Protein AF-A0AA96RHF3-F1 (afdb_monomer_lite)

Foldseek 3Di:
DQVVVVVVPPDDDDDDDDDDDDDDDDDDPDDQFKDKDWQVNFAWPDWDADWDADPVQQKIKGQDADAWTKTKTKDFHAAWAKWWKKWFWQAEQQEAWWFKAKQNHTQDIDGSHDHDRGIGTRHIDTDHGGIIMIMTTGDGGDPRHNGHMIITTMMIIGGKDKAWQVRWAWDDWDPPWDWDDDDSKIKIFDADFFIKTKTKDADAAFAKWFKKWKWWADLQAFKKFKDKQRHTQDIFTRHDDTDDIGDISTGIDGDHGGIIMIMIGGHGHDPRHPHHMDIITMIMTTGDPPPLVVLLVLLVVLLVVLVVLLVLLVVLQDPDPPPLSVLLVVLSVVLVVQSVVLVVQSPDPDDDSVNSVVSSVSSVLSLFSSLQSSQSSQQCSLPVPAQKGKWKAALLWWPFFDSWHTPTDSPAAEFEDEALDKGKIKIKIAAGAAKFAFKAKDFDFKAAPVRDTPDPNFKDKDKAWFFWEWADDFPLFWQDDDPTGGIRDTGTTTWFGPSVDRGAIRGHGTMIIMMMMMHGHNPHDFAKMWTKMWIDTPPGRIDIHIYIYGYFLFHFPNAQQFAEAAEADLVLVCLAQVDPDDVSSVVQVVLVCVVVSVLNHQYEHLADAAADDLVVQVVSCVVPNQQAYERHEDEPVVQPAPLVDPVSCVVVLVVCCVRSVVVLVNCVVSVNNLRYAHEYYEADDPSCLVVSVVSLVVCCVSPVNHAYAYEYDPLLQCPVSVCQVSHQEYEYEQVSHDLVSQVVSVVSNHAYEYEDFSNQYPVFQDDFRNHRLLSLLCVLALACLLSVHNHYYANAACQQVSHYAWDPHSHTNRQQAGPSSTGPTRHQWGHHNRHITGISSSVSNSNSSSNNSLLVLLVVLLVVLVPPDVVLSVVSVVLSNVCQADVHSSDGDSDVVSVSVSSVVSSVSSLQSDDDAWAFDPPWAWDWDPFAQFKIKIKTFATADNSGFQWKWKDKPNHIDPDIGRDDDDRMDMDMHGRHHALDKIKMWMWTAGSNGHIDDIHIDMDHHADDLVRLLVLLVVCDVVQQAAPPLSVLLNVLSVQLNVCVVVVNLVSSLVSLVSNLVSLPDPVCVVRHDPVSSVVSVSNSVRNNVVSVVVD

Radius of gyration: 42.24 Å; chains: 1; bounding box: 132×94×98 Å

Sequence (1099 aa):
MALIVMLLGSLAVSGMPAASAEDTTGPTETNNFFQTMLFNDLKVAENSTAYKFFPSNNTVQLEANEPGHFIAFEFPVDHEGVYDLHILPWRATSYAKYKVSIDGQLAKEVDFYGTSKEMEYLTAMKLEKGTHIIKFEYSGKSPGSTNYKMGVTDLYLVSHHSFNFKDLKETGRSAGLETAVQGEGVLIQSTEPGPFIEFELPVSSPRLYSIRLEGIPSSSGGQVNVQLDGQSVGTMDYYGAGDKALAALTVSRPLEAGLHKLRLEVTGKSADSKGYEVRPEHLILILGRLDAEKTRRALESKIADLKNLLQAANSQIPGGSAPEDQTLRAQAQELGLRLSDLEAKSLQPDLTQTAVSALLSEADKQTYPLKRLVNFADARAARPAAKLGLLTADSMSLVYPRELPCQCSAAEPGISMAKGEYENLQPVVMAYGAALKGVNARVTSIVGPDGKEALGSLMKASIAPLGSVNIRKSRHYTLPATEDRPVAYEGWIPDPIRSDLSSVDVPAGDMQPFWLELYADGKATPGSYRVKVVVSAEGGITEQMEVRAEVWPFALPDRPELPTSITMNAEILNMVYSLAGKEEFDQMHQKYIDFLETFKIEPDLIYRKAPPTVEELLKIKDKWGLRQFAAYYLYVGWLNLDLKKRETWQPEIDRVLQELGAAMEQYEKAGLADQAYLYGFDEASADQLPLAKEMFTQIKQKFPNLPIMTTYLDKSLGVTSGLAGLVDIWVPGVQAFDPAARDQAQARGDLVYWYSAIGVKHPLPNWFNGYAPSDTRVLMGPLSHKMKVDGFLYYNITRWLNRGPMNDSILSTWDPRTISDANGDGSLFYPGQEGPLASQRIQNFRDGMEDYNLLNMLRRSIESAAGKEESLLAEARTLLKADAVAADERTFTDNPVLYRQWREEVARMIVKLDSQTPVWPEGSKLTVGNATYSTMDLQWPAASDNLGVEAYRISINGTELPEVIRERGSETYTYTVTGLEDSASYDFSIRAVDFAGNVSEPLSGSGTTPTNAALVQARLEGYIASGAVRQPLASQLTNQLQQAAHHQEQGRIDQALHSLDVFLEHMNNEPHADKITAPAKDRLTASIGTLKRQWQEAK

pLDDT: mean 88.43, std 13.62, range [23.03, 98.62]

Secondary structure (DSSP, 8-state):
-HHHHGGGS----S-----------------TTEEEEETTTS-EEEESS-EEEETTTTEEEE---STT-EEEEEEEESS-EEEEEEEEEE--TT--EEEEEETTEEEEEEE--SS--PPEEEEEEEE-SEEEEEEEEEEE--TT-----EEEEEEEEEEEEEEEGGGSEEEEE-TT-EEEEETTEEEEE-SSSS-EEEEEEEESSSEEEEEEEEE--BTTBPEEEEEETTEEEEEEE-BS-TTSPPPPEEEEEEE-SEEEEEEEEEEE--TT-SS-BB-EEEEEEEE----HHHHHHHHHHHHHHHHHHHHHHHHHS--S--HHHHHHHHHHHHHHHHHHHHHHHHT-TT--HHHHHHHHHHHHHHHHHHHHHHHHHHHHHH-TT-SSEEEEEETTS---SSSS---EE-S--EEEEEET-EEEEEEEEE--SS-EEEEEEEEEEEE-TTS-B-BTTTEEEEEEEEEEEEE---SS--PPPBTTB-TT--EEEEEEE-TT-S-EEE-TT-EEEEEEEEEE-TTPPSEEEEEEEEEEETTTEEEEEEEEEEEEEEE--SS-SS-EEEE--THHHHHHH---SHHHHHHHHHHHHHHHHHTTPPEE-TT-SSPPPHHHHHHHHHHH----EEEEE--GGGS---TT-HHHHHHHHHHHHHHHHHHHHHHHHHT-GGGEEEE--TT--TTTHHHHHHHHHHHHHH-TTS-EEEE-S-TTTTTTTT-BTTBSEEE-BGGG--HHHHHHHHTTT-EEEEE--TT--TTS----BTB-HHHHHHIIIIIHHHHT-SEEEES-SB--TT--PPPS-SEE----B-GGG-BSTTBSEEE-SSSEEEBHHHHHHHHHHHHHHHHHHHHHHHHH-TTS-HHHHHHHHHHHHTTTTEEETTEE---HHHHHHHHHHHHHHHHHH--PPPBPPTT---EEE---SS-EEEEEEPPB-SS-EEEEEEEETTEEEEEEE---S-SEEEEEE-SPPTT-EEEEEEEEEETT--BPPPEEEEEE----HHHHHHHHHHHHHTTSB-TTHHHHHHHHHHHHHHHHHTT-HHHHHHHHHHHHHHHH-GGGTTSB-HHHHHHHHHHHHHHHHHHHHT-

InterPro domains:
  IPR003961 Fibronectin type III [PS50853] (922-1014)
  IPR003961 Fibronectin type III [SM00060] (919-999)
  IPR003961 Fibronectin type III [cd00063] (924-1009)
  IPR013783 Immunoglobulin-like fold [G3DSA:2.60.40.10] (917-1006)
  IPR025150 Glycoside hydrolase 123, catalytic domain [PF13320] (657-858)
  IPR036116 Fibronectin type III superfamily [SSF49265] (925-1006)
  IPR054470 FIMAH domain [PF22888] (1015-1091)

Organism: NCBI:txid2918900

Structure (mmCIF, N/CA/C/O backbone):
data_AF-A0AA96RHF3-F1
#
_entry.id   AF-A0AA96RHF3-F1
#
loop_
_atom_site.group_PDB
_atom_site.id
_atom_site.type_symbol
_atom_site.label_atom_id
_atom_site.label_alt_id
_atom_site.label_comp_id
_atom_site.label_asym_id
_atom_site.label_entity_id
_atom_site.label_seq_id
_atom_site.pdbx_PDB_ins_code
_atom_site.Cartn_x
_atom_site.Cartn_y
_atom_site.Cartn_z
_atom_site.occupancy
_atom_site.B_iso_or_equiv
_atom_site.auth_seq_id
_atom_site.auth_comp_id
_atom_site.auth_asym_id
_atom_site.auth_atom_id
_atom_site.pdbx_PDB_model_num
ATOM 1 N N . MET A 1 1 ? 22.122 24.637 -19.990 1.00 28.78 1 MET A N 1
ATOM 2 C CA . MET A 1 1 ? 22.424 25.854 -19.200 1.00 28.78 1 MET A CA 1
ATOM 3 C C . MET A 1 1 ? 21.201 26.387 -18.440 1.00 28.78 1 MET A C 1
ATOM 5 O O . MET A 1 1 ? 21.367 26.753 -17.287 1.00 28.78 1 MET A O 1
ATOM 9 N N . ALA A 1 2 ? 19.977 26.317 -18.993 1.00 24.98 2 ALA A N 1
ATOM 10 C CA . ALA A 1 2 ? 18.727 26.638 -18.274 1.00 24.98 2 ALA A CA 1
ATOM 11 C C . ALA A 1 2 ? 18.473 25.796 -16.995 1.00 24.98 2 ALA A C 1
ATOM 13 O O . ALA A 1 2 ? 17.858 26.275 -16.049 1.00 24.98 2 ALA A O 1
ATOM 14 N N . LEU A 1 3 ? 19.027 24.578 -16.916 1.00 25.28 3 LEU A N 1
ATOM 15 C CA . LEU A 1 3 ? 18.873 23.683 -15.758 1.00 25.28 3 LEU A CA 1
ATOM 16 C C . LEU A 1 3 ? 19.694 24.091 -14.513 1.00 25.28 3 LEU A C 1
ATOM 18 O O . LEU A 1 3 ? 19.397 23.630 -13.418 1.00 25.28 3 LEU A O 1
ATOM 22 N N . ILE A 1 4 ? 20.716 24.949 -14.650 1.00 31.67 4 ILE A N 1
ATOM 23 C CA . ILE A 1 4 ? 21.588 25.341 -13.521 1.00 31.67 4 ILE A CA 1
ATOM 24 C C . ILE A 1 4 ? 21.029 26.559 -12.759 1.00 31.67 4 ILE A C 1
ATOM 26 O O . ILE A 1 4 ? 21.350 26.744 -11.589 1.00 31.67 4 ILE A O 1
ATOM 30 N N . VAL A 1 5 ? 20.132 27.350 -13.363 1.00 31.56 5 VAL A N 1
ATOM 31 C CA . VAL A 1 5 ? 19.555 28.550 -12.720 1.00 31.56 5 VAL A CA 1
ATOM 32 C C . VAL A 1 5 ? 18.215 28.271 -12.020 1.00 31.56 5 VAL A C 1
ATOM 34 O O . VAL A 1 5 ? 17.923 28.908 -11.011 1.00 31.56 5 VAL A O 1
ATOM 37 N N . MET A 1 6 ? 17.432 27.266 -12.443 1.00 29.09 6 MET A N 1
ATOM 38 C CA . MET A 1 6 ? 16.173 26.917 -11.750 1.00 29.09 6 MET A CA 1
ATOM 39 C C . MET A 1 6 ? 16.376 26.410 -10.310 1.00 29.09 6 MET A C 1
ATOM 41 O O . MET A 1 6 ? 15.505 26.608 -9.469 1.00 29.09 6 MET A O 1
ATOM 45 N N . LEU A 1 7 ? 17.541 25.837 -9.990 1.00 28.06 7 LEU A N 1
ATOM 46 C CA . LEU A 1 7 ? 17.874 25.330 -8.649 1.00 28.06 7 LEU A CA 1
ATOM 47 C C . LEU A 1 7 ? 18.144 26.428 -7.598 1.00 28.06 7 LEU A C 1
ATOM 49 O O . LEU A 1 7 ? 18.388 26.112 -6.437 1.00 28.06 7 LEU A O 1
ATOM 53 N N . LEU A 1 8 ? 18.096 27.711 -7.971 1.00 29.62 8 LEU A N 1
ATOM 54 C CA . LEU A 1 8 ? 18.312 28.839 -7.053 1.00 29.62 8 LEU A CA 1
ATOM 55 C C . LEU A 1 8 ? 17.028 29.609 -6.689 1.00 29.62 8 LEU A C 1
ATOM 57 O O . LEU A 1 8 ? 17.092 30.492 -5.841 1.00 29.62 8 LEU A O 1
ATOM 61 N N . GLY A 1 9 ? 15.874 29.286 -7.286 1.00 25.64 9 GLY A N 1
ATOM 62 C CA . GLY A 1 9 ? 14.638 30.073 -7.143 1.00 25.64 9 GLY A CA 1
ATOM 63 C C . GLY A 1 9 ? 13.571 29.538 -6.176 1.00 25.64 9 GLY A C 1
ATOM 64 O O . GLY A 1 9 ? 12.533 30.177 -6.039 1.00 25.64 9 GLY A O 1
ATOM 65 N N . SER A 1 10 ? 13.764 28.385 -5.525 1.00 26.06 10 SER A N 1
ATOM 66 C CA . SER A 1 10 ? 12.679 27.683 -4.808 1.00 26.06 10 SER A CA 1
ATOM 67 C C . SER A 1 10 ? 12.708 27.771 -3.274 1.00 26.06 10 SER A C 1
ATOM 69 O O . SER A 1 10 ? 12.110 26.928 -2.614 1.00 26.06 10 SER A O 1
ATOM 71 N N . LEU A 1 11 ? 13.359 28.774 -2.678 1.00 26.88 11 LEU A N 1
ATOM 72 C CA . LEU A 1 11 ? 13.315 28.995 -1.224 1.00 26.88 11 LEU A CA 1
ATOM 73 C C . LEU A 1 11 ? 12.962 30.447 -0.899 1.00 26.88 11 LEU A C 1
ATOM 75 O O . LEU A 1 11 ? 13.827 31.263 -0.603 1.00 26.88 11 LEU A O 1
ATOM 79 N N . ALA A 1 12 ? 11.666 30.753 -0.947 1.00 24.84 12 ALA A N 1
ATOM 80 C CA . ALA A 1 12 ? 11.089 31.885 -0.233 1.00 24.84 12 ALA A CA 1
ATOM 81 C C . ALA A 1 12 ? 9.584 31.665 -0.018 1.00 24.84 12 ALA A C 1
ATOM 83 O O . ALA A 1 12 ? 8.772 32.140 -0.807 1.00 24.84 12 ALA A O 1
ATOM 84 N N . VAL A 1 13 ? 9.201 30.984 1.068 1.00 24.22 13 VAL A N 1
ATOM 85 C CA . VAL A 1 13 ? 7.908 31.237 1.722 1.00 24.22 13 VAL A CA 1
ATOM 86 C C . VAL A 1 13 ? 8.082 31.254 3.245 1.00 24.22 13 VAL A C 1
ATOM 88 O O . VAL A 1 13 ? 8.654 30.345 3.835 1.00 24.22 13 VAL A O 1
ATOM 91 N N . SER A 1 14 ? 7.528 32.328 3.817 1.00 26.66 14 SER A N 1
ATOM 92 C CA . SER A 1 14 ? 7.119 32.596 5.204 1.00 26.66 14 SER A CA 1
ATOM 93 C C . SER A 1 14 ? 8.169 32.717 6.316 1.00 26.66 14 SER A C 1
ATOM 95 O O . SER A 1 14 ? 8.596 31.734 6.905 1.00 26.66 14 SER A O 1
ATOM 97 N N . GLY A 1 15 ? 8.371 33.975 6.734 1.00 29.44 15 GLY A N 1
ATOM 98 C CA . GLY A 1 15 ? 8.338 34.355 8.149 1.00 29.44 15 GLY A CA 1
ATOM 99 C C . GLY A 1 15 ? 9.681 34.596 8.832 1.00 29.44 15 GLY A C 1
ATOM 100 O O . GLY A 1 15 ? 10.232 33.667 9.398 1.00 29.44 15 GLY A O 1
ATOM 101 N N . MET A 1 16 ? 10.132 35.857 8.886 1.00 23.03 16 MET A N 1
ATOM 102 C CA . MET A 1 16 ? 10.744 36.483 10.077 1.00 23.03 16 MET A CA 1
ATOM 103 C C . MET A 1 16 ? 10.966 38.000 9.858 1.00 23.03 16 MET A C 1
ATOM 105 O O . MET A 1 16 ? 11.053 38.437 8.709 1.00 23.03 16 MET A O 1
ATOM 109 N N . PRO A 1 17 ? 10.952 38.822 10.929 1.00 25.47 17 PRO A N 1
ATOM 110 C CA . PRO A 1 17 ? 10.729 40.266 10.852 1.00 25.47 17 PRO A CA 1
ATOM 111 C C . PRO A 1 17 ? 11.998 41.067 10.535 1.00 25.47 17 PRO A C 1
ATOM 113 O O . PRO A 1 17 ? 13.118 40.636 10.793 1.00 25.47 17 PRO A O 1
ATOM 116 N N . ALA A 1 18 ? 11.781 42.274 10.008 1.00 28.47 18 ALA A N 1
ATOM 117 C CA . ALA A 1 18 ? 12.806 43.255 9.682 1.00 28.47 18 ALA A CA 1
ATOM 118 C C . ALA A 1 18 ? 13.700 43.596 10.889 1.00 28.47 18 ALA A C 1
ATOM 120 O O . ALA A 1 18 ? 13.203 44.036 11.927 1.00 28.47 18 ALA A O 1
ATOM 121 N N . ALA A 1 19 ? 15.016 43.462 10.711 1.00 24.83 19 ALA A N 1
ATOM 122 C CA . ALA A 1 19 ? 16.026 44.076 11.564 1.00 24.83 19 ALA A CA 1
ATOM 123 C C . ALA A 1 19 ? 16.741 45.191 10.783 1.00 24.83 19 ALA A C 1
ATOM 125 O O . ALA A 1 19 ? 16.993 45.079 9.584 1.00 24.83 19 ALA A O 1
ATOM 126 N N . SER A 1 20 ? 16.965 46.293 11.488 1.00 24.05 20 SER A N 1
ATOM 127 C CA . SER A 1 20 ? 17.350 47.627 11.035 1.00 24.05 20 SER A CA 1
ATOM 128 C C . SER A 1 20 ? 18.711 47.724 10.344 1.00 24.05 20 SER A C 1
ATOM 130 O O . SER A 1 20 ? 19.665 47.051 10.720 1.00 24.05 20 SER A O 1
ATOM 132 N N . ALA A 1 21 ? 18.786 48.658 9.396 1.00 29.78 21 ALA A N 1
ATOM 133 C CA . ALA A 1 21 ? 20.009 49.147 8.780 1.00 29.78 21 ALA A CA 1
ATOM 134 C C . ALA A 1 21 ? 20.944 49.805 9.808 1.00 29.78 21 ALA A C 1
ATOM 136 O O . ALA A 1 21 ? 20.513 50.703 10.529 1.00 29.78 21 ALA A O 1
ATOM 137 N N . GLU A 1 22 ? 22.220 49.421 9.794 1.00 24.84 22 GLU A N 1
ATOM 138 C CA . GLU A 1 22 ? 23.328 50.278 10.215 1.00 24.84 22 GLU A CA 1
ATOM 139 C C . GLU A 1 22 ? 24.510 50.143 9.246 1.00 24.84 22 GLU A C 1
ATOM 141 O O . GLU A 1 22 ? 24.801 49.088 8.684 1.00 24.84 22 GLU A O 1
ATOM 146 N N . ASP A 1 23 ? 25.110 51.303 9.031 1.00 27.89 23 ASP A N 1
ATOM 147 C CA . ASP A 1 23 ? 26.105 51.711 8.055 1.00 27.89 23 ASP A CA 1
ATOM 148 C C . ASP A 1 23 ? 27.503 51.177 8.416 1.00 27.89 23 ASP A C 1
ATOM 150 O O . ASP A 1 23 ? 28.018 51.466 9.495 1.00 27.89 23 ASP A O 1
ATOM 154 N N . THR A 1 24 ? 28.153 50.430 7.516 1.00 23.64 24 THR A N 1
ATOM 155 C CA . THR A 1 24 ? 29.621 50.316 7.521 1.00 23.64 24 THR A CA 1
ATOM 156 C C . THR A 1 24 ? 30.158 50.512 6.109 1.00 23.64 24 THR A C 1
ATOM 158 O O . THR A 1 24 ? 30.019 49.687 5.209 1.00 23.64 24 THR A O 1
ATOM 161 N N . THR A 1 25 ? 30.762 51.678 5.934 1.00 30.97 25 THR A N 1
ATOM 162 C CA . THR A 1 25 ? 31.475 52.137 4.753 1.00 30.97 25 THR A CA 1
ATOM 163 C C . THR A 1 25 ? 32.833 51.436 4.638 1.00 30.97 25 THR A C 1
ATOM 165 O O . THR A 1 25 ? 33.695 51.555 5.505 1.00 30.97 25 THR A O 1
ATOM 168 N N . GLY A 1 26 ? 33.045 50.727 3.529 1.00 24.67 26 GLY A N 1
ATOM 169 C CA . GLY A 1 26 ? 34.337 50.186 3.100 1.00 24.67 26 GLY A CA 1
ATOM 170 C C . GLY A 1 26 ? 34.237 49.714 1.643 1.00 24.67 26 GLY A C 1
ATOM 171 O O . GLY A 1 26 ? 33.178 49.214 1.259 1.00 24.67 26 GLY A O 1
ATOM 172 N N . PRO A 1 27 ? 35.268 49.905 0.797 1.00 24.45 27 PRO A N 1
ATOM 173 C CA . PRO A 1 27 ? 35.183 49.551 -0.613 1.00 24.45 27 PRO A CA 1
ATOM 174 C C . PRO A 1 27 ? 35.193 48.025 -0.728 1.00 24.45 27 PRO A C 1
ATOM 176 O O . PRO A 1 27 ? 36.218 47.381 -0.518 1.00 24.45 27 PRO A O 1
ATOM 179 N N . THR A 1 28 ? 34.040 47.434 -1.023 1.00 25.23 28 THR A N 1
ATOM 180 C CA . THR A 1 28 ? 33.958 46.032 -1.426 1.00 25.23 28 THR A CA 1
ATOM 181 C C . THR A 1 28 ? 34.549 45.925 -2.827 1.00 25.23 28 THR A C 1
ATOM 183 O O . THR A 1 28 ? 33.986 46.443 -3.789 1.00 25.23 28 THR A O 1
ATOM 186 N N . GLU A 1 29 ? 35.717 45.293 -2.946 1.00 25.72 29 GLU A N 1
ATOM 187 C CA . GLU A 1 29 ? 36.246 44.859 -4.240 1.00 25.72 29 GLU A CA 1
ATOM 188 C C . GLU A 1 29 ? 35.220 43.924 -4.895 1.00 25.72 29 GLU A C 1
ATOM 190 O O . GLU A 1 29 ? 34.953 42.818 -4.419 1.00 25.72 29 GLU A O 1
ATOM 195 N N . THR A 1 30 ? 34.589 44.394 -5.969 1.00 31.69 30 THR A N 1
ATOM 196 C CA . THR A 1 30 ? 33.569 43.655 -6.706 1.00 31.69 30 THR A CA 1
ATOM 197 C C . THR A 1 30 ? 34.177 42.538 -7.558 1.00 31.69 30 THR A C 1
ATOM 199 O O . THR A 1 30 ? 35.235 42.647 -8.178 1.00 31.69 30 THR A O 1
ATOM 202 N N . ASN A 1 31 ? 33.461 41.414 -7.563 1.00 34.31 31 ASN A N 1
ATOM 203 C CA . ASN A 1 31 ? 33.737 40.182 -8.296 1.00 34.31 31 ASN A CA 1
ATOM 204 C C . ASN A 1 31 ? 33.738 40.384 -9.824 1.00 34.31 31 ASN A C 1
ATOM 206 O O . ASN A 1 31 ? 32.708 40.277 -10.484 1.00 34.31 31 ASN A O 1
ATOM 210 N N . ASN A 1 32 ? 34.915 40.582 -10.403 1.00 43.09 32 ASN A N 1
ATOM 211 C CA . ASN A 1 32 ? 35.097 40.960 -11.806 1.00 43.09 32 ASN A CA 1
ATOM 212 C C . ASN A 1 32 ? 34.861 39.884 -12.894 1.00 43.09 32 ASN A C 1
ATOM 214 O O . ASN A 1 32 ? 35.584 39.935 -13.869 1.00 43.09 32 ASN A O 1
ATOM 218 N N . PHE A 1 33 ? 33.904 38.939 -12.844 1.00 53.97 33 PHE A N 1
ATOM 219 C CA . PHE A 1 33 ? 33.707 38.027 -14.014 1.00 53.97 33 PHE A CA 1
ATOM 220 C C . PHE A 1 33 ? 32.280 37.534 -14.332 1.00 53.97 33 PHE A C 1
ATOM 222 O O . PHE A 1 33 ? 32.034 36.947 -15.385 1.00 53.97 33 PHE A O 1
ATOM 229 N N . PHE A 1 34 ? 31.312 37.805 -13.460 1.00 53.00 34 PHE A N 1
ATOM 230 C CA . PHE A 1 34 ? 29.892 37.622 -13.752 1.00 53.00 34 PHE A CA 1
ATOM 231 C C . PHE A 1 34 ? 29.155 38.790 -13.114 1.00 53.00 34 PHE A C 1
ATOM 233 O O . PHE A 1 34 ? 29.020 38.836 -11.890 1.00 53.00 34 PHE A O 1
ATOM 240 N N . GLN A 1 35 ? 28.734 39.757 -13.924 1.00 65.38 35 GLN A N 1
ATOM 241 C CA . GLN A 1 35 ? 27.991 40.908 -13.426 1.00 65.38 35 GLN A CA 1
ATOM 242 C C . GLN A 1 35 ? 26.506 40.634 -13.613 1.00 65.38 35 GLN A C 1
ATOM 244 O O . GLN A 1 35 ? 26.032 40.469 -14.734 1.00 65.38 35 GLN A O 1
ATOM 249 N N . THR A 1 36 ? 25.780 40.542 -12.503 1.00 73.69 36 THR A N 1
ATOM 250 C CA . THR A 1 36 ? 24.315 40.579 -12.505 1.00 73.69 36 THR A CA 1
ATOM 251 C C . THR A 1 36 ? 23.884 41.960 -12.078 1.00 73.69 36 THR A C 1
ATOM 253 O O . THR A 1 36 ? 24.327 42.447 -11.040 1.00 73.69 36 THR A O 1
ATOM 256 N N . MET A 1 37 ? 23.010 42.568 -12.861 1.00 82.31 37 MET A N 1
ATOM 257 C CA . MET A 1 37 ? 22.463 43.882 -12.585 1.00 82.31 37 MET A CA 1
ATOM 258 C C . MET A 1 37 ? 20.950 43.812 -12.693 1.00 82.31 37 MET A C 1
ATOM 260 O O . MET A 1 37 ? 20.416 43.338 -13.693 1.00 82.31 37 MET A O 1
ATOM 264 N N . LEU A 1 38 ? 20.256 44.285 -11.664 1.00 81.25 38 LEU A N 1
ATOM 265 C CA . LEU A 1 38 ? 18.811 44.444 -11.728 1.00 81.25 38 LEU A CA 1
ATOM 266 C C . LEU A 1 38 ? 18.502 45.699 -12.532 1.00 81.25 38 LEU A C 1
ATOM 268 O O . LEU A 1 38 ? 19.018 46.772 -12.228 1.00 81.25 38 LEU A O 1
ATOM 272 N N . PHE A 1 39 ? 17.615 45.595 -13.518 1.00 90.38 39 PHE A N 1
ATOM 273 C CA . PHE A 1 39 ? 17.213 46.749 -14.326 1.00 90.38 39 PHE A CA 1
ATOM 274 C C . PHE A 1 39 ? 16.593 47.876 -13.492 1.00 90.38 39 PHE A C 1
ATOM 276 O O . PHE A 1 39 ? 16.636 49.029 -13.908 1.00 90.38 39 PHE A O 1
ATOM 283 N N . ASN A 1 40 ? 16.040 47.564 -12.317 1.00 88.19 40 ASN A N 1
ATOM 284 C CA . ASN A 1 40 ? 15.534 48.569 -11.383 1.00 88.19 40 ASN A CA 1
ATOM 285 C C . ASN A 1 40 ? 16.640 49.415 -10.739 1.00 88.19 40 ASN A C 1
ATOM 287 O O . ASN A 1 40 ? 16.405 50.572 -10.400 1.00 88.19 40 ASN A O 1
ATOM 291 N N . ASP A 1 41 ? 17.828 48.841 -10.579 1.00 84.88 41 ASP A N 1
ATOM 292 C CA . ASP A 1 41 ? 18.962 49.510 -9.945 1.00 84.88 41 ASP A CA 1
ATOM 293 C C . ASP A 1 41 ? 19.848 50.211 -10.989 1.00 84.88 41 ASP A C 1
ATOM 295 O O . ASP A 1 41 ? 20.687 51.045 -10.647 1.00 84.88 41 ASP A O 1
ATOM 299 N N . LEU A 1 42 ? 19.642 49.904 -12.276 1.00 89.12 42 LEU A N 1
ATOM 300 C CA . LEU A 1 42 ? 20.298 50.583 -13.384 1.00 89.12 42 LEU A CA 1
ATOM 301 C C . LEU A 1 42 ? 19.687 51.963 -13.626 1.00 89.12 42 LEU A C 1
ATOM 303 O O . LEU A 1 42 ? 18.469 52.152 -13.674 1.00 89.12 42 LEU A O 1
ATOM 307 N N . LYS A 1 43 ? 20.558 52.943 -13.861 1.00 92.00 43 LYS A N 1
ATOM 308 C CA . LYS A 1 43 ? 20.134 54.287 -14.241 1.00 92.00 43 LYS A CA 1
ATOM 309 C C . LYS A 1 43 ? 19.517 54.246 -15.639 1.00 92.00 43 LYS A C 1
ATOM 311 O O . LYS A 1 43 ? 20.153 53.815 -16.596 1.00 92.00 43 LYS A O 1
ATOM 316 N N . VAL A 1 44 ? 18.291 54.743 -15.775 1.00 94.50 44 VAL A N 1
ATOM 317 C CA . VAL A 1 44 ? 17.665 54.945 -17.088 1.00 94.50 44 VAL A CA 1
ATOM 318 C C . VAL A 1 44 ? 18.382 56.098 -17.795 1.00 94.50 44 VAL A C 1
ATOM 320 O O . VAL A 1 44 ? 18.328 57.236 -17.331 1.00 94.50 44 VAL A O 1
ATOM 323 N N . ALA A 1 45 ? 19.073 55.792 -18.895 1.00 91.69 45 ALA A N 1
ATOM 324 C CA . ALA A 1 45 ? 19.745 56.774 -19.750 1.00 91.69 45 ALA A CA 1
ATOM 325 C C . ALA A 1 45 ? 18.725 57.635 -20.501 1.00 91.69 45 ALA A C 1
ATOM 327 O O . ALA A 1 45 ? 18.855 58.854 -20.581 1.00 91.69 45 ALA A O 1
ATOM 328 N N . GLU A 1 46 ? 17.721 56.980 -21.083 1.00 94.00 46 GLU A N 1
ATOM 329 C CA . GLU A 1 46 ? 16.742 57.609 -21.960 1.00 94.00 46 GLU A CA 1
ATOM 330 C C . GLU A 1 46 ? 15.480 56.742 -22.031 1.00 94.00 46 GLU A C 1
ATOM 332 O O . GLU A 1 46 ? 15.559 55.517 -22.102 1.00 94.00 46 GLU A O 1
ATOM 337 N N . ASN A 1 47 ? 14.299 57.349 -22.060 1.00 94.88 47 ASN A N 1
ATOM 338 C CA . ASN A 1 47 ? 13.045 56.645 -22.298 1.00 94.88 47 ASN A CA 1
ATOM 339 C C . ASN A 1 47 ? 12.056 57.542 -23.041 1.00 94.88 47 ASN A C 1
ATOM 341 O O . ASN A 1 47 ? 11.965 58.741 -22.801 1.00 94.88 47 ASN A O 1
ATOM 345 N N . SER A 1 48 ? 11.281 56.938 -23.934 1.00 94.44 48 SER A N 1
ATOM 346 C CA . SER A 1 48 ? 10.290 57.654 -24.756 1.00 94.44 48 SER A CA 1
ATOM 347 C C . SER A 1 48 ? 8.892 57.748 -24.130 1.00 94.44 48 SER A C 1
ATOM 349 O O . SER A 1 48 ? 8.035 58.464 -24.639 1.00 94.44 48 SER A O 1
ATOM 351 N N . THR A 1 49 ? 8.628 56.987 -23.066 1.00 93.25 49 THR A N 1
ATOM 352 C CA . THR A 1 49 ? 7.335 56.930 -22.369 1.00 93.25 49 THR A CA 1
ATOM 353 C C . THR A 1 49 ? 7.525 56.455 -20.932 1.00 93.25 49 THR A C 1
ATOM 355 O O . THR A 1 49 ? 8.620 56.029 -20.556 1.00 93.25 49 THR A O 1
ATOM 358 N N . ALA A 1 50 ? 6.475 56.536 -20.117 1.00 91.69 50 ALA A N 1
ATOM 359 C CA . ALA A 1 50 ? 6.512 56.099 -18.729 1.00 91.69 50 ALA A CA 1
ATOM 360 C C . ALA A 1 50 ? 6.919 54.620 -18.611 1.00 91.69 50 ALA A C 1
ATOM 362 O O . ALA A 1 50 ? 6.575 53.780 -19.442 1.00 91.69 50 ALA A O 1
ATOM 363 N N . TYR A 1 51 ? 7.629 54.296 -17.538 1.00 95.00 51 TYR A N 1
ATOM 364 C CA . TYR A 1 51 ? 7.917 52.926 -17.135 1.00 95.00 51 TYR A CA 1
ATOM 365 C C . TYR A 1 51 ? 7.537 52.750 -15.666 1.00 95.00 51 TYR A C 1
ATOM 367 O O . TYR A 1 51 ? 7.434 53.723 -14.914 1.00 95.00 51 TYR A O 1
ATOM 375 N N . LYS A 1 52 ? 7.291 51.508 -15.258 1.00 93.19 52 LYS A N 1
ATOM 376 C CA . LYS A 1 52 ? 6.879 51.164 -13.901 1.00 93.19 52 LYS A CA 1
ATOM 377 C C . LYS A 1 52 ? 7.717 50.014 -13.369 1.00 93.19 52 LYS A C 1
ATOM 379 O O . LYS A 1 52 ? 7.927 49.024 -14.064 1.00 93.19 52 LYS A O 1
ATOM 384 N N . PHE A 1 53 ? 8.153 50.143 -12.122 1.00 90.31 53 PHE A N 1
ATOM 385 C CA . PHE A 1 53 ? 8.762 49.051 -11.375 1.00 90.31 53 PHE A CA 1
ATOM 386 C C . PHE A 1 53 ? 7.700 48.271 -10.592 1.00 90.31 53 PHE A C 1
ATOM 388 O O . PHE A 1 53 ? 6.815 48.863 -9.965 1.00 90.31 53 PHE A O 1
ATOM 395 N N . PHE A 1 54 ? 7.797 46.945 -10.622 1.00 83.56 54 PHE A N 1
ATOM 396 C CA . PHE A 1 54 ? 6.942 46.021 -9.884 1.00 83.56 54 PHE A CA 1
ATOM 397 C C . PHE A 1 54 ? 7.777 45.257 -8.837 1.00 83.56 54 PHE A C 1
ATOM 399 O O . PHE A 1 54 ? 8.448 44.286 -9.184 1.00 83.56 54 PHE A O 1
ATOM 406 N N . PRO A 1 55 ? 7.724 45.651 -7.546 1.00 65.81 55 PRO A N 1
ATOM 407 C CA . PRO A 1 55 ? 8.570 45.058 -6.504 1.00 65.81 55 PRO A CA 1
ATOM 408 C C . PRO A 1 55 ? 8.315 43.570 -6.238 1.00 65.81 55 PRO A C 1
ATOM 410 O O . PRO A 1 55 ? 9.205 42.863 -5.786 1.00 65.81 55 PRO A O 1
ATOM 413 N N . SER A 1 56 ? 7.108 43.068 -6.516 1.00 65.25 56 SER A N 1
ATOM 414 C CA . SER A 1 56 ? 6.744 41.667 -6.263 1.00 65.25 56 SER A CA 1
ATOM 415 C C . SER A 1 56 ? 7.490 40.667 -7.149 1.00 65.25 56 SER A C 1
ATOM 417 O O . SER A 1 56 ? 7.519 39.480 -6.834 1.00 65.25 56 SER A O 1
ATOM 419 N N . ASN A 1 57 ? 8.057 41.122 -8.267 1.00 75.56 57 ASN A N 1
ATOM 420 C CA . ASN A 1 57 ? 8.773 40.285 -9.230 1.00 75.56 57 ASN A CA 1
ATOM 421 C C . ASN A 1 57 ? 9.985 40.995 -9.862 1.00 75.56 57 ASN A C 1
ATOM 423 O O . ASN A 1 57 ? 10.454 40.571 -10.915 1.00 75.56 57 ASN A O 1
ATOM 427 N N . ASN A 1 58 ? 10.453 42.089 -9.253 1.00 79.31 58 ASN A N 1
ATOM 428 C CA . ASN A 1 58 ? 11.572 42.922 -9.702 1.00 79.31 58 ASN A CA 1
ATOM 429 C C . ASN A 1 58 ? 11.525 43.380 -11.174 1.00 79.31 58 ASN A C 1
ATOM 431 O O . ASN A 1 58 ? 12.560 43.661 -11.775 1.00 79.31 58 ASN A O 1
ATOM 435 N N . THR A 1 59 ? 10.339 43.481 -11.779 1.00 92.56 59 THR A N 1
ATOM 436 C CA . THR A 1 59 ? 10.223 43.827 -13.202 1.00 92.56 59 THR A CA 1
ATOM 437 C C . THR A 1 59 ? 10.201 45.336 -13.412 1.00 92.56 59 THR A C 1
ATOM 439 O O . THR A 1 59 ? 9.347 46.029 -12.857 1.00 92.56 59 THR A O 1
ATOM 442 N N . VAL A 1 60 ? 11.080 45.838 -14.283 1.00 93.88 60 VAL A N 1
ATOM 443 C CA . VAL A 1 60 ? 10.943 47.161 -14.899 1.00 93.88 60 VAL A CA 1
ATOM 444 C C . VAL A 1 60 ? 10.194 47.000 -16.213 1.00 93.88 60 VAL A C 1
ATOM 446 O O . VAL A 1 60 ? 10.655 46.341 -17.143 1.00 93.88 60 VAL A O 1
ATOM 449 N N . GLN A 1 61 ? 9.011 47.595 -16.278 1.00 96.81 61 GLN A N 1
ATOM 450 C CA . GLN A 1 61 ? 8.102 47.487 -17.407 1.00 96.81 61 GLN A CA 1
ATOM 451 C C . GLN A 1 61 ? 7.970 48.822 -18.124 1.00 96.81 61 GLN A C 1
ATOM 453 O O . GLN A 1 61 ? 7.629 49.826 -17.502 1.00 96.81 61 GLN A O 1
ATOM 458 N N . LEU A 1 62 ? 8.157 48.824 -19.442 1.00 96.50 62 LEU A N 1
ATOM 459 C CA . LEU A 1 62 ? 7.858 49.988 -20.270 1.00 96.50 62 LEU A CA 1
ATOM 460 C C . LEU A 1 62 ? 6.351 50.041 -20.545 1.00 96.50 62 LEU A C 1
ATOM 462 O O . LEU A 1 62 ? 5.787 49.114 -21.132 1.00 96.50 62 LEU A O 1
ATOM 466 N N . GLU A 1 63 ? 5.692 51.134 -20.160 1.00 94.31 63 GLU A N 1
ATOM 467 C CA . GLU A 1 63 ? 4.253 51.353 -20.358 1.00 94.31 63 GLU A CA 1
ATOM 468 C C . GLU A 1 63 ? 3.957 51.873 -21.776 1.00 94.31 63 GLU A C 1
ATOM 470 O O . GLU A 1 63 ? 3.237 52.851 -21.971 1.00 94.31 63 GLU A O 1
ATOM 475 N N . ALA A 1 64 ? 4.523 51.207 -22.785 1.00 91.50 64 ALA A N 1
ATOM 476 C CA . ALA A 1 64 ? 4.305 51.538 -24.186 1.00 91.50 64 ALA A CA 1
ATOM 477 C C . ALA A 1 64 ? 2.838 51.317 -24.583 1.00 91.50 64 ALA A C 1
ATOM 479 O O . ALA A 1 64 ? 2.283 50.232 -24.384 1.00 91.50 64 ALA A O 1
ATOM 480 N N . ASN A 1 65 ? 2.224 52.346 -25.164 1.00 89.75 65 ASN A N 1
ATOM 481 C CA . ASN A 1 65 ? 0.829 52.354 -25.606 1.00 89.75 65 ASN A CA 1
ATOM 482 C C . ASN A 1 65 ? 0.675 52.505 -27.134 1.00 89.75 65 ASN A C 1
ATOM 484 O O . ASN A 1 65 ? -0.407 52.225 -27.648 1.00 89.75 65 ASN A O 1
ATOM 488 N N . GLU A 1 66 ? 1.747 52.837 -27.857 1.00 90.44 66 GLU A N 1
ATOM 489 C CA . GLU A 1 66 ? 1.819 52.861 -29.323 1.00 90.44 66 GLU A CA 1
ATOM 490 C C . GLU A 1 66 ? 3.183 52.350 -29.859 1.00 90.44 66 GLU A C 1
ATOM 492 O O . GLU A 1 66 ? 4.144 52.225 -29.090 1.00 90.44 66 GLU A O 1
ATOM 497 N N . PRO A 1 67 ? 3.290 51.986 -31.158 1.00 90.00 67 PRO A N 1
ATOM 498 C CA . PRO A 1 67 ? 4.560 51.634 -31.799 1.00 90.00 67 PRO A CA 1
ATOM 499 C C . PRO A 1 67 ? 5.621 52.736 -31.698 1.00 90.00 67 PRO A C 1
ATOM 501 O O . PRO A 1 67 ? 5.310 53.913 -31.825 1.00 90.00 67 PRO A O 1
ATOM 504 N N . GLY A 1 68 ? 6.892 52.343 -31.596 1.00 86.38 68 GLY A N 1
ATOM 505 C CA . GLY A 1 68 ? 8.035 53.268 -31.658 1.00 86.38 68 GLY A CA 1
ATOM 506 C C . GLY A 1 68 ? 8.580 53.708 -30.299 1.00 86.38 68 GLY A C 1
ATOM 507 O O . GLY A 1 68 ? 9.596 54.397 -30.247 1.00 86.38 68 GLY A O 1
ATOM 508 N N . HIS A 1 69 ? 7.964 53.279 -29.194 1.00 95.44 69 HIS A N 1
ATOM 509 C CA . HIS A 1 69 ? 8.529 53.509 -27.870 1.00 95.44 69 HIS A CA 1
ATOM 510 C C . HIS A 1 69 ? 9.787 52.673 -27.605 1.00 95.44 69 HIS A C 1
ATOM 512 O O . HIS A 1 69 ? 9.920 51.526 -28.033 1.00 95.44 69 HIS A O 1
ATOM 518 N N . PHE A 1 70 ? 10.697 53.265 -26.841 1.00 96.50 70 PHE A N 1
ATOM 519 C CA . PHE A 1 70 ? 11.932 52.672 -26.360 1.00 96.50 70 PHE A CA 1
ATOM 520 C C . PHE A 1 70 ? 12.244 53.061 -24.907 1.00 96.50 70 PHE A C 1
ATOM 522 O O . PHE A 1 70 ? 11.712 54.050 -24.380 1.00 96.50 70 PHE A O 1
ATOM 529 N N . ILE A 1 71 ? 13.159 52.303 -24.301 1.00 97.50 71 ILE A N 1
ATOM 530 C CA . ILE A 1 71 ? 13.845 52.613 -23.040 1.00 97.50 71 ILE A CA 1
ATOM 531 C C . ILE A 1 71 ? 15.300 52.142 -23.109 1.00 97.50 71 ILE A C 1
ATOM 533 O O . ILE A 1 71 ? 15.593 51.117 -23.723 1.00 97.50 71 ILE A O 1
ATOM 537 N N . ALA A 1 72 ? 16.208 52.897 -22.503 1.00 97.19 72 ALA A N 1
ATOM 538 C CA . ALA A 1 72 ? 17.632 52.623 -22.454 1.00 97.19 72 ALA A CA 1
ATOM 539 C C . ALA A 1 72 ? 18.166 52.754 -21.026 1.00 97.19 72 ALA A C 1
ATOM 541 O O . ALA A 1 72 ? 17.782 53.665 -20.292 1.00 97.19 72 ALA A O 1
ATOM 542 N N . PHE A 1 73 ? 19.078 51.863 -20.654 1.00 97.44 73 PHE A N 1
ATOM 543 C CA . PHE A 1 73 ? 19.691 51.805 -19.332 1.00 97.44 73 PHE A CA 1
ATOM 544 C C . PHE A 1 73 ? 21.208 51.904 -19.455 1.00 97.44 73 PHE A C 1
ATOM 546 O O . PHE A 1 73 ? 21.800 51.297 -20.348 1.00 97.44 73 PHE A O 1
ATOM 553 N N . GLU A 1 74 ? 21.821 52.655 -18.547 1.00 96.62 74 GLU A N 1
ATOM 554 C CA . GLU A 1 74 ? 23.264 52.656 -18.330 1.00 96.62 74 GLU A CA 1
ATOM 555 C C . GLU A 1 74 ? 23.628 51.442 -17.476 1.00 96.62 74 GLU A C 1
ATOM 557 O O . GLU A 1 74 ? 23.032 51.236 -16.417 1.00 96.62 74 GLU A O 1
ATOM 562 N N . PHE A 1 75 ? 24.618 50.665 -17.905 1.00 94.19 75 PHE A N 1
ATOM 563 C CA . PHE A 1 75 ? 25.198 49.594 -17.104 1.00 94.19 75 PHE A CA 1
ATOM 564 C C . PHE A 1 75 ? 26.730 49.712 -17.076 1.00 94.19 75 PHE A C 1
ATOM 566 O O . PHE A 1 75 ? 27.347 49.991 -18.107 1.00 94.19 75 PHE A O 1
ATOM 573 N N . PRO A 1 76 ? 27.371 49.566 -15.904 1.00 87.25 76 PRO A N 1
ATOM 574 C CA . PRO A 1 76 ? 28.825 49.566 -15.803 1.00 87.25 76 PRO A CA 1
ATOM 575 C C . PRO A 1 76 ? 29.431 48.244 -16.293 1.00 87.25 76 PRO A C 1
ATOM 577 O O . PRO A 1 76 ? 28.832 47.184 -16.156 1.00 87.25 76 PRO A O 1
ATOM 580 N N . VAL A 1 77 ? 30.655 48.323 -16.809 1.00 82.12 77 VAL A N 1
ATOM 581 C CA . VAL A 1 77 ? 31.541 47.206 -17.142 1.00 82.12 77 VAL A CA 1
ATOM 582 C C . VAL A 1 77 ? 32.878 47.457 -16.445 1.00 82.12 77 VAL A C 1
ATOM 584 O O . VAL A 1 77 ? 33.503 48.505 -16.622 1.00 82.12 77 VAL A O 1
ATOM 587 N N . ASP A 1 78 ? 33.328 46.504 -15.627 1.00 66.69 78 ASP A N 1
ATOM 588 C CA . ASP A 1 78 ? 34.413 46.746 -14.665 1.00 66.69 78 ASP A CA 1
ATOM 589 C C . ASP A 1 78 ? 35.819 46.525 -15.258 1.00 66.69 78 ASP A C 1
ATOM 591 O O . ASP A 1 78 ? 36.817 46.989 -14.692 1.00 66.69 78 ASP A O 1
ATOM 595 N N . HIS A 1 79 ? 35.919 45.832 -16.398 1.00 64.81 79 HIS A N 1
ATOM 596 C CA . HIS A 1 79 ? 37.160 45.567 -17.132 1.00 64.81 79 HIS A CA 1
ATOM 597 C C . HIS A 1 79 ? 36.890 45.381 -18.634 1.00 64.81 79 HIS A C 1
ATOM 599 O O . HIS A 1 79 ? 35.799 45.001 -19.030 1.00 64.81 79 HIS A O 1
ATOM 605 N N . GLU A 1 80 ? 37.890 45.634 -19.479 1.00 73.62 80 GLU A N 1
ATOM 606 C CA . GLU A 1 80 ? 37.777 45.350 -20.914 1.00 73.62 80 GLU A CA 1
ATOM 607 C C . GLU A 1 80 ? 37.794 43.830 -21.160 1.00 73.62 80 GLU A C 1
ATOM 609 O O . GLU A 1 80 ? 38.647 43.122 -20.617 1.00 73.62 80 GLU A O 1
ATOM 614 N N . GLY A 1 81 ? 36.879 43.319 -21.988 1.00 70.75 81 GLY A N 1
ATOM 615 C CA . GLY A 1 81 ? 36.783 41.886 -22.274 1.00 70.75 81 GLY A CA 1
ATOM 616 C C . GLY A 1 81 ? 35.678 41.517 -23.261 1.00 70.75 81 GLY A C 1
ATOM 617 O O . GLY A 1 81 ? 34.892 42.364 -23.680 1.00 70.75 81 GLY A O 1
ATOM 618 N N . VAL A 1 82 ? 35.626 40.241 -23.653 1.00 72.12 82 VAL A N 1
ATOM 619 C CA . VAL A 1 82 ? 34.484 39.679 -24.392 1.00 72.12 82 VAL A CA 1
ATOM 620 C C . VAL A 1 82 ? 33.475 39.147 -23.382 1.00 72.12 82 VAL A C 1
ATOM 622 O O . VAL A 1 82 ? 33.832 38.376 -22.489 1.00 72.12 82 VAL A O 1
ATOM 625 N N . TYR A 1 83 ? 32.224 39.569 -23.533 1.00 77.25 83 TYR A N 1
ATOM 626 C CA . TYR A 1 83 ? 31.120 39.185 -22.667 1.00 77.25 83 TYR A CA 1
ATOM 627 C C . TYR A 1 83 ? 30.030 38.496 -23.469 1.00 77.25 83 TYR A C 1
ATOM 629 O O . TYR A 1 83 ? 29.663 38.977 -24.539 1.00 77.25 83 TYR A O 1
ATOM 637 N N . ASP A 1 84 ? 29.464 37.432 -22.909 1.00 77.19 84 ASP A N 1
ATOM 638 C CA . ASP A 1 84 ? 28.127 36.979 -23.276 1.00 77.19 84 ASP A CA 1
ATOM 639 C C . ASP A 1 84 ? 27.101 37.805 -22.502 1.00 77.19 84 ASP A C 1
ATOM 641 O O . ASP A 1 84 ? 27.098 37.812 -21.265 1.00 77.19 84 ASP A O 1
ATOM 645 N N . LEU A 1 85 ? 26.232 38.507 -23.229 1.00 82.69 85 LEU A N 1
ATOM 646 C CA . LEU A 1 85 ? 25.157 39.297 -22.644 1.00 82.69 85 LEU A CA 1
ATOM 647 C C . LEU A 1 85 ? 23.855 38.510 -22.682 1.00 82.69 85 LEU A C 1
ATOM 649 O O . LEU A 1 85 ? 23.400 38.059 -23.738 1.00 82.69 85 LEU A O 1
ATOM 653 N N . HIS A 1 86 ? 23.220 38.408 -21.522 1.00 86.88 86 HIS A N 1
ATOM 654 C CA . HIS A 1 86 ? 21.894 37.829 -21.376 1.00 86.88 86 HIS A CA 1
ATOM 655 C C . HIS A 1 86 ? 20.971 38.795 -20.648 1.00 86.88 86 HIS A C 1
ATOM 657 O O . HIS A 1 86 ? 21.408 39.572 -19.803 1.00 86.88 86 HIS A O 1
ATOM 663 N N . ILE A 1 87 ? 19.678 38.690 -20.922 1.00 92.62 87 ILE A N 1
ATOM 664 C CA . ILE A 1 87 ? 18.639 39.344 -20.125 1.00 92.62 87 ILE A CA 1
ATOM 665 C C . ILE A 1 87 ? 17.674 38.301 -19.579 1.00 92.62 87 ILE A C 1
ATOM 667 O O . ILE A 1 87 ? 17.488 37.243 -20.183 1.00 92.62 87 ILE A O 1
ATOM 671 N N . LEU A 1 88 ? 17.016 38.612 -18.469 1.00 88.88 88 LEU A N 1
ATOM 672 C CA . LEU A 1 88 ? 15.824 37.894 -18.039 1.00 88.88 88 LEU A CA 1
ATOM 673 C C . LEU A 1 88 ? 14.583 38.719 -18.416 1.00 88.88 88 LEU A C 1
ATOM 675 O O . LEU A 1 88 ? 14.271 39.716 -17.756 1.00 88.88 88 LEU A O 1
ATOM 679 N N . PRO A 1 89 ? 13.895 38.364 -19.517 1.00 92.12 89 PRO A N 1
ATOM 680 C CA . PRO A 1 89 ? 12.691 39.063 -19.931 1.00 92.12 89 PRO A CA 1
ATOM 681 C C . PRO A 1 89 ? 11.486 38.590 -19.112 1.00 92.12 89 PRO A C 1
ATOM 683 O O . PRO A 1 89 ? 11.247 37.393 -18.942 1.00 92.12 89 PRO A O 1
ATOM 686 N N . TRP A 1 90 ? 10.658 39.532 -18.676 1.00 90.88 90 TRP A N 1
ATOM 687 C CA . TRP A 1 90 ? 9.328 39.242 -18.162 1.00 90.88 90 TRP A CA 1
ATOM 688 C C . TRP A 1 90 ? 8.350 39.134 -19.331 1.00 90.88 90 TRP A C 1
ATOM 690 O O . TRP A 1 90 ? 7.945 40.141 -19.925 1.00 90.88 90 TRP A O 1
ATOM 700 N N . ARG A 1 91 ? 7.987 37.897 -19.680 1.00 92.69 91 ARG A N 1
ATOM 701 C CA . ARG A 1 91 ? 7.074 37.622 -20.791 1.00 92.69 91 ARG A CA 1
ATOM 702 C C . ARG A 1 91 ? 5.620 37.601 -20.344 1.00 92.69 91 ARG A C 1
ATOM 704 O O . ARG A 1 91 ? 5.285 37.045 -19.299 1.00 92.69 91 ARG A O 1
ATOM 711 N N . ALA A 1 92 ? 4.759 38.188 -21.165 1.00 89.94 92 ALA A N 1
ATOM 712 C CA . ALA A 1 92 ? 3.314 38.124 -20.999 1.00 89.94 92 ALA A CA 1
ATOM 713 C C . ALA A 1 92 ? 2.642 37.949 -22.360 1.00 89.94 92 ALA A C 1
ATOM 715 O O . ALA A 1 92 ? 3.108 38.466 -23.374 1.00 89.94 92 ALA A O 1
ATOM 716 N N . THR A 1 93 ? 1.490 37.281 -22.395 1.00 89.94 93 THR A N 1
ATOM 717 C CA . THR A 1 93 ? 0.706 37.070 -23.627 1.00 89.94 93 THR A CA 1
ATOM 718 C C . THR A 1 93 ? 0.191 38.371 -24.256 1.00 89.94 93 THR A C 1
ATOM 720 O O . THR A 1 93 ? -0.323 38.364 -25.366 1.00 89.94 93 THR A O 1
ATOM 723 N N . SER A 1 94 ? 0.358 39.517 -23.596 1.00 89.56 94 SER A N 1
ATOM 724 C CA . SER A 1 94 ? 0.038 40.832 -24.150 1.00 89.56 94 SER A CA 1
ATOM 725 C C . SER A 1 94 ? 1.247 41.628 -24.661 1.00 89.56 94 SER A C 1
ATOM 727 O O . SER A 1 94 ? 1.042 42.755 -25.085 1.00 89.56 94 SER A O 1
ATOM 729 N N . TYR A 1 95 ? 2.492 41.147 -24.563 1.00 95.06 95 TYR A N 1
ATOM 730 C CA . TYR A 1 95 ? 3.697 41.975 -24.804 1.00 95.06 95 TYR A CA 1
ATOM 731 C C . TYR A 1 95 ? 4.241 41.884 -26.229 1.00 95.06 95 TYR A C 1
ATOM 733 O O . TYR A 1 95 ? 3.902 40.972 -26.980 1.00 95.06 95 TYR A O 1
ATOM 741 N N . ALA A 1 96 ? 5.031 42.882 -26.622 1.00 95.31 96 ALA A N 1
ATOM 742 C CA . ALA A 1 96 ? 5.514 43.078 -27.986 1.00 95.31 96 ALA A CA 1
ATOM 743 C C . ALA A 1 96 ? 6.982 42.653 -28.177 1.00 95.31 96 ALA A C 1
ATOM 745 O O . ALA A 1 96 ? 7.663 42.247 -27.238 1.00 95.31 96 ALA A O 1
ATOM 746 N N . LYS A 1 97 ? 7.467 42.754 -29.417 1.00 96.62 97 LYS A N 1
ATOM 747 C CA . LYS A 1 97 ? 8.860 42.513 -29.803 1.00 96.62 97 LYS A CA 1
ATOM 748 C C . LYS A 1 97 ? 9.661 43.805 -29.766 1.00 96.62 97 LYS A C 1
ATOM 750 O O . LYS A 1 97 ? 9.166 44.858 -30.181 1.00 96.62 97 LYS A O 1
ATOM 755 N N . TYR A 1 98 ? 10.898 43.696 -29.301 1.00 97.75 98 TYR A N 1
ATOM 756 C CA . TYR A 1 98 ? 11.828 44.811 -29.195 1.00 97.75 98 TYR A CA 1
ATOM 757 C C . TYR A 1 98 ? 13.198 44.424 -29.746 1.00 97.75 98 TYR A C 1
ATOM 759 O O . TYR A 1 98 ? 13.732 43.359 -29.433 1.00 97.75 98 TYR A O 1
ATOM 767 N N . LYS A 1 99 ? 13.798 45.320 -30.527 1.00 97.12 99 LYS A N 1
ATOM 768 C CA . LYS A 1 99 ? 15.220 45.286 -30.858 1.00 97.12 99 LYS A CA 1
ATOM 769 C C . LYS A 1 99 ? 16.017 45.730 -29.643 1.00 97.12 99 LYS A C 1
ATOM 771 O O . LYS A 1 99 ? 15.757 46.787 -29.076 1.00 97.12 99 LYS A O 1
ATOM 776 N N . VAL A 1 100 ? 16.988 44.917 -29.266 1.00 97.56 100 VAL A N 1
ATOM 777 C CA . VAL A 1 100 ? 17.921 45.187 -28.181 1.00 97.56 100 VAL A CA 1
ATOM 778 C C . VAL A 1 100 ? 19.267 45.532 -28.797 1.00 97.56 100 VAL A C 1
ATOM 780 O O . VAL A 1 100 ? 19.835 44.729 -29.540 1.00 97.56 100 VAL A O 1
ATOM 783 N N . SER A 1 101 ? 19.768 46.728 -28.509 1.00 96.12 101 SER A N 1
ATOM 784 C CA . SER A 1 101 ? 21.078 47.201 -28.957 1.00 96.12 101 SER A CA 1
ATOM 785 C C . SER A 1 101 ? 21.962 47.571 -27.776 1.00 96.12 101 SER A C 1
ATOM 787 O O . SER A 1 101 ? 21.461 48.124 -26.798 1.00 96.12 101 SER A O 1
ATOM 789 N N . ILE A 1 102 ? 23.261 47.324 -27.904 1.00 96.56 102 ILE A N 1
ATOM 790 C CA . ILE A 1 102 ? 24.286 47.695 -26.929 1.00 96.56 102 ILE A CA 1
ATOM 791 C C . ILE A 1 102 ? 25.194 48.730 -27.590 1.00 96.56 102 ILE A C 1
ATOM 793 O O . ILE A 1 102 ? 25.702 48.481 -28.682 1.00 96.56 102 ILE A O 1
ATOM 797 N N . ASP A 1 103 ? 25.312 49.915 -26.995 1.00 94.44 103 ASP A N 1
ATOM 798 C CA . ASP A 1 103 ? 26.047 51.071 -27.539 1.00 94.44 103 ASP A CA 1
ATOM 799 C C . ASP A 1 103 ? 25.706 51.389 -29.005 1.00 94.44 103 ASP A C 1
ATOM 801 O O . ASP A 1 103 ? 26.551 51.752 -29.821 1.00 94.44 103 ASP A O 1
ATOM 805 N N . GLY A 1 104 ? 24.430 51.222 -29.361 1.00 89.44 104 GLY A N 1
ATOM 806 C CA . GLY A 1 104 ? 23.918 51.451 -30.713 1.00 89.44 104 GLY A CA 1
ATOM 807 C C . GLY A 1 104 ? 24.136 50.296 -31.699 1.00 89.44 104 GLY A C 1
ATOM 808 O O . GLY A 1 104 ? 23.553 50.322 -32.783 1.00 89.44 104 GLY A O 1
ATOM 809 N N . GLN A 1 105 ? 24.891 49.253 -31.341 1.00 92.06 105 GLN A N 1
ATOM 810 C CA . GLN A 1 105 ? 25.008 48.037 -32.146 1.00 92.06 105 GLN A CA 1
ATOM 811 C C . GLN A 1 105 ? 23.850 47.080 -31.838 1.00 92.06 105 GLN A C 1
ATOM 813 O O . GLN A 1 105 ? 23.609 46.727 -30.685 1.00 92.06 105 GLN A O 1
ATOM 818 N N . LEU A 1 106 ? 23.121 46.638 -32.867 1.00 93.56 106 LEU A N 1
ATOM 819 C CA . LEU A 1 106 ? 22.032 45.672 -32.703 1.00 93.56 106 LEU A CA 1
ATOM 820 C C . LEU A 1 106 ? 22.582 44.330 -32.197 1.00 93.56 106 LEU A C 1
ATOM 822 O O . LEU A 1 106 ? 23.383 43.702 -32.886 1.00 93.56 106 LEU A O 1
ATOM 826 N N . ALA A 1 107 ? 22.113 43.887 -31.030 1.00 91.06 107 ALA A N 1
ATOM 827 C CA . ALA A 1 107 ? 22.450 42.587 -30.462 1.00 91.06 107 ALA A CA 1
ATOM 828 C C . ALA A 1 107 ? 21.441 41.523 -30.908 1.00 91.06 107 ALA A C 1
ATOM 830 O O . ALA A 1 107 ? 21.810 40.537 -31.540 1.00 91.06 107 ALA A O 1
ATOM 831 N N . LYS A 1 108 ? 20.149 41.734 -30.617 1.00 92.94 108 LYS A N 1
ATOM 832 C CA . LYS A 1 108 ? 19.090 40.765 -30.935 1.00 92.94 108 LYS A CA 1
ATOM 833 C C . LYS A 1 108 ? 17.706 41.402 -30.950 1.00 92.94 108 LYS A C 1
ATOM 835 O O . LYS A 1 108 ? 17.457 42.359 -30.229 1.00 92.94 108 LYS A O 1
ATOM 840 N N . GLU A 1 109 ? 16.780 40.846 -31.727 1.00 96.38 109 GLU A N 1
ATOM 841 C CA . GLU A 1 109 ? 15.348 41.110 -31.554 1.00 96.38 109 GLU A CA 1
ATOM 842 C C . GLU A 1 109 ? 14.738 40.084 -30.590 1.00 96.38 109 GLU A C 1
ATOM 844 O O . GLU A 1 109 ? 14.828 38.878 -30.821 1.00 96.38 109 GLU A O 1
ATOM 849 N N . VAL A 1 110 ? 14.129 40.563 -29.505 1.00 95.19 110 VAL A N 1
ATOM 850 C CA . VAL A 1 110 ? 13.563 39.733 -28.438 1.00 95.19 110 VAL A CA 1
ATOM 851 C C . VAL A 1 110 ? 12.045 39.831 -28.451 1.00 95.19 110 VAL A C 1
ATOM 853 O O . VAL A 1 110 ? 11.476 40.925 -28.443 1.00 95.19 110 VAL A O 1
ATOM 856 N N . ASP A 1 111 ? 11.387 38.671 -28.440 1.00 94.50 111 ASP A N 1
ATOM 857 C CA . ASP A 1 111 ? 9.940 38.573 -28.283 1.00 94.50 111 ASP A CA 1
ATOM 858 C C . ASP A 1 111 ? 9.561 38.424 -26.805 1.00 94.50 111 ASP A C 1
ATOM 860 O O . ASP A 1 111 ? 9.897 37.424 -26.156 1.00 94.50 111 ASP A O 1
ATOM 864 N N . PHE A 1 112 ? 8.862 39.429 -26.271 1.00 95.31 112 PHE A N 1
ATOM 865 C CA . PHE A 1 112 ? 8.344 39.411 -24.904 1.00 95.31 112 PHE A CA 1
ATOM 866 C C . PHE A 1 112 ? 6.944 38.777 -24.820 1.00 95.31 112 PHE A C 1
ATOM 868 O O . PHE A 1 112 ? 6.398 38.640 -23.724 1.00 95.31 112 PHE A O 1
ATOM 875 N N . TYR A 1 113 ? 6.360 38.353 -25.946 1.00 92.44 113 TYR A N 1
ATOM 876 C CA . TYR A 1 113 ? 5.124 37.578 -25.969 1.00 92.44 113 TYR A CA 1
ATOM 877 C C . TYR A 1 113 ? 5.349 36.146 -25.458 1.00 92.44 113 TYR A C 1
ATOM 879 O O . TYR A 1 113 ? 6.207 35.420 -25.957 1.00 92.44 113 TYR A O 1
ATOM 887 N N . GLY A 1 114 ? 4.537 35.706 -24.493 1.00 89.31 114 GLY A N 1
ATOM 888 C CA . GLY A 1 114 ? 4.507 34.316 -24.019 1.00 89.31 114 GLY A CA 1
ATOM 889 C C . GLY A 1 114 ? 4.529 34.186 -22.498 1.00 89.31 114 GLY A C 1
ATOM 890 O O . GLY A 1 114 ? 4.237 35.141 -21.786 1.00 89.31 114 GLY A O 1
ATOM 891 N N . THR A 1 115 ? 4.856 32.990 -22.005 1.00 85.25 115 THR A N 1
ATOM 892 C CA . THR A 1 115 ? 4.899 32.649 -20.565 1.00 85.25 115 THR A CA 1
ATOM 893 C C . THR A 1 115 ? 6.253 32.091 -20.111 1.00 85.25 115 THR A C 1
ATOM 895 O O . THR A 1 115 ? 6.406 31.724 -18.946 1.00 85.25 115 THR A O 1
ATOM 898 N N . SER A 1 116 ? 7.239 32.014 -21.015 1.00 75.31 116 SER A N 1
ATOM 899 C CA . SER A 1 116 ? 8.574 31.491 -20.700 1.00 75.31 116 SER A CA 1
ATOM 900 C C . SER A 1 116 ? 9.293 32.382 -19.689 1.00 75.31 116 SER A C 1
ATOM 902 O O . SER A 1 116 ? 9.332 33.604 -19.844 1.00 75.31 116 SER A O 1
ATOM 904 N N . LYS A 1 117 ? 9.900 31.735 -18.690 1.00 70.81 117 LYS A N 1
ATOM 905 C CA . LYS A 1 117 ? 10.749 32.350 -17.660 1.00 70.81 117 LYS A CA 1
ATOM 906 C C . LYS A 1 117 ? 12.243 32.123 -17.921 1.00 70.81 117 LYS A C 1
ATOM 908 O O . LYS A 1 117 ? 13.053 32.230 -17.007 1.00 70.81 117 LYS A O 1
ATOM 913 N N . GLU A 1 118 ? 12.606 31.733 -19.139 1.00 72.00 118 GLU A N 1
ATOM 914 C CA . GLU A 1 118 ? 13.995 31.451 -19.495 1.00 72.00 118 GLU A CA 1
ATOM 915 C C . GLU A 1 118 ? 14.772 32.730 -19.826 1.00 72.00 118 GLU A C 1
ATOM 917 O O . GLU A 1 118 ? 14.232 33.670 -20.422 1.00 72.00 118 GLU A O 1
ATOM 922 N N . MET A 1 119 ? 16.059 32.728 -19.463 1.00 74.25 119 MET A N 1
ATOM 923 C CA . MET A 1 119 ? 17.011 33.768 -19.854 1.00 74.25 119 MET A CA 1
ATOM 924 C C . MET A 1 119 ? 17.153 33.822 -21.373 1.00 74.25 119 MET A C 1
ATOM 926 O O . MET A 1 119 ? 17.272 32.795 -22.041 1.00 74.25 119 MET A O 1
ATOM 930 N N . GLU A 1 120 ? 17.233 35.035 -21.900 1.00 81.94 120 GLU A N 1
ATOM 931 C CA . GLU A 1 120 ? 17.430 35.293 -23.315 1.00 81.94 120 GLU A CA 1
ATOM 932 C C . GLU A 1 120 ? 18.889 35.677 -23.569 1.00 81.94 120 GLU A C 1
ATOM 934 O O . GLU A 1 120 ? 19.370 36.686 -23.055 1.00 81.94 120 GLU A O 1
ATOM 939 N N . TYR A 1 121 ? 19.600 34.885 -24.374 1.00 82.44 121 TYR A N 1
ATOM 940 C CA . TYR A 1 121 ? 20.916 35.277 -24.884 1.00 82.44 121 TYR A CA 1
ATOM 941 C C . TYR A 1 121 ? 20.764 36.357 -25.950 1.00 82.44 121 TYR A C 1
ATOM 943 O O . TYR A 1 121 ? 20.035 36.145 -26.926 1.00 82.44 121 TYR A O 1
ATOM 951 N N . LEU A 1 122 ? 21.463 37.478 -25.772 1.00 83.19 122 LEU A N 1
ATOM 952 C CA . LEU A 1 122 ? 21.481 38.584 -26.721 1.00 83.19 122 LEU A CA 1
ATOM 953 C C . LEU A 1 122 ? 22.599 38.400 -27.746 1.00 83.19 122 LEU A C 1
ATOM 955 O O . LEU A 1 122 ? 22.313 38.191 -28.920 1.00 83.19 122 LEU A O 1
ATOM 959 N N . THR A 1 123 ? 23.854 38.479 -27.304 1.00 78.38 123 THR A N 1
ATOM 960 C CA . THR A 1 123 ? 25.045 38.381 -28.156 1.00 78.38 123 THR A CA 1
ATOM 961 C C . THR A 1 123 ? 26.297 38.180 -27.304 1.00 78.38 123 THR A C 1
ATOM 963 O O . THR A 1 123 ? 26.298 38.512 -26.118 1.00 78.38 123 THR A O 1
ATOM 966 N N . ALA A 1 124 ? 27.376 37.714 -27.930 1.00 78.31 124 ALA A N 1
ATOM 967 C CA . ALA A 1 124 ? 28.731 37.915 -27.442 1.00 78.31 124 ALA A CA 1
ATOM 968 C C . ALA A 1 124 ? 29.259 39.223 -28.034 1.00 78.31 124 ALA A C 1
ATOM 970 O O . ALA A 1 124 ? 29.096 39.459 -29.235 1.00 78.31 124 ALA A O 1
ATOM 971 N N . MET A 1 125 ? 29.881 40.083 -27.232 1.00 80.50 125 MET A N 1
ATOM 972 C CA . MET A 1 125 ? 30.560 41.269 -27.756 1.00 80.50 125 MET A CA 1
ATOM 973 C C . MET A 1 125 ? 31.707 41.718 -26.861 1.00 80.50 125 MET A C 1
ATOM 975 O O . MET A 1 125 ? 31.725 41.460 -25.658 1.00 80.50 125 MET A O 1
ATOM 979 N N . LYS A 1 126 ? 32.673 42.407 -27.469 1.00 82.00 126 LYS A N 1
ATOM 980 C CA . LYS A 1 126 ? 33.755 43.053 -26.736 1.00 82.00 126 LYS A CA 1
ATOM 981 C C . LYS A 1 126 ? 33.243 44.363 -26.134 1.00 82.00 126 LYS A C 1
ATOM 983 O O . LYS A 1 126 ? 32.731 45.198 -26.873 1.00 82.00 126 LYS A O 1
ATOM 988 N N . LEU A 1 127 ? 33.399 44.529 -24.824 1.00 83.81 127 LEU A N 1
ATOM 989 C CA . LEU A 1 127 ? 33.075 45.752 -24.092 1.00 83.81 127 LEU A CA 1
ATOM 990 C C . LEU A 1 127 ? 34.347 46.308 -23.450 1.00 83.81 127 LEU A C 1
ATOM 992 O O . LEU A 1 127 ? 35.213 45.548 -23.010 1.00 83.81 127 LEU A O 1
ATOM 996 N N . GLU A 1 128 ? 34.473 47.631 -23.437 1.00 87.06 128 GLU A N 1
ATOM 997 C CA . GLU A 1 128 ? 35.561 48.325 -22.748 1.00 87.06 128 GLU A CA 1
ATOM 998 C C . GLU A 1 128 ? 35.227 48.490 -21.260 1.00 87.06 128 GLU A C 1
ATOM 1000 O O . GLU A 1 128 ? 34.097 48.296 -20.827 1.00 87.06 128 GLU A O 1
ATOM 1005 N N . LYS A 1 129 ? 36.215 48.833 -20.432 1.00 84.19 129 LYS A N 1
ATOM 1006 C CA . LYS A 1 129 ? 35.922 49.226 -19.052 1.00 84.19 129 LYS A CA 1
ATOM 1007 C C . LYS A 1 129 ? 35.234 50.591 -19.065 1.00 84.19 129 LYS A C 1
ATOM 1009 O O . LYS A 1 129 ? 35.849 51.571 -19.483 1.00 84.19 129 LYS A O 1
ATOM 1014 N N . GLY A 1 130 ? 34.020 50.696 -18.540 1.00 87.88 130 GLY A N 1
ATOM 1015 C CA . GLY A 1 130 ? 33.286 51.958 -18.545 1.00 87.88 130 GLY A CA 1
ATOM 1016 C C . GLY A 1 130 ? 31.783 51.784 -18.394 1.00 87.88 130 GLY A C 1
ATOM 1017 O O . GLY A 1 130 ? 31.301 50.741 -17.974 1.00 87.88 130 GLY A O 1
ATOM 1018 N N . THR A 1 131 ? 31.031 52.836 -18.697 1.00 93.62 131 THR A N 1
ATOM 1019 C CA . THR A 1 131 ? 29.564 52.799 -18.716 1.00 93.62 131 THR A CA 1
ATOM 1020 C C . THR A 1 131 ? 29.086 52.563 -20.141 1.00 93.62 131 THR A C 1
ATOM 1022 O O . THR A 1 131 ? 29.471 53.301 -21.044 1.00 93.62 131 THR A O 1
ATOM 1025 N N . HIS A 1 132 ? 28.229 51.563 -20.311 1.00 95.94 132 HIS A N 1
ATOM 1026 C CA . HIS A 1 132 ? 27.647 51.143 -21.581 1.00 95.94 132 HIS A CA 1
ATOM 1027 C C . HIS A 1 132 ? 26.129 51.325 -21.557 1.00 95.94 132 HIS A C 1
ATOM 1029 O O . HIS A 1 132 ? 25.524 51.437 -20.487 1.00 95.94 132 HIS A O 1
ATOM 1035 N N . ILE A 1 133 ? 25.499 51.375 -22.730 1.00 96.69 133 ILE A N 1
ATOM 1036 C CA . ILE A 1 133 ? 24.057 51.597 -22.867 1.00 96.69 133 ILE A CA 1
ATOM 1037 C C . ILE A 1 133 ? 23.398 50.385 -23.515 1.00 96.69 133 ILE A C 1
ATOM 1039 O O . ILE A 1 133 ? 23.700 50.044 -24.656 1.00 96.69 133 ILE A O 1
ATOM 1043 N N . ILE A 1 134 ? 22.422 49.789 -22.828 1.00 97.62 134 ILE A N 1
ATOM 1044 C CA . ILE A 1 134 ? 21.490 48.820 -23.418 1.00 97.62 134 ILE A CA 1
ATOM 1045 C C . ILE A 1 134 ? 20.172 49.518 -23.735 1.00 97.62 134 ILE A C 1
ATOM 1047 O O . ILE A 1 134 ? 19.545 50.100 -22.852 1.00 97.62 134 ILE A O 1
ATOM 1051 N N . LYS A 1 135 ? 19.738 49.463 -24.995 1.00 97.50 135 LYS A N 1
ATOM 1052 C CA . LYS A 1 135 ? 18.506 50.097 -25.484 1.00 97.50 135 LYS A CA 1
ATOM 1053 C C . LYS A 1 135 ? 17.542 49.059 -26.046 1.00 97.50 135 LYS A C 1
ATOM 1055 O O . LYS A 1 135 ? 17.928 48.242 -26.877 1.00 97.50 135 LYS A O 1
ATOM 1060 N N . PHE A 1 136 ? 16.290 49.136 -25.605 1.00 97.75 136 PHE A N 1
ATOM 1061 C CA . PHE A 1 136 ? 15.155 48.344 -26.068 1.00 97.75 136 PHE A CA 1
ATOM 1062 C C . PHE A 1 136 ? 14.256 49.234 -26.917 1.00 97.75 136 PHE A C 1
ATOM 1064 O O . PHE A 1 136 ? 13.628 50.145 -26.383 1.00 97.75 136 PHE A O 1
ATOM 1071 N N . GLU A 1 137 ? 14.168 48.970 -28.216 1.00 96.31 137 GLU A N 1
ATOM 1072 C CA . GLU A 1 137 ? 13.372 49.745 -29.169 1.00 96.31 137 GLU A CA 1
ATOM 1073 C C . GLU A 1 137 ? 12.289 48.877 -29.814 1.00 96.31 137 GLU A C 1
ATOM 1075 O O . GLU A 1 137 ? 12.574 47.787 -30.311 1.00 96.31 137 GLU A O 1
ATOM 1080 N N . TYR A 1 138 ? 11.037 49.342 -29.792 1.00 96.06 138 TYR A N 1
ATOM 1081 C CA . TYR A 1 138 ? 9.910 48.594 -30.344 1.00 96.06 138 TYR A CA 1
ATOM 1082 C C . TYR A 1 138 ? 10.158 48.191 -31.804 1.00 96.06 138 TYR A C 1
ATOM 1084 O O . TYR A 1 138 ? 10.506 49.027 -32.639 1.00 96.06 138 TYR A O 1
ATOM 1092 N N . SER A 1 139 ? 9.904 46.923 -32.136 1.00 93.75 139 SER A N 1
ATOM 1093 C CA . SER A 1 139 ? 10.119 46.410 -33.493 1.00 93.75 139 SER A CA 1
ATOM 1094 C C . SER A 1 139 ? 8.945 45.638 -34.094 1.00 93.75 139 SER A C 1
ATOM 1096 O O . SER A 1 139 ? 8.913 45.431 -35.307 1.00 93.75 139 SER A O 1
ATOM 1098 N N . GLY A 1 140 ? 7.933 45.273 -33.301 1.00 93.31 140 GLY A N 1
ATOM 1099 C CA . GLY A 1 140 ? 6.714 44.648 -33.817 1.00 93.31 140 GLY A CA 1
ATOM 1100 C C . GLY A 1 140 ? 5.890 43.934 -32.750 1.00 93.31 140 GLY A C 1
ATOM 1101 O O . GLY A 1 140 ? 6.194 44.001 -31.565 1.00 93.31 140 GLY A O 1
ATOM 1102 N N . LYS A 1 141 ? 4.846 43.208 -33.162 1.00 91.25 141 LYS A N 1
ATOM 1103 C CA . LYS A 1 141 ? 4.044 42.334 -32.288 1.00 91.25 141 LYS A CA 1
ATOM 1104 C C . LYS A 1 141 ? 4.001 40.912 -32.829 1.00 91.25 141 LYS A C 1
ATOM 1106 O O . LYS A 1 141 ? 4.023 40.702 -34.041 1.00 91.25 141 LYS A O 1
ATOM 1111 N N . SER A 1 142 ? 3.881 39.947 -31.925 1.00 88.19 142 SER A N 1
ATOM 1112 C CA . SER A 1 142 ? 3.464 38.587 -32.277 1.00 88.19 142 SER A CA 1
ATOM 1113 C C . SER A 1 142 ? 1.949 38.519 -32.539 1.00 88.19 142 SER A C 1
ATOM 1115 O O . SER A 1 142 ? 1.216 39.331 -31.972 1.00 88.19 142 SER A O 1
ATOM 1117 N N . PRO A 1 143 ? 1.450 37.576 -33.369 1.00 83.81 143 PRO A N 1
ATOM 1118 C CA . PRO A 1 143 ? 0.056 37.564 -33.839 1.00 83.81 143 PRO A CA 1
ATOM 1119 C C . PRO A 1 143 ? -1.027 37.556 -32.746 1.00 83.81 143 PRO A C 1
ATOM 1121 O O . PRO A 1 143 ? -2.136 38.014 -32.996 1.00 83.81 143 PRO A O 1
ATOM 1124 N N . GLY A 1 144 ? -0.718 37.057 -31.543 1.00 79.81 144 GLY A N 1
ATOM 1125 C CA . GLY A 1 144 ? -1.636 37.038 -30.393 1.00 79.81 144 GLY A CA 1
ATOM 1126 C C . GLY A 1 144 ? -1.448 38.181 -29.389 1.00 79.81 144 GLY A C 1
ATOM 1127 O O . GLY A 1 144 ? -2.177 38.253 -28.404 1.00 79.81 144 GLY A O 1
ATOM 1128 N N . SER A 1 145 ? -0.467 39.061 -29.600 1.00 88.62 145 SER A N 1
ATOM 1129 C CA . SER A 1 145 ? -0.123 40.114 -28.645 1.00 88.62 145 SER A CA 1
ATOM 1130 C C . SER A 1 145 ? -1.075 41.306 -28.736 1.00 88.62 145 SER A C 1
ATOM 1132 O O . SER A 1 145 ? -1.261 41.902 -29.798 1.00 88.62 145 SER A O 1
ATOM 1134 N N . THR A 1 146 ? -1.646 41.706 -27.600 1.00 87.75 146 THR A N 1
ATOM 1135 C CA . THR A 1 146 ? -2.630 42.797 -27.528 1.00 87.75 146 THR A CA 1
ATOM 1136 C C . THR A 1 146 ? -2.030 44.158 -27.163 1.00 87.75 146 THR A C 1
ATOM 1138 O O . THR A 1 146 ? -2.661 45.182 -27.413 1.00 87.75 146 THR A O 1
ATOM 1141 N N . ASN A 1 147 ? -0.793 44.236 -26.662 1.00 87.12 147 ASN A N 1
ATOM 1142 C CA . ASN A 1 147 ? -0.179 45.472 -26.154 1.00 87.12 147 ASN A CA 1
ATOM 1143 C C . ASN A 1 147 ? 1.261 45.666 -26.668 1.00 87.12 147 ASN A C 1
ATOM 1145 O O . ASN A 1 147 ? 1.842 44.771 -27.271 1.00 87.12 147 ASN A O 1
ATOM 1149 N N . TYR A 1 148 ? 1.811 46.869 -26.507 1.00 93.25 148 TYR A N 1
ATOM 1150 C CA . TYR A 1 148 ? 3.147 47.256 -26.970 1.00 93.25 148 TYR A CA 1
ATOM 1151 C C . TYR A 1 148 ? 4.206 47.120 -25.878 1.00 93.25 148 TYR A C 1
ATOM 1153 O O . TYR A 1 148 ? 5.370 47.369 -26.142 1.00 93.25 148 TYR A O 1
ATOM 1161 N N . LYS A 1 149 ? 3.828 46.737 -24.659 1.00 95.38 149 LYS A N 1
ATOM 1162 C CA . LYS A 1 149 ? 4.715 46.703 -23.491 1.00 95.38 149 LYS A CA 1
ATOM 1163 C C . LYS A 1 149 ? 5.817 45.648 -23.606 1.00 95.38 149 LYS A C 1
ATOM 1165 O O . LYS A 1 149 ? 5.696 44.682 -24.361 1.00 95.38 149 LYS A O 1
ATOM 1170 N N . MET A 1 150 ? 6.851 45.830 -22.794 1.00 96.00 150 MET A N 1
ATOM 1171 C CA . MET A 1 150 ? 7.878 44.835 -22.486 1.00 96.00 150 MET A CA 1
ATOM 1172 C C . MET A 1 150 ? 8.274 44.962 -21.015 1.00 96.00 150 MET A C 1
ATOM 1174 O O . MET A 1 150 ? 8.056 46.016 -20.409 1.00 96.00 150 MET A O 1
ATOM 1178 N N . GLY A 1 151 ? 8.835 43.899 -20.446 1.00 95.00 151 GLY A N 1
ATOM 1179 C CA . GLY A 1 151 ? 9.360 43.911 -19.087 1.00 95.00 151 GLY A CA 1
ATOM 1180 C C . GLY A 1 151 ? 10.686 43.175 -19.005 1.00 95.00 151 GLY A C 1
ATOM 1181 O O . GLY A 1 151 ? 10.848 42.128 -19.626 1.00 95.00 151 GLY A O 1
ATOM 1182 N N . VAL A 1 152 ? 11.619 43.710 -18.230 1.00 95.12 152 VAL A N 1
ATOM 1183 C CA . VAL A 1 152 ? 12.932 43.109 -17.961 1.00 95.12 152 VAL A CA 1
ATOM 1184 C C . VAL A 1 152 ? 13.213 43.146 -16.464 1.00 95.12 152 VAL A C 1
ATOM 1186 O O . VAL A 1 152 ? 12.782 44.075 -15.778 1.00 95.12 152 VAL A O 1
ATOM 1189 N N . THR A 1 153 ? 13.901 42.129 -15.951 1.00 90.75 153 THR A N 1
ATOM 1190 C CA . THR A 1 153 ? 14.260 42.044 -14.525 1.00 90.75 153 THR A CA 1
ATOM 1191 C C . THR A 1 153 ? 15.769 42.162 -14.336 1.00 90.75 153 THR A C 1
ATOM 1193 O O . THR A 1 153 ? 16.232 43.059 -13.634 1.00 90.75 153 THR A O 1
ATOM 1196 N N . ASP A 1 154 ? 16.540 41.342 -15.051 1.00 89.00 154 ASP A N 1
ATOM 1197 C CA . ASP A 1 154 ? 17.980 41.185 -14.847 1.00 89.00 154 ASP A CA 1
ATOM 1198 C C . ASP A 1 154 ? 18.756 41.333 -16.161 1.00 89.00 154 ASP A C 1
ATOM 1200 O O . ASP A 1 154 ? 18.323 40.851 -17.213 1.00 89.00 154 ASP A O 1
ATOM 1204 N N . LEU A 1 155 ? 19.934 41.945 -16.074 1.00 90.31 155 LEU A N 1
ATOM 1205 C CA . LEU A 1 155 ? 20.992 41.944 -17.078 1.00 90.31 155 LEU A CA 1
ATOM 1206 C C . LEU A 1 155 ? 22.172 41.126 -16.541 1.00 90.31 155 LEU A C 1
ATOM 1208 O O . LEU A 1 155 ? 22.648 41.370 -15.431 1.00 90.31 155 LEU A O 1
ATOM 1212 N N . TYR A 1 156 ? 22.665 40.183 -17.340 1.00 80.56 156 TYR A N 1
ATOM 1213 C CA . TYR A 1 156 ? 23.830 39.366 -17.014 1.00 80.56 156 TYR A CA 1
ATOM 1214 C C . TYR A 1 156 ? 24.940 39.594 -18.034 1.00 80.56 156 TYR A C 1
ATOM 1216 O O . TYR A 1 156 ? 24.717 39.448 -19.236 1.00 80.56 156 TYR A O 1
ATOM 1224 N N . LEU A 1 157 ? 26.141 39.894 -17.544 1.00 78.31 157 LEU A N 1
ATOM 1225 C CA . LEU A 1 157 ? 27.371 39.918 -18.328 1.00 78.31 157 LEU A CA 1
ATOM 1226 C C . LEU A 1 157 ? 28.269 38.793 -17.833 1.00 78.31 157 LEU A C 1
ATOM 1228 O O . LEU A 1 157 ? 28.701 38.798 -16.677 1.00 78.31 157 LEU A O 1
ATOM 1232 N N . VAL A 1 158 ? 28.566 37.843 -18.712 1.00 70.75 158 VAL A N 1
ATOM 1233 C CA . VAL A 1 158 ? 29.455 36.717 -18.412 1.00 70.75 158 VAL A CA 1
ATOM 1234 C C . VAL A 1 158 ? 30.753 36.921 -19.171 1.00 70.75 158 VAL A C 1
ATOM 1236 O O . VAL A 1 158 ? 30.763 36.771 -20.392 1.00 70.75 158 VAL A O 1
ATOM 1239 N N . SER A 1 159 ? 31.846 37.257 -18.481 1.00 65.62 159 SER A N 1
ATOM 1240 C CA . SER A 1 159 ? 33.153 37.225 -19.136 1.00 65.62 159 SER A CA 1
ATOM 1241 C C . SER A 1 159 ? 33.711 35.807 -19.120 1.00 65.62 159 SER A C 1
ATOM 1243 O O . SER A 1 159 ? 33.674 35.087 -18.119 1.00 65.62 159 SER A O 1
ATOM 1245 N N . HIS A 1 160 ? 34.227 35.390 -20.268 1.00 64.19 160 HIS A N 1
ATOM 1246 C CA . HIS A 1 160 ? 34.901 34.113 -20.449 1.00 64.19 160 HIS A CA 1
ATOM 1247 C C . HIS A 1 160 ? 36.230 34.344 -21.173 1.00 64.19 160 HIS A C 1
ATOM 1249 O O . HIS A 1 160 ? 36.393 35.313 -21.913 1.00 64.19 160 HIS A O 1
ATOM 1255 N N . HIS A 1 161 ? 37.201 33.460 -20.951 1.00 62.62 161 HIS A N 1
ATOM 1256 C CA . HIS A 1 161 ? 38.423 33.409 -21.754 1.00 62.62 161 HIS A CA 1
ATOM 1257 C C . HIS A 1 161 ? 38.319 32.227 -22.711 1.00 62.62 161 HIS A C 1
ATOM 1259 O O . HIS A 1 161 ? 38.296 31.082 -22.267 1.00 62.62 161 HIS A O 1
ATOM 1265 N N . SER A 1 162 ? 38.226 32.503 -24.010 1.00 68.75 162 SER A N 1
ATOM 1266 C CA . SER A 1 162 ? 38.269 31.473 -25.047 1.00 68.75 162 SER A CA 1
ATOM 1267 C C . SER A 1 162 ? 39.679 31.378 -25.616 1.00 68.75 162 SER A C 1
ATOM 1269 O O . SER A 1 162 ? 40.276 32.390 -25.985 1.00 68.75 162 SER A O 1
ATOM 1271 N N . PHE A 1 163 ? 40.200 30.160 -25.684 1.00 77.69 163 PHE A N 1
ATOM 1272 C CA . PHE A 1 163 ? 41.452 29.827 -26.339 1.00 77.69 163 PHE A CA 1
ATOM 1273 C C . PHE A 1 163 ? 41.150 28.924 -27.527 1.00 77.69 163 PHE A C 1
ATOM 1275 O O . PHE A 1 163 ? 40.503 27.885 -27.382 1.00 77.69 163 PHE A O 1
ATOM 1282 N N . ASN A 1 164 ? 41.664 29.287 -28.696 1.00 80.88 164 ASN A N 1
ATOM 1283 C CA . ASN A 1 164 ? 41.717 28.359 -29.816 1.00 80.88 164 ASN A CA 1
ATOM 1284 C C . ASN A 1 164 ? 42.863 27.378 -29.579 1.00 80.88 164 ASN A C 1
ATOM 1286 O O . ASN A 1 164 ? 43.963 27.787 -29.199 1.00 80.88 164 ASN A O 1
ATOM 1290 N N . PHE A 1 165 ? 42.650 26.094 -29.851 1.00 83.69 165 PHE A N 1
ATOM 1291 C CA . PHE A 1 165 ? 43.697 25.088 -29.649 1.00 83.69 165 PHE A CA 1
ATOM 1292 C C . PHE A 1 165 ? 44.937 25.334 -30.507 1.00 83.69 165 PHE A C 1
ATOM 1294 O O . PHE A 1 165 ? 46.040 25.017 -30.069 1.00 83.69 165 PHE A O 1
ATOM 1301 N N . LYS A 1 166 ? 44.782 25.947 -31.690 1.00 81.38 166 LYS A N 1
ATOM 1302 C CA . LYS A 1 166 ? 45.919 26.352 -32.536 1.00 81.38 166 LYS A CA 1
ATOM 1303 C C . LYS A 1 166 ? 46.851 27.374 -31.864 1.00 81.38 166 LYS A C 1
ATOM 1305 O O . LYS A 1 166 ? 48.013 27.464 -32.247 1.00 81.38 166 LYS A O 1
ATOM 1310 N N . ASP A 1 167 ? 46.330 28.141 -30.904 1.00 83.06 167 ASP A N 1
ATOM 1311 C CA . ASP A 1 167 ? 47.030 29.240 -30.233 1.00 83.06 167 ASP A CA 1
ATOM 1312 C C . ASP A 1 167 ? 47.598 28.811 -28.861 1.00 83.06 167 ASP A C 1
ATOM 1314 O O . ASP A 1 167 ? 48.381 29.544 -28.254 1.00 83.06 167 ASP A O 1
ATOM 1318 N N . LEU A 1 168 ? 47.243 27.616 -28.367 1.00 84.81 168 LEU A N 1
ATOM 1319 C CA . LEU A 1 168 ? 47.808 27.050 -27.142 1.00 84.81 168 LEU A CA 1
ATOM 1320 C C . LEU A 1 168 ? 49.207 26.483 -27.401 1.00 84.81 168 LEU A C 1
ATOM 1322 O O . LEU A 1 168 ? 49.457 25.775 -28.377 1.00 84.81 168 LEU A O 1
ATOM 1326 N N . LYS A 1 169 ? 50.137 26.753 -26.483 1.00 88.75 169 LYS A N 1
ATOM 1327 C CA . LYS A 1 169 ? 51.513 26.271 -26.600 1.00 88.75 169 LYS A CA 1
ATOM 1328 C C . LYS A 1 169 ? 51.587 24.777 -26.279 1.00 88.75 169 LYS A C 1
ATOM 1330 O O . LYS A 1 169 ? 51.358 24.376 -25.141 1.00 88.75 169 LYS A O 1
ATOM 1335 N N . GLU A 1 170 ? 51.953 23.960 -27.263 1.00 91.50 170 GLU A N 1
ATOM 1336 C CA . GLU A 1 170 ? 52.277 22.543 -27.056 1.00 91.50 170 GLU A CA 1
ATOM 1337 C C . GLU A 1 170 ? 53.524 22.412 -26.158 1.00 91.50 170 GLU A C 1
ATOM 1339 O O . GLU A 1 170 ? 54.539 23.078 -26.375 1.00 91.50 170 GLU A O 1
ATOM 1344 N N . THR A 1 171 ? 53.451 21.554 -25.139 1.00 89.69 171 THR A N 1
ATOM 1345 C CA . THR A 1 171 ? 54.532 21.323 -24.160 1.00 89.69 171 THR A CA 1
ATOM 1346 C C . THR A 1 171 ? 55.076 19.900 -24.152 1.00 89.69 171 THR A C 1
ATOM 1348 O O . THR A 1 171 ? 56.166 19.670 -23.627 1.00 89.69 171 THR A O 1
ATOM 1351 N N . GLY A 1 172 ? 54.370 18.954 -24.770 1.00 88.06 172 GLY A N 1
ATOM 1352 C CA . GLY A 1 172 ? 54.808 17.568 -24.885 1.00 88.06 172 GLY A CA 1
ATOM 1353 C C . GLY A 1 172 ? 53.853 16.732 -25.731 1.00 88.06 172 GLY A C 1
ATOM 1354 O O . GLY A 1 172 ? 52.663 17.014 -25.794 1.00 88.06 172 GLY A O 1
ATOM 1355 N N . ARG A 1 173 ? 54.367 15.685 -26.382 1.00 92.50 173 ARG A N 1
ATOM 1356 C CA . ARG A 1 173 ? 53.562 14.689 -27.109 1.00 92.50 173 ARG A CA 1
ATOM 1357 C C . ARG A 1 173 ? 54.271 13.341 -27.187 1.00 92.50 173 ARG A C 1
ATOM 1359 O O . ARG A 1 173 ? 55.492 13.272 -27.040 1.00 92.50 173 ARG A O 1
ATOM 1366 N N . SER A 1 174 ? 53.518 12.274 -27.442 1.00 91.31 174 SER A N 1
ATOM 1367 C CA . SER A 1 174 ? 54.076 10.942 -27.717 1.00 91.31 174 SER A CA 1
ATOM 1368 C C . SER A 1 174 ? 54.859 10.895 -29.037 1.00 91.31 174 SER A C 1
ATOM 1370 O O . SER A 1 174 ? 54.527 11.585 -30.001 1.00 91.31 174 SER A O 1
ATOM 1372 N N . ALA A 1 175 ? 55.907 10.066 -29.091 1.00 82.12 175 ALA A N 1
ATOM 1373 C CA . ALA A 1 175 ? 56.723 9.892 -30.292 1.00 82.12 175 ALA A CA 1
ATOM 1374 C C . ALA A 1 175 ? 55.904 9.257 -31.430 1.00 82.12 175 ALA A C 1
ATOM 1376 O O . ALA A 1 175 ? 55.235 8.251 -31.218 1.00 82.12 175 ALA A O 1
ATOM 1377 N N . GLY A 1 176 ? 55.978 9.833 -32.634 1.00 74.38 176 GLY A N 1
ATOM 1378 C CA . GLY A 1 176 ? 55.260 9.337 -33.817 1.00 74.38 176 GLY A CA 1
ATOM 1379 C C . GLY A 1 176 ? 53.806 9.810 -33.956 1.00 74.38 176 GLY A C 1
ATOM 1380 O O . GLY A 1 176 ? 53.151 9.416 -34.913 1.00 74.38 176 GLY A O 1
ATOM 1381 N N . LEU A 1 177 ? 53.305 10.658 -33.049 1.00 84.94 177 LEU A N 1
ATOM 1382 C CA . LEU A 1 177 ? 51.976 11.267 -33.163 1.00 84.94 177 LEU A CA 1
ATOM 1383 C C . LEU A 1 177 ? 51.992 12.414 -34.189 1.00 84.94 177 LEU A C 1
ATOM 1385 O O . LEU A 1 177 ? 52.748 13.377 -34.029 1.00 84.94 177 LEU A O 1
ATOM 1389 N N . GLU A 1 178 ? 51.152 12.331 -35.222 1.00 85.81 178 GLU A N 1
ATOM 1390 C CA . GLU A 1 178 ? 51.036 13.371 -36.250 1.00 85.81 178 GLU A CA 1
ATOM 1391 C C . GLU A 1 178 ? 49.986 14.419 -35.857 1.00 85.81 178 GLU A C 1
ATOM 1393 O O . GLU A 1 178 ? 48.891 14.085 -35.395 1.00 85.81 178 GLU A O 1
ATOM 1398 N N . THR A 1 179 ? 50.316 15.701 -36.041 1.00 87.56 179 THR A N 1
ATOM 1399 C CA . THR A 1 179 ? 49.402 16.819 -35.777 1.00 87.56 179 THR A CA 1
ATOM 1400 C C . THR A 1 179 ? 49.385 17.824 -36.923 1.00 87.56 179 THR A C 1
ATOM 1402 O O . THR A 1 179 ? 50.404 18.066 -37.571 1.00 87.56 179 THR A O 1
ATOM 1405 N N . ALA A 1 180 ? 48.225 18.430 -37.176 1.00 87.50 180 ALA A N 1
ATOM 1406 C CA . ALA A 1 180 ? 48.062 19.489 -38.170 1.00 87.50 180 ALA A CA 1
ATOM 1407 C C . ALA A 1 180 ? 47.053 20.537 -37.689 1.00 87.50 180 ALA A C 1
ATOM 1409 O O . ALA A 1 180 ? 46.027 20.195 -37.113 1.00 87.50 180 ALA A O 1
ATOM 1410 N N . VAL A 1 181 ? 47.302 21.819 -37.948 1.00 85.12 181 VAL A N 1
ATOM 1411 C CA . VAL A 1 181 ? 46.316 22.873 -37.662 1.00 85.12 181 VAL A CA 1
ATOM 1412 C C . VAL A 1 181 ? 45.180 22.789 -38.684 1.00 85.12 181 VAL A C 1
ATOM 1414 O O . VAL A 1 181 ? 45.433 22.739 -39.889 1.00 85.12 181 VAL A O 1
ATOM 1417 N N . GLN A 1 182 ? 43.932 22.784 -38.216 1.00 76.44 182 GLN A N 1
ATOM 1418 C CA . GLN A 1 182 ? 42.740 22.803 -39.067 1.00 76.44 182 GLN A CA 1
ATOM 1419 C C . GLN A 1 182 ? 41.689 23.738 -38.468 1.00 76.44 182 GLN A C 1
ATOM 1421 O O . GLN A 1 182 ? 41.173 23.473 -37.388 1.00 76.44 182 GLN A O 1
ATOM 1426 N N . GLY A 1 183 ? 41.353 24.815 -39.184 1.00 80.69 183 GLY A N 1
ATOM 1427 C CA . GLY A 1 183 ? 40.408 25.818 -38.687 1.00 80.69 183 GLY A CA 1
ATOM 1428 C C . GLY A 1 183 ? 40.939 26.531 -37.441 1.00 80.69 183 GLY A C 1
ATOM 1429 O O . GLY A 1 183 ? 42.024 27.118 -37.472 1.00 80.69 183 GLY A O 1
ATOM 1430 N N . GLU A 1 184 ? 40.169 26.492 -36.355 1.00 76.75 184 GLU A N 1
ATOM 1431 C CA . GLU A 1 184 ? 40.553 27.046 -35.047 1.00 76.75 184 GLU A CA 1
ATOM 1432 C C . GLU A 1 184 ? 41.184 25.988 -34.121 1.00 76.75 184 GLU A C 1
ATOM 1434 O O . GLU A 1 184 ? 41.776 26.322 -33.094 1.00 76.75 184 GLU A O 1
ATOM 1439 N N . GLY A 1 185 ? 41.164 24.721 -34.543 1.00 83.06 185 GLY A N 1
ATOM 1440 C CA . GLY A 1 185 ? 41.661 23.584 -33.786 1.00 83.06 185 GLY A CA 1
ATOM 1441 C C . GLY A 1 185 ? 42.961 22.952 -34.271 1.00 83.06 185 GLY A C 1
ATOM 1442 O O . GLY A 1 185 ? 43.634 23.407 -35.203 1.00 83.06 185 GLY A O 1
ATOM 1443 N N . VAL A 1 186 ? 43.287 21.835 -33.623 1.00 86.44 186 VAL A N 1
ATOM 1444 C CA . VAL A 1 186 ? 44.411 20.959 -33.973 1.00 86.44 186 VAL A CA 1
ATOM 1445 C C . VAL A 1 186 ? 43.861 19.570 -34.277 1.00 86.44 186 VAL A C 1
ATOM 1447 O O . VAL A 1 186 ? 43.191 18.962 -33.453 1.00 86.44 186 VAL A O 1
ATOM 1450 N N . LEU A 1 187 ? 44.149 19.054 -35.467 1.00 89.06 187 LEU A N 1
ATOM 1451 C CA . LEU A 1 187 ? 43.953 17.656 -35.820 1.00 89.06 187 LEU A CA 1
ATOM 1452 C C . LEU A 1 187 ? 45.075 16.827 -35.195 1.00 89.06 187 LEU A C 1
ATOM 1454 O O . LEU A 1 187 ? 46.248 17.103 -35.439 1.00 89.06 187 LEU A O 1
ATOM 1458 N N . ILE A 1 188 ? 44.712 15.799 -34.436 1.00 89.44 188 ILE A N 1
ATOM 1459 C CA . ILE A 1 188 ? 45.630 14.843 -33.818 1.00 89.44 188 ILE A CA 1
ATOM 1460 C C . ILE A 1 188 ? 45.323 13.463 -34.401 1.00 89.44 188 ILE A C 1
ATOM 1462 O O . ILE A 1 188 ? 44.220 12.939 -34.228 1.00 89.44 188 ILE A O 1
ATOM 1466 N N . GLN A 1 189 ? 46.291 12.876 -35.103 1.00 88.56 189 GLN A N 1
ATOM 1467 C CA . GLN A 1 189 ? 46.139 11.582 -35.762 1.00 88.56 189 GLN A CA 1
ATOM 1468 C C . GLN A 1 189 ? 46.885 10.501 -34.985 1.00 88.56 189 GLN A C 1
ATOM 1470 O O . GLN A 1 189 ? 48.114 10.449 -34.988 1.00 88.56 189 GLN A O 1
ATOM 1475 N N . SER A 1 190 ? 46.119 9.621 -34.337 1.00 85.94 190 SER A N 1
ATOM 1476 C CA . SER A 1 190 ? 46.641 8.413 -33.700 1.00 85.94 190 SER A CA 1
ATOM 1477 C C . SER A 1 190 ? 46.220 7.156 -34.464 1.00 85.94 190 SER A C 1
ATOM 1479 O O . SER A 1 190 ? 45.149 7.102 -35.075 1.00 85.94 190 SER A O 1
ATOM 1481 N N . THR A 1 191 ? 47.065 6.127 -34.411 1.00 85.38 191 THR A N 1
ATOM 1482 C CA . THR A 1 191 ? 46.796 4.796 -34.981 1.00 85.38 191 THR A CA 1
ATOM 1483 C C . THR A 1 191 ? 46.459 3.748 -33.915 1.00 85.38 191 THR A C 1
ATOM 1485 O O . THR A 1 191 ? 45.951 2.682 -34.259 1.00 85.38 191 THR A O 1
ATOM 1488 N N . GLU A 1 192 ? 46.657 4.068 -32.632 1.00 87.38 192 GLU A N 1
ATOM 1489 C CA . GLU A 1 192 ? 46.403 3.187 -31.486 1.00 87.38 192 GLU A CA 1
ATOM 1490 C C . GLU A 1 192 ? 46.009 3.980 -30.216 1.00 87.38 192 GLU A C 1
ATOM 1492 O O . GLU A 1 192 ? 46.198 5.200 -30.168 1.00 87.38 192 GLU A O 1
ATOM 1497 N N . PRO A 1 193 ? 45.440 3.331 -29.180 1.00 88.56 193 PRO A N 1
ATOM 1498 C CA . PRO A 1 193 ? 45.294 3.921 -27.846 1.00 88.56 193 PRO A CA 1
ATOM 1499 C C . PRO A 1 193 ? 46.643 4.087 -27.134 1.00 88.56 193 PRO A C 1
ATOM 1501 O O . PRO A 1 193 ? 47.547 3.276 -27.315 1.00 88.56 193 PRO A O 1
ATOM 1504 N N . GLY A 1 194 ? 46.758 5.094 -26.270 1.00 86.00 194 GLY A N 1
ATOM 1505 C CA . GLY A 1 194 ? 47.945 5.386 -25.461 1.00 86.00 194 GLY A CA 1
ATOM 1506 C C . GLY A 1 194 ? 48.639 6.715 -25.789 1.00 86.00 194 GLY A C 1
ATOM 1507 O O . GLY A 1 194 ? 49.019 7.421 -24.852 1.00 86.00 194 GLY A O 1
ATOM 1508 N N . PRO A 1 195 ? 48.809 7.106 -27.069 1.00 92.56 195 PRO A N 1
ATOM 1509 C CA . PRO A 1 195 ? 49.426 8.380 -27.414 1.00 92.56 195 PRO A CA 1
ATOM 1510 C C . PRO A 1 195 ? 48.700 9.596 -26.825 1.00 92.56 195 PRO A C 1
ATOM 1512 O O . PRO A 1 195 ? 47.472 9.630 -26.722 1.00 92.56 195 PRO A O 1
ATOM 1515 N N . PHE A 1 196 ? 49.473 10.621 -26.470 1.00 93.50 196 PHE A N 1
ATOM 1516 C CA . PHE A 1 196 ? 48.979 11.856 -25.866 1.00 93.50 196 PHE A CA 1
ATOM 1517 C C . PHE A 1 196 ? 49.638 13.106 -26.457 1.00 93.50 196 PHE A C 1
ATOM 1519 O O . PHE A 1 196 ? 50.740 13.045 -27.010 1.00 93.50 196 PHE A O 1
ATOM 1526 N N . ILE A 1 197 ? 48.984 14.249 -26.256 1.00 93.31 197 ILE A N 1
ATOM 1527 C CA . ILE A 1 197 ? 49.522 15.595 -26.480 1.00 93.31 197 ILE A CA 1
ATOM 1528 C C . ILE A 1 197 ? 49.188 16.504 -25.288 1.00 93.31 197 ILE A C 1
ATOM 1530 O O . ILE A 1 197 ? 48.137 16.358 -24.663 1.00 93.31 197 ILE A O 1
ATOM 1534 N N . GLU A 1 198 ? 50.093 17.419 -24.951 1.00 94.25 198 GLU A N 1
ATOM 1535 C CA . GLU A 1 198 ? 50.022 18.326 -23.805 1.00 94.25 198 GLU A CA 1
ATOM 1536 C C . GLU A 1 198 ? 50.154 19.784 -24.246 1.00 94.25 198 GLU A C 1
ATOM 1538 O O . GLU A 1 198 ? 51.041 20.136 -25.024 1.00 94.25 198 GLU A O 1
ATOM 1543 N N . PHE A 1 199 ? 49.314 20.646 -23.680 1.00 93.88 199 PHE A N 1
ATOM 1544 C CA . PHE A 1 199 ? 49.267 22.083 -23.920 1.00 93.88 199 PHE A CA 1
ATOM 1545 C C . PHE A 1 199 ? 49.411 22.866 -22.609 1.00 93.88 199 PHE A C 1
ATOM 1547 O O . PHE A 1 199 ? 48.968 22.425 -21.546 1.00 93.88 199 PHE A O 1
ATOM 1554 N N . GLU A 1 200 ? 50.019 24.047 -22.693 1.00 90.88 200 GLU A N 1
ATOM 1555 C CA . GLU A 1 200 ? 50.052 25.049 -21.627 1.00 90.88 200 GLU A CA 1
ATOM 1556 C C . GLU A 1 200 ? 48.730 25.826 -21.607 1.00 90.88 200 GLU A C 1
ATOM 1558 O O . GLU A 1 200 ? 48.372 26.483 -22.585 1.00 90.88 200 GLU A O 1
ATOM 1563 N N . LEU A 1 201 ? 48.024 25.775 -20.478 1.00 86.88 201 LEU A N 1
ATOM 1564 C CA . LEU A 1 201 ? 46.810 26.540 -20.218 1.00 86.88 201 LEU A CA 1
ATOM 1565 C C . LEU A 1 201 ? 47.113 27.684 -19.237 1.00 86.88 201 LEU A C 1
ATOM 1567 O O . LEU A 1 201 ? 47.335 27.419 -18.052 1.00 86.88 201 LEU A O 1
ATOM 1571 N N . PRO A 1 202 ? 47.125 28.951 -19.682 1.00 77.75 202 PRO A N 1
ATOM 1572 C CA . PRO A 1 202 ? 47.335 30.082 -18.788 1.00 77.75 202 PRO A CA 1
ATOM 1573 C C . PRO A 1 202 ? 46.068 30.421 -17.992 1.00 77.75 202 PRO A C 1
ATOM 1575 O O . PRO A 1 202 ? 45.000 30.647 -18.560 1.00 77.75 202 PRO A O 1
ATOM 1578 N N . VAL A 1 203 ? 46.210 30.517 -16.670 1.00 75.19 203 VAL A N 1
ATOM 1579 C CA . VAL A 1 203 ? 45.160 30.926 -15.730 1.00 75.19 203 VAL A CA 1
ATOM 1580 C C . VAL A 1 203 ? 45.595 32.204 -15.017 1.00 75.19 203 VAL A C 1
ATOM 1582 O O . VAL A 1 203 ? 46.654 32.263 -14.395 1.00 75.19 203 VAL A O 1
ATOM 1585 N N . SER A 1 204 ? 44.783 33.255 -15.118 1.00 57.88 204 SER A N 1
ATOM 1586 C CA . SER A 1 204 ? 45.158 34.608 -14.683 1.00 57.88 204 SER A CA 1
ATOM 1587 C C . SER A 1 204 ? 44.947 34.881 -13.189 1.00 57.88 204 SER A C 1
ATOM 1589 O O . SER A 1 204 ? 45.583 35.781 -12.646 1.00 57.88 204 SER A O 1
ATOM 1591 N N . SER A 1 205 ? 44.068 34.137 -12.509 1.00 51.19 205 SER A N 1
ATOM 1592 C CA . SER A 1 205 ? 43.797 34.301 -11.070 1.00 51.19 205 SER A CA 1
ATOM 1593 C C . SER A 1 205 ? 43.291 33.001 -10.429 1.00 51.19 205 SER A C 1
ATOM 1595 O O . SER A 1 205 ? 42.647 32.216 -11.132 1.00 51.19 205 SER A O 1
ATOM 1597 N N . PRO A 1 206 ? 43.532 32.765 -9.123 1.00 54.72 206 PRO A N 1
ATOM 1598 C CA . PRO A 1 206 ? 43.135 31.522 -8.481 1.00 54.72 206 PRO A CA 1
ATOM 1599 C C . PRO A 1 206 ? 41.621 31.517 -8.224 1.00 54.72 206 PRO A C 1
ATOM 1601 O O . PRO A 1 206 ? 41.127 32.294 -7.404 1.00 54.72 206 PRO A O 1
ATOM 1604 N N . ARG A 1 207 ? 40.856 30.712 -8.973 1.00 58.25 207 ARG A N 1
ATOM 1605 C CA . ARG A 1 207 ? 39.377 30.699 -8.955 1.00 58.25 207 ARG A CA 1
ATOM 1606 C C . ARG A 1 207 ? 38.812 29.340 -9.367 1.00 58.25 207 ARG A C 1
ATOM 1608 O O . ARG A 1 207 ? 39.520 28.462 -9.848 1.00 58.25 207 ARG A O 1
ATOM 1615 N N . LEU A 1 208 ? 37.502 29.172 -9.201 1.00 58.47 208 LEU A N 1
ATOM 1616 C CA . LEU A 1 208 ? 36.759 28.036 -9.742 1.00 58.47 208 LEU A CA 1
ATOM 1617 C C . LEU A 1 208 ? 36.368 28.325 -11.198 1.00 58.47 208 LEU A C 1
ATOM 1619 O O . LEU A 1 208 ? 35.546 29.200 -11.474 1.00 58.47 208 LEU A O 1
ATOM 1623 N N . TYR A 1 209 ? 36.949 27.576 -12.129 1.00 65.25 209 TYR A N 1
ATOM 1624 C CA . TYR A 1 209 ? 36.668 27.692 -13.556 1.00 65.25 209 TYR A CA 1
ATOM 1625 C C . TYR A 1 209 ? 35.775 26.541 -13.998 1.00 65.25 209 TYR A C 1
ATOM 1627 O O . TYR A 1 209 ? 36.058 25.380 -13.710 1.00 65.25 209 TYR A O 1
ATOM 1635 N N . SER A 1 210 ? 34.699 26.850 -14.717 1.00 66.44 210 SER A N 1
ATOM 1636 C CA . SER A 1 210 ? 34.019 25.881 -15.569 1.00 66.44 210 SER A CA 1
ATOM 1637 C C . SER A 1 210 ? 34.785 25.815 -16.886 1.00 66.44 210 SER A C 1
ATOM 1639 O O . SER A 1 210 ? 34.644 26.681 -17.747 1.00 66.44 210 SER A O 1
ATOM 1641 N N . ILE A 1 211 ? 35.616 24.790 -17.017 1.00 73.06 211 ILE A N 1
ATOM 1642 C CA . ILE A 1 211 ? 36.404 24.505 -18.209 1.00 73.06 211 ILE A CA 1
ATOM 1643 C C . ILE A 1 211 ? 35.488 23.790 -19.189 1.00 73.06 211 ILE A C 1
ATOM 1645 O O . ILE A 1 211 ? 34.969 22.714 -18.883 1.00 73.06 211 ILE A O 1
ATOM 1649 N N . ARG A 1 212 ? 35.277 24.395 -20.352 1.00 77.06 212 ARG A N 1
ATOM 1650 C CA . ARG A 1 212 ? 34.557 23.786 -21.459 1.00 77.06 212 ARG A CA 1
ATOM 1651 C C . ARG A 1 212 ? 35.535 23.466 -22.580 1.00 77.06 212 ARG A C 1
ATOM 1653 O O . ARG A 1 212 ? 36.242 24.353 -23.044 1.00 77.06 212 ARG A O 1
ATOM 1660 N N . LEU A 1 213 ? 35.558 22.211 -23.010 1.00 81.19 213 LEU A N 1
ATOM 1661 C CA . LEU A 1 213 ? 36.308 21.768 -24.180 1.00 81.19 213 LEU A CA 1
ATOM 1662 C C . LEU A 1 213 ? 35.337 21.404 -25.303 1.00 81.19 213 LEU A C 1
ATOM 1664 O O . LEU A 1 213 ? 34.424 20.603 -25.094 1.00 81.19 213 LEU A O 1
ATOM 1668 N N . GLU A 1 214 ? 35.548 21.986 -26.478 1.00 83.62 214 GLU A N 1
ATOM 1669 C CA . GLU A 1 214 ? 34.743 21.778 -27.680 1.00 83.62 214 GLU A CA 1
ATOM 1670 C C . GLU A 1 214 ? 35.623 21.280 -28.835 1.00 83.62 214 GLU A C 1
ATOM 1672 O O . GLU A 1 214 ? 36.821 21.572 -28.904 1.00 83.62 214 GLU A O 1
ATOM 1677 N N . GLY A 1 215 ? 35.029 20.523 -29.757 1.00 83.75 215 GLY A N 1
ATOM 1678 C CA . GLY A 1 215 ? 35.736 20.016 -30.928 1.00 83.75 215 GLY A CA 1
ATOM 1679 C C . GLY A 1 215 ? 34.818 19.466 -32.017 1.00 83.75 215 GLY A C 1
ATOM 1680 O O . GLY A 1 215 ? 33.590 19.501 -31.896 1.00 83.75 215 GLY A O 1
ATOM 1681 N N . ILE A 1 216 ? 35.422 18.954 -33.091 1.00 84.81 216 ILE A N 1
ATOM 1682 C CA . ILE A 1 216 ? 34.711 18.507 -34.299 1.00 84.81 216 ILE A CA 1
ATOM 1683 C C . ILE A 1 216 ? 34.605 16.976 -34.352 1.00 84.81 216 ILE A C 1
ATOM 1685 O O . ILE A 1 216 ? 35.638 16.303 -34.288 1.00 84.81 216 ILE A O 1
ATOM 1689 N N . PRO A 1 217 ? 33.397 16.403 -34.545 1.00 84.81 217 PRO A N 1
ATOM 1690 C CA . PRO A 1 217 ? 33.252 14.969 -34.757 1.00 84.81 217 PRO A CA 1
ATOM 1691 C C . PRO A 1 217 ? 33.805 14.512 -36.099 1.00 84.81 217 PRO A C 1
ATOM 1693 O O . PRO A 1 217 ? 33.713 15.206 -37.111 1.00 84.81 217 PRO A O 1
ATOM 1696 N N . SER A 1 218 ? 34.320 13.288 -36.110 1.00 83.31 218 SER A N 1
ATOM 1697 C CA . SER A 1 218 ? 34.849 12.624 -37.295 1.00 83.31 218 SER A CA 1
ATOM 1698 C C . SER A 1 218 ? 34.392 11.170 -37.343 1.00 83.31 218 SER A C 1
ATOM 1700 O O . SER A 1 218 ? 34.304 10.486 -36.324 1.00 83.31 218 SER A O 1
ATOM 1702 N N . SER A 1 219 ? 34.168 10.646 -38.550 1.00 85.69 219 SER A N 1
ATOM 1703 C CA . SER A 1 219 ? 33.884 9.213 -38.754 1.00 85.69 219 SER A CA 1
ATOM 1704 C C . SER A 1 219 ? 35.060 8.295 -38.370 1.00 85.69 219 SER A C 1
ATOM 1706 O O . SER A 1 219 ? 34.892 7.082 -38.229 1.00 85.69 219 SER A O 1
ATOM 1708 N N . SER A 1 220 ? 36.245 8.880 -38.176 1.00 87.44 220 SER A N 1
ATOM 1709 C CA . SER A 1 220 ? 37.452 8.223 -37.669 1.00 87.44 220 SER A CA 1
ATOM 1710 C C . SER A 1 220 ? 37.799 8.660 -36.239 1.00 87.44 220 SER A C 1
ATOM 1712 O O . SER A 1 220 ? 38.938 8.481 -35.818 1.00 87.44 220 SER A O 1
ATOM 1714 N N . GLY A 1 221 ? 36.860 9.272 -35.511 1.00 88.50 221 GLY A N 1
ATOM 1715 C CA . GLY A 1 221 ? 37.101 9.880 -34.205 1.00 88.50 221 GLY A CA 1
ATOM 1716 C C . GLY A 1 221 ? 37.436 8.883 -33.090 1.00 88.50 221 GLY A C 1
ATOM 1717 O O . GLY A 1 221 ? 36.818 7.824 -32.982 1.00 88.50 221 GLY A O 1
ATOM 1718 N N . GLY A 1 222 ? 38.415 9.223 -32.257 1.00 89.12 222 GLY A N 1
ATOM 1719 C CA . GLY A 1 222 ? 38.822 8.461 -31.079 1.00 89.12 222 GLY A CA 1
ATOM 1720 C C . GLY A 1 222 ? 38.199 8.978 -29.782 1.00 89.12 222 GLY A C 1
ATOM 1721 O O . GLY A 1 222 ? 37.739 10.114 -29.689 1.00 89.12 222 GLY A O 1
ATOM 1722 N N . GLN A 1 223 ? 38.228 8.140 -28.752 1.00 91.38 223 GLN A N 1
ATOM 1723 C CA . GLN A 1 223 ? 37.926 8.519 -27.377 1.00 91.38 223 GLN A CA 1
ATOM 1724 C C . GLN A 1 223 ? 39.196 9.015 -26.694 1.00 91.38 223 GLN A C 1
ATOM 1726 O O . GLN A 1 223 ? 40.253 8.388 -26.806 1.00 91.38 223 GLN A O 1
ATOM 1731 N N . VAL A 1 224 ? 39.087 10.124 -25.968 1.00 91.56 224 VAL A N 1
ATOM 1732 C CA . VAL A 1 224 ? 40.192 10.718 -25.217 1.00 91.56 224 VAL A CA 1
ATOM 1733 C C . VAL A 1 224 ? 39.847 10.905 -23.753 1.00 91.56 224 VAL A C 1
ATOM 1735 O O . VAL A 1 224 ? 38.729 11.279 -23.402 1.00 91.56 224 VAL A O 1
ATOM 1738 N N . ASN A 1 225 ? 40.837 10.702 -22.895 1.00 91.56 225 ASN A N 1
ATOM 1739 C CA . ASN A 1 225 ? 40.842 11.174 -21.523 1.00 91.56 225 ASN A CA 1
ATOM 1740 C C . ASN A 1 225 ? 41.488 12.558 -21.480 1.00 91.56 225 ASN A C 1
ATOM 1742 O O . ASN A 1 225 ? 42.641 12.735 -21.879 1.00 91.56 225 ASN A O 1
ATOM 1746 N N . VAL A 1 226 ? 40.732 13.528 -20.983 1.00 91.50 226 VAL A N 1
ATOM 1747 C CA . VAL A 1 226 ? 41.197 14.895 -20.773 1.00 91.50 226 VAL A CA 1
ATOM 1748 C C . VAL A 1 226 ? 41.732 14.975 -19.355 1.00 91.50 226 VAL A C 1
ATOM 1750 O O . VAL A 1 226 ? 41.031 14.631 -18.400 1.00 91.50 226 VAL A O 1
ATOM 1753 N N . GLN A 1 227 ? 42.971 15.425 -19.202 1.00 90.31 227 GLN A N 1
ATOM 1754 C CA . GLN A 1 227 ? 43.605 15.589 -17.901 1.00 90.31 227 GLN A CA 1
ATOM 1755 C C . GLN A 1 227 ? 44.077 17.025 -17.718 1.00 90.31 227 GLN A C 1
ATOM 1757 O O . GLN A 1 227 ? 44.545 17.664 -18.659 1.00 90.31 227 GLN A O 1
ATOM 1762 N N . LEU A 1 228 ? 43.980 17.506 -16.485 1.00 86.94 228 LEU A N 1
ATOM 1763 C CA . LEU A 1 228 ? 44.503 18.795 -16.070 1.00 86.94 228 LEU A CA 1
ATOM 1764 C C . LEU A 1 228 ? 45.444 18.577 -14.888 1.00 86.94 228 LEU A C 1
ATOM 1766 O O . LEU A 1 228 ? 45.068 17.921 -13.918 1.00 86.94 228 LEU A O 1
ATOM 1770 N N . ASP A 1 229 ? 46.684 19.040 -15.020 1.00 87.19 229 ASP A N 1
ATOM 1771 C CA . ASP A 1 229 ? 47.772 18.822 -14.054 1.00 87.19 229 ASP A CA 1
ATOM 1772 C C . ASP A 1 229 ? 47.934 17.350 -13.637 1.00 87.19 229 ASP A C 1
ATOM 1774 O O . ASP A 1 229 ? 48.200 17.018 -12.482 1.00 87.19 229 ASP A O 1
ATOM 1778 N N . GLY A 1 230 ? 47.750 16.441 -14.600 1.00 81.56 230 GLY A N 1
ATOM 1779 C CA . GLY A 1 230 ? 47.873 14.993 -14.405 1.00 81.56 230 GLY A CA 1
ATOM 1780 C C . GLY A 1 230 ? 46.659 14.312 -13.764 1.00 81.56 230 GLY A C 1
ATOM 1781 O O . GLY A 1 230 ? 46.689 13.099 -13.565 1.00 81.56 230 GLY A O 1
ATOM 1782 N N . GLN A 1 231 ? 45.580 15.039 -13.459 1.00 81.00 231 GLN A N 1
ATOM 1783 C CA . GLN A 1 231 ? 44.321 14.454 -12.991 1.00 81.00 231 GLN A CA 1
ATOM 1784 C C . GLN A 1 231 ? 43.292 14.383 -14.116 1.00 81.00 231 GLN A C 1
ATOM 1786 O O . GLN A 1 231 ? 43.048 15.372 -14.802 1.00 81.00 231 GLN A O 1
ATOM 1791 N N . SER A 1 232 ? 42.632 13.232 -14.275 1.00 85.00 232 SER A N 1
ATOM 1792 C CA . SER A 1 232 ? 41.520 13.094 -15.225 1.00 85.00 232 SER A CA 1
ATOM 1793 C C . SER A 1 232 ? 40.354 14.015 -14.845 1.00 85.00 232 SER A C 1
ATOM 1795 O O . SER A 1 232 ? 39.898 14.049 -13.697 1.00 85.00 232 SER A O 1
ATOM 1797 N N . VAL A 1 233 ? 39.870 14.782 -15.821 1.00 78.44 233 VAL A N 1
ATOM 1798 C CA . VAL A 1 233 ? 38.740 15.710 -15.663 1.00 78.44 233 VAL A CA 1
ATOM 1799 C C . VAL A 1 233 ? 37.514 15.319 -16.488 1.00 78.44 233 VAL A C 1
ATOM 1801 O O . VAL A 1 233 ? 36.458 15.926 -16.338 1.00 78.44 233 VAL A O 1
ATOM 1804 N N . GLY A 1 234 ? 37.629 14.271 -17.299 1.00 82.88 234 GLY A N 1
ATOM 1805 C CA . GLY A 1 234 ? 36.538 13.677 -18.056 1.00 82.88 234 GLY A CA 1
ATOM 1806 C C . GLY A 1 234 ? 37.047 12.978 -19.307 1.00 82.88 234 GLY A C 1
ATOM 1807 O O . GLY A 1 234 ? 38.239 12.998 -19.613 1.00 82.88 234 GLY A O 1
ATOM 1808 N N . THR A 1 235 ? 36.129 12.361 -20.039 1.00 87.50 235 THR A N 1
ATOM 1809 C CA . THR A 1 235 ? 36.424 11.771 -21.346 1.00 87.50 235 THR A CA 1
ATOM 1810 C C . THR A 1 235 ? 35.599 12.460 -22.424 1.00 87.50 235 THR A C 1
ATOM 1812 O O . THR A 1 235 ? 34.512 12.968 -22.148 1.00 87.50 235 THR A O 1
ATOM 1815 N N . MET A 1 236 ? 36.128 12.502 -23.642 1.00 86.81 236 MET A N 1
ATOM 1816 C CA . MET A 1 236 ? 35.417 12.973 -24.828 1.00 86.81 236 MET A CA 1
ATOM 1817 C C . MET A 1 236 ? 35.498 11.915 -25.919 1.00 86.81 236 MET A C 1
ATOM 1819 O O . MET A 1 236 ? 36.564 11.348 -26.142 1.00 86.81 236 MET A O 1
ATOM 1823 N N . ASP A 1 237 ? 34.386 11.662 -26.604 1.00 88.06 237 ASP A N 1
ATOM 1824 C CA . ASP A 1 237 ? 3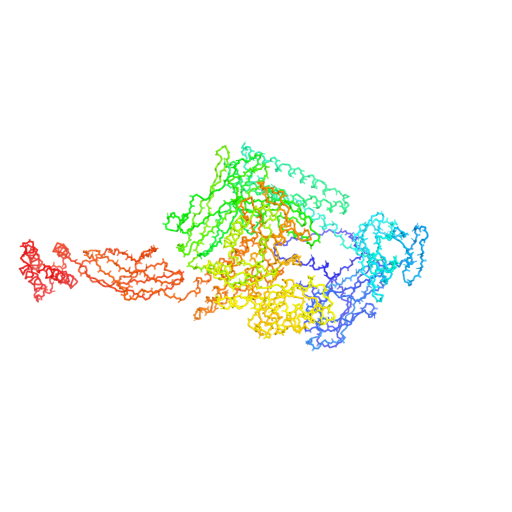4.347 10.798 -27.783 1.00 88.06 237 ASP A CA 1
ATOM 1825 C C . ASP A 1 237 ? 34.246 11.668 -29.034 1.00 88.06 237 ASP A C 1
ATOM 1827 O O . ASP A 1 237 ? 33.298 12.439 -29.162 1.00 88.06 237 ASP A O 1
ATOM 1831 N N . TYR A 1 238 ? 35.228 11.565 -29.933 1.00 87.69 238 TYR A N 1
ATOM 1832 C CA . TYR A 1 238 ? 35.259 12.338 -31.171 1.00 87.69 238 TYR A CA 1
ATOM 1833 C C . TYR A 1 238 ? 34.528 11.667 -32.347 1.00 87.69 238 TYR A C 1
ATOM 1835 O O . TYR A 1 238 ? 34.537 12.195 -33.461 1.00 87.69 238 TYR A O 1
ATOM 1843 N N . TYR A 1 239 ? 33.891 10.510 -32.139 1.00 86.81 239 TYR A N 1
ATOM 1844 C CA . TYR A 1 239 ? 33.173 9.787 -33.188 1.00 86.81 239 TYR A CA 1
ATOM 1845 C C . TYR A 1 239 ? 31.795 10.402 -33.512 1.00 86.81 239 TYR A C 1
ATOM 1847 O O . TYR A 1 239 ? 30.952 10.570 -32.632 1.00 86.81 239 TYR A O 1
ATOM 1855 N N . GLY A 1 240 ? 31.529 10.700 -34.792 1.00 80.56 240 GLY A N 1
ATOM 1856 C CA . GLY A 1 240 ? 30.219 11.187 -35.251 1.00 80.56 240 GLY A CA 1
ATOM 1857 C C . GLY A 1 240 ? 30.184 11.673 -36.708 1.00 80.56 240 GLY A C 1
ATOM 1858 O O . GLY A 1 240 ? 31.213 11.742 -37.379 1.00 80.56 240 GLY A O 1
ATOM 1859 N N . ALA A 1 241 ? 28.988 12.008 -37.211 1.00 67.19 241 ALA A N 1
ATOM 1860 C CA . ALA A 1 241 ? 28.803 12.591 -38.544 1.00 67.19 241 ALA A CA 1
ATOM 1861 C C . ALA A 1 241 ? 29.153 14.090 -38.522 1.00 67.19 241 ALA A C 1
ATOM 1863 O O . ALA A 1 241 ? 28.546 14.858 -37.773 1.00 67.19 241 ALA A O 1
ATOM 1864 N N . GLY A 1 242 ? 30.155 14.482 -39.314 1.00 61.41 242 GLY A N 1
ATOM 1865 C CA . GLY A 1 242 ? 30.640 15.860 -39.403 1.00 61.41 242 GLY A CA 1
ATOM 1866 C C . GLY A 1 242 ? 29.552 16.799 -39.916 1.00 61.41 242 GLY A C 1
ATOM 1867 O O . GLY A 1 242 ? 28.928 16.472 -40.919 1.00 61.41 242 GLY A O 1
ATOM 1868 N N . ASP A 1 243 ? 29.311 17.872 -39.147 1.00 55.38 243 ASP A N 1
ATOM 1869 C CA . ASP A 1 243 ? 28.667 19.165 -39.486 1.00 55.38 243 ASP A CA 1
ATOM 1870 C C . ASP A 1 243 ? 28.004 19.833 -38.250 1.00 55.38 243 ASP A C 1
ATOM 1872 O O . ASP A 1 243 ? 27.480 20.943 -38.339 1.00 55.38 243 ASP A O 1
ATOM 1876 N N . LYS A 1 244 ? 28.047 19.210 -37.057 1.00 52.31 244 LYS A N 1
ATOM 1877 C CA . LYS A 1 244 ? 27.687 19.845 -35.770 1.00 52.31 244 LYS A CA 1
ATOM 1878 C C . LYS A 1 244 ? 28.778 19.632 -34.720 1.00 52.31 244 LYS A C 1
ATOM 1880 O O . LYS A 1 244 ? 29.317 18.533 -34.631 1.00 52.31 244 LYS A O 1
ATOM 1885 N N . ALA A 1 245 ? 29.074 20.667 -33.927 1.00 53.91 245 ALA A N 1
ATOM 1886 C CA . ALA A 1 245 ? 30.019 20.604 -32.810 1.00 53.91 245 ALA A CA 1
ATOM 1887 C C . ALA A 1 245 ? 29.672 19.454 -31.844 1.00 53.91 245 ALA A C 1
ATOM 1889 O O . ALA A 1 245 ? 28.499 19.213 -31.542 1.00 53.91 245 ALA A O 1
ATOM 1890 N N . LEU A 1 246 ? 30.696 18.729 -31.392 1.00 59.91 246 LEU A N 1
ATOM 1891 C CA . LEU A 1 246 ? 30.570 17.610 -30.458 1.00 59.91 246 LEU A CA 1
ATOM 1892 C C . LEU A 1 246 ? 30.165 18.051 -29.050 1.00 59.91 246 LEU A C 1
ATOM 1894 O O . LEU A 1 246 ? 30.280 19.218 -28.683 1.00 59.91 246 LEU A O 1
ATOM 1898 N N . ALA A 1 247 ? 29.727 17.076 -28.245 1.00 57.44 247 ALA A N 1
ATOM 1899 C CA . ALA A 1 247 ? 29.400 17.249 -26.835 1.00 57.44 247 ALA A CA 1
ATOM 1900 C C . ALA A 1 247 ? 30.537 17.950 -26.077 1.00 57.44 247 ALA A C 1
ATOM 1902 O O . ALA A 1 247 ? 31.657 17.448 -26.015 1.00 57.44 247 ALA A O 1
ATOM 1903 N N . ALA A 1 248 ? 30.229 19.096 -25.477 1.00 61.50 248 ALA A N 1
ATOM 1904 C CA . ALA A 1 248 ? 31.189 19.852 -24.699 1.00 61.50 248 ALA A CA 1
ATOM 1905 C C . ALA A 1 248 ? 31.507 19.132 -23.379 1.00 61.50 248 ALA A C 1
ATOM 1907 O O . ALA A 1 248 ? 30.610 18.932 -22.551 1.00 61.50 248 ALA A O 1
ATOM 1908 N N . LEU A 1 249 ? 32.778 18.796 -23.134 1.00 66.44 249 LEU A N 1
ATOM 1909 C CA . LEU A 1 249 ? 33.201 18.413 -21.788 1.00 66.44 249 LEU A CA 1
ATOM 1910 C C . LEU A 1 249 ? 33.187 19.676 -20.936 1.00 66.44 249 LEU A C 1
ATOM 1912 O O . LEU A 1 249 ? 34.018 20.557 -21.128 1.00 66.44 249 LEU A O 1
ATOM 1916 N N . THR A 1 250 ? 32.233 19.764 -20.012 1.00 67.56 250 THR A N 1
ATOM 1917 C CA . THR A 1 250 ? 32.160 20.855 -19.038 1.00 67.56 250 THR A CA 1
ATOM 1918 C C . THR A 1 250 ? 32.530 20.315 -17.668 1.00 67.56 250 THR A C 1
ATOM 1920 O O . THR A 1 250 ? 31.821 19.473 -17.120 1.00 67.56 250 THR A O 1
ATOM 1923 N N . VAL A 1 251 ? 33.632 20.806 -17.108 1.00 65.12 251 VAL A N 1
ATOM 1924 C CA . VAL A 1 251 ? 34.109 20.410 -15.782 1.00 65.12 251 VAL A CA 1
ATOM 1925 C C . VAL A 1 251 ? 34.464 21.639 -14.960 1.00 65.12 251 VAL A C 1
ATOM 1927 O O . VAL A 1 251 ? 35.158 22.539 -15.424 1.00 65.12 251 VAL A O 1
ATOM 1930 N N . SER A 1 252 ? 33.995 21.681 -13.717 1.00 66.50 252 SER A N 1
ATOM 1931 C CA . SER A 1 252 ? 34.381 22.729 -12.776 1.00 66.50 252 SER A CA 1
ATOM 1932 C C . SER A 1 252 ? 35.635 22.319 -12.007 1.00 66.50 252 SER A C 1
ATOM 1934 O O . SER A 1 252 ? 35.640 21.280 -11.341 1.00 66.50 252 SER A O 1
ATOM 1936 N N . ARG A 1 253 ? 36.699 23.127 -12.079 1.00 64.62 253 ARG A N 1
ATOM 1937 C CA . ARG A 1 253 ? 37.953 22.912 -11.343 1.00 64.62 253 ARG A CA 1
ATOM 1938 C C . ARG A 1 253 ? 38.433 24.197 -10.668 1.00 64.62 253 ARG A C 1
ATOM 1940 O O . ARG A 1 253 ? 38.436 25.243 -11.317 1.00 64.62 253 ARG A O 1
ATOM 1947 N N . PRO A 1 254 ? 38.833 24.145 -9.384 1.00 68.44 254 PRO A N 1
ATOM 1948 C CA . PRO A 1 254 ? 39.635 25.215 -8.816 1.00 68.44 254 PRO A CA 1
ATOM 1949 C C . PRO A 1 254 ? 41.003 25.183 -9.499 1.00 68.44 254 PRO A C 1
ATOM 1951 O O . PRO A 1 254 ? 41.647 24.136 -9.516 1.00 68.44 254 PRO A O 1
ATOM 1954 N N . LEU A 1 255 ? 41.410 26.301 -10.088 1.00 69.62 255 LEU A N 1
ATOM 1955 C CA . LEU A 1 255 ? 42.731 26.483 -10.685 1.00 69.62 255 LEU A CA 1
ATOM 1956 C C . LEU A 1 255 ? 43.418 27.631 -9.971 1.00 69.62 255 LEU A C 1
ATOM 1958 O O . LEU A 1 255 ? 42.766 28.630 -9.673 1.00 69.62 255 LEU A O 1
ATOM 1962 N N . GLU A 1 256 ? 44.708 27.474 -9.703 1.00 75.25 256 GLU A N 1
ATOM 1963 C CA . GLU A 1 256 ? 45.551 28.537 -9.167 1.00 75.25 256 GLU A CA 1
ATOM 1964 C C . GLU A 1 256 ? 45.908 29.544 -10.273 1.00 75.25 256 GLU A C 1
ATOM 1966 O O . GLU A 1 256 ? 45.714 29.289 -11.458 1.00 75.25 256 GLU A O 1
ATOM 1971 N N . ALA A 1 257 ? 46.428 30.719 -9.916 1.00 65.19 257 ALA A N 1
ATOM 1972 C CA . ALA A 1 257 ? 47.034 31.581 -10.930 1.00 65.19 257 ALA A CA 1
ATOM 1973 C C . ALA A 1 257 ? 48.346 30.958 -11.417 1.00 65.19 257 ALA A C 1
ATOM 1975 O O . ALA A 1 257 ? 49.213 30.624 -10.608 1.00 65.19 257 ALA A O 1
ATOM 1976 N N . GLY A 1 258 ? 48.527 30.851 -12.730 1.00 75.25 258 GLY A N 1
ATOM 1977 C CA . GLY A 1 258 ? 49.739 30.293 -13.316 1.00 75.25 258 GLY A CA 1
ATOM 1978 C C . GLY A 1 258 ? 49.483 29.467 -14.569 1.00 75.25 258 GLY A C 1
ATOM 1979 O O . GLY A 1 258 ? 48.431 29.548 -15.198 1.00 75.25 258 GLY A O 1
ATOM 1980 N N . LEU A 1 259 ? 50.493 28.694 -14.963 1.00 83.12 259 LEU A N 1
ATOM 1981 C CA . LEU A 1 259 ? 50.420 27.796 -16.112 1.00 83.12 259 LEU A CA 1
ATOM 1982 C C . LEU A 1 259 ? 50.006 26.400 -15.646 1.00 83.12 259 LEU A C 1
ATOM 1984 O O . LEU A 1 259 ? 50.706 25.783 -14.844 1.00 83.12 259 LEU A O 1
ATOM 1988 N N . HIS A 1 260 ? 48.904 25.906 -16.196 1.00 88.19 260 HIS A N 1
ATOM 1989 C CA . HIS A 1 260 ? 48.390 24.558 -15.977 1.00 88.19 260 HIS A CA 1
ATOM 1990 C C . HIS A 1 260 ? 48.692 23.664 -17.182 1.00 88.19 260 HIS A C 1
ATOM 1992 O O . HIS A 1 260 ? 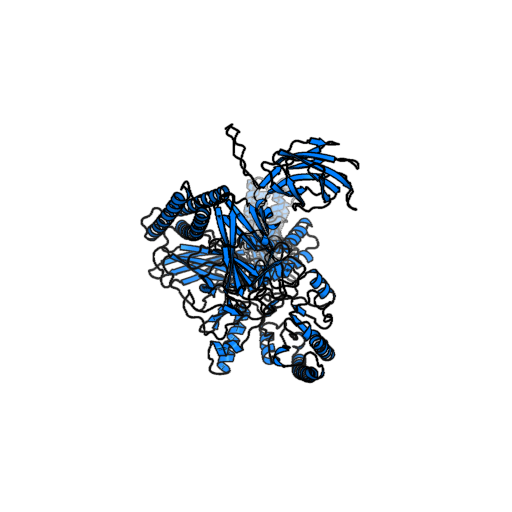48.821 24.146 -18.311 1.00 88.19 260 HIS A O 1
ATOM 1998 N N . LYS A 1 261 ? 48.799 22.352 -16.963 1.00 91.19 261 LYS A N 1
ATOM 1999 C CA . LYS A 1 261 ? 49.037 21.373 -18.035 1.00 91.19 261 LYS A CA 1
ATOM 2000 C C . LYS A 1 261 ? 47.735 20.721 -18.467 1.00 91.19 261 LYS A C 1
ATOM 2002 O O . LYS A 1 261 ? 47.162 19.946 -17.706 1.00 91.19 261 LYS A O 1
ATOM 2007 N N . LEU A 1 262 ? 47.304 20.980 -19.698 1.00 92.75 262 LEU A N 1
ATOM 2008 C CA . LEU A 1 262 ? 46.166 20.311 -20.322 1.00 92.75 262 LEU A CA 1
ATOM 2009 C C . LEU A 1 262 ? 46.661 19.161 -21.203 1.00 92.75 262 LEU A C 1
ATOM 2011 O O . LEU A 1 262 ? 47.305 19.397 -22.219 1.00 92.75 262 LEU A O 1
ATOM 2015 N N . ARG A 1 263 ? 46.335 17.921 -20.844 1.00 94.00 263 ARG A N 1
ATOM 2016 C CA . ARG A 1 263 ? 46.724 16.715 -21.585 1.00 94.00 263 ARG A CA 1
ATOM 2017 C C . ARG A 1 263 ? 45.508 16.056 -22.221 1.00 94.00 263 ARG A C 1
ATOM 2019 O O . ARG A 1 263 ? 44.507 15.816 -21.548 1.00 94.00 263 ARG A O 1
ATOM 2026 N N . LEU A 1 264 ? 45.621 15.715 -23.499 1.00 93.56 264 LEU A N 1
ATOM 2027 C CA . LEU A 1 264 ? 44.657 14.903 -24.236 1.00 93.56 264 LEU A CA 1
ATOM 2028 C C . LEU A 1 264 ? 45.305 13.555 -24.545 1.00 93.56 264 LEU A C 1
ATOM 2030 O O . LEU A 1 264 ? 46.284 13.495 -25.286 1.00 93.56 264 LEU A O 1
ATOM 2034 N N . GLU A 1 265 ? 44.777 12.485 -23.960 1.00 93.94 265 GLU A N 1
ATOM 2035 C CA . GLU A 1 265 ? 45.310 11.128 -24.108 1.00 93.94 265 GLU A CA 1
ATOM 2036 C C . GLU A 1 265 ? 44.288 10.225 -24.791 1.00 93.94 265 GLU A C 1
ATOM 2038 O O . GLU A 1 265 ? 43.163 10.099 -24.313 1.00 93.94 265 GLU A O 1
ATOM 2043 N N . VAL A 1 266 ? 44.668 9.592 -25.901 1.00 92.31 266 VAL A N 1
ATOM 2044 C CA . VAL A 1 266 ? 43.795 8.685 -26.656 1.00 92.31 266 VAL A CA 1
ATOM 2045 C C . VAL A 1 266 ? 43.609 7.396 -25.864 1.00 92.31 266 VAL A C 1
ATOM 2047 O O . VAL A 1 266 ? 44.561 6.655 -25.654 1.00 92.31 266 VAL A O 1
ATOM 2050 N N . THR A 1 267 ? 42.387 7.092 -25.436 1.00 91.19 267 THR A N 1
ATOM 2051 C CA . THR A 1 267 ? 42.095 5.916 -24.598 1.00 91.19 267 THR A CA 1
ATOM 2052 C C . THR A 1 267 ? 41.423 4.779 -25.349 1.00 91.19 267 THR A C 1
ATOM 2054 O O . THR A 1 267 ? 41.456 3.637 -24.894 1.00 91.19 267 THR A O 1
ATOM 2057 N N . GLY A 1 268 ? 40.830 5.056 -26.506 1.00 90.50 268 GLY A N 1
ATOM 2058 C CA . GLY A 1 268 ? 40.114 4.047 -27.271 1.00 90.50 268 GLY A CA 1
ATOM 2059 C C . GLY A 1 268 ? 39.364 4.643 -28.448 1.00 90.50 268 GLY A C 1
ATOM 2060 O O . GLY A 1 268 ? 39.652 5.751 -28.891 1.00 90.50 268 GLY A O 1
ATOM 2061 N N . LYS A 1 269 ? 38.394 3.894 -28.965 1.00 89.69 269 LYS A N 1
ATOM 2062 C CA . LYS A 1 269 ? 37.443 4.359 -29.974 1.00 89.69 269 LYS A CA 1
ATOM 2063 C C . LYS A 1 269 ? 36.135 3.587 -29.841 1.00 89.69 269 LYS A C 1
ATOM 2065 O O . LYS A 1 269 ? 36.142 2.438 -29.396 1.00 89.69 269 LYS A O 1
ATOM 2070 N N . SER A 1 270 ? 35.037 4.201 -30.263 1.00 82.69 270 SER A N 1
ATOM 2071 C CA . SER A 1 270 ? 33.745 3.522 -30.389 1.00 82.69 270 SER A CA 1
ATOM 2072 C C . SER A 1 270 ? 33.795 2.413 -31.452 1.00 82.69 270 SER A C 1
ATOM 2074 O O . SER A 1 270 ? 34.592 2.485 -32.389 1.00 82.69 270 SER A O 1
ATOM 2076 N N . ALA A 1 271 ? 32.948 1.385 -31.309 1.00 83.25 271 ALA A N 1
ATOM 2077 C CA . ALA A 1 271 ? 32.964 0.186 -32.161 1.00 83.25 271 ALA A CA 1
ATOM 2078 C C . ALA A 1 271 ? 32.843 0.504 -33.664 1.00 83.25 271 ALA A C 1
ATOM 2080 O O . ALA A 1 271 ? 33.478 -0.150 -34.489 1.00 83.25 271 ALA A O 1
ATOM 2081 N N . ASP A 1 272 ? 32.090 1.553 -33.993 1.00 83.44 272 ASP A N 1
ATOM 2082 C CA . ASP A 1 272 ? 31.826 1.979 -35.367 1.00 83.44 272 ASP A CA 1
ATOM 2083 C C . ASP A 1 272 ? 32.865 2.976 -35.919 1.00 83.44 272 ASP A C 1
ATOM 2085 O O . ASP A 1 272 ? 32.833 3.323 -37.102 1.00 83.44 272 ASP A O 1
ATOM 2089 N N . SER A 1 273 ? 33.815 3.435 -35.093 1.00 86.62 273 SER A N 1
ATOM 2090 C CA . SER A 1 273 ? 34.837 4.392 -35.521 1.00 86.62 273 SER A CA 1
ATOM 2091 C C . SER A 1 273 ? 35.944 3.740 -36.347 1.00 86.62 273 SER A C 1
ATOM 2093 O O . SER A 1 273 ? 36.548 2.722 -35.975 1.00 86.62 273 SER A O 1
ATOM 2095 N N . LYS A 1 274 ? 36.285 4.381 -37.469 1.00 83.06 274 LYS A N 1
ATOM 2096 C CA . LYS A 1 274 ? 37.332 3.911 -38.389 1.00 83.06 274 LYS A CA 1
ATOM 2097 C C . LYS A 1 274 ? 38.756 4.220 -37.915 1.00 83.06 274 LYS A C 1
ATOM 2099 O O . LYS A 1 274 ? 39.690 3.639 -38.460 1.00 83.06 274 LYS A O 1
ATOM 2104 N N . GLY A 1 275 ? 38.941 5.048 -36.884 1.00 86.00 275 GLY A N 1
ATOM 2105 C CA . GLY A 1 275 ? 40.263 5.498 -36.431 1.00 86.00 275 GLY A CA 1
ATOM 2106 C C . GLY A 1 275 ? 40.280 6.038 -34.999 1.00 86.00 275 GLY A C 1
ATOM 2107 O O . GLY A 1 275 ? 39.351 5.793 -34.234 1.00 86.00 275 GLY A O 1
ATOM 2108 N N . TYR A 1 276 ? 41.356 6.746 -34.647 1.00 90.94 276 TYR A N 1
ATOM 2109 C CA . TYR A 1 276 ? 41.575 7.356 -33.328 1.00 90.94 276 TYR A CA 1
ATOM 2110 C C . TYR A 1 276 ? 41.835 8.869 -33.428 1.00 90.94 276 TYR A C 1
ATOM 2112 O O . TYR A 1 276 ? 42.628 9.435 -32.679 1.00 90.94 276 TYR A O 1
ATOM 2120 N N . GLU A 1 277 ? 41.219 9.519 -34.409 1.00 89.88 277 GLU A N 1
ATOM 2121 C CA . GLU A 1 277 ? 41.403 10.940 -34.686 1.00 89.88 277 GLU A CA 1
ATOM 2122 C C . GLU A 1 277 ? 40.801 11.813 -33.575 1.00 89.88 277 GLU A C 1
ATOM 2124 O O . GLU A 1 277 ? 39.691 11.560 -33.113 1.00 89.88 277 GLU A O 1
ATOM 2129 N N . VAL A 1 278 ? 41.501 12.869 -33.165 1.00 89.75 278 VAL A N 1
ATOM 2130 C CA . VAL A 1 278 ? 41.015 13.828 -32.160 1.00 89.75 278 VAL A CA 1
ATOM 2131 C C . VAL A 1 278 ? 41.094 15.231 -32.750 1.00 89.75 278 VAL A C 1
ATOM 2133 O O . VAL A 1 278 ? 42.104 15.589 -33.355 1.00 89.75 278 VAL A O 1
ATOM 2136 N N . ARG A 1 279 ? 40.031 16.028 -32.599 1.00 88.62 279 ARG A N 1
ATOM 2137 C CA . ARG A 1 279 ? 39.933 17.373 -33.194 1.00 88.62 279 ARG A CA 1
ATOM 2138 C C . ARG A 1 279 ? 39.404 18.416 -32.204 1.00 88.62 279 ARG A C 1
ATOM 2140 O O . ARG A 1 279 ? 38.273 18.877 -32.376 1.00 88.62 279 ARG A O 1
ATOM 2147 N N . PRO A 1 280 ? 40.162 18.770 -31.150 1.00 89.06 280 PRO A N 1
ATOM 2148 C CA . PRO A 1 280 ? 39.804 19.885 -30.277 1.00 89.06 280 PRO A CA 1
ATOM 2149 C C . PRO A 1 280 ? 39.877 21.218 -31.040 1.00 89.06 280 PRO A C 1
ATOM 2151 O O . PRO A 1 280 ? 40.830 21.448 -31.788 1.00 89.06 280 PRO A O 1
ATOM 2154 N N . GLU A 1 281 ? 38.898 22.100 -30.833 1.00 84.94 281 GLU A N 1
ATOM 2155 C CA . GLU A 1 281 ? 38.856 23.435 -31.452 1.00 84.94 281 GLU A CA 1
ATOM 2156 C C . GLU A 1 281 ? 38.964 24.558 -30.431 1.00 84.94 281 GLU A C 1
ATOM 2158 O O . GLU A 1 281 ? 39.876 25.382 -30.519 1.00 84.94 281 GLU A O 1
ATOM 2163 N N . HIS A 1 282 ? 38.094 24.547 -29.421 1.00 81.56 282 HIS A N 1
ATOM 2164 C CA . HIS A 1 282 ? 38.014 25.616 -28.433 1.00 81.56 282 HIS A CA 1
ATOM 2165 C C . HIS A 1 282 ? 38.152 25.087 -27.016 1.00 81.56 282 HIS A C 1
ATOM 2167 O O . HIS A 1 282 ? 37.541 24.087 -26.633 1.00 81.56 282 HIS A O 1
ATOM 2173 N N . LEU A 1 283 ? 38.922 25.815 -26.215 1.00 78.75 283 LEU A N 1
ATOM 2174 C CA . LEU A 1 283 ? 38.940 25.695 -24.770 1.00 78.75 283 LEU A CA 1
ATOM 2175 C C . LEU A 1 283 ? 38.400 26.992 -24.174 1.00 78.75 283 LEU A C 1
ATOM 2177 O O . LEU A 1 283 ? 39.020 28.044 -24.297 1.00 78.75 283 LEU A O 1
ATOM 2181 N N . ILE A 1 284 ? 37.262 26.918 -23.498 1.00 74.88 284 ILE A N 1
ATOM 2182 C CA . ILE A 1 284 ? 36.614 28.078 -22.894 1.00 74.88 284 ILE A CA 1
ATOM 2183 C C . ILE A 1 284 ? 36.724 27.956 -21.377 1.00 74.88 284 ILE A C 1
ATOM 2185 O O . ILE A 1 284 ? 36.184 27.033 -20.764 1.00 74.88 284 ILE A O 1
ATOM 2189 N N . LEU A 1 285 ? 37.409 28.911 -20.758 1.00 63.75 285 LEU A N 1
ATOM 2190 C CA . LEU A 1 285 ? 37.390 29.123 -19.319 1.00 63.75 285 LEU A CA 1
ATOM 2191 C C . LEU A 1 285 ? 36.230 30.055 -18.980 1.00 63.75 285 LEU A C 1
ATOM 2193 O O . LEU A 1 285 ? 36.334 31.278 -19.101 1.00 63.75 285 LEU A O 1
ATOM 2197 N N . ILE A 1 286 ? 35.117 29.465 -18.551 1.00 63.03 286 ILE A N 1
ATOM 2198 C CA . ILE A 1 286 ? 33.985 30.211 -18.007 1.00 63.03 286 ILE A CA 1
ATOM 2199 C C . ILE A 1 286 ? 34.248 30.389 -16.518 1.00 63.03 286 ILE A C 1
ATOM 2201 O O . ILE A 1 286 ? 34.369 29.414 -15.771 1.00 63.03 286 ILE A O 1
ATOM 2205 N N . LEU A 1 287 ? 34.334 31.633 -16.071 1.00 54.12 287 LEU A N 1
ATOM 2206 C CA . LEU A 1 287 ? 34.456 31.934 -14.653 1.00 54.12 287 LEU A CA 1
ATOM 2207 C C . LEU A 1 287 ? 33.135 31.587 -13.968 1.00 54.12 287 LEU A C 1
ATOM 2209 O O . LEU A 1 287 ? 32.101 32.211 -14.196 1.00 54.12 287 LEU A O 1
ATOM 2213 N N . GLY A 1 288 ? 33.157 30.523 -13.169 1.00 46.50 288 GLY A N 1
ATOM 2214 C CA . GLY A 1 288 ? 31.986 30.082 -12.432 1.00 46.50 288 GLY A CA 1
ATOM 2215 C C . GLY A 1 288 ? 31.829 30.906 -11.162 1.00 46.50 288 GLY A C 1
ATOM 2216 O O . GLY A 1 288 ? 32.791 31.112 -10.423 1.00 46.50 288 GLY A O 1
ATOM 2217 N N . ARG A 1 289 ? 30.598 31.313 -10.840 1.00 42.59 289 ARG A N 1
ATOM 2218 C CA . ARG A 1 289 ? 30.258 31.675 -9.463 1.00 42.59 289 ARG A CA 1
ATOM 2219 C C . ARG A 1 289 ? 30.167 30.371 -8.666 1.00 42.59 289 ARG A C 1
ATOM 2221 O O . ARG A 1 289 ? 29.128 29.718 -8.667 1.00 42.59 289 ARG A O 1
ATOM 2228 N N . LEU A 1 290 ? 31.261 29.966 -8.023 1.00 43.47 290 LEU A N 1
ATOM 2229 C CA . LEU A 1 290 ? 31.170 29.070 -6.875 1.00 43.47 290 LEU A CA 1
ATOM 2230 C C . LEU A 1 290 ? 31.167 29.952 -5.638 1.00 43.47 290 LEU A C 1
ATOM 2232 O O . LEU A 1 290 ? 32.147 30.624 -5.328 1.00 43.47 290 LEU A O 1
ATOM 2236 N N . ASP A 1 291 ? 30.022 29.998 -4.981 1.00 55.56 291 ASP A N 1
ATOM 2237 C CA . ASP A 1 291 ? 29.846 30.754 -3.759 1.00 55.56 291 ASP A CA 1
ATOM 2238 C C . ASP A 1 291 ? 30.500 29.940 -2.628 1.00 55.56 291 ASP A C 1
ATOM 2240 O O . ASP A 1 291 ? 29.889 29.074 -1.997 1.00 55.56 291 ASP A O 1
ATOM 2244 N N . ALA A 1 292 ? 31.819 30.112 -2.481 1.00 53.00 292 ALA A N 1
ATOM 2245 C CA . ALA A 1 292 ? 32.606 29.484 -1.421 1.00 53.00 292 ALA A CA 1
ATOM 2246 C C . ALA A 1 292 ? 32.012 29.823 -0.050 1.00 53.00 292 ALA A C 1
ATOM 2248 O O . ALA A 1 292 ? 31.952 28.976 0.838 1.00 53.00 292 ALA A O 1
ATOM 2249 N N . GLU A 1 293 ? 31.461 31.030 0.067 1.00 60.72 293 GLU A N 1
ATOM 2250 C CA . GLU A 1 293 ? 30.726 31.474 1.235 1.00 60.72 293 GLU A CA 1
ATOM 2251 C C . GLU A 1 293 ? 29.410 30.707 1.406 1.00 60.72 293 GLU A C 1
ATOM 2253 O O . GLU A 1 293 ? 29.130 30.243 2.499 1.00 60.72 293 GLU A O 1
ATOM 2258 N N . LYS A 1 294 ? 28.641 30.439 0.348 1.00 62.38 294 LYS A N 1
ATOM 2259 C CA . LYS A 1 294 ? 27.461 29.555 0.405 1.00 62.38 294 LYS A CA 1
ATOM 2260 C C . LYS A 1 294 ? 27.807 28.111 0.735 1.00 62.38 294 LYS A C 1
ATOM 2262 O O . LYS A 1 294 ? 27.051 27.477 1.459 1.00 62.38 294 LYS A O 1
ATOM 2267 N N . THR A 1 295 ? 28.911 27.571 0.223 1.00 64.56 295 THR A N 1
ATOM 2268 C CA . THR A 1 295 ? 29.331 26.199 0.571 1.00 64.56 295 THR A CA 1
ATOM 2269 C C . THR A 1 295 ? 29.760 26.136 2.032 1.00 64.56 295 THR A C 1
ATOM 2271 O O . THR A 1 295 ? 29.401 25.201 2.743 1.00 64.56 295 THR A O 1
ATOM 2274 N N . ARG A 1 296 ? 30.467 27.168 2.500 1.00 77.00 296 ARG A N 1
ATOM 2275 C CA . ARG A 1 296 ? 30.823 27.335 3.906 1.00 77.00 296 ARG A CA 1
ATOM 2276 C C . ARG A 1 296 ? 29.580 27.497 4.785 1.00 77.00 296 ARG A C 1
ATOM 2278 O O . ARG A 1 296 ? 29.450 26.759 5.750 1.00 77.00 296 ARG A O 1
ATOM 2285 N N . ARG A 1 297 ? 28.613 28.336 4.401 1.00 81.19 297 ARG A N 1
ATOM 2286 C CA . ARG A 1 297 ? 27.309 28.477 5.076 1.00 81.19 297 ARG A CA 1
ATOM 2287 C C . ARG A 1 297 ? 26.511 27.173 5.067 1.00 81.19 297 ARG A C 1
ATOM 2289 O O . ARG A 1 297 ? 25.853 26.867 6.050 1.00 81.19 297 ARG A O 1
ATOM 2296 N N . ALA A 1 298 ? 26.569 26.386 3.992 1.00 76.12 298 ALA A N 1
ATOM 2297 C CA . ALA A 1 298 ? 25.928 25.073 3.929 1.00 76.12 298 ALA A CA 1
ATOM 2298 C C . ALA A 1 298 ? 26.582 24.079 4.900 1.00 76.12 298 ALA A C 1
ATOM 2300 O O . ALA A 1 298 ? 25.871 23.350 5.582 1.00 76.12 298 ALA A O 1
ATOM 2301 N N . LEU A 1 299 ? 27.916 24.085 5.011 1.00 86.62 299 LEU A N 1
ATOM 2302 C CA . LEU A 1 299 ? 28.647 23.312 6.018 1.00 86.62 299 LEU A CA 1
ATOM 2303 C C . LEU A 1 299 ? 28.302 23.767 7.443 1.00 86.62 299 LEU A C 1
ATOM 2305 O O . LEU A 1 299 ? 27.994 22.928 8.283 1.00 86.62 299 LEU A O 1
ATOM 2309 N N . GLU A 1 300 ? 28.308 25.073 7.709 1.00 88.56 300 GLU A N 1
ATOM 2310 C CA . GLU A 1 300 ? 27.950 25.652 9.011 1.00 88.56 300 GLU A CA 1
ATOM 2311 C C . GLU A 1 300 ? 26.505 25.303 9.397 1.00 88.56 300 GLU A C 1
ATOM 2313 O O . GLU A 1 300 ? 26.266 24.801 10.496 1.00 88.56 300 GLU A O 1
ATOM 2318 N N . SER A 1 301 ? 25.554 25.472 8.471 1.00 90.06 301 SER A N 1
ATOM 2319 C CA . SER A 1 301 ? 24.153 25.067 8.644 1.00 90.06 301 SER A CA 1
ATOM 2320 C C . SER A 1 301 ? 24.047 23.573 8.922 1.00 90.06 301 SER A C 1
ATOM 2322 O O . SER A 1 301 ? 23.383 23.171 9.871 1.00 90.06 301 SER A O 1
ATOM 2324 N N . LYS A 1 302 ? 24.755 22.740 8.152 1.00 91.75 302 LYS A N 1
ATOM 2325 C CA . LYS A 1 302 ? 24.738 21.290 8.336 1.00 91.75 302 LYS A CA 1
ATOM 2326 C C . LYS A 1 302 ? 25.266 20.890 9.712 1.00 91.75 302 LYS A C 1
ATOM 2328 O O . LYS A 1 302 ? 24.663 20.052 10.372 1.00 91.75 302 LYS A O 1
ATOM 2333 N N . ILE A 1 303 ? 26.376 21.475 10.162 1.00 95.12 303 ILE A N 1
ATOM 2334 C CA . ILE A 1 303 ? 26.934 21.217 11.497 1.00 95.12 303 ILE A CA 1
ATOM 2335 C C . ILE A 1 303 ? 25.943 21.657 12.583 1.00 95.12 303 ILE A C 1
ATOM 2337 O O . ILE A 1 303 ? 25.744 20.918 13.549 1.00 95.12 303 ILE A O 1
ATOM 2341 N N . ALA A 1 304 ? 25.293 22.813 12.422 1.00 94.69 304 ALA A N 1
ATOM 2342 C CA . ALA A 1 304 ? 24.261 23.282 13.344 1.00 94.69 304 ALA A CA 1
ATOM 2343 C C . ALA A 1 304 ? 23.068 22.311 13.413 1.00 94.69 304 ALA A C 1
ATOM 2345 O O . ALA A 1 304 ? 22.651 21.936 14.509 1.00 94.69 304 ALA A O 1
ATOM 2346 N N . ASP A 1 305 ? 22.583 21.819 12.271 1.00 94.56 305 ASP A N 1
ATOM 2347 C CA . ASP A 1 305 ? 21.499 20.832 12.206 1.00 94.56 305 ASP A CA 1
ATOM 2348 C C . ASP A 1 305 ? 21.877 19.522 12.912 1.00 94.56 305 ASP A C 1
ATOM 2350 O O . ASP A 1 305 ? 21.104 18.978 13.702 1.00 94.56 305 ASP A O 1
ATOM 2354 N N . LEU A 1 306 ? 23.100 19.030 12.692 1.00 97.19 306 LEU A N 1
ATOM 2355 C CA . LEU A 1 306 ? 23.607 17.819 13.345 1.00 97.19 306 LEU A CA 1
ATOM 2356 C C . LEU A 1 306 ? 23.740 17.998 14.864 1.00 97.19 306 LEU A C 1
ATOM 2358 O O . LEU A 1 306 ? 23.441 17.076 15.625 1.00 97.19 306 LEU A O 1
ATOM 2362 N N . LYS A 1 307 ? 24.145 19.186 15.324 1.00 97.50 307 LYS A N 1
ATOM 2363 C CA . LYS A 1 307 ? 24.175 19.524 16.752 1.00 97.50 307 LYS A CA 1
ATOM 2364 C C . LYS A 1 307 ? 22.779 19.578 17.359 1.00 97.50 307 LYS A C 1
ATOM 2366 O O . LYS A 1 307 ? 22.597 19.066 18.461 1.00 97.50 307 LYS A O 1
ATOM 2371 N N . ASN A 1 308 ? 21.804 20.134 16.643 1.00 96.69 308 ASN A N 1
ATOM 2372 C CA . ASN A 1 308 ? 20.408 20.148 17.076 1.00 96.69 308 ASN A CA 1
ATOM 2373 C C . ASN A 1 308 ? 19.862 18.719 17.217 1.00 96.69 308 ASN A C 1
ATOM 2375 O O . ASN A 1 308 ? 19.250 18.400 18.235 1.00 96.69 308 ASN A O 1
ATOM 2379 N N . LEU A 1 309 ? 20.156 17.830 16.259 1.00 95.50 309 LEU A N 1
ATOM 2380 C CA . LEU A 1 309 ? 19.808 16.405 16.354 1.00 95.50 309 LEU A CA 1
ATOM 2381 C C . LEU A 1 309 ? 20.472 15.727 17.560 1.00 95.50 309 LEU A C 1
ATOM 2383 O O . LEU A 1 309 ? 19.810 15.010 18.309 1.00 95.50 309 LEU A O 1
ATOM 2387 N N . LEU A 1 310 ? 21.765 15.977 17.788 1.00 98.12 310 LEU A N 1
ATOM 2388 C CA . LEU A 1 310 ? 22.477 15.432 18.944 1.00 98.12 310 LEU A CA 1
ATOM 2389 C C . LEU A 1 310 ? 21.896 15.944 20.271 1.00 98.12 310 LEU A C 1
ATOM 2391 O O . LEU A 1 310 ? 21.787 15.190 21.239 1.00 98.12 310 LEU A O 1
ATOM 2395 N N . GLN A 1 311 ? 21.530 17.223 20.338 1.00 96.38 311 GLN A N 1
ATOM 2396 C CA . GLN A 1 311 ? 20.896 17.815 21.512 1.00 96.38 311 GLN A CA 1
ATOM 2397 C C . GLN A 1 311 ? 19.520 17.194 21.768 1.00 96.38 311 GLN A C 1
ATOM 2399 O O . GLN A 1 311 ? 19.222 16.843 22.911 1.00 96.38 311 GLN A O 1
ATOM 2404 N N . ALA A 1 312 ? 18.713 17.015 20.717 1.00 92.12 312 ALA A N 1
ATOM 2405 C CA . ALA A 1 312 ? 17.423 16.343 20.803 1.00 92.12 312 ALA A CA 1
ATOM 2406 C C . ALA A 1 312 ? 17.586 14.918 21.354 1.00 92.12 312 ALA A C 1
ATOM 2408 O O . ALA A 1 312 ? 16.966 14.591 22.365 1.00 92.12 312 ALA A O 1
ATOM 2409 N N . ALA A 1 313 ? 18.502 14.121 20.793 1.00 96.00 313 ALA A N 1
ATOM 2410 C CA . ALA A 1 313 ? 18.795 12.778 21.295 1.00 96.00 313 ALA A CA 1
ATOM 2411 C C . ALA A 1 313 ? 19.219 12.787 22.775 1.00 96.00 313 ALA A C 1
ATOM 2413 O O . ALA A 1 313 ? 18.652 12.060 23.586 1.00 96.00 313 ALA A O 1
ATOM 2414 N N . ASN A 1 314 ? 20.164 13.652 23.163 1.00 96.56 314 ASN A N 1
ATOM 2415 C CA . ASN A 1 314 ? 20.619 13.760 24.555 1.00 96.56 314 ASN A CA 1
ATOM 2416 C C . ASN A 1 314 ? 19.494 14.125 25.531 1.00 96.56 314 ASN A C 1
ATOM 2418 O O . ASN A 1 314 ? 19.502 13.649 26.663 1.00 96.56 314 ASN A O 1
ATOM 2422 N N . SER A 1 315 ? 18.533 14.950 25.105 1.00 94.56 315 SER A N 1
ATOM 2423 C CA . SER A 1 315 ? 17.388 15.336 25.939 1.00 94.56 315 SER A CA 1
ATOM 2424 C C . SER A 1 315 ? 16.416 14.182 26.209 1.00 94.56 315 SER A C 1
ATOM 2426 O O . SER A 1 315 ? 15.746 14.184 27.239 1.00 94.56 315 SER A O 1
ATOM 2428 N N . GLN A 1 316 ? 16.371 13.193 25.311 1.00 94.44 316 GLN A N 1
ATOM 2429 C CA . GLN A 1 316 ? 15.501 12.019 25.404 1.00 94.44 316 GLN A CA 1
ATOM 2430 C C . GLN A 1 316 ? 16.154 10.862 26.178 1.00 94.44 316 GLN A C 1
ATOM 2432 O O . GLN A 1 316 ? 15.458 10.006 26.723 1.00 94.44 316 GLN A O 1
ATOM 2437 N N . ILE A 1 317 ? 17.490 10.822 26.266 1.00 95.31 317 ILE A N 1
ATOM 2438 C CA . ILE A 1 317 ? 18.202 9.765 26.994 1.00 95.31 317 ILE A CA 1
ATOM 2439 C C . ILE A 1 317 ? 18.092 10.011 28.513 1.00 95.31 317 ILE A C 1
ATOM 2441 O O . ILE A 1 317 ? 18.582 11.032 29.005 1.00 95.31 317 ILE A O 1
ATOM 2445 N N . PRO A 1 318 ? 17.525 9.075 29.302 1.00 91.69 318 PRO A N 1
ATOM 2446 C CA . PRO A 1 318 ? 17.415 9.240 30.750 1.00 91.69 318 PRO A CA 1
ATOM 2447 C C . PRO A 1 318 ? 18.782 9.397 31.432 1.00 91.69 318 PRO A C 1
ATOM 2449 O O . PRO A 1 318 ? 19.771 8.794 31.022 1.00 91.69 318 PRO A O 1
ATOM 2452 N N . GLY A 1 319 ? 18.847 10.154 32.533 1.00 86.25 319 GLY A N 1
ATOM 2453 C CA . GLY A 1 319 ? 20.067 10.346 33.339 1.00 86.25 319 GLY A CA 1
ATOM 2454 C C . GLY A 1 319 ? 20.429 9.177 34.272 1.00 86.25 319 GLY A C 1
ATOM 2455 O O . GLY A 1 319 ? 21.316 9.317 35.112 1.00 86.25 319 GLY A O 1
ATOM 2456 N N . GLY A 1 320 ? 19.731 8.041 34.169 1.00 84.25 320 GLY A N 1
ATOM 2457 C CA . GLY A 1 320 ? 19.879 6.888 35.059 1.00 84.25 320 GLY A CA 1
ATOM 2458 C C . GLY A 1 320 ? 21.188 6.113 34.878 1.00 84.25 320 GLY A C 1
ATOM 2459 O O . GLY A 1 320 ? 21.955 6.325 33.934 1.00 84.25 320 GLY A O 1
ATOM 2460 N N . SER A 1 321 ? 21.451 5.180 35.797 1.00 89.56 321 SER A N 1
ATOM 2461 C CA . SER A 1 321 ? 22.608 4.273 35.756 1.00 89.56 321 SER A CA 1
ATOM 2462 C C . SER A 1 321 ? 22.340 2.965 35.003 1.00 89.56 321 SER A C 1
ATOM 2464 O O . SER A 1 321 ? 23.190 2.075 35.044 1.00 89.56 321 SER A O 1
ATOM 2466 N N . ALA A 1 322 ? 21.190 2.833 34.332 1.00 93.69 322 ALA A N 1
ATOM 2467 C CA . ALA A 1 322 ? 20.876 1.641 33.554 1.00 93.69 322 ALA A CA 1
ATOM 2468 C C . ALA A 1 322 ? 21.929 1.438 32.439 1.00 93.69 322 ALA A C 1
ATOM 2470 O O . ALA A 1 322 ? 22.344 2.427 31.820 1.00 93.69 322 ALA A O 1
ATOM 2471 N N . PRO A 1 323 ? 22.386 0.197 32.175 1.00 94.25 323 PRO A N 1
ATOM 2472 C CA . PRO A 1 323 ? 23.382 -0.081 31.134 1.00 94.25 323 PRO A CA 1
ATOM 2473 C C . PRO A 1 323 ? 22.990 0.444 29.744 1.00 94.25 323 PRO A C 1
ATOM 2475 O O . PRO A 1 323 ? 23.841 0.906 28.981 1.00 94.25 323 PRO A O 1
ATOM 2478 N N . GLU A 1 324 ? 21.698 0.415 29.426 1.00 95.25 324 GLU A N 1
ATOM 2479 C CA . GLU A 1 324 ? 21.117 0.924 28.187 1.00 95.25 324 GLU A CA 1
ATOM 2480 C C . GLU A 1 324 ? 21.333 2.442 28.066 1.00 95.25 324 GLU A C 1
ATOM 2482 O O . GLU A 1 324 ? 21.853 2.911 27.053 1.00 95.25 324 GLU A O 1
ATOM 2487 N N . ASP A 1 325 ? 21.039 3.201 29.130 1.00 96.12 325 ASP A N 1
ATOM 2488 C CA . ASP A 1 325 ? 21.233 4.657 29.166 1.00 96.12 325 ASP A CA 1
ATOM 2489 C C . ASP A 1 325 ? 22.720 5.019 29.041 1.00 96.12 325 ASP A C 1
ATOM 2491 O O . ASP A 1 325 ? 23.090 5.952 28.328 1.00 96.12 325 ASP A O 1
ATOM 2495 N N . GLN A 1 326 ? 23.595 4.274 29.729 1.00 95.38 326 GLN A N 1
ATOM 2496 C CA . GLN A 1 326 ? 25.045 4.476 29.659 1.00 95.38 326 GLN A CA 1
ATOM 2497 C C . GLN A 1 326 ? 25.580 4.252 28.244 1.00 95.38 326 GLN A C 1
ATOM 2499 O O . GLN A 1 326 ? 26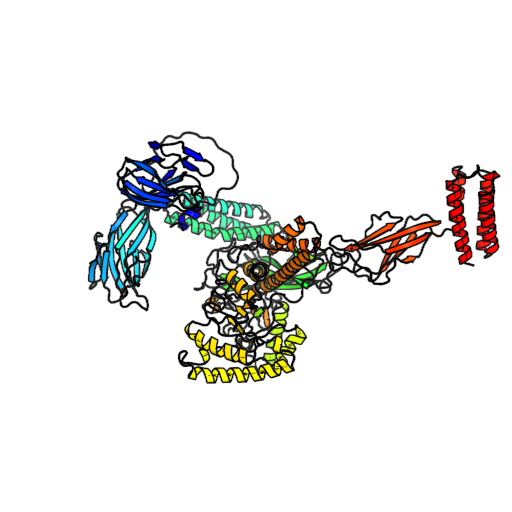.399 5.039 27.773 1.00 95.38 326 GLN A O 1
ATOM 2504 N N . THR A 1 327 ? 25.086 3.218 27.559 1.00 95.69 327 THR A N 1
ATOM 2505 C CA . THR A 1 327 ? 25.460 2.925 26.171 1.00 95.69 327 THR A CA 1
ATOM 2506 C C . THR A 1 327 ? 25.050 4.070 25.248 1.00 95.69 327 THR A C 1
ATOM 2508 O O . THR A 1 327 ? 25.879 4.564 24.485 1.00 95.69 327 THR A O 1
ATOM 2511 N N . LEU A 1 328 ? 23.798 4.531 25.334 1.00 97.06 328 LEU A N 1
ATOM 2512 C CA . LEU A 1 328 ? 23.307 5.613 24.477 1.00 97.06 328 LEU A CA 1
ATOM 2513 C C . LEU A 1 328 ? 24.046 6.928 24.733 1.00 97.06 328 LEU A C 1
ATOM 2515 O O . LEU A 1 328 ? 24.418 7.612 23.783 1.00 97.06 328 LEU A O 1
ATOM 2519 N N . ARG A 1 329 ? 24.340 7.261 25.997 1.00 96.44 329 ARG A N 1
ATOM 2520 C CA . ARG A 1 329 ? 25.157 8.441 26.321 1.00 96.44 329 ARG A CA 1
ATOM 2521 C C . ARG A 1 329 ? 26.588 8.316 25.805 1.00 96.44 329 ARG A C 1
ATOM 2523 O O . ARG A 1 329 ? 27.136 9.310 25.342 1.00 96.44 329 ARG A O 1
ATOM 2530 N N . ALA A 1 330 ? 27.189 7.126 25.851 1.00 96.00 330 ALA A N 1
ATOM 2531 C CA . ALA A 1 330 ? 28.519 6.901 25.287 1.00 96.00 330 ALA A CA 1
ATOM 2532 C C . ALA A 1 330 ? 28.527 7.097 23.759 1.00 96.00 330 ALA A C 1
ATOM 2534 O O . ALA A 1 330 ? 29.411 7.773 23.237 1.00 96.00 330 ALA A O 1
ATOM 2535 N N . GLN A 1 331 ? 27.509 6.593 23.053 1.00 96.19 331 GLN A N 1
ATOM 2536 C CA . GLN A 1 331 ? 27.337 6.828 21.612 1.00 96.19 331 GLN A CA 1
ATOM 2537 C C . GLN A 1 331 ? 27.116 8.315 21.298 1.00 96.19 331 GLN A C 1
ATOM 2539 O O . GLN A 1 331 ? 27.747 8.860 20.392 1.00 96.19 331 GLN A O 1
ATOM 2544 N N . ALA A 1 332 ? 26.264 8.993 22.073 1.00 97.69 332 ALA A N 1
ATOM 2545 C CA . ALA A 1 332 ? 26.029 10.428 21.942 1.00 97.69 332 ALA A CA 1
ATOM 2546 C C . ALA A 1 332 ? 27.315 11.237 22.171 1.00 97.69 332 ALA A C 1
ATOM 2548 O O . ALA A 1 332 ? 27.601 12.174 21.427 1.00 97.69 332 ALA A O 1
ATOM 2549 N N . GLN A 1 333 ? 28.124 10.852 23.161 1.00 97.56 333 GLN A N 1
ATOM 2550 C CA . GLN A 1 333 ? 29.417 11.470 23.431 1.00 97.56 333 GLN A CA 1
ATOM 2551 C C . GLN A 1 333 ? 30.394 11.266 22.266 1.00 97.56 333 GLN A C 1
ATOM 2553 O O . GLN A 1 333 ? 31.054 12.220 21.860 1.00 97.56 333 GLN A O 1
ATOM 2558 N N . GLU A 1 334 ? 30.475 10.059 21.703 1.00 97.38 334 GLU A N 1
ATOM 2559 C CA . GLU A 1 334 ? 31.335 9.773 20.551 1.00 97.38 334 GLU A CA 1
ATOM 2560 C C . GLU A 1 334 ? 30.945 10.613 19.326 1.00 97.38 334 GLU A C 1
ATOM 2562 O O . GLU A 1 334 ? 31.803 11.251 18.710 1.00 97.38 334 GLU A O 1
ATOM 2567 N N . LEU A 1 335 ? 29.651 10.668 18.994 1.00 97.38 335 LEU A N 1
ATOM 2568 C CA . LEU A 1 335 ? 29.149 11.506 17.903 1.00 97.38 335 LEU A CA 1
ATOM 2569 C C . LEU A 1 335 ? 29.388 12.994 18.186 1.00 97.38 335 LEU A C 1
ATOM 2571 O O . LEU A 1 335 ? 29.800 13.725 17.288 1.00 97.38 335 LEU A O 1
ATOM 2575 N N . GLY A 1 336 ? 29.220 13.431 19.436 1.00 97.88 336 GLY A N 1
ATOM 2576 C CA . GLY A 1 336 ? 29.543 14.788 19.872 1.00 97.88 336 GLY A CA 1
ATOM 2577 C C . GLY A 1 336 ? 31.005 15.158 19.637 1.00 97.88 336 GLY A C 1
ATOM 2578 O O . GLY A 1 336 ? 31.273 16.219 19.082 1.00 97.88 336 GLY A O 1
ATOM 2579 N N . LEU A 1 337 ? 31.945 14.265 19.964 1.00 97.94 337 LEU A N 1
ATOM 2580 C CA . LEU A 1 337 ? 33.372 14.483 19.702 1.00 97.94 337 LEU A CA 1
ATOM 2581 C C . LEU A 1 337 ? 33.665 14.626 18.201 1.00 97.94 337 LEU A C 1
ATOM 2583 O O . LEU A 1 337 ? 34.429 15.511 17.816 1.00 97.94 337 LEU A O 1
ATOM 2587 N N . ARG A 1 338 ? 33.031 13.810 17.348 1.00 97.12 338 ARG A N 1
ATOM 2588 C CA . ARG A 1 338 ? 33.166 13.918 15.883 1.00 97.12 338 ARG A CA 1
ATOM 2589 C C . ARG A 1 338 ? 32.604 15.238 15.348 1.00 97.12 338 ARG A C 1
ATOM 2591 O O . ARG A 1 338 ? 33.223 15.854 14.487 1.00 97.12 338 ARG A O 1
ATOM 2598 N N . LEU A 1 339 ? 31.460 15.695 15.865 1.00 96.81 339 LEU A N 1
ATOM 2599 C CA . LEU A 1 339 ? 30.885 16.991 15.482 1.00 96.81 339 LEU A CA 1
ATOM 2600 C C . LEU A 1 339 ? 31.750 18.167 15.946 1.00 96.81 339 LEU A C 1
ATOM 2602 O O . LEU A 1 339 ? 31.905 19.128 15.198 1.00 96.81 339 LEU A O 1
ATOM 2606 N N . SER A 1 340 ? 32.331 18.097 17.146 1.00 96.44 340 SER A N 1
ATOM 2607 C CA . SER A 1 340 ? 33.269 19.115 17.632 1.00 96.44 340 SER A CA 1
ATOM 2608 C C . SER A 1 340 ? 34.539 19.184 16.782 1.00 96.44 340 SER A C 1
ATOM 2610 O O . SER A 1 340 ? 35.025 20.278 16.511 1.00 96.44 340 SER A O 1
ATOM 2612 N N . ASP A 1 341 ? 35.058 18.042 16.324 1.00 95.81 341 ASP A N 1
ATOM 2613 C CA . ASP A 1 341 ? 36.194 17.995 15.395 1.00 95.81 341 ASP A CA 1
ATOM 2614 C C . ASP A 1 341 ? 35.839 18.596 14.023 1.00 95.81 341 ASP A C 1
ATOM 2616 O O . ASP A 1 341 ? 36.582 19.428 13.499 1.00 95.81 341 ASP A O 1
ATOM 2620 N N . LEU A 1 342 ? 34.669 18.255 13.471 1.00 95.06 342 LEU A N 1
ATOM 2621 C CA . LEU A 1 342 ? 34.154 18.853 12.233 1.00 95.06 342 LEU A CA 1
ATOM 2622 C C . LEU A 1 342 ? 33.995 20.372 12.339 1.00 95.06 342 LEU A C 1
ATOM 2624 O O . LEU A 1 342 ? 34.409 21.100 11.438 1.00 95.06 342 LEU A O 1
ATOM 2628 N N . GLU A 1 343 ? 33.437 20.858 13.446 1.00 94.50 343 GLU A N 1
ATOM 2629 C CA . GLU A 1 343 ? 33.304 22.289 13.708 1.00 94.50 343 GLU A CA 1
ATOM 2630 C C . GLU A 1 343 ? 34.672 22.969 13.801 1.00 94.50 343 GLU A C 1
ATOM 2632 O O . GLU A 1 343 ? 34.909 23.963 13.112 1.00 94.50 343 GLU A O 1
ATOM 2637 N N . ALA A 1 344 ? 35.604 22.412 14.578 1.00 93.88 344 ALA A N 1
ATOM 2638 C CA . ALA A 1 344 ? 36.952 22.957 14.707 1.00 93.88 344 ALA A CA 1
ATOM 2639 C C . ALA A 1 344 ? 37.675 23.029 13.351 1.00 93.88 344 ALA A C 1
ATOM 2641 O O . ALA A 1 344 ? 38.311 24.039 13.043 1.00 93.88 344 ALA A O 1
ATOM 2642 N N . LYS A 1 345 ? 37.535 21.993 12.511 1.00 92.75 345 LYS A N 1
ATOM 2643 C CA . LYS A 1 345 ? 38.048 21.990 11.134 1.00 92.75 345 LYS A CA 1
ATOM 2644 C C . LYS A 1 345 ? 37.373 23.059 10.276 1.00 92.75 345 LYS A C 1
ATOM 2646 O O . LYS A 1 345 ? 38.075 23.743 9.543 1.00 92.75 345 LYS A O 1
ATOM 2651 N N . SER A 1 346 ? 36.053 23.242 10.391 1.00 87.81 346 SER A N 1
ATOM 2652 C CA . SER A 1 346 ? 35.284 24.234 9.617 1.00 87.81 346 SER A CA 1
ATOM 2653 C C . SER A 1 346 ? 35.636 25.695 9.943 1.00 87.81 346 SER A C 1
ATOM 2655 O O . SER A 1 346 ? 35.477 26.575 9.098 1.00 87.81 346 SER A O 1
ATOM 2657 N N . LEU A 1 347 ? 36.157 25.955 11.147 1.00 88.00 347 LEU A N 1
ATOM 2658 C CA . LEU A 1 347 ? 36.542 27.289 11.617 1.00 88.00 347 LEU A CA 1
ATOM 2659 C C . LEU A 1 347 ? 37.957 27.714 11.190 1.00 88.00 347 LEU A C 1
ATOM 2661 O O . LEU A 1 347 ? 38.370 28.833 11.499 1.00 88.00 347 LEU A O 1
ATOM 2665 N N . GLN A 1 348 ? 38.710 26.867 10.480 1.00 84.56 348 GLN A N 1
ATOM 2666 C CA . GLN A 1 348 ? 40.044 27.237 10.007 1.00 84.56 348 GLN A CA 1
ATOM 2667 C C . GLN A 1 348 ? 39.969 28.423 9.016 1.00 84.56 348 GLN A C 1
ATOM 2669 O O . GLN A 1 348 ? 39.115 28.431 8.122 1.00 84.56 348 GLN A O 1
ATOM 2674 N N . PRO A 1 349 ? 40.836 29.445 9.164 1.00 66.62 349 PRO A N 1
ATOM 2675 C CA . PRO A 1 349 ? 40.745 30.687 8.392 1.00 66.62 349 PRO A CA 1
ATOM 2676 C C . PRO A 1 349 ? 41.042 30.503 6.893 1.00 66.62 349 PRO A C 1
ATOM 2678 O O . PRO A 1 349 ? 40.447 31.208 6.084 1.00 66.62 349 PRO A O 1
ATOM 2681 N N . ASP A 1 350 ? 41.855 29.504 6.524 1.00 71.38 350 ASP A N 1
ATOM 2682 C CA . ASP A 1 350 ? 42.373 29.303 5.159 1.00 71.38 350 ASP A CA 1
ATOM 2683 C C . ASP A 1 350 ? 41.882 27.992 4.505 1.00 71.38 350 ASP A C 1
ATOM 2685 O O . ASP A 1 350 ? 42.634 27.280 3.834 1.00 71.38 350 ASP A O 1
ATOM 2689 N N . LEU A 1 351 ? 40.617 27.611 4.719 1.00 72.31 351 LEU A N 1
ATOM 2690 C CA . LEU A 1 351 ? 40.067 26.406 4.088 1.00 72.31 351 LEU A CA 1
ATOM 2691 C C . LEU A 1 351 ? 39.920 26.580 2.575 1.00 72.31 351 LEU A C 1
ATOM 2693 O O . LEU A 1 351 ? 39.160 27.420 2.093 1.00 72.31 351 LEU A O 1
ATOM 2697 N N . THR A 1 352 ? 40.569 25.697 1.816 1.00 75.38 352 THR A N 1
ATOM 2698 C CA . THR A 1 352 ? 40.305 25.571 0.379 1.00 75.38 352 THR A CA 1
ATOM 2699 C C . THR A 1 352 ? 38.879 25.068 0.140 1.00 75.38 352 THR A C 1
ATOM 2701 O O . THR A 1 352 ? 38.326 24.303 0.929 1.00 75.38 352 THR A O 1
ATOM 2704 N N . GLN A 1 353 ? 38.281 25.417 -0.997 1.00 65.94 353 GLN A N 1
ATOM 2705 C CA . GLN A 1 353 ? 36.938 24.949 -1.361 1.00 65.94 353 GLN A CA 1
ATOM 2706 C C . GLN A 1 353 ? 36.828 23.414 -1.425 1.00 65.94 353 GLN A C 1
ATOM 2708 O O . GLN A 1 353 ? 35.794 22.837 -1.076 1.00 65.94 353 GLN A O 1
ATOM 2713 N N . THR A 1 354 ? 37.899 22.741 -1.853 1.00 69.19 354 THR A N 1
ATOM 2714 C CA . THR A 1 354 ? 37.997 21.276 -1.837 1.00 69.19 354 THR A CA 1
ATOM 2715 C C . THR A 1 354 ? 37.937 20.744 -0.406 1.00 69.19 354 THR A C 1
ATOM 2717 O O . THR A 1 354 ? 37.235 19.766 -0.159 1.00 69.19 354 THR A O 1
ATOM 2720 N N . ALA A 1 355 ? 38.598 21.414 0.545 1.00 79.81 355 ALA A N 1
ATOM 2721 C CA . ALA A 1 355 ? 38.514 21.072 1.962 1.00 79.81 355 ALA A CA 1
ATOM 2722 C C . ALA A 1 355 ? 37.104 21.316 2.525 1.00 79.81 355 ALA A C 1
ATOM 2724 O O . ALA A 1 355 ? 36.565 20.427 3.173 1.00 79.81 355 ALA A O 1
ATOM 2725 N N . VAL A 1 356 ? 36.455 22.447 2.214 1.00 78.94 356 VAL A N 1
ATOM 2726 C CA . VAL A 1 356 ? 35.063 22.717 2.639 1.00 78.94 356 VAL A CA 1
ATOM 2727 C C . VAL A 1 356 ? 34.097 21.664 2.086 1.00 78.94 356 VAL A C 1
ATOM 2729 O O . VAL A 1 356 ? 33.255 21.154 2.817 1.00 78.94 356 VAL A O 1
ATOM 2732 N N . SER A 1 357 ? 34.240 21.283 0.815 1.00 73.25 357 SER A N 1
ATOM 2733 C CA . SER A 1 357 ? 33.390 20.258 0.188 1.00 73.25 357 SER A CA 1
ATOM 2734 C C . SER A 1 357 ? 33.632 18.865 0.784 1.00 73.25 357 SER A C 1
ATOM 2736 O O . SER A 1 357 ? 32.689 18.096 0.972 1.00 73.25 357 SER A O 1
ATOM 2738 N N . ALA A 1 358 ? 34.886 18.541 1.120 1.00 82.12 358 ALA A N 1
ATOM 2739 C CA . ALA A 1 358 ? 35.230 17.307 1.820 1.00 82.12 358 ALA A CA 1
ATOM 2740 C C . ALA A 1 358 ? 34.639 17.276 3.239 1.00 82.12 358 ALA A C 1
ATOM 2742 O O . ALA A 1 358 ? 34.063 16.261 3.623 1.00 82.12 358 ALA A O 1
ATOM 2743 N N . LEU A 1 359 ? 34.708 18.393 3.973 1.00 88.38 359 LEU A N 1
ATOM 2744 C CA . LEU A 1 359 ? 34.091 18.543 5.293 1.00 88.38 359 LEU A CA 1
ATOM 2745 C C . LEU A 1 359 ? 32.565 18.460 5.225 1.00 88.38 359 LEU A C 1
ATOM 2747 O O . LEU A 1 359 ? 31.964 17.824 6.081 1.00 88.38 359 LEU A O 1
ATOM 2751 N N . LEU A 1 360 ? 31.931 19.034 4.198 1.00 83.38 360 LEU A N 1
ATOM 2752 C CA . LEU A 1 360 ? 30.485 18.909 3.990 1.00 83.38 360 LEU A CA 1
ATOM 2753 C C . LEU A 1 360 ? 30.090 17.450 3.749 1.00 83.38 360 LEU A C 1
ATOM 2755 O O . LEU A 1 360 ? 29.160 16.960 4.380 1.00 83.38 360 LEU A O 1
ATOM 2759 N N . SER A 1 361 ? 30.854 16.719 2.933 1.00 82.94 361 SER A N 1
ATOM 2760 C CA . SER A 1 361 ? 30.655 15.276 2.755 1.00 82.94 361 SER A CA 1
ATOM 2761 C C . SER A 1 361 ? 30.897 14.481 4.048 1.00 82.94 361 SER A C 1
ATOM 2763 O O . SER A 1 361 ? 30.193 13.509 4.322 1.00 82.94 361 SER A O 1
ATOM 2765 N N . GLU A 1 362 ? 31.881 14.873 4.863 1.00 90.25 362 GLU A N 1
ATOM 2766 C CA . GLU A 1 362 ? 32.156 14.256 6.167 1.00 90.25 362 GLU A CA 1
ATOM 2767 C C . GLU A 1 362 ? 31.031 14.528 7.182 1.00 90.25 362 GLU A C 1
ATOM 2769 O O . GLU A 1 362 ? 30.622 13.609 7.898 1.00 90.25 362 GLU A O 1
ATOM 2774 N N . ALA A 1 363 ? 30.474 15.743 7.184 1.00 88.38 363 ALA A N 1
ATOM 2775 C CA . ALA A 1 363 ? 29.302 16.126 7.964 1.00 88.38 363 ALA A CA 1
ATOM 2776 C C . ALA A 1 363 ? 28.048 15.372 7.496 1.00 88.38 363 ALA A C 1
ATOM 2778 O O . ALA A 1 363 ? 27.313 14.826 8.320 1.00 88.38 363 ALA A O 1
ATOM 2779 N N . ASP A 1 364 ? 27.831 15.236 6.185 1.00 85.44 364 ASP A N 1
ATOM 2780 C CA . ASP A 1 364 ? 26.719 14.460 5.631 1.00 85.44 364 ASP A CA 1
ATOM 2781 C C . ASP A 1 364 ? 26.736 13.004 6.103 1.00 85.44 364 ASP A C 1
ATOM 2783 O O . ASP A 1 364 ? 25.682 12.466 6.455 1.00 85.44 364 ASP A O 1
ATOM 2787 N N . LYS A 1 365 ? 27.919 12.388 6.223 1.00 89.88 365 LYS A N 1
ATOM 2788 C CA . LYS A 1 365 ? 28.070 11.031 6.774 1.00 89.88 365 LYS A CA 1
ATOM 2789 C C . LYS A 1 365 ? 27.642 10.914 8.240 1.00 89.88 365 LYS A C 1
ATOM 2791 O O . LYS A 1 365 ? 27.306 9.812 8.660 1.00 89.88 365 LYS A O 1
ATOM 2796 N N . GLN A 1 366 ? 27.619 12.008 9.010 1.00 94.38 366 GLN A N 1
ATOM 2797 C CA . GLN A 1 366 ? 27.142 11.989 10.400 1.00 94.38 366 GLN A CA 1
ATOM 2798 C C . GLN A 1 366 ? 25.612 12.066 10.512 1.00 94.38 366 GLN A C 1
ATOM 2800 O O . GLN A 1 366 ? 25.072 11.747 11.569 1.00 94.38 366 GLN A O 1
ATOM 2805 N N . THR A 1 367 ? 24.903 12.428 9.433 1.00 92.38 367 THR A N 1
ATOM 2806 C CA . THR A 1 367 ? 23.432 12.557 9.426 1.00 92.38 367 THR A CA 1
ATOM 2807 C C . THR A 1 367 ? 22.743 11.272 9.875 1.00 92.38 367 THR A C 1
ATOM 2809 O O . THR A 1 367 ? 21.938 11.293 10.802 1.00 92.38 367 THR A O 1
ATOM 2812 N N . TYR A 1 368 ? 23.070 10.144 9.240 1.00 93.94 368 TYR A N 1
ATOM 2813 C CA . TYR A 1 368 ? 22.385 8.873 9.480 1.00 93.94 368 TYR A CA 1
ATOM 2814 C C . TYR A 1 368 ? 22.711 8.263 10.852 1.00 93.94 368 TYR A C 1
ATOM 2816 O O . TYR A 1 368 ? 21.765 7.887 11.541 1.00 93.94 368 TYR A O 1
ATOM 2824 N N . PRO A 1 369 ? 23.976 8.239 11.327 1.00 95.44 369 PRO A N 1
ATOM 2825 C CA . PRO A 1 369 ? 24.281 7.829 12.698 1.00 95.44 369 PRO A CA 1
ATOM 2826 C C . PRO A 1 369 ? 23.547 8.650 13.767 1.00 95.44 369 PRO A C 1
ATOM 2828 O O . PRO A 1 369 ? 23.065 8.078 14.742 1.00 95.44 369 PRO A O 1
ATOM 2831 N N . LEU A 1 370 ? 23.421 9.971 13.585 1.00 96.56 370 LEU A N 1
ATOM 2832 C CA . LEU A 1 370 ? 22.700 10.834 14.527 1.00 96.56 370 LEU A CA 1
ATOM 2833 C C . LEU A 1 370 ? 21.191 10.604 14.489 1.00 96.56 370 LEU A C 1
ATOM 2835 O O . LEU A 1 370 ? 20.589 10.437 15.544 1.00 96.56 370 LEU A O 1
ATOM 2839 N N . LYS A 1 371 ? 20.585 10.529 13.298 1.00 95.94 371 LYS A N 1
ATOM 2840 C CA . LYS A 1 371 ? 19.170 10.149 13.162 1.00 95.94 371 LYS A CA 1
ATOM 2841 C C . LYS A 1 371 ? 18.898 8.774 13.783 1.00 95.94 371 LYS A C 1
ATOM 2843 O O . LYS A 1 371 ? 17.906 8.595 14.480 1.00 95.94 371 LYS A O 1
ATOM 2848 N N . ARG A 1 372 ? 19.813 7.817 13.600 1.00 96.00 372 ARG A N 1
ATOM 2849 C CA . ARG A 1 372 ? 19.705 6.490 14.209 1.00 96.00 372 ARG A CA 1
ATOM 2850 C C . ARG A 1 372 ? 19.764 6.586 15.732 1.00 96.00 372 ARG A C 1
ATOM 2852 O O . ARG A 1 372 ? 18.921 5.995 16.395 1.00 96.00 372 ARG A O 1
ATOM 2859 N N . LEU A 1 373 ? 20.693 7.363 16.295 1.00 97.19 373 LEU A N 1
ATOM 2860 C CA . LEU A 1 373 ? 20.737 7.620 17.739 1.00 97.19 373 LEU A CA 1
ATOM 2861 C C . LEU A 1 373 ? 19.424 8.238 18.248 1.00 97.19 373 LEU A C 1
ATOM 2863 O O . LEU A 1 373 ? 18.953 7.824 19.304 1.00 97.19 373 LEU A O 1
ATOM 2867 N N . VAL A 1 374 ? 18.815 9.168 17.500 1.00 96.81 374 VAL A N 1
ATOM 2868 C CA . VAL A 1 374 ? 17.487 9.723 17.824 1.00 96.81 374 VAL A CA 1
ATOM 2869 C C . VAL A 1 374 ? 16.441 8.610 17.900 1.00 96.81 374 VAL A C 1
ATOM 2871 O O . VAL A 1 374 ? 15.769 8.514 18.919 1.00 96.81 374 VAL A O 1
ATOM 2874 N N . ASN A 1 375 ? 16.372 7.693 16.925 1.00 96.81 375 ASN A N 1
ATOM 2875 C CA . ASN A 1 375 ? 15.432 6.565 16.995 1.00 96.81 375 ASN A CA 1
ATOM 2876 C C . ASN A 1 375 ? 15.609 5.725 18.278 1.00 96.81 375 ASN A C 1
ATOM 2878 O O . ASN A 1 375 ? 14.629 5.370 18.934 1.00 96.81 375 ASN A O 1
ATOM 2882 N N . PHE A 1 376 ? 16.852 5.414 18.661 1.00 97.50 376 PHE A N 1
ATOM 2883 C CA . PHE A 1 376 ? 17.133 4.669 19.894 1.00 97.50 376 PHE A CA 1
ATOM 2884 C C . PHE A 1 376 ? 16.774 5.466 21.157 1.00 97.50 376 PHE A C 1
ATOM 2886 O O . PHE A 1 376 ? 16.253 4.894 22.119 1.00 97.50 376 PHE A O 1
ATOM 2893 N N . ALA A 1 377 ? 17.045 6.772 21.162 1.00 97.19 377 ALA A N 1
ATOM 2894 C CA . ALA A 1 377 ? 16.705 7.665 22.261 1.00 97.19 377 ALA A CA 1
ATOM 2895 C C . ALA A 1 377 ? 15.183 7.799 22.424 1.00 97.19 377 ALA A C 1
ATOM 2897 O O . ALA A 1 377 ? 14.694 7.666 23.541 1.00 97.19 377 ALA A O 1
ATOM 2898 N N . ASP A 1 378 ? 14.431 7.935 21.331 1.00 96.81 378 ASP A N 1
ATOM 2899 C CA . ASP A 1 378 ? 12.965 7.989 21.336 1.00 96.81 378 ASP A CA 1
ATOM 2900 C C . ASP A 1 378 ? 12.358 6.679 21.853 1.00 96.81 378 ASP A C 1
ATOM 2902 O O . ASP A 1 378 ? 11.481 6.686 22.719 1.00 96.81 378 ASP A O 1
ATOM 2906 N N . ALA A 1 379 ? 12.876 5.531 21.395 1.00 96.94 379 ALA A N 1
ATOM 2907 C CA . ALA A 1 379 ? 12.467 4.222 21.904 1.00 96.94 379 ALA A CA 1
ATOM 2908 C C . ALA A 1 379 ? 12.695 4.103 23.415 1.00 96.94 379 ALA A C 1
ATOM 2910 O O . ALA A 1 379 ? 11.868 3.535 24.136 1.00 96.94 379 ALA A O 1
ATOM 2911 N N . ARG A 1 380 ? 13.819 4.648 23.896 1.00 96.44 380 ARG A N 1
ATOM 2912 C CA . ARG A 1 380 ? 14.183 4.640 25.311 1.00 96.44 380 ARG A CA 1
ATOM 2913 C C . ARG A 1 380 ? 13.331 5.597 26.138 1.00 96.44 380 ARG A C 1
ATOM 2915 O O . ARG A 1 380 ? 12.896 5.214 27.220 1.00 96.44 380 ARG A O 1
ATOM 2922 N N . ALA A 1 381 ? 13.063 6.796 25.634 1.00 95.88 381 ALA A N 1
ATOM 2923 C CA . ALA A 1 381 ? 12.211 7.787 26.280 1.00 95.88 381 ALA A CA 1
ATOM 2924 C C . ALA A 1 381 ? 10.767 7.290 26.413 1.00 95.88 381 ALA A C 1
ATOM 2926 O O . ALA A 1 381 ? 10.154 7.445 27.469 1.00 95.88 381 ALA A O 1
ATOM 2927 N N . ALA A 1 382 ? 10.250 6.618 25.381 1.00 95.12 382 ALA A N 1
ATOM 2928 C CA . ALA A 1 382 ? 8.926 6.009 25.410 1.00 95.12 382 ALA A CA 1
ATOM 2929 C C . ALA A 1 382 ? 8.816 4.882 26.451 1.00 95.12 382 ALA A C 1
ATOM 2931 O O . ALA A 1 382 ? 7.738 4.647 26.999 1.00 95.12 382 ALA A O 1
ATOM 2932 N N . ARG A 1 383 ? 9.919 4.167 26.730 1.00 94.31 383 ARG A N 1
ATOM 2933 C CA . ARG A 1 383 ? 9.963 3.053 27.694 1.00 94.31 383 ARG A CA 1
ATOM 2934 C C . ARG A 1 383 ? 11.241 3.074 28.558 1.00 94.31 383 ARG A C 1
ATOM 2936 O O . ARG A 1 383 ? 12.113 2.217 28.391 1.00 94.31 383 ARG A O 1
ATOM 2943 N N . PRO A 1 384 ? 11.347 3.976 29.557 1.00 93.62 384 PRO A N 1
ATOM 2944 C CA . PRO A 1 384 ? 12.579 4.169 30.340 1.00 93.62 384 PRO A CA 1
ATOM 2945 C C . PRO A 1 384 ? 12.952 3.011 31.276 1.00 93.62 384 PRO A C 1
ATOM 2947 O O . PRO A 1 384 ? 14.033 3.010 31.862 1.00 93.62 384 PRO A O 1
ATOM 2950 N N . ALA A 1 385 ? 12.069 2.029 31.461 1.00 92.44 385 ALA A N 1
ATOM 2951 C CA . ALA A 1 385 ? 12.338 0.829 32.258 1.00 92.44 385 ALA A CA 1
ATOM 2952 C C . ALA A 1 385 ? 12.624 -0.419 31.401 1.00 92.44 385 ALA A C 1
ATOM 2954 O O . ALA A 1 385 ? 13.083 -1.426 31.938 1.00 92.44 385 ALA A O 1
ATOM 2955 N N . ALA A 1 386 ? 12.378 -0.358 30.088 1.00 94.19 386 ALA A N 1
ATOM 2956 C CA . ALA A 1 386 ? 12.508 -1.502 29.192 1.00 94.19 386 ALA A CA 1
ATOM 2957 C C . ALA A 1 386 ? 13.976 -1.853 28.921 1.00 94.19 386 ALA A C 1
ATOM 2959 O O . ALA A 1 386 ? 14.828 -0.974 28.814 1.00 94.19 386 ALA A O 1
ATOM 2960 N N . LYS A 1 387 ? 14.277 -3.145 28.768 1.00 94.12 387 LYS A N 1
ATOM 2961 C CA . LYS A 1 387 ? 15.629 -3.623 28.405 1.00 94.12 387 LYS A CA 1
ATOM 2962 C C . LYS A 1 387 ? 15.876 -3.665 26.893 1.00 94.12 387 LYS A C 1
ATOM 2964 O O . LYS A 1 387 ? 17.003 -3.868 26.452 1.00 94.12 387 LYS A O 1
ATOM 2969 N N . LEU A 1 388 ? 14.822 -3.482 26.102 1.00 96.19 388 LEU A N 1
ATOM 2970 C CA . LEU A 1 388 ? 14.868 -3.339 24.650 1.00 96.19 388 LEU A CA 1
ATOM 2971 C C . LEU A 1 388 ? 14.054 -2.115 24.233 1.00 96.19 388 LEU A C 1
ATOM 2973 O O . LEU A 1 388 ? 13.117 -1.726 24.931 1.00 96.19 388 LEU A O 1
ATOM 2977 N N . GLY A 1 389 ? 14.414 -1.509 23.106 1.00 96.88 389 GLY A N 1
ATOM 2978 C CA . GLY A 1 389 ? 13.597 -0.480 22.476 1.00 96.88 389 GLY A CA 1
ATOM 2979 C C . GLY A 1 389 ? 12.504 -1.118 21.629 1.00 96.88 389 GLY A C 1
ATOM 2980 O O . GLY A 1 389 ? 12.714 -2.174 21.031 1.00 96.88 389 GLY A O 1
ATOM 2981 N N . LEU A 1 390 ? 11.337 -0.481 21.581 1.00 97.62 390 LEU A N 1
ATOM 2982 C CA . LEU A 1 390 ? 10.195 -0.978 20.823 1.00 97.62 390 LEU A CA 1
ATOM 2983 C C . LEU A 1 390 ? 9.460 0.188 20.155 1.00 97.62 390 LEU A C 1
ATOM 2985 O O . LEU A 1 390 ? 8.783 0.953 20.830 1.00 97.62 390 LEU A O 1
ATOM 2989 N N . LEU A 1 391 ? 9.587 0.340 18.844 1.00 97.88 391 LEU A N 1
ATOM 2990 C CA . LEU A 1 391 ? 8.865 1.356 18.066 1.00 97.88 391 LEU A CA 1
ATOM 2991 C C . LEU A 1 391 ? 7.987 0.693 17.005 1.00 97.88 391 LEU A C 1
ATOM 2993 O O . LEU A 1 391 ? 7.933 -0.534 16.913 1.00 97.88 391 LEU A O 1
ATOM 2997 N N . THR A 1 392 ? 7.308 1.504 16.201 1.00 97.94 392 THR A N 1
ATOM 2998 C CA . THR A 1 392 ? 6.571 1.042 15.022 1.00 97.94 392 THR A CA 1
ATOM 2999 C C . THR A 1 392 ? 6.960 1.821 13.777 1.00 97.94 392 THR A C 1
ATOM 3001 O O . THR A 1 392 ? 7.265 3.005 13.874 1.00 97.94 392 THR A O 1
ATOM 3004 N N . ALA A 1 393 ? 6.953 1.164 12.623 1.00 97.44 393 ALA A N 1
ATOM 3005 C CA . ALA A 1 393 ? 7.073 1.783 11.307 1.00 97.44 393 ALA A CA 1
ATOM 3006 C C . ALA A 1 393 ? 5.908 1.335 10.412 1.00 97.44 393 ALA A C 1
ATOM 3008 O O . ALA A 1 393 ? 5.308 0.279 10.641 1.00 97.44 393 ALA A O 1
ATOM 3009 N N . ASP A 1 394 ? 5.586 2.134 9.397 1.00 96.94 394 ASP A N 1
ATOM 3010 C CA . ASP A 1 394 ? 4.567 1.781 8.406 1.00 96.94 394 ASP A CA 1
ATOM 3011 C C . ASP A 1 394 ? 5.075 0.663 7.470 1.00 96.94 394 ASP A C 1
ATOM 3013 O O . ASP A 1 394 ? 6.280 0.505 7.259 1.00 96.94 394 ASP A O 1
ATOM 3017 N N . SER A 1 395 ? 4.171 -0.133 6.895 1.00 97.00 395 SER A N 1
ATOM 3018 C CA . SER A 1 395 ? 4.501 -1.181 5.915 1.00 97.00 395 SER A CA 1
ATOM 3019 C C . SER A 1 395 ? 5.095 -0.649 4.605 1.00 97.00 395 SER A C 1
ATOM 3021 O O . SER A 1 395 ? 5.712 -1.410 3.856 1.00 97.00 395 SER A O 1
ATOM 3023 N N . MET A 1 396 ? 4.927 0.645 4.331 1.00 96.00 396 MET A N 1
ATOM 3024 C CA . MET A 1 396 ? 5.494 1.342 3.178 1.00 96.00 396 MET A CA 1
ATOM 3025 C C . MET A 1 396 ? 6.906 1.905 3.426 1.00 96.00 396 MET A C 1
ATOM 3027 O O . MET A 1 396 ? 7.499 2.480 2.514 1.00 96.00 396 MET A O 1
ATOM 3031 N N . SER A 1 397 ? 7.467 1.739 4.630 1.00 94.44 397 SER A N 1
ATOM 3032 C CA . SER A 1 397 ? 8.794 2.247 5.006 1.00 94.44 397 SER A CA 1
ATOM 3033 C C . SER A 1 397 ? 9.846 1.136 5.094 1.00 94.44 397 SER A C 1
ATOM 3035 O O . SER A 1 397 ? 9.560 -0.004 5.458 1.00 94.44 397 SER A O 1
ATOM 3037 N N . LEU A 1 398 ? 11.109 1.480 4.822 1.00 94.56 398 LEU A N 1
ATOM 3038 C CA . LEU A 1 398 ? 12.248 0.572 4.994 1.00 94.56 398 LEU A CA 1
ATOM 3039 C C . LEU A 1 398 ? 12.846 0.721 6.399 1.00 94.56 398 LEU A C 1
ATOM 3041 O O . LEU A 1 398 ? 13.311 1.799 6.768 1.00 94.56 398 LEU A O 1
ATOM 3045 N N . VAL A 1 399 ? 12.890 -0.372 7.164 1.00 96.44 399 VAL A N 1
ATOM 3046 C CA . VAL A 1 399 ? 13.573 -0.429 8.467 1.00 96.44 399 VAL A CA 1
ATOM 3047 C C . VAL A 1 399 ? 14.918 -1.129 8.304 1.00 96.44 399 VAL A C 1
ATOM 3049 O O . VAL A 1 399 ? 15.011 -2.357 8.294 1.00 96.44 399 VAL A O 1
ATOM 3052 N N . TYR A 1 400 ? 15.980 -0.342 8.145 1.00 95.88 400 TYR A N 1
ATOM 3053 C CA . TYR A 1 400 ? 17.321 -0.880 7.936 1.00 95.88 400 TYR A CA 1
ATOM 3054 C C . TYR A 1 400 ? 17.866 -1.510 9.223 1.00 95.88 400 TYR A C 1
ATOM 3056 O O . TYR A 1 400 ? 17.866 -0.866 10.281 1.00 95.88 400 TYR A O 1
ATOM 3064 N N . PRO A 1 401 ? 18.402 -2.742 9.160 1.00 94.69 401 PRO A N 1
ATOM 3065 C CA . PRO A 1 401 ? 18.854 -3.426 10.365 1.00 94.69 401 PRO A CA 1
ATOM 3066 C C . PRO A 1 401 ? 20.051 -2.714 11.006 1.00 94.69 401 PRO A C 1
ATOM 3068 O O . PRO A 1 401 ? 20.188 -2.686 12.232 1.00 94.69 401 PRO A O 1
ATOM 3071 N N . ARG A 1 402 ? 20.900 -2.088 10.179 1.00 92.62 402 ARG A N 1
ATOM 3072 C CA . ARG A 1 402 ? 22.174 -1.461 10.556 1.00 92.62 402 ARG A CA 1
ATOM 3073 C C . ARG A 1 402 ? 22.383 -0.145 9.821 1.00 92.62 402 ARG A C 1
ATOM 3075 O O . ARG A 1 402 ? 21.795 0.058 8.766 1.00 92.62 402 ARG A O 1
ATOM 3082 N N . GLU A 1 403 ? 23.286 0.682 10.356 1.00 87.69 403 GLU A N 1
ATOM 3083 C CA . GLU A 1 403 ? 23.886 1.886 9.736 1.00 87.69 403 GLU A CA 1
ATOM 3084 C C . GLU A 1 403 ? 22.942 3.070 9.479 1.00 87.69 403 GLU A C 1
ATOM 3086 O O . GLU A 1 403 ? 23.335 4.215 9.700 1.00 87.69 403 GLU A O 1
ATOM 3091 N N . LEU A 1 404 ? 21.713 2.810 9.044 1.00 95.06 404 LEU A N 1
ATOM 3092 C CA . LEU A 1 404 ? 20.732 3.816 8.659 1.00 95.06 404 LEU A CA 1
ATOM 3093 C C . LEU A 1 404 ? 19.617 3.946 9.712 1.00 95.06 404 LEU A C 1
ATOM 3095 O O . LEU A 1 404 ? 19.373 2.999 10.466 1.00 95.06 404 LEU A O 1
ATOM 3099 N N . PRO A 1 405 ? 18.975 5.120 9.827 1.00 95.19 405 PRO A N 1
ATOM 3100 C CA . PRO A 1 405 ? 17.807 5.319 10.681 1.00 95.19 405 PRO A CA 1
ATOM 3101 C C . PRO A 1 405 ? 16.561 4.625 10.114 1.00 95.19 405 PRO A C 1
ATOM 3103 O O . PRO A 1 405 ? 16.595 4.020 9.043 1.00 95.19 405 PRO A O 1
ATOM 3106 N N . CYS A 1 406 ? 15.450 4.732 10.836 1.00 94.56 406 CYS A N 1
ATOM 3107 C CA . CYS A 1 406 ? 14.133 4.350 10.342 1.00 94.56 406 CYS A CA 1
ATOM 3108 C C . CYS A 1 406 ? 13.106 5.464 10.566 1.00 94.56 406 CYS A C 1
ATOM 3110 O O . CYS A 1 406 ? 13.201 6.228 11.532 1.00 94.56 406 CYS A O 1
ATOM 3112 N N . GLN A 1 407 ? 12.072 5.485 9.722 1.00 93.56 407 GLN A N 1
ATOM 3113 C CA . GLN A 1 407 ? 10.844 6.260 9.940 1.00 93.56 407 GLN A CA 1
ATOM 3114 C C . GLN A 1 407 ? 9.970 5.544 10.969 1.00 93.56 407 GLN A C 1
ATOM 3116 O O . GLN A 1 407 ? 8.940 4.952 10.650 1.00 93.56 407 GLN A O 1
ATOM 3121 N N . CYS A 1 408 ? 10.451 5.528 12.208 1.00 94.94 408 CYS A N 1
ATOM 3122 C CA . CYS A 1 408 ? 9.803 4.850 13.315 1.00 94.94 408 CYS A CA 1
ATOM 3123 C C . CYS A 1 408 ? 9.172 5.853 14.282 1.00 94.94 408 CYS A C 1
ATOM 3125 O O . CYS A 1 408 ? 9.714 6.930 14.517 1.00 94.94 408 CYS A O 1
ATOM 3127 N N . SER A 1 409 ? 8.062 5.463 14.902 1.00 94.75 409 SER A N 1
ATOM 3128 C CA . SER A 1 409 ? 7.329 6.271 15.870 1.00 94.75 409 SER A CA 1
ATOM 3129 C C . SER A 1 409 ? 7.043 5.500 17.156 1.00 94.75 409 SER A C 1
ATOM 3131 O O . SER A 1 409 ? 6.826 4.282 17.152 1.00 94.75 409 SER A O 1
ATOM 3133 N N . ALA A 1 410 ? 7.040 6.240 18.265 1.00 93.56 410 ALA A N 1
ATOM 3134 C CA . ALA A 1 410 ? 6.557 5.789 19.568 1.00 93.56 410 ALA A CA 1
ATOM 3135 C C . ALA A 1 410 ? 5.071 6.115 19.799 1.00 93.56 410 ALA A C 1
ATOM 3137 O O . ALA A 1 410 ? 4.525 5.722 20.830 1.00 93.56 410 ALA A O 1
ATOM 3138 N N . ALA A 1 411 ? 4.438 6.854 18.880 1.00 92.25 411 ALA A N 1
ATOM 3139 C CA . ALA A 1 411 ? 3.009 7.133 18.940 1.00 92.25 411 ALA A CA 1
ATOM 3140 C C . ALA A 1 411 ? 2.196 5.833 18.877 1.00 92.25 411 ALA A C 1
ATOM 3142 O O . ALA A 1 411 ? 2.690 4.803 18.419 1.00 92.25 411 ALA A O 1
ATOM 3143 N N . GLU A 1 412 ? 0.947 5.897 19.337 1.00 89.19 412 GLU A N 1
ATOM 3144 C CA . GLU A 1 412 ? 0.023 4.767 19.266 1.00 89.19 412 GLU A CA 1
ATOM 3145 C C . GLU A 1 412 ? -0.156 4.331 17.798 1.00 89.19 412 GLU A C 1
ATOM 3147 O O . GLU A 1 412 ? -0.640 5.124 16.984 1.00 89.19 412 GLU A O 1
ATOM 3152 N N . PRO A 1 413 ? 0.277 3.112 17.428 1.00 92.19 413 PRO A N 1
ATOM 3153 C CA . PRO A 1 413 ? 0.212 2.650 16.051 1.00 92.19 413 PRO A CA 1
ATOM 3154 C C . PRO A 1 413 ? -1.232 2.340 15.659 1.00 92.19 413 PRO A C 1
ATOM 3156 O O . PRO A 1 413 ? -1.970 1.693 16.407 1.00 92.19 413 PRO A O 1
ATOM 3159 N N . GLY A 1 414 ? -1.620 2.768 14.459 1.00 93.31 414 GLY A N 1
ATOM 3160 C CA . GLY A 1 414 ? -2.970 2.597 13.944 1.00 93.31 414 GLY A CA 1
ATOM 3161 C C . GLY A 1 414 ? -2.985 2.266 12.459 1.00 93.31 414 GLY A C 1
ATOM 3162 O O . GLY A 1 414 ? -2.207 2.822 11.689 1.00 93.31 414 GLY A O 1
ATOM 3163 N N . ILE A 1 415 ? -3.897 1.382 12.071 1.00 96.06 415 ILE A N 1
ATOM 3164 C CA . ILE A 1 415 ? -4.259 1.114 10.678 1.00 96.06 415 ILE A CA 1
ATOM 3165 C C . ILE A 1 415 ? -5.783 1.155 10.534 1.00 96.06 415 ILE A C 1
ATOM 3167 O O . ILE A 1 415 ? -6.518 0.951 11.505 1.00 96.06 415 ILE A O 1
ATOM 3171 N N . SER A 1 416 ? -6.269 1.387 9.320 1.00 97.56 416 SER A N 1
ATOM 3172 C CA . SER A 1 416 ? -7.685 1.232 8.992 1.00 97.56 416 SER A CA 1
ATOM 3173 C C . SER A 1 416 ? -7.848 0.313 7.792 1.00 97.56 416 SER A C 1
ATOM 3175 O O . SER A 1 416 ? -7.016 0.317 6.889 1.00 97.56 416 SER A O 1
ATOM 3177 N N . MET A 1 417 ? -8.904 -0.492 7.789 1.00 97.69 417 MET A N 1
ATOM 3178 C CA . MET A 1 417 ? -9.126 -1.530 6.786 1.00 97.69 417 MET A CA 1
ATOM 3179 C C . MET A 1 417 ? -10.614 -1.807 6.593 1.00 97.69 417 MET A C 1
ATOM 3181 O O . MET A 1 417 ? -11.425 -1.596 7.489 1.00 97.69 417 MET A O 1
ATOM 3185 N N . ALA A 1 418 ? -11.003 -2.248 5.413 1.00 97.69 418 ALA A N 1
ATOM 3186 C CA . ALA A 1 418 ? -12.336 -2.744 5.125 1.00 97.69 418 ALA A CA 1
ATOM 3187 C C . ALA A 1 418 ? -12.482 -4.209 5.559 1.00 97.69 418 ALA A C 1
ATOM 3189 O O . ALA A 1 418 ? -11.514 -4.888 5.898 1.00 97.69 418 ALA A O 1
ATOM 3190 N N . LYS A 1 419 ? -13.706 -4.737 5.511 1.00 96.69 419 LYS A N 1
ATOM 3191 C CA . LYS A 1 419 ? -13.922 -6.184 5.643 1.00 96.69 419 LYS A CA 1
ATOM 3192 C C . LYS A 1 419 ? -13.369 -6.898 4.401 1.00 96.69 419 LYS A C 1
ATOM 3194 O O . LYS A 1 419 ? -13.537 -6.408 3.284 1.00 96.69 419 LYS A O 1
ATOM 3199 N N . GLY A 1 420 ? -12.751 -8.061 4.582 1.00 94.50 420 GLY A N 1
ATOM 3200 C CA . GLY A 1 420 ? -12.113 -8.837 3.508 1.00 94.50 420 GLY A CA 1
ATOM 3201 C C . GLY A 1 420 ? -10.756 -8.293 3.036 1.00 94.50 420 GLY A C 1
ATOM 3202 O O . GLY A 1 420 ? -10.228 -8.765 2.027 1.00 94.50 420 GLY A O 1
ATOM 3203 N N . GLU A 1 421 ? -10.204 -7.309 3.744 1.00 96.62 421 GLU A N 1
ATOM 3204 C CA . GLU A 1 421 ? -8.944 -6.644 3.414 1.00 96.62 421 GLU A CA 1
ATOM 3205 C C . GLU A 1 421 ? -7.798 -7.098 4.324 1.00 96.62 421 GLU A C 1
ATOM 3207 O O . GLU A 1 421 ? -8.025 -7.514 5.467 1.00 96.62 421 GLU A O 1
ATOM 3212 N N . TYR A 1 422 ? -6.570 -6.983 3.818 1.00 96.94 422 TYR A N 1
ATOM 3213 C CA . TYR A 1 422 ? -5.351 -7.066 4.606 1.00 96.94 422 TYR A CA 1
ATOM 3214 C C . TYR A 1 422 ? -4.735 -5.686 4.843 1.00 96.94 422 TYR A C 1
ATOM 3216 O O . TYR A 1 422 ? -4.733 -4.830 3.970 1.00 96.94 422 TYR A O 1
ATOM 3224 N N . GLU A 1 423 ? -4.136 -5.484 6.011 1.00 97.44 423 GLU A N 1
ATOM 3225 C CA . GLU A 1 423 ? -3.303 -4.312 6.271 1.00 97.44 423 GLU A CA 1
ATOM 3226 C C . GLU A 1 423 ? -2.113 -4.661 7.157 1.00 97.44 423 GLU A C 1
ATOM 3228 O O . GLU A 1 423 ? -2.153 -5.590 7.970 1.00 97.44 423 GLU A O 1
ATOM 3233 N N . ASN A 1 424 ? -1.032 -3.905 6.983 1.00 97.44 424 ASN A N 1
ATOM 3234 C CA . ASN A 1 424 ? 0.281 -4.263 7.502 1.00 97.44 424 ASN A CA 1
ATOM 3235 C C . ASN A 1 424 ? 0.935 -3.110 8.279 1.00 97.44 424 ASN A C 1
ATOM 3237 O O . ASN A 1 424 ? 0.736 -1.937 7.967 1.00 97.44 424 ASN A O 1
ATOM 3241 N N . LEU A 1 425 ? 1.788 -3.450 9.247 1.00 97.25 425 LEU A N 1
ATOM 3242 C CA . LEU A 1 425 ? 2.717 -2.527 9.912 1.00 97.25 425 LEU A CA 1
ATOM 3243 C C . LEU A 1 425 ? 3.946 -3.272 10.449 1.00 97.25 425 LEU A C 1
ATOM 3245 O O . LEU A 1 425 ? 4.009 -4.500 10.413 1.00 97.25 425 LEU A O 1
ATOM 3249 N N . GLN A 1 426 ? 4.923 -2.535 10.978 1.00 98.25 426 GLN A N 1
ATOM 3250 C CA . GLN A 1 426 ? 6.178 -3.110 11.453 1.00 98.25 426 GLN A CA 1
ATOM 3251 C C . GLN A 1 426 ? 6.469 -2.758 12.918 1.00 98.25 426 GLN A C 1
ATOM 3253 O O . GLN A 1 426 ? 6.936 -1.652 13.190 1.00 98.25 426 GLN A O 1
ATOM 3258 N N . PRO A 1 427 ? 6.269 -3.670 13.889 1.00 98.19 427 PRO A N 1
ATOM 3259 C CA . PRO A 1 427 ? 6.913 -3.554 15.195 1.00 98.19 427 PRO A CA 1
ATOM 3260 C C . PRO A 1 427 ? 8.440 -3.657 15.063 1.00 98.19 427 PRO A C 1
ATOM 3262 O O . PRO A 1 427 ? 8.957 -4.622 14.504 1.00 98.19 427 PRO A O 1
ATOM 3265 N N . VAL A 1 428 ? 9.176 -2.677 15.588 1.00 98.62 428 VAL A N 1
ATOM 3266 C CA . VAL A 1 428 ? 10.639 -2.586 15.463 1.00 98.62 428 VAL A CA 1
ATOM 3267 C C . VAL A 1 428 ? 11.294 -2.736 16.826 1.00 98.62 428 VAL A C 1
ATOM 3269 O O . VAL A 1 428 ? 11.153 -1.875 17.697 1.00 98.62 428 VAL A O 1
ATOM 3272 N N . VAL A 1 429 ? 12.041 -3.826 16.997 1.00 98.50 429 VAL A N 1
ATOM 3273 C CA . VAL A 1 429 ? 12.840 -4.094 18.196 1.00 98.50 429 VAL A CA 1
ATOM 3274 C C . VAL A 1 429 ? 14.216 -3.461 18.047 1.00 98.50 429 VAL A C 1
ATOM 3276 O O . VAL A 1 429 ? 14.848 -3.593 17.003 1.00 98.50 429 VAL A O 1
ATOM 3279 N N . MET A 1 430 ? 14.704 -2.805 19.095 1.00 98.19 430 MET A N 1
ATOM 3280 C CA . MET A 1 430 ? 16.018 -2.166 19.112 1.00 98.19 430 MET A CA 1
ATOM 3281 C C . MET A 1 430 ? 16.861 -2.717 20.258 1.00 98.19 430 MET A C 1
ATOM 3283 O O . MET A 1 430 ? 16.487 -2.612 21.429 1.00 98.19 430 MET A O 1
ATOM 3287 N N . ALA A 1 431 ? 18.008 -3.298 19.925 1.00 96.94 431 ALA A N 1
ATOM 3288 C CA . ALA A 1 431 ? 18.970 -3.767 20.912 1.00 96.94 431 ALA A CA 1
ATOM 3289 C C . ALA A 1 431 ? 19.941 -2.629 21.242 1.00 96.94 431 ALA A C 1
ATOM 3291 O O . ALA A 1 431 ? 20.688 -2.201 20.368 1.00 96.94 431 ALA A O 1
ATOM 3292 N N . TYR A 1 432 ? 19.930 -2.126 22.481 1.00 95.00 432 TYR A N 1
ATOM 3293 C CA . TYR A 1 432 ? 20.779 -1.004 22.906 1.00 95.00 432 TYR A CA 1
ATOM 3294 C C . TYR A 1 432 ? 22.279 -1.378 22.909 1.00 95.00 432 TYR A C 1
ATOM 3296 O O . TYR A 1 432 ? 22.921 -1.453 21.866 1.00 95.00 432 TYR A O 1
ATOM 3304 N N . GLY A 1 433 ? 22.871 -1.610 24.086 1.00 85.12 433 GLY A N 1
ATOM 3305 C CA . GLY A 1 433 ? 24.295 -1.953 24.229 1.00 85.12 433 GLY A CA 1
ATOM 3306 C C . GLY A 1 433 ? 24.600 -3.443 24.317 1.00 85.12 433 GLY A C 1
ATOM 3307 O O . GLY A 1 433 ? 25.754 -3.839 24.183 1.00 85.12 433 GLY A O 1
ATOM 3308 N N . ALA A 1 434 ? 23.582 -4.276 24.533 1.00 91.94 434 ALA A N 1
ATOM 3309 C CA . ALA A 1 434 ? 23.713 -5.723 24.637 1.00 91.94 434 ALA A CA 1
ATOM 3310 C C . ALA A 1 434 ? 22.915 -6.410 23.525 1.00 91.94 434 ALA A C 1
ATOM 3312 O O . ALA A 1 434 ? 21.843 -5.943 23.145 1.00 91.94 434 ALA A O 1
ATOM 3313 N N . ALA A 1 435 ? 23.441 -7.525 23.017 1.00 96.50 435 ALA A N 1
ATOM 3314 C CA . ALA A 1 435 ? 22.721 -8.349 22.056 1.00 96.50 435 ALA A CA 1
ATOM 3315 C C . ALA A 1 435 ? 21.520 -9.027 22.730 1.00 96.50 435 ALA A C 1
ATOM 3317 O O . ALA A 1 435 ? 21.628 -9.521 23.854 1.00 96.50 435 ALA A O 1
ATOM 3318 N N . LEU A 1 436 ? 20.401 -9.090 22.016 1.00 97.94 436 LEU A N 1
ATOM 3319 C CA . LEU A 1 436 ? 19.207 -9.821 22.421 1.00 97.94 436 LEU A CA 1
ATOM 3320 C C . LEU A 1 436 ? 19.226 -11.207 21.771 1.00 97.94 436 LEU A C 1
ATOM 3322 O O . LEU A 1 436 ? 19.548 -11.342 20.589 1.00 97.94 436 LEU A O 1
ATOM 3326 N N . LYS A 1 437 ? 18.890 -12.237 22.547 1.00 98.12 437 LYS A N 1
ATOM 3327 C CA . LYS A 1 437 ? 18.866 -13.634 22.100 1.00 98.12 437 LYS A CA 1
ATOM 3328 C C . LYS A 1 437 ? 17.444 -14.167 22.047 1.00 98.12 437 LYS A C 1
ATOM 3330 O O . LYS A 1 437 ? 16.636 -13.831 22.916 1.00 98.12 437 LYS A O 1
ATOM 3335 N N . GLY A 1 438 ? 17.146 -14.966 21.024 1.00 97.56 438 GLY A N 1
ATOM 3336 C CA . GLY A 1 438 ? 15.847 -15.622 20.875 1.00 97.56 438 GLY A CA 1
ATOM 3337 C C . GLY A 1 438 ? 14.657 -14.655 20.841 1.00 97.56 438 GLY A C 1
ATOM 3338 O O . GLY A 1 438 ? 13.604 -14.965 21.397 1.00 97.56 438 GLY A O 1
ATOM 3339 N N . VAL A 1 439 ? 14.812 -13.483 20.217 1.00 98.50 439 VAL A N 1
ATOM 3340 C CA . VAL A 1 439 ? 13.752 -12.474 20.106 1.00 98.50 439 VAL A CA 1
ATOM 3341 C C . VAL A 1 439 ? 12.601 -13.025 19.271 1.00 98.50 439 VAL A C 1
ATOM 3343 O O . VAL A 1 439 ? 12.790 -13.463 18.137 1.00 98.50 439 VAL A O 1
ATOM 3346 N N . ASN A 1 440 ? 11.397 -12.988 19.827 1.00 97.94 440 ASN A N 1
ATOM 3347 C CA . ASN A 1 440 ? 10.161 -13.440 19.199 1.00 97.94 440 ASN A CA 1
ATOM 3348 C C . ASN A 1 440 ? 9.059 -12.403 19.451 1.00 97.94 440 ASN A C 1
ATOM 3350 O O . ASN A 1 440 ? 8.996 -11.824 20.536 1.00 97.94 440 ASN A O 1
ATOM 3354 N N . ALA A 1 441 ? 8.182 -12.203 18.467 1.00 98.25 441 ALA A N 1
ATOM 3355 C CA . ALA A 1 441 ? 6.983 -11.383 18.591 1.00 98.25 441 ALA A CA 1
ATOM 3356 C C . ALA A 1 441 ? 5.731 -12.230 18.319 1.00 98.25 441 ALA A C 1
ATOM 3358 O O . ALA A 1 441 ? 5.765 -13.128 17.476 1.00 98.25 441 ALA A O 1
ATOM 3359 N N . ARG A 1 442 ? 4.631 -11.962 19.034 1.00 98.25 442 ARG A N 1
ATOM 3360 C CA . ARG A 1 442 ? 3.337 -12.653 18.871 1.00 98.25 442 ARG A CA 1
ATOM 3361 C C . ARG A 1 442 ? 2.179 -11.690 19.047 1.00 98.25 442 ARG A C 1
ATOM 3363 O O . ARG A 1 442 ? 2.228 -10.817 19.911 1.00 98.25 442 ARG A O 1
ATOM 3370 N N . VAL A 1 443 ? 1.103 -11.925 18.306 1.00 98.44 443 VAL A N 1
ATOM 3371 C CA . VAL A 1 443 ? -0.209 -11.352 18.618 1.00 98.44 443 VAL A CA 1
ATOM 3372 C C . VAL A 1 443 ? -0.885 -12.258 19.641 1.00 98.44 443 VAL A C 1
ATOM 3374 O O . VAL A 1 443 ? -1.085 -13.441 19.376 1.00 98.44 443 VAL A O 1
ATOM 3377 N N . THR A 1 444 ? -1.187 -11.732 20.828 1.00 98.12 444 THR A N 1
ATOM 3378 C CA . THR A 1 444 ? -1.744 -12.537 21.932 1.00 98.12 444 THR A CA 1
ATOM 3379 C C . THR A 1 444 ? -3.249 -12.386 22.106 1.00 98.12 444 THR A C 1
ATOM 3381 O O . THR A 1 444 ? -3.866 -13.254 22.712 1.00 98.12 444 THR A O 1
ATOM 3384 N N . SER A 1 445 ? -3.825 -11.282 21.631 1.00 98.25 445 SER A N 1
ATOM 3385 C CA . SER A 1 445 ? -5.265 -11.010 21.692 1.00 98.25 445 SER A CA 1
ATOM 3386 C C . SER A 1 445 ? -5.640 -9.933 20.681 1.00 98.25 445 SER A C 1
ATOM 3388 O O . SER A 1 445 ? -4.858 -9.005 20.451 1.00 98.25 445 SER A O 1
ATOM 3390 N N . ILE A 1 446 ? -6.850 -10.014 20.138 1.00 98.56 446 ILE A N 1
ATOM 3391 C CA . ILE A 1 446 ? -7.494 -8.944 19.382 1.00 98.56 446 ILE A CA 1
ATOM 3392 C C . ILE A 1 446 ? -8.874 -8.729 19.990 1.00 98.56 446 ILE A C 1
ATOM 3394 O O . ILE A 1 446 ? -9.730 -9.596 19.895 1.00 98.56 446 ILE A O 1
ATOM 3398 N N . VAL A 1 447 ? -9.116 -7.575 20.602 1.00 98.12 447 VAL A N 1
ATOM 3399 C CA . VAL A 1 447 ? -10.411 -7.280 21.232 1.00 98.12 447 VAL A CA 1
ATOM 3400 C C . VAL A 1 447 ? -11.225 -6.368 20.327 1.00 98.12 447 VAL A C 1
ATOM 3402 O O . VAL A 1 447 ? -10.755 -5.289 19.964 1.00 98.12 447 VAL A O 1
ATOM 3405 N N . GLY A 1 448 ? -12.431 -6.806 19.967 1.00 95.88 448 GLY A N 1
ATOM 3406 C CA . GLY A 1 448 ? -13.356 -6.062 19.119 1.00 95.88 448 GLY A CA 1
ATOM 3407 C C . GLY A 1 448 ? -14.060 -4.898 19.823 1.00 95.88 448 GLY A C 1
ATOM 3408 O O . GLY A 1 448 ? -13.932 -4.719 21.040 1.00 95.88 448 GLY A O 1
ATOM 3409 N N . PRO A 1 449 ? -14.844 -4.106 19.070 1.00 93.38 449 PRO A N 1
ATOM 3410 C CA . PRO A 1 449 ? -15.572 -2.953 19.606 1.00 93.38 449 PRO A CA 1
ATOM 3411 C C . PRO A 1 449 ? -16.642 -3.331 20.645 1.00 93.38 449 PRO A C 1
ATOM 3413 O O . PRO A 1 449 ? -17.017 -2.499 21.466 1.00 93.38 449 PRO A O 1
ATOM 3416 N N . ASP A 1 450 ? -17.105 -4.583 20.654 1.00 88.31 450 ASP A N 1
ATOM 3417 C CA . ASP A 1 450 ? -18.030 -5.138 21.651 1.00 88.31 450 ASP A CA 1
ATOM 3418 C C . ASP A 1 450 ? -17.322 -5.670 22.915 1.00 88.31 450 ASP A C 1
ATOM 3420 O O . ASP A 1 450 ? -17.966 -6.214 23.814 1.00 88.31 450 ASP A O 1
ATOM 3424 N N . GLY A 1 451 ? -15.995 -5.527 22.990 1.00 92.56 451 GLY A N 1
ATOM 3425 C CA . GLY A 1 451 ? -15.174 -5.998 24.102 1.00 92.56 451 GLY A CA 1
ATOM 3426 C C . GLY A 1 451 ? -14.869 -7.497 24.081 1.00 92.56 451 GLY A C 1
ATOM 3427 O O . GLY A 1 451 ? -14.264 -7.986 25.037 1.00 92.56 451 GLY A O 1
ATOM 3428 N N . LYS A 1 452 ? -15.252 -8.233 23.028 1.00 93.81 452 LYS A N 1
ATOM 3429 C CA . LYS A 1 452 ? -15.005 -9.679 22.914 1.00 93.81 452 LYS A CA 1
ATOM 3430 C C . LYS A 1 452 ? -13.714 -9.982 22.156 1.00 93.81 452 LYS A C 1
ATOM 3432 O O . LYS A 1 452 ? -13.253 -9.195 21.332 1.00 93.81 452 LYS A O 1
ATOM 3437 N N . GLU A 1 453 ? -13.135 -11.146 22.443 1.00 97.44 453 GLU A N 1
ATOM 3438 C CA . GLU A 1 453 ? -11.981 -11.674 21.710 1.00 97.44 453 GLU A CA 1
ATOM 3439 C C . GLU A 1 453 ? -12.372 -12.006 20.262 1.00 97.44 453 GLU A C 1
ATOM 3441 O O . GLU A 1 453 ? -13.381 -12.667 20.004 1.00 97.44 453 GLU A O 1
ATOM 3446 N N . ALA A 1 454 ? -11.553 -11.541 19.328 1.00 97.44 454 ALA A N 1
ATOM 3447 C CA . ALA A 1 454 ? -11.780 -11.578 17.891 1.00 97.44 454 ALA A CA 1
ATOM 3448 C C . ALA A 1 454 ? -10.653 -12.297 17.130 1.00 97.44 454 ALA A C 1
ATOM 3450 O O . ALA A 1 454 ? -10.817 -12.568 15.936 1.00 97.44 454 ALA A O 1
ATOM 3451 N N . LEU A 1 455 ? -9.522 -12.614 17.781 1.00 97.81 455 LEU A N 1
ATOM 3452 C CA . LEU A 1 455 ? -8.401 -13.299 17.139 1.00 97.81 455 LEU A CA 1
ATOM 3453 C C . LEU A 1 455 ? -8.808 -14.706 16.672 1.00 97.81 455 LEU A C 1
ATOM 3455 O O . LEU A 1 455 ? -9.244 -15.547 17.455 1.00 97.81 455 LEU A O 1
ATOM 3459 N N . GLY A 1 456 ? -8.645 -14.963 15.376 1.00 95.25 456 GLY A N 1
ATOM 3460 C CA . GLY A 1 456 ? -8.995 -16.215 14.704 1.00 95.25 456 GLY A CA 1
ATOM 3461 C C . GLY A 1 456 ? -10.472 -16.348 14.317 1.00 95.25 456 GLY A C 1
ATOM 3462 O O . GLY A 1 456 ? -10.789 -17.224 13.515 1.00 95.25 456 GLY A O 1
ATOM 3463 N N . SER A 1 457 ? -11.362 -15.494 14.838 1.00 95.06 457 SER A N 1
ATOM 3464 C CA . SER A 1 457 ? -12.804 -15.529 14.553 1.00 95.06 457 SER A CA 1
ATOM 3465 C C . SER A 1 457 ? -13.239 -14.431 13.581 1.00 95.06 457 SER A C 1
ATOM 3467 O O . SER A 1 457 ? -13.776 -14.739 12.522 1.00 95.06 457 SER A O 1
ATOM 3469 N N . LEU A 1 458 ? -12.993 -13.164 13.927 1.00 96.50 458 LEU A N 1
ATOM 3470 C CA . LEU A 1 458 ? -13.342 -11.987 13.117 1.00 96.50 458 LEU A CA 1
ATOM 3471 C C . LEU A 1 458 ? -12.108 -11.290 12.542 1.00 96.50 458 LEU A C 1
ATOM 3473 O O . LEU A 1 458 ? -12.198 -10.624 11.516 1.00 96.50 458 LEU A O 1
ATOM 3477 N N . MET A 1 459 ? -10.962 -11.450 13.199 1.00 98.00 459 MET A N 1
ATOM 3478 C CA . MET A 1 459 ? -9.683 -10.888 12.785 1.00 98.00 459 MET A CA 1
ATOM 3479 C C . MET A 1 459 ? -8.639 -12.000 12.764 1.00 98.00 459 MET A C 1
ATOM 3481 O O . MET A 1 459 ? -8.502 -12.744 13.735 1.00 98.00 459 MET A O 1
ATOM 3485 N N . LYS A 1 460 ? -7.867 -12.117 11.686 1.00 97.88 460 LYS A N 1
ATOM 3486 C CA . LYS A 1 460 ? -6.681 -12.987 11.639 1.00 97.88 460 LYS A CA 1
ATOM 3487 C C 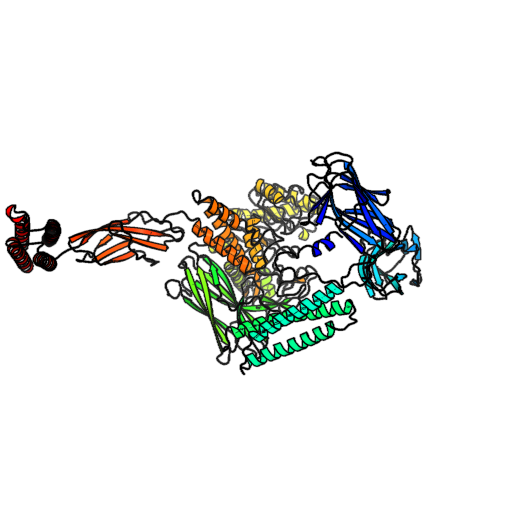. LYS A 1 460 ? -5.433 -12.118 11.721 1.00 97.88 460 LYS A C 1
ATOM 3489 O O . LYS A 1 460 ? -5.445 -10.974 11.277 1.00 97.88 460 LYS A O 1
ATOM 3494 N N . ALA A 1 461 ? -4.368 -12.666 12.293 1.00 97.81 461 ALA A N 1
ATOM 3495 C CA . ALA A 1 461 ? -3.094 -11.975 12.386 1.00 97.81 461 ALA A CA 1
ATOM 3496 C C . ALA A 1 461 ? -1.931 -12.934 12.163 1.00 97.81 461 ALA A C 1
ATOM 3498 O O . ALA A 1 461 ? -1.956 -14.066 12.654 1.00 97.81 461 ALA A O 1
ATOM 3499 N N . SER A 1 462 ? -0.902 -12.458 11.470 1.00 97.31 462 SER A N 1
ATOM 3500 C CA . SER A 1 462 ? 0.391 -13.124 11.364 1.00 97.31 462 SER A CA 1
ATOM 3501 C C . SER A 1 462 ? 1.498 -12.139 11.744 1.00 97.31 462 SER A C 1
ATOM 3503 O O . SER A 1 462 ? 1.373 -10.931 11.541 1.00 97.31 462 SER A O 1
ATOM 3505 N N . ILE A 1 463 ? 2.561 -12.637 12.377 1.00 98.31 463 ILE A N 1
ATOM 3506 C CA . ILE A 1 463 ? 3.732 -11.821 12.693 1.00 98.31 463 ILE A CA 1
ATOM 3507 C C . ILE A 1 463 ? 5.009 -12.637 12.526 1.00 98.31 463 ILE A C 1
ATOM 3509 O O . ILE A 1 463 ? 5.117 -13.741 13.061 1.00 98.31 463 ILE A O 1
ATOM 3513 N N . ALA A 1 464 ? 5.966 -12.101 11.772 1.00 98.44 464 ALA A N 1
ATOM 3514 C CA . ALA A 1 464 ? 7.220 -12.781 11.454 1.00 98.44 464 ALA A CA 1
ATOM 3515 C C . ALA A 1 464 ? 8.398 -11.795 11.397 1.00 98.44 464 ALA A C 1
ATOM 3517 O O . ALA A 1 464 ? 8.189 -10.629 11.062 1.00 98.44 464 ALA A O 1
ATOM 3518 N N . PRO A 1 465 ? 9.640 -12.216 11.696 1.00 98.50 465 PRO A N 1
ATOM 3519 C CA . PRO A 1 465 ? 10.814 -11.372 11.491 1.00 98.50 465 PRO A CA 1
ATOM 3520 C C . PRO A 1 465 ? 10.931 -10.932 10.024 1.00 98.50 465 PRO A C 1
ATOM 3522 O O . PRO A 1 465 ? 10.805 -11.751 9.115 1.00 98.50 465 PRO A O 1
ATOM 3525 N N . LEU A 1 466 ? 11.214 -9.655 9.773 1.00 98.44 466 LEU A N 1
ATOM 3526 C CA . LEU A 1 466 ? 11.559 -9.169 8.438 1.00 98.44 466 LEU A CA 1
ATOM 3527 C C . LEU A 1 466 ? 13.086 -9.207 8.280 1.00 98.44 466 LEU A C 1
ATOM 3529 O O . LEU A 1 466 ? 13.830 -8.518 8.980 1.00 98.44 466 LEU A O 1
ATOM 3533 N N . GLY A 1 467 ? 13.557 -10.077 7.391 1.00 97.75 467 GLY A N 1
ATOM 3534 C CA . GLY A 1 467 ? 14.969 -10.247 7.077 1.00 97.75 467 GLY A CA 1
ATOM 3535 C C . GLY A 1 467 ? 15.481 -9.221 6.081 1.00 97.75 467 GLY A C 1
ATOM 3536 O O . GLY A 1 467 ? 14.722 -8.474 5.469 1.00 97.75 467 GLY A O 1
ATOM 3537 N N . SER A 1 468 ? 16.799 -9.199 5.905 1.00 97.69 468 SER A N 1
ATOM 3538 C CA . SER A 1 468 ? 17.487 -8.321 4.965 1.00 97.69 468 SER A CA 1
ATOM 3539 C C . SER A 1 468 ? 18.402 -9.094 4.027 1.00 97.69 468 SER A C 1
ATOM 3541 O O . SER A 1 468 ? 19.066 -10.048 4.431 1.00 97.69 468 SER A O 1
ATOM 3543 N N . VAL A 1 469 ? 18.475 -8.640 2.780 1.00 96.69 469 VAL A N 1
ATOM 3544 C CA . VAL A 1 469 ? 19.423 -9.116 1.765 1.00 96.69 469 VAL A CA 1
ATOM 3545 C C . VAL A 1 469 ? 20.481 -8.051 1.506 1.00 96.69 469 VAL A C 1
ATOM 3547 O O . VAL A 1 469 ? 20.216 -6.854 1.619 1.00 96.69 469 VAL A O 1
ATOM 3550 N N . ASN A 1 470 ? 21.696 -8.475 1.168 1.00 94.81 470 ASN A N 1
ATOM 3551 C CA . ASN A 1 470 ? 22.772 -7.545 0.845 1.00 94.81 470 ASN A CA 1
ATOM 3552 C C . ASN A 1 470 ? 22.701 -7.153 -0.638 1.00 94.81 470 ASN A C 1
ATOM 3554 O O . ASN A 1 470 ? 22.880 -8.004 -1.513 1.00 94.81 470 ASN A O 1
ATOM 3558 N N . ILE A 1 471 ? 22.432 -5.879 -0.921 1.00 93.81 471 ILE A N 1
ATOM 3559 C CA . ILE A 1 471 ? 22.389 -5.360 -2.291 1.00 93.81 471 ILE A CA 1
ATOM 3560 C C . ILE A 1 471 ? 23.757 -4.844 -2.729 1.00 93.81 471 ILE A C 1
ATOM 3562 O O . ILE A 1 471 ? 24.562 -4.385 -1.918 1.00 93.81 471 ILE A O 1
ATOM 3566 N N . ARG A 1 472 ? 23.994 -4.854 -4.041 1.00 90.62 472 ARG A N 1
ATOM 3567 C CA . ARG A 1 472 ? 25.209 -4.293 -4.650 1.00 90.62 472 ARG A CA 1
ATOM 3568 C C . ARG A 1 472 ? 24.857 -3.245 -5.691 1.00 90.62 472 ARG A C 1
ATOM 3570 O O . ARG A 1 472 ? 23.741 -3.247 -6.219 1.00 90.62 472 ARG A O 1
ATOM 3577 N N . LYS A 1 473 ? 25.830 -2.402 -6.043 1.00 89.75 473 LYS A N 1
ATOM 3578 C CA . LYS A 1 473 ? 25.695 -1.458 -7.156 1.00 89.75 473 LYS A CA 1
ATOM 3579 C C . LYS A 1 473 ? 25.199 -2.147 -8.429 1.00 89.75 473 LYS A C 1
ATOM 3581 O O . LYS A 1 473 ? 25.813 -3.110 -8.892 1.00 89.75 473 LYS A O 1
ATOM 3586 N N . SER A 1 474 ? 24.135 -1.601 -9.017 1.00 87.38 474 SER A N 1
ATOM 3587 C CA . SER A 1 474 ? 23.691 -1.970 -10.361 1.00 87.38 474 SER A CA 1
ATOM 3588 C C . SER A 1 474 ? 24.246 -0.997 -11.399 1.00 87.38 474 SER A C 1
ATOM 3590 O O . SER A 1 474 ? 24.456 0.186 -11.125 1.00 87.38 474 SER A O 1
ATOM 3592 N N . ARG A 1 475 ? 24.473 -1.490 -12.619 1.00 87.38 475 ARG A N 1
ATOM 3593 C CA . ARG A 1 475 ? 24.783 -0.652 -13.790 1.00 87.38 475 ARG A CA 1
ATOM 3594 C C . ARG A 1 475 ? 23.530 -0.066 -14.441 1.00 87.38 475 ARG A C 1
ATOM 3596 O O . ARG A 1 475 ? 23.641 0.814 -15.290 1.00 87.38 475 ARG A O 1
ATOM 3603 N N . HIS A 1 476 ? 22.348 -0.546 -14.059 1.00 83.62 476 HIS A N 1
ATOM 3604 C CA . HIS A 1 476 ? 21.092 -0.196 -14.717 1.00 83.62 476 HIS A CA 1
ATOM 3605 C C . HIS A 1 476 ? 20.381 0.966 -14.047 1.00 83.62 476 HIS A C 1
ATOM 3607 O O . HIS A 1 476 ? 19.753 1.761 -14.746 1.00 83.62 476 HIS A O 1
ATOM 3613 N N . TYR A 1 477 ? 20.491 1.092 -12.730 1.00 85.06 477 TYR A N 1
ATOM 3614 C CA . TYR A 1 477 ? 19.846 2.152 -11.972 1.00 85.06 477 TYR A CA 1
ATOM 3615 C C . TYR A 1 477 ? 20.707 2.575 -10.784 1.00 85.06 477 TYR A C 1
ATOM 3617 O O . TYR A 1 477 ? 21.523 1.811 -10.268 1.00 85.06 477 TYR A O 1
ATOM 3625 N N . THR A 1 478 ? 20.463 3.799 -10.332 1.00 82.31 478 THR A N 1
ATOM 3626 C CA . THR A 1 478 ? 20.976 4.316 -9.067 1.00 82.31 478 THR A CA 1
ATOM 3627 C C . THR A 1 478 ? 19.812 4.382 -8.096 1.00 82.31 478 THR A C 1
ATOM 3629 O O . THR A 1 478 ? 18.740 4.865 -8.460 1.00 82.31 478 THR A O 1
ATOM 3632 N N . LEU A 1 479 ? 20.004 3.898 -6.869 1.00 86.56 479 LEU A N 1
ATOM 3633 C CA . LEU A 1 479 ? 18.988 4.067 -5.839 1.00 86.56 479 LEU A CA 1
ATOM 3634 C C . LEU A 1 479 ? 18.800 5.561 -5.531 1.00 86.56 479 LEU A C 1
ATOM 3636 O O . LEU A 1 479 ? 19.804 6.222 -5.233 1.00 86.56 479 LEU A O 1
ATOM 3640 N N . PRO A 1 480 ? 17.560 6.087 -5.567 1.00 80.75 480 PRO A N 1
ATOM 3641 C CA . PRO A 1 480 ? 17.294 7.484 -5.233 1.00 80.75 480 PRO A CA 1
ATOM 3642 C C . PRO A 1 480 ? 17.676 7.761 -3.777 1.00 80.75 480 PRO A C 1
ATOM 3644 O O . PRO A 1 480 ? 17.710 6.837 -2.964 1.00 80.75 480 PRO A O 1
ATOM 3647 N N . ALA A 1 481 ? 18.005 9.005 -3.435 1.00 77.19 481 ALA A N 1
ATOM 3648 C CA . ALA A 1 481 ? 18.102 9.382 -2.027 1.00 77.19 481 ALA A CA 1
ATOM 3649 C C . ALA A 1 481 ? 16.701 9.358 -1.396 1.00 77.19 481 ALA A C 1
ATOM 3651 O O . ALA A 1 481 ? 15.719 9.636 -2.075 1.00 77.19 481 ALA A O 1
ATOM 3652 N N . THR A 1 482 ? 16.631 9.041 -0.110 1.00 83.19 482 THR A N 1
ATOM 3653 C CA . THR A 1 482 ? 15.420 9.184 0.711 1.00 83.19 482 THR A CA 1
ATOM 3654 C C . THR A 1 482 ? 15.788 9.980 1.958 1.00 83.19 482 THR A C 1
ATOM 3656 O O . THR A 1 482 ? 16.971 10.243 2.195 1.00 83.19 482 THR A O 1
ATOM 3659 N N . GLU A 1 483 ? 14.808 10.324 2.788 1.00 79.88 483 GLU A N 1
ATOM 3660 C CA . GLU A 1 483 ? 15.066 10.973 4.076 1.00 79.88 483 GLU A CA 1
ATOM 3661 C C . GLU A 1 483 ? 16.060 10.188 4.967 1.00 79.88 483 GLU A C 1
ATOM 3663 O O . GLU A 1 483 ? 16.839 10.788 5.721 1.00 79.88 483 GLU A O 1
ATOM 3668 N N . ASP A 1 484 ? 16.080 8.859 4.834 1.00 87.12 484 ASP A N 1
ATOM 3669 C CA . ASP A 1 484 ? 16.775 7.930 5.735 1.00 87.12 484 ASP A CA 1
ATOM 3670 C C . ASP A 1 484 ? 17.889 7.130 5.063 1.00 87.12 484 ASP A C 1
ATOM 3672 O O . ASP A 1 484 ? 18.581 6.345 5.709 1.00 87.12 484 ASP A O 1
ATOM 3676 N N . ARG A 1 485 ? 18.103 7.341 3.762 1.00 88.50 485 ARG A N 1
ATOM 3677 C CA . ARG A 1 485 ? 19.114 6.620 2.987 1.00 88.50 485 ARG A CA 1
ATOM 3678 C C . ARG A 1 485 ? 19.778 7.527 1.954 1.00 88.50 485 ARG A C 1
ATOM 3680 O O . ARG A 1 485 ? 19.072 8.166 1.169 1.00 88.50 485 ARG A O 1
ATOM 3687 N N . PRO A 1 486 ? 21.119 7.503 1.844 1.00 84.50 486 PRO A N 1
ATOM 3688 C CA . PRO A 1 486 ? 21.818 8.259 0.815 1.00 84.50 486 PRO A CA 1
ATOM 3689 C C . PRO A 1 486 ? 21.572 7.683 -0.585 1.00 84.50 486 PRO A C 1
ATOM 3691 O O . PRO A 1 486 ? 21.221 6.511 -0.758 1.00 84.50 486 PRO A O 1
ATOM 3694 N N . VAL A 1 487 ? 21.812 8.510 -1.604 1.00 78.12 487 VAL A N 1
ATOM 3695 C CA . VAL A 1 487 ? 21.862 8.063 -3.003 1.00 78.12 487 VAL A CA 1
ATOM 3696 C C . VAL A 1 487 ? 22.900 6.949 -3.172 1.00 78.12 487 VAL A C 1
ATOM 3698 O O . VAL A 1 487 ? 23.958 6.987 -2.545 1.00 78.12 487 VAL A O 1
ATOM 3701 N N . ALA A 1 488 ? 22.605 5.972 -4.034 1.00 81.56 488 ALA A N 1
ATOM 3702 C CA . ALA A 1 488 ? 23.521 4.873 -4.362 1.00 81.56 488 ALA A CA 1
ATOM 3703 C C . ALA A 1 488 ? 23.997 4.036 -3.152 1.00 81.56 488 ALA A C 1
ATOM 3705 O O . ALA A 1 488 ? 25.110 3.516 -3.172 1.00 81.56 488 ALA A O 1
ATOM 3706 N N . TYR A 1 489 ? 23.176 3.909 -2.105 1.00 88.75 489 TYR A N 1
ATOM 3707 C CA . TYR A 1 489 ? 23.486 3.050 -0.959 1.00 88.75 489 TYR A CA 1
ATOM 3708 C C . TYR A 1 489 ? 23.712 1.589 -1.379 1.00 88.75 489 TYR A C 1
ATOM 3710 O O . TYR A 1 489 ? 22.971 1.040 -2.195 1.00 88.75 489 TYR A O 1
ATOM 3718 N N . GLU A 1 490 ? 24.710 0.961 -0.767 1.00 91.19 490 GLU A N 1
ATOM 3719 C CA . GLU A 1 490 ? 25.015 -0.463 -0.878 1.00 91.19 490 GLU A CA 1
ATOM 3720 C C . GLU A 1 490 ? 25.069 -1.030 0.540 1.00 91.19 490 GLU A C 1
ATOM 3722 O O . GLU A 1 490 ? 25.701 -0.436 1.413 1.00 91.19 490 GLU A O 1
ATOM 3727 N N . GLY A 1 491 ? 24.400 -2.156 0.787 1.00 93.50 491 GLY A N 1
ATOM 3728 C CA . GLY A 1 491 ? 24.305 -2.708 2.134 1.00 93.50 491 GLY A CA 1
ATOM 3729 C C . GLY A 1 491 ? 23.072 -3.574 2.346 1.00 93.50 491 GLY A C 1
ATOM 3730 O O . GLY A 1 491 ? 22.549 -4.184 1.413 1.00 93.50 491 GLY A O 1
ATOM 3731 N N . TRP A 1 492 ? 22.630 -3.662 3.597 1.00 95.94 492 TRP A N 1
ATOM 3732 C CA . TRP A 1 492 ? 21.523 -4.525 4.004 1.00 95.94 492 TRP A CA 1
ATOM 3733 C C . TRP A 1 492 ? 20.177 -3.841 3.767 1.00 95.94 492 TRP A C 1
ATOM 3735 O O . TRP A 1 492 ? 19.890 -2.810 4.370 1.00 95.94 492 TRP A O 1
ATOM 3745 N N . ILE A 1 493 ? 19.347 -4.432 2.907 1.00 95.75 493 ILE A N 1
ATOM 3746 C CA . ILE A 1 493 ? 17.996 -3.953 2.598 1.00 95.75 493 ILE A CA 1
ATOM 3747 C C . ILE A 1 493 ? 16.969 -4.931 3.166 1.00 95.75 493 ILE A C 1
ATOM 3749 O O . ILE A 1 493 ? 17.031 -6.110 2.797 1.00 95.75 493 ILE A O 1
ATOM 3753 N N . PRO A 1 494 ? 16.025 -4.473 4.010 1.00 96.75 494 PRO A N 1
ATOM 3754 C CA . PRO A 1 494 ? 14.930 -5.315 4.478 1.00 96.75 494 PRO A CA 1
ATOM 3755 C C . PRO A 1 494 ? 14.042 -5.696 3.292 1.00 96.75 494 PRO A C 1
ATOM 3757 O O . PRO A 1 494 ? 13.725 -4.833 2.476 1.00 96.75 494 PRO A O 1
ATOM 3760 N N . ASP A 1 495 ? 13.686 -6.975 3.155 1.00 97.69 495 ASP A N 1
ATOM 3761 C CA . ASP A 1 495 ? 12.749 -7.418 2.112 1.00 97.69 495 ASP A CA 1
ATOM 3762 C C . ASP A 1 495 ? 12.065 -8.765 2.416 1.00 97.69 495 ASP A C 1
ATOM 3764 O O . ASP A 1 495 ? 10.836 -8.780 2.424 1.00 97.69 495 ASP A O 1
ATOM 3768 N N . PRO A 1 496 ? 12.776 -9.890 2.668 1.00 97.69 496 PRO A N 1
ATOM 3769 C CA . PRO A 1 496 ? 12.129 -11.184 2.904 1.00 97.69 496 PRO A CA 1
ATOM 3770 C C . PRO A 1 496 ? 11.424 -11.255 4.263 1.00 97.69 496 PRO A C 1
ATOM 3772 O O . PRO A 1 496 ? 12.056 -11.105 5.307 1.00 97.69 496 PRO A O 1
ATOM 3775 N N . ILE A 1 497 ? 10.137 -11.587 4.270 1.00 98.19 497 ILE A N 1
ATOM 3776 C CA . ILE A 1 497 ? 9.368 -11.890 5.480 1.00 98.19 497 ILE A CA 1
ATOM 3777 C C . ILE A 1 497 ? 9.654 -13.344 5.871 1.00 98.19 497 ILE A C 1
ATOM 3779 O O . ILE A 1 497 ? 9.279 -14.278 5.162 1.00 98.19 497 ILE A O 1
ATOM 3783 N N . ARG A 1 498 ? 10.349 -13.539 6.995 1.00 97.44 498 ARG A N 1
ATOM 3784 C CA . ARG A 1 498 ? 10.872 -14.831 7.463 1.00 97.44 498 ARG A CA 1
ATOM 3785 C C . ARG A 1 498 ? 9.848 -15.596 8.296 1.00 97.44 498 ARG A C 1
ATOM 3787 O O . ARG A 1 498 ? 10.057 -15.844 9.481 1.00 97.44 498 ARG A O 1
ATOM 3794 N N . SER A 1 499 ? 8.722 -15.956 7.678 1.00 96.00 499 SER A N 1
ATOM 3795 C CA . SER A 1 499 ? 7.665 -16.771 8.306 1.00 96.00 499 SER A CA 1
ATOM 3796 C C . SER A 1 499 ? 8.117 -18.191 8.677 1.00 96.00 499 SER A C 1
ATOM 3798 O O . SER A 1 499 ? 7.438 -18.877 9.437 1.00 96.00 499 SER A O 1
ATOM 3800 N N . ASP A 1 500 ? 9.275 -18.614 8.177 1.00 95.38 500 ASP A N 1
ATOM 3801 C CA . ASP A 1 500 ? 9.979 -19.846 8.519 1.00 95.38 500 ASP A CA 1
ATOM 3802 C C . ASP A 1 500 ? 10.753 -19.770 9.848 1.00 95.38 500 ASP A C 1
ATOM 3804 O O . ASP A 1 500 ? 11.143 -20.803 10.391 1.00 95.38 500 ASP A O 1
ATOM 3808 N N . LEU A 1 501 ? 10.962 -18.570 10.401 1.00 95.44 501 LEU A N 1
ATOM 3809 C CA . LEU A 1 501 ? 11.689 -18.371 11.653 1.00 95.44 501 LEU A CA 1
ATOM 3810 C C . LEU A 1 501 ? 10.747 -18.057 12.814 1.00 95.44 501 LEU A C 1
ATOM 3812 O O . LEU A 1 501 ? 10.002 -17.078 12.801 1.00 95.44 501 LEU A O 1
ATOM 3816 N N . SER A 1 502 ? 10.854 -18.835 13.893 1.00 92.06 502 SER A N 1
ATOM 3817 C CA . SER A 1 502 ? 10.123 -18.557 15.132 1.00 92.06 502 SER A CA 1
ATOM 3818 C C . SER A 1 502 ? 10.786 -17.486 15.996 1.00 92.06 502 SER A C 1
ATOM 3820 O O . SER A 1 502 ? 10.110 -16.840 16.787 1.00 92.06 502 SER A O 1
ATOM 3822 N N . SER A 1 503 ? 12.102 -17.310 15.922 1.00 96.38 503 SER A N 1
ATOM 3823 C CA . SER A 1 503 ? 12.836 -16.318 16.713 1.00 96.38 503 SER A CA 1
ATOM 3824 C C . SER A 1 503 ? 14.145 -15.937 16.032 1.00 96.38 503 SER A C 1
ATOM 3826 O O . SER A 1 503 ? 14.631 -16.657 15.160 1.00 96.38 503 SER A O 1
ATOM 3828 N N . VAL A 1 504 ? 14.707 -14.794 16.425 1.00 97.88 504 VAL A N 1
ATOM 3829 C CA . VAL A 1 504 ? 15.953 -14.256 15.867 1.00 97.88 504 VAL A CA 1
ATOM 3830 C C . VAL A 1 504 ? 16.838 -13.656 16.950 1.00 97.88 504 VAL A C 1
ATOM 3832 O O . VAL A 1 504 ? 16.359 -13.117 17.946 1.00 97.88 504 VAL A O 1
ATOM 3835 N N . ASP A 1 505 ? 18.147 -13.711 16.739 1.00 97.69 505 ASP A N 1
ATOM 3836 C CA . ASP A 1 505 ? 19.098 -12.960 17.551 1.00 97.69 505 ASP A CA 1
ATOM 3837 C C . ASP A 1 505 ? 19.262 -11.550 16.980 1.00 97.69 505 ASP A C 1
ATOM 3839 O O . ASP A 1 505 ? 19.458 -11.388 15.775 1.00 97.69 505 ASP A O 1
ATOM 3843 N N . VAL A 1 506 ? 19.238 -10.538 17.849 1.00 97.62 506 VAL A N 1
ATOM 3844 C CA . VAL A 1 506 ? 19.410 -9.128 17.468 1.00 97.62 506 VAL A CA 1
ATOM 3845 C C . VAL A 1 506 ? 20.714 -8.611 18.076 1.00 97.62 506 VAL A C 1
ATOM 3847 O O . VAL A 1 506 ? 20.809 -8.470 19.299 1.00 97.62 506 VAL A O 1
ATOM 3850 N N . PRO A 1 507 ? 21.758 -8.368 17.267 1.00 97.06 507 PRO A N 1
ATOM 3851 C CA . PRO A 1 507 ? 23.036 -7.854 17.755 1.00 97.06 507 PRO A CA 1
ATOM 3852 C C . PRO A 1 507 ? 22.914 -6.483 18.430 1.00 97.06 507 PRO A C 1
ATOM 3854 O O . PRO A 1 507 ? 21.997 -5.719 18.153 1.00 97.06 507 PRO A O 1
ATOM 3857 N N . ALA A 1 508 ? 23.858 -6.160 19.318 1.00 95.75 508 ALA A N 1
ATOM 3858 C CA . ALA A 1 508 ? 23.894 -4.852 19.972 1.00 95.75 508 ALA A CA 1
ATOM 3859 C C . ALA A 1 508 ? 23.994 -3.721 18.932 1.00 95.75 508 ALA A C 1
ATOM 3861 O O . ALA A 1 508 ? 24.826 -3.790 18.028 1.00 95.75 508 ALA A O 1
ATOM 3862 N N . GLY A 1 509 ? 23.169 -2.686 19.079 1.00 94.69 509 GLY A N 1
ATOM 3863 C CA . GLY A 1 509 ? 23.079 -1.557 18.155 1.00 94.69 509 GLY A CA 1
ATOM 3864 C C . GLY A 1 509 ? 22.239 -1.808 16.898 1.00 94.69 509 GLY A C 1
ATOM 3865 O O . GLY A 1 509 ? 22.076 -0.874 16.106 1.00 94.69 509 GLY A O 1
ATOM 3866 N N . ASP A 1 510 ? 21.685 -3.011 16.704 1.00 97.00 510 ASP A N 1
ATOM 3867 C CA . ASP A 1 510 ? 20.845 -3.351 15.550 1.00 97.00 510 ASP A CA 1
ATOM 3868 C C . ASP A 1 510 ? 19.352 -3.068 15.811 1.00 97.00 510 ASP A C 1
ATOM 3870 O O . ASP A 1 510 ? 18.871 -3.041 16.950 1.00 97.00 510 ASP A O 1
ATOM 3874 N N . MET A 1 511 ? 18.618 -2.866 14.715 1.00 98.06 511 MET A N 1
ATOM 3875 C CA . MET A 1 511 ? 17.157 -2.812 14.678 1.00 98.06 511 MET A CA 1
ATOM 3876 C C . MET A 1 511 ? 16.641 -4.085 14.007 1.00 98.06 511 MET A C 1
ATOM 3878 O O . MET A 1 511 ? 17.211 -4.533 13.015 1.00 98.06 511 MET A O 1
ATOM 3882 N N . GLN A 1 512 ? 15.552 -4.650 14.516 1.00 98.31 512 GLN A N 1
ATOM 3883 C CA . GLN A 1 512 ? 14.899 -5.814 13.933 1.00 98.31 512 GLN A CA 1
ATOM 3884 C C . GLN A 1 512 ? 13.407 -5.533 13.730 1.00 98.31 512 GLN A C 1
ATOM 3886 O O . GLN A 1 512 ? 12.650 -5.542 14.707 1.00 98.31 512 GLN A O 1
ATOM 3891 N N . PRO A 1 513 ? 12.968 -5.292 12.484 1.00 98.38 513 PRO A N 1
ATOM 3892 C CA . PRO A 1 513 ? 11.550 -5.228 12.162 1.00 98.38 513 PRO A CA 1
ATOM 3893 C C . PRO A 1 513 ? 10.899 -6.615 12.226 1.00 98.38 513 PRO A C 1
ATOM 3895 O O . PRO A 1 513 ? 11.488 -7.629 11.841 1.00 98.38 513 PRO A O 1
ATOM 3898 N N . PHE A 1 514 ? 9.657 -6.648 12.684 1.00 98.62 514 PHE A N 1
ATOM 3899 C CA . PHE A 1 514 ? 8.733 -7.763 12.526 1.00 98.62 514 PHE A CA 1
ATOM 3900 C C . PHE A 1 514 ? 7.601 -7.293 11.619 1.00 98.62 514 PHE A C 1
ATOM 3902 O O . PHE A 1 514 ? 7.083 -6.204 11.815 1.00 98.62 514 PHE A O 1
ATOM 3909 N N . TRP A 1 515 ? 7.219 -8.085 10.626 1.00 98.62 515 TRP A N 1
ATOM 3910 C CA . TRP A 1 515 ? 6.078 -7.794 9.768 1.00 98.62 515 TRP A CA 1
ATOM 3911 C C . TRP A 1 515 ? 4.803 -8.252 10.470 1.00 98.62 515 TRP A C 1
ATOM 3913 O O . TRP A 1 515 ? 4.631 -9.455 10.647 1.00 98.62 515 TRP A O 1
ATOM 3923 N N . LEU A 1 516 ? 3.949 -7.323 10.902 1.00 98.62 516 LEU A N 1
ATOM 3924 C CA . LEU A 1 516 ? 2.621 -7.614 11.440 1.00 98.62 516 LEU A CA 1
ATOM 3925 C C . LEU A 1 516 ? 1.591 -7.425 10.329 1.00 98.62 516 LEU A C 1
ATOM 3927 O O . LEU A 1 516 ? 1.388 -6.311 9.853 1.00 98.62 516 LEU A O 1
ATOM 3931 N N . GLU A 1 517 ? 0.925 -8.510 9.962 1.00 98.19 517 GLU A N 1
ATOM 3932 C CA . GLU A 1 517 ? -0.171 -8.525 8.999 1.00 98.19 517 GLU A CA 1
ATOM 3933 C C . GLU A 1 517 ? -1.481 -8.810 9.733 1.00 98.19 517 GLU A C 1
ATOM 3935 O O . GLU A 1 517 ? -1.567 -9.728 10.557 1.00 98.19 517 GLU A O 1
ATOM 3940 N N . LEU A 1 518 ? -2.505 -8.023 9.420 1.00 98.31 518 LEU A N 1
ATOM 3941 C CA . LEU A 1 518 ? -3.858 -8.153 9.940 1.00 98.31 518 LEU A CA 1
ATOM 3942 C C . LEU A 1 518 ? -4.823 -8.377 8.778 1.00 98.31 518 LEU A C 1
ATOM 3944 O O . LEU A 1 518 ? -4.680 -7.768 7.725 1.00 98.31 518 LEU A O 1
ATOM 3948 N N . TYR A 1 519 ? -5.813 -9.241 8.985 1.00 97.75 519 TYR A N 1
ATOM 3949 C CA . TYR A 1 519 ? -6.897 -9.499 8.040 1.00 97.75 519 TYR A CA 1
ATOM 3950 C C . TYR A 1 519 ? -8.238 -9.390 8.752 1.00 97.75 519 TYR A C 1
ATOM 3952 O O . TYR A 1 519 ? -8.456 -10.072 9.760 1.00 97.75 519 TYR A O 1
ATOM 3960 N N . ALA A 1 520 ? -9.135 -8.568 8.214 1.00 97.81 520 ALA A N 1
ATOM 3961 C CA . ALA A 1 520 ? -10.503 -8.453 8.700 1.00 97.81 520 ALA A CA 1
ATOM 3962 C C . ALA A 1 520 ? -11.404 -9.414 7.923 1.00 97.81 520 ALA A C 1
ATOM 3964 O O . ALA A 1 520 ? -11.521 -9.313 6.705 1.00 97.81 520 ALA A O 1
ATOM 3965 N N . ASP A 1 521 ? -12.065 -10.343 8.612 1.00 95.62 521 ASP A N 1
ATOM 3966 C CA . ASP A 1 521 ? -13.008 -11.260 7.970 1.00 95.62 521 ASP A CA 1
ATOM 3967 C C . ASP A 1 521 ? -14.195 -10.493 7.354 1.00 95.62 521 ASP A C 1
ATOM 3969 O O . ASP A 1 521 ? -14.576 -9.419 7.826 1.00 95.62 521 ASP A O 1
ATOM 3973 N N . GLY A 1 522 ? -14.838 -11.061 6.329 1.00 91.62 522 GLY A N 1
ATOM 3974 C CA . GLY A 1 522 ? -16.058 -10.497 5.733 1.00 91.62 522 GLY A CA 1
ATOM 3975 C C . GLY A 1 522 ? -17.188 -10.253 6.748 1.00 91.62 522 GLY A C 1
ATOM 3976 O O . GLY A 1 522 ? -18.064 -9.420 6.517 1.00 91.62 522 GLY A O 1
ATOM 3977 N N . LYS A 1 523 ? -17.158 -10.953 7.889 1.00 91.31 523 LYS A N 1
ATOM 3978 C CA . LYS A 1 523 ? -18.114 -10.826 8.998 1.00 91.31 523 LYS A CA 1
ATOM 3979 C C . LYS A 1 523 ? -17.629 -9.926 10.136 1.00 91.31 523 LYS A C 1
ATOM 3981 O O . LYS A 1 523 ? -18.339 -9.805 11.133 1.00 91.31 523 LYS A O 1
ATOM 3986 N N . ALA A 1 524 ? -16.442 -9.325 10.030 1.00 93.81 524 ALA A N 1
ATOM 3987 C CA . ALA A 1 524 ? -15.894 -8.473 11.076 1.00 93.81 524 ALA A CA 1
ATOM 3988 C C . ALA A 1 524 ? -16.868 -7.340 11.435 1.00 93.81 524 ALA A C 1
ATOM 3990 O O . ALA A 1 524 ? -17.431 -6.663 10.570 1.00 93.81 524 ALA A O 1
ATOM 3991 N N . THR A 1 525 ? -17.075 -7.127 12.733 1.00 92.44 525 THR A N 1
ATOM 3992 C CA . THR A 1 525 ? -17.904 -6.031 13.240 1.00 92.44 525 THR A CA 1
ATOM 3993 C C . THR A 1 525 ? -17.211 -4.699 12.944 1.00 92.44 525 THR A C 1
ATOM 3995 O O . THR A 1 525 ? -16.059 -4.551 13.342 1.00 92.44 525 THR A O 1
ATOM 3998 N N . PRO A 1 526 ? -17.868 -3.710 12.315 1.00 94.62 526 PRO A N 1
ATOM 3999 C CA . PRO A 1 526 ? -17.236 -2.415 12.062 1.00 94.62 526 PRO A CA 1
ATOM 4000 C C . PRO A 1 526 ? -16.923 -1.663 13.358 1.00 94.62 526 PRO A C 1
ATOM 4002 O O . PRO A 1 526 ? -17.745 -1.670 14.286 1.00 94.62 526 PRO A O 1
ATOM 4005 N N . GLY A 1 527 ? -15.777 -0.987 13.397 1.00 94.88 527 GLY A N 1
ATOM 4006 C CA . GLY A 1 527 ? -15.292 -0.212 14.537 1.00 94.88 527 GLY A CA 1
ATOM 4007 C C . GLY A 1 527 ? -13.840 -0.519 14.913 1.00 94.88 527 GLY A C 1
ATOM 4008 O O . GLY A 1 527 ? -13.126 -1.234 14.211 1.00 94.88 527 GLY A O 1
ATOM 4009 N N . SER A 1 528 ? -13.418 0.012 16.060 1.00 96.88 528 SER A N 1
ATOM 4010 C CA . SER A 1 528 ? -12.039 -0.082 16.545 1.00 96.88 528 SER A CA 1
ATOM 4011 C C . SER A 1 528 ? -11.748 -1.412 17.245 1.00 96.88 528 SER A C 1
ATOM 4013 O O . SER A 1 528 ? -12.356 -1.729 18.269 1.00 96.88 528 SER A O 1
ATOM 4015 N N . TYR A 1 529 ? -10.736 -2.127 16.761 1.00 98.25 529 TYR A N 1
ATOM 4016 C CA . TYR A 1 529 ? -10.135 -3.301 17.394 1.00 98.25 529 TYR A CA 1
ATOM 4017 C C . TYR A 1 529 ? -8.823 -2.926 18.086 1.00 98.25 529 TYR A C 1
ATOM 4019 O O . TYR A 1 529 ? -8.058 -2.104 17.580 1.00 98.25 529 TYR A O 1
ATOM 4027 N N . ARG A 1 530 ? -8.551 -3.555 19.234 1.00 98.19 530 ARG A N 1
ATOM 4028 C CA . ARG A 1 530 ? -7.277 -3.448 19.963 1.00 98.19 530 ARG A CA 1
ATOM 4029 C C . ARG A 1 530 ? -6.470 -4.726 19.782 1.00 98.19 530 ARG A C 1
ATOM 4031 O O . ARG A 1 530 ? -6.871 -5.780 20.276 1.00 98.19 530 ARG A O 1
ATOM 4038 N N . VAL A 1 531 ? -5.342 -4.636 19.088 1.00 98.50 531 VAL A N 1
ATOM 4039 C CA . VAL A 1 531 ? -4.442 -5.753 18.785 1.00 98.50 531 VAL A CA 1
ATOM 4040 C C . VAL A 1 531 ? -3.253 -5.705 19.737 1.00 98.50 531 VAL A C 1
ATOM 4042 O O . VAL A 1 531 ? -2.463 -4.765 19.714 1.00 98.50 531 VAL A O 1
ATOM 4045 N N . LYS A 1 532 ? -3.095 -6.732 20.571 1.00 98.38 532 LYS A N 1
ATOM 4046 C CA . LYS A 1 532 ? -1.994 -6.808 21.533 1.00 98.38 532 LYS A CA 1
ATOM 4047 C C . LYS A 1 532 ? -0.819 -7.589 20.957 1.00 98.38 532 LYS A C 1
ATOM 4049 O O . LYS A 1 532 ? -0.929 -8.798 20.737 1.00 98.38 532 LYS A O 1
ATOM 4054 N N . VAL A 1 533 ? 0.315 -6.912 20.788 1.00 98.44 533 VAL A N 1
ATOM 4055 C CA . VAL A 1 533 ? 1.583 -7.513 20.357 1.00 98.44 533 VAL A CA 1
ATOM 4056 C C . VAL A 1 533 ? 2.515 -7.630 21.556 1.00 98.44 533 VAL A C 1
ATOM 4058 O O . VAL A 1 533 ? 2.786 -6.644 22.243 1.00 98.44 533 VAL A O 1
ATOM 4061 N N . VAL A 1 534 ? 3.026 -8.833 21.798 1.00 98.44 534 VAL A N 1
ATOM 4062 C CA . VAL A 1 534 ? 4.012 -9.121 22.844 1.00 98.44 534 VAL A CA 1
ATOM 4063 C C . VAL A 1 534 ? 5.327 -9.515 22.188 1.00 98.44 534 VAL A C 1
ATOM 4065 O O . VAL A 1 534 ? 5.360 -10.417 21.352 1.00 98.44 534 VAL A O 1
ATOM 4068 N N . VAL A 1 535 ? 6.406 -8.850 22.591 1.00 98.44 535 VAL A N 1
ATOM 4069 C CA . VAL A 1 535 ? 7.782 -9.155 22.202 1.00 98.44 535 VAL A CA 1
ATOM 4070 C C . VAL A 1 535 ? 8.507 -9.737 23.405 1.00 98.44 535 VAL A C 1
ATOM 4072 O O . VAL A 1 535 ? 8.505 -9.151 24.485 1.00 98.44 535 VAL A O 1
ATOM 4075 N N . SER A 1 536 ? 9.159 -10.878 23.218 1.00 98.25 536 SER A N 1
ATOM 4076 C CA . SER A 1 536 ? 9.946 -11.552 24.250 1.00 98.25 536 SER A CA 1
ATOM 4077 C C . SER A 1 536 ? 11.358 -11.850 23.766 1.00 98.25 536 SER A C 1
ATOM 4079 O O . SER A 1 536 ? 11.558 -12.090 22.578 1.00 98.25 536 SER A O 1
ATOM 4081 N N . ALA A 1 537 ? 12.314 -11.878 24.691 1.00 98.12 537 ALA A N 1
ATOM 4082 C CA . ALA A 1 537 ? 13.674 -12.352 24.459 1.00 98.12 537 ALA A CA 1
ATOM 4083 C C . ALA A 1 537 ? 14.168 -13.162 25.670 1.00 98.12 537 ALA A C 1
ATOM 4085 O O . ALA A 1 537 ? 13.571 -13.125 26.754 1.00 98.12 537 AL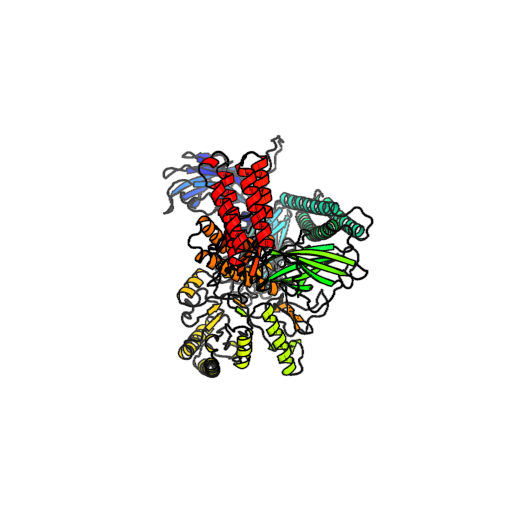A A O 1
ATOM 4086 N N . GLU A 1 538 ? 15.267 -13.896 25.498 1.00 97.69 538 GLU A N 1
ATOM 4087 C CA . GLU A 1 538 ? 15.908 -14.634 26.588 1.00 97.69 538 GLU A CA 1
ATOM 4088 C C . GLU A 1 538 ? 16.262 -13.726 27.782 1.00 97.69 538 GLU A C 1
ATOM 4090 O O . GLU A 1 538 ? 16.402 -12.508 27.667 1.00 97.69 538 GLU A O 1
ATOM 4095 N N . GLY A 1 539 ? 16.396 -14.322 28.971 1.00 93.44 539 GLY A N 1
ATOM 4096 C CA . GLY A 1 539 ? 16.657 -13.568 30.204 1.00 93.44 539 GLY A CA 1
ATOM 4097 C C . GLY A 1 539 ? 15.417 -12.901 30.814 1.00 93.44 539 GLY A C 1
ATOM 4098 O O . GLY A 1 539 ? 15.555 -12.008 31.652 1.00 93.44 539 GLY A O 1
ATOM 4099 N N . GLY A 1 540 ? 14.215 -13.335 30.413 1.00 93.06 540 GLY A N 1
ATOM 4100 C CA . GLY A 1 540 ? 12.941 -12.854 30.960 1.00 93.06 540 GLY A CA 1
ATOM 4101 C C . GLY A 1 540 ? 12.560 -11.451 30.487 1.00 93.06 540 GLY A C 1
ATOM 4102 O O . GLY A 1 540 ? 11.829 -10.752 31.184 1.00 93.06 540 GLY A O 1
ATOM 4103 N N . ILE A 1 541 ? 13.085 -11.017 29.338 1.00 96.50 541 ILE A N 1
ATOM 4104 C CA . ILE A 1 541 ? 12.752 -9.720 28.748 1.00 96.50 541 ILE A CA 1
ATOM 4105 C C . ILE A 1 541 ? 11.403 -9.856 28.047 1.00 96.50 541 ILE A C 1
ATOM 4107 O O . ILE A 1 541 ? 11.206 -10.752 27.225 1.00 96.50 541 ILE A O 1
ATOM 4111 N N . THR A 1 542 ? 10.456 -8.985 28.380 1.00 97.25 542 THR A N 1
ATOM 4112 C CA . THR A 1 542 ? 9.139 -8.958 27.743 1.00 97.25 542 THR A CA 1
ATOM 4113 C C . THR A 1 542 ? 8.636 -7.529 27.680 1.00 97.25 542 THR A C 1
ATOM 4115 O O . THR A 1 542 ? 8.552 -6.860 28.704 1.00 97.25 542 THR A O 1
ATOM 4118 N N . GLU A 1 543 ? 8.280 -7.093 26.480 1.00 97.19 543 GLU A N 1
ATOM 4119 C CA . GLU A 1 543 ? 7.661 -5.801 26.208 1.00 97.19 543 GLU A CA 1
ATOM 4120 C C . GLU A 1 543 ? 6.383 -6.014 25.401 1.00 97.19 543 GLU A C 1
ATOM 4122 O O . GLU A 1 543 ? 6.207 -7.036 24.735 1.00 97.19 543 GLU A O 1
ATOM 4127 N N . GLN A 1 544 ? 5.471 -5.050 25.457 1.00 96.06 544 GLN A N 1
ATOM 4128 C CA . GLN A 1 544 ? 4.222 -5.120 24.708 1.00 96.06 544 GLN A CA 1
ATOM 4129 C C . GLN A 1 544 ? 3.861 -3.768 24.099 1.00 96.06 544 GLN A C 1
ATOM 4131 O O . GLN A 1 544 ? 4.270 -2.706 24.579 1.00 96.06 544 GLN A O 1
ATOM 4136 N N . MET A 1 545 ? 3.061 -3.824 23.044 1.00 96.19 545 MET A N 1
ATOM 4137 C CA . MET A 1 545 ? 2.382 -2.674 22.467 1.00 96.19 545 MET A CA 1
ATOM 4138 C C . MET A 1 545 ? 0.946 -3.050 22.116 1.00 96.19 545 MET A C 1
ATOM 4140 O O . MET A 1 545 ? 0.625 -4.225 21.915 1.00 96.19 545 MET A O 1
ATOM 4144 N N . GLU A 1 546 ? 0.101 -2.035 22.035 1.00 96.75 546 GLU A N 1
ATOM 4145 C CA . GLU A 1 546 ? -1.244 -2.157 21.501 1.00 96.75 546 GLU A CA 1
ATOM 4146 C C . GLU A 1 546 ? -1.300 -1.417 20.166 1.00 96.75 546 GLU A C 1
ATOM 4148 O O . GLU A 1 546 ? -0.771 -0.314 20.050 1.00 96.75 546 GLU A O 1
ATOM 4153 N N . VAL A 1 547 ? -1.885 -2.062 19.161 1.00 97.75 547 VAL A N 1
ATOM 4154 C CA . VAL A 1 547 ? -2.107 -1.513 17.826 1.00 97.75 547 VAL A CA 1
ATOM 4155 C C . VAL A 1 547 ? -3.604 -1.370 17.617 1.00 97.75 547 VAL A C 1
ATOM 4157 O O . VAL A 1 547 ? -4.363 -2.318 17.838 1.00 97.75 547 VAL A O 1
ATOM 4160 N N . ARG A 1 548 ? -4.035 -0.194 17.169 1.00 98.00 548 ARG A N 1
ATOM 4161 C CA . ARG A 1 548 ? -5.427 0.054 16.807 1.00 98.00 548 ARG A CA 1
ATOM 4162 C C . ARG A 1 548 ? -5.681 -0.375 15.361 1.00 98.00 548 ARG A C 1
ATOM 4164 O O . ARG A 1 548 ? -4.957 0.035 14.460 1.00 98.00 548 ARG A O 1
ATOM 4171 N N . ALA A 1 549 ? -6.734 -1.152 15.129 1.00 98.19 549 ALA A N 1
ATOM 4172 C CA . ALA A 1 549 ? -7.221 -1.460 13.784 1.00 98.19 549 ALA A CA 1
ATOM 4173 C C . ALA A 1 549 ? -8.677 -1.002 13.639 1.00 98.19 549 ALA A C 1
ATOM 4175 O O . ALA A 1 549 ? -9.562 -1.532 14.307 1.00 98.19 549 ALA A O 1
ATOM 4176 N N . GLU A 1 550 ? -8.932 0.002 12.803 1.00 98.06 550 GLU A N 1
ATOM 4177 C CA . GLU A 1 550 ? -10.287 0.484 12.516 1.00 98.06 550 GLU A CA 1
ATOM 4178 C C . GLU A 1 550 ? -10.882 -0.282 11.329 1.00 98.06 550 GLU A C 1
ATOM 4180 O O . GLU A 1 550 ? -10.353 -0.203 10.222 1.00 98.06 550 GLU A O 1
ATOM 4185 N N . VAL A 1 551 ? -11.984 -1.008 11.545 1.00 98.31 551 VAL A N 1
ATOM 4186 C CA . VAL A 1 551 ? -12.672 -1.761 10.484 1.00 98.31 551 VAL A CA 1
ATOM 4187 C C . VAL A 1 551 ? -13.860 -0.968 9.940 1.00 98.31 551 VAL A C 1
ATOM 4189 O O . VAL A 1 551 ? -14.819 -0.698 10.667 1.00 98.31 551 VAL A O 1
ATOM 4192 N N . TRP A 1 552 ? -13.826 -0.631 8.650 1.00 97.81 552 TRP A N 1
ATOM 4193 C CA . TRP A 1 552 ? -14.885 0.101 7.951 1.00 97.81 552 TRP A CA 1
ATOM 4194 C C . TRP A 1 552 ? -16.142 -0.764 7.708 1.00 97.81 552 TRP A C 1
ATOM 4196 O O . TRP A 1 552 ? -16.064 -1.994 7.647 1.00 97.81 552 TRP A O 1
ATOM 4206 N N . PRO A 1 553 ? -17.337 -0.154 7.563 1.00 95.69 553 PRO A N 1
ATOM 4207 C CA . PRO A 1 553 ? -18.597 -0.896 7.491 1.00 95.69 553 PRO A CA 1
ATOM 4208 C C . PRO A 1 553 ? -18.849 -1.623 6.163 1.00 95.69 553 PRO A C 1
ATOM 4210 O O . PRO A 1 553 ? -19.722 -2.489 6.103 1.00 95.69 553 PRO A O 1
ATOM 4213 N N . PHE A 1 554 ? -18.054 -1.354 5.130 1.00 95.62 554 PHE A N 1
ATOM 4214 C CA . PHE A 1 554 ? -18.128 -2.024 3.834 1.00 95.62 554 PHE A CA 1
ATOM 4215 C C . PHE A 1 554 ? -17.077 -3.135 3.688 1.00 95.62 554 PHE A C 1
ATOM 4217 O O . PHE A 1 554 ? -16.082 -3.183 4.414 1.00 95.62 554 PHE A O 1
ATOM 4224 N N . ALA A 1 555 ? -17.309 -4.029 2.728 1.00 94.62 555 ALA A N 1
ATOM 4225 C CA . ALA A 1 555 ? -16.366 -5.071 2.340 1.00 94.62 555 ALA A CA 1
ATOM 4226 C C . ALA A 1 555 ? -15.733 -4.746 0.986 1.00 94.62 555 ALA A C 1
ATOM 4228 O O . ALA A 1 555 ? -16.442 -4.327 0.069 1.00 94.62 555 ALA A O 1
ATOM 4229 N N . LEU A 1 556 ? -14.423 -4.966 0.857 1.00 93.75 556 LEU A N 1
ATOM 4230 C CA . LEU A 1 556 ? -13.782 -4.965 -0.454 1.00 93.75 556 LEU A CA 1
ATOM 4231 C C . LEU A 1 556 ? -14.090 -6.278 -1.189 1.00 93.75 556 LEU A C 1
ATOM 4233 O O . LEU A 1 556 ? -14.242 -7.326 -0.552 1.00 93.75 556 LEU A O 1
ATOM 4237 N N . PRO A 1 557 ? -14.141 -6.260 -2.531 1.00 89.25 557 PRO A N 1
ATOM 4238 C CA . PRO A 1 557 ? -14.102 -7.479 -3.321 1.00 89.25 557 PRO A CA 1
ATOM 4239 C C . PRO A 1 557 ? -12.878 -8.329 -2.956 1.00 89.25 557 PRO A C 1
ATOM 4241 O O . PRO A 1 557 ? -11.754 -7.827 -2.892 1.00 89.25 557 PRO A O 1
ATOM 4244 N N . ASP A 1 558 ? -13.099 -9.630 -2.763 1.00 83.06 558 ASP A N 1
ATOM 4245 C CA . ASP A 1 558 ? -12.038 -10.578 -2.405 1.00 83.06 558 ASP A CA 1
ATOM 4246 C C . ASP A 1 558 ? -10.978 -10.702 -3.514 1.00 83.06 558 ASP A C 1
ATOM 4248 O O . ASP A 1 558 ? -9.786 -10.832 -3.248 1.00 83.06 558 ASP A O 1
ATOM 4252 N N . ARG A 1 559 ? -11.396 -10.564 -4.779 1.00 83.06 559 ARG A N 1
ATOM 4253 C CA . ARG A 1 559 ? -10.497 -10.521 -5.936 1.00 83.06 559 ARG A CA 1
ATOM 4254 C C . ARG A 1 559 ? -10.193 -9.075 -6.344 1.00 83.06 559 ARG A C 1
ATOM 4256 O O . ARG A 1 559 ? -11.125 -8.275 -6.446 1.00 83.06 559 ARG A O 1
ATOM 4263 N N . PRO A 1 560 ? -8.935 -8.745 -6.675 1.00 84.75 560 PRO A N 1
ATOM 4264 C CA . PRO A 1 560 ? -8.581 -7.469 -7.277 1.00 84.75 560 PRO A CA 1
ATOM 4265 C C . PRO A 1 560 ? -9.389 -7.233 -8.540 1.00 84.75 560 PRO A C 1
ATOM 4267 O O . PRO A 1 560 ? -9.598 -8.169 -9.293 1.00 84.75 560 PRO A O 1
ATOM 4270 N N . GLU A 1 561 ? -9.869 -6.034 -8.808 1.00 91.12 561 GLU A N 1
ATOM 4271 C CA . GLU A 1 561 ? -10.669 -5.760 -10.005 1.00 91.12 561 GLU A CA 1
ATOM 4272 C C . GLU A 1 561 ? -9.808 -5.440 -11.222 1.00 91.12 561 GLU A C 1
ATOM 4274 O O . GLU A 1 561 ? -10.276 -5.617 -12.341 1.00 91.12 561 GLU A O 1
ATOM 4279 N N . LEU A 1 562 ? -8.546 -5.055 -11.009 1.00 93.38 562 LEU A N 1
ATOM 4280 C CA . LEU A 1 562 ? -7.546 -4.922 -12.060 1.00 93.38 562 LEU A CA 1
ATOM 4281 C C . LEU A 1 562 ? -7.024 -6.323 -12.452 1.00 93.38 562 LEU A C 1
ATOM 4283 O O . LEU A 1 562 ? -6.426 -7.006 -11.615 1.00 93.38 562 LEU A O 1
ATOM 4287 N N . PRO A 1 563 ? -7.249 -6.794 -13.691 1.00 92.62 563 PRO A N 1
ATOM 4288 C CA . PRO A 1 563 ? -6.691 -8.050 -14.182 1.00 92.62 563 PRO A CA 1
ATOM 4289 C C . PRO A 1 563 ? -5.161 -8.038 -14.186 1.00 92.62 563 PRO A C 1
ATOM 4291 O O . PRO A 1 563 ? -4.534 -7.001 -14.419 1.00 92.62 563 PRO A O 1
ATOM 4294 N N . THR A 1 564 ? -4.551 -9.204 -13.977 1.00 92.56 564 THR A N 1
ATOM 4295 C CA . THR A 1 564 ? -3.095 -9.347 -14.006 1.00 92.56 564 THR A CA 1
ATOM 4296 C C . THR A 1 564 ? -2.644 -10.484 -14.917 1.00 92.56 564 THR A C 1
ATOM 4298 O O . THR A 1 564 ? -3.345 -11.478 -15.093 1.00 92.56 564 THR A O 1
ATOM 4301 N N . SER A 1 565 ? -1.460 -10.320 -15.504 1.00 94.12 565 SER A N 1
ATOM 4302 C CA . SER A 1 565 ? -0.735 -11.350 -16.255 1.00 94.12 565 SER A CA 1
ATOM 4303 C C . SER A 1 565 ? 0.661 -11.463 -15.655 1.00 94.12 565 SER A C 1
ATOM 4305 O O . SER A 1 565 ? 1.587 -10.748 -16.044 1.00 94.12 565 SER A O 1
ATOM 4307 N N . ILE A 1 566 ? 0.800 -12.297 -14.624 1.00 93.69 566 ILE A N 1
ATOM 4308 C CA . ILE A 1 566 ? 2.021 -12.387 -13.817 1.00 93.69 566 ILE A CA 1
ATOM 4309 C C . ILE A 1 566 ? 2.628 -13.771 -13.968 1.00 93.69 566 ILE A C 1
ATOM 4311 O O . ILE A 1 566 ? 2.015 -14.781 -13.639 1.00 93.69 566 ILE A O 1
ATOM 4315 N N . THR A 1 567 ? 3.871 -13.808 -14.441 1.00 93.56 567 THR A N 1
ATOM 4316 C CA . THR A 1 567 ? 4.550 -15.075 -14.707 1.00 93.56 567 THR A CA 1
ATOM 4317 C C . THR A 1 567 ? 5.170 -15.690 -13.459 1.00 93.56 567 THR A C 1
ATOM 4319 O O . THR A 1 567 ? 6.147 -15.164 -12.917 1.00 93.56 567 THR A O 1
ATOM 4322 N N . MET A 1 568 ? 4.709 -16.888 -13.098 1.00 89.94 568 MET A N 1
ATOM 4323 C CA . MET A 1 568 ? 5.428 -17.812 -12.222 1.00 89.94 568 MET A CA 1
ATOM 4324 C C . MET A 1 568 ? 6.002 -18.966 -13.051 1.00 89.94 568 MET A C 1
ATOM 4326 O O . MET A 1 568 ? 5.259 -19.741 -13.647 1.00 89.94 568 MET A O 1
ATOM 4330 N N . ASN A 1 569 ? 7.329 -19.118 -13.095 1.00 86.69 569 ASN A N 1
ATOM 4331 C CA . ASN A 1 569 ? 7.931 -20.241 -13.814 1.00 86.69 569 ASN A CA 1
ATOM 4332 C C . ASN A 1 569 ? 8.159 -21.426 -12.868 1.00 86.69 569 ASN A C 1
ATOM 4334 O O . ASN A 1 569 ? 9.175 -21.471 -12.181 1.00 86.69 569 ASN A O 1
ATOM 4338 N N . ALA A 1 570 ? 7.258 -22.410 -12.879 1.00 86.75 570 ALA A N 1
ATOM 4339 C CA . ALA A 1 570 ? 7.363 -23.595 -12.029 1.00 86.75 570 ALA A CA 1
ATOM 4340 C C . ALA A 1 570 ? 8.631 -24.437 -12.284 1.00 86.75 570 ALA A C 1
ATOM 4342 O O . ALA A 1 570 ? 9.117 -25.085 -11.361 1.00 86.75 570 ALA A O 1
ATOM 4343 N N . GLU A 1 571 ? 9.239 -24.391 -13.480 1.00 86.44 571 GLU A N 1
ATOM 4344 C CA . GLU A 1 571 ? 10.469 -25.150 -13.780 1.00 86.44 571 GLU A CA 1
ATOM 4345 C C . GLU A 1 571 ? 11.638 -24.766 -12.853 1.00 86.44 571 GLU A C 1
ATOM 4347 O O . GLU A 1 571 ? 12.528 -25.583 -12.601 1.00 86.44 571 GLU A O 1
ATOM 4352 N N . ILE A 1 572 ? 11.626 -23.544 -12.300 1.00 90.75 572 ILE A N 1
ATOM 4353 C CA . ILE A 1 572 ? 12.647 -23.084 -11.351 1.00 90.75 572 ILE A CA 1
ATOM 4354 C C . ILE A 1 572 ? 12.643 -23.887 -10.047 1.00 90.75 572 ILE A C 1
ATOM 4356 O O . ILE A 1 572 ? 13.684 -23.993 -9.405 1.00 90.75 572 ILE A O 1
ATOM 4360 N N . LEU A 1 573 ? 11.515 -24.502 -9.677 1.00 93.25 573 LEU A N 1
ATOM 4361 C CA . LEU A 1 573 ? 11.383 -25.252 -8.429 1.00 93.25 573 LEU A CA 1
ATOM 4362 C C . LEU A 1 573 ? 12.292 -26.486 -8.415 1.00 93.25 573 LEU A C 1
ATOM 4364 O O . LEU A 1 573 ? 12.980 -26.719 -7.426 1.00 93.25 573 LEU A O 1
ATOM 4368 N N . ASN A 1 574 ? 12.380 -27.223 -9.527 1.00 90.81 574 ASN A N 1
ATOM 4369 C CA . ASN A 1 574 ? 13.297 -28.366 -9.643 1.00 90.81 574 ASN A CA 1
ATOM 4370 C C . ASN A 1 574 ? 14.760 -27.937 -9.494 1.00 90.81 574 ASN A C 1
ATOM 4372 O O . ASN A 1 574 ? 15.543 -28.606 -8.825 1.00 90.81 574 ASN A O 1
ATOM 4376 N N . MET A 1 575 ? 15.108 -26.806 -10.108 1.00 89.12 575 MET A N 1
ATOM 4377 C CA . MET A 1 575 ? 16.450 -26.228 -10.077 1.00 89.12 575 MET A CA 1
ATOM 4378 C C . MET A 1 575 ? 16.861 -25.804 -8.660 1.00 89.12 575 MET A C 1
ATOM 4380 O O . MET A 1 575 ? 17.965 -26.106 -8.216 1.00 89.12 575 MET A O 1
ATOM 4384 N N . VAL A 1 576 ? 15.956 -25.158 -7.925 1.00 93.25 576 VAL A N 1
ATOM 4385 C CA . VAL A 1 576 ? 16.235 -24.654 -6.574 1.00 93.25 576 VAL A CA 1
ATOM 4386 C C . VAL A 1 576 ? 16.216 -25.756 -5.522 1.00 93.25 576 VAL A C 1
ATOM 4388 O O . VAL A 1 576 ? 17.124 -25.812 -4.697 1.00 93.25 576 VAL A O 1
ATOM 4391 N N . TYR A 1 577 ? 15.214 -26.633 -5.545 1.00 93.44 577 TYR A N 1
ATOM 4392 C CA . TYR A 1 577 ? 14.979 -27.599 -4.468 1.00 93.44 577 TYR A CA 1
ATOM 4393 C C . TYR A 1 577 ? 15.560 -28.992 -4.732 1.00 93.44 577 TYR A C 1
ATOM 4395 O O . TYR A 1 577 ? 15.547 -29.822 -3.831 1.00 93.44 577 TYR A O 1
ATOM 4403 N N . SER A 1 578 ? 16.100 -29.260 -5.929 1.00 90.12 578 SER A N 1
ATOM 4404 C CA . SER A 1 578 ? 16.648 -30.580 -6.295 1.00 90.12 578 SER A CA 1
ATOM 4405 C C . SER A 1 578 ? 15.653 -31.734 -6.069 1.00 90.12 578 SER A C 1
ATOM 4407 O O . SER A 1 578 ? 16.011 -32.774 -5.520 1.00 90.12 578 SER A O 1
ATOM 4409 N N . LEU A 1 579 ? 14.396 -31.532 -6.476 1.00 91.88 579 LEU A N 1
ATOM 4410 C CA . LEU A 1 579 ? 13.278 -32.453 -6.225 1.00 91.88 579 LEU A CA 1
ATOM 4411 C C . LEU A 1 579 ? 13.483 -33.804 -6.932 1.00 91.88 579 LEU A C 1
ATOM 4413 O O . LEU A 1 579 ? 13.904 -33.855 -8.090 1.00 91.88 579 LEU A O 1
ATOM 4417 N N . ALA A 1 580 ? 13.169 -34.905 -6.244 1.00 83.38 580 ALA A N 1
ATOM 4418 C CA . ALA A 1 580 ? 13.522 -36.263 -6.666 1.00 83.38 580 ALA A CA 1
ATOM 4419 C C . ALA A 1 580 ? 12.589 -36.859 -7.741 1.00 83.38 580 ALA A C 1
ATOM 4421 O O . ALA A 1 580 ? 12.916 -37.886 -8.343 1.00 83.38 580 ALA A O 1
ATOM 4422 N N . GLY A 1 581 ? 11.434 -36.236 -8.008 1.00 90.00 581 GLY A N 1
ATOM 4423 C CA . GLY A 1 581 ? 10.466 -36.713 -8.999 1.00 90.00 581 GLY A CA 1
ATOM 4424 C C . GLY A 1 581 ? 9.191 -35.869 -9.101 1.00 90.00 581 GLY A C 1
ATOM 4425 O O . GLY A 1 581 ? 9.041 -34.850 -8.431 1.00 90.00 581 GLY A O 1
ATOM 4426 N N . LYS A 1 582 ? 8.252 -36.310 -9.954 1.00 89.75 582 LYS A N 1
ATOM 4427 C CA . LYS A 1 582 ? 7.016 -35.570 -10.280 1.00 89.75 582 LYS A CA 1
ATOM 4428 C C . LYS A 1 582 ? 6.137 -35.279 -9.058 1.00 89.75 582 LYS A C 1
ATOM 4430 O O . LYS A 1 582 ? 5.576 -34.199 -8.977 1.00 89.75 582 LYS A O 1
ATOM 4435 N N . GLU A 1 583 ? 6.021 -36.214 -8.119 1.00 92.94 583 GLU A N 1
ATOM 4436 C CA . GLU A 1 583 ? 5.153 -36.042 -6.946 1.00 92.94 583 GLU A CA 1
ATOM 4437 C C . GLU A 1 583 ? 5.639 -34.915 -6.022 1.00 92.94 583 GLU A C 1
ATOM 4439 O O . GLU A 1 583 ? 4.859 -34.039 -5.658 1.00 92.94 583 GLU A O 1
ATOM 4444 N N . GLU A 1 584 ? 6.936 -34.880 -5.703 1.00 93.06 584 GLU A N 1
ATOM 4445 C CA . GLU A 1 584 ? 7.537 -33.794 -4.914 1.00 93.06 584 GLU A CA 1
ATOM 4446 C C . GLU A 1 584 ? 7.444 -32.447 -5.643 1.00 93.06 584 GLU A C 1
ATOM 4448 O O . GLU A 1 584 ? 7.169 -31.419 -5.021 1.00 93.06 584 GLU A O 1
ATOM 4453 N N . PHE A 1 585 ? 7.620 -32.456 -6.970 1.00 93.88 585 PHE A N 1
ATOM 4454 C CA . PHE A 1 585 ? 7.404 -31.279 -7.807 1.00 93.88 585 PHE A CA 1
ATOM 4455 C C . PHE A 1 585 ? 5.966 -30.775 -7.728 1.00 93.88 585 PHE A C 1
ATOM 4457 O O . PHE A 1 585 ? 5.768 -29.594 -7.468 1.00 93.88 585 PHE A O 1
ATOM 4464 N N . ASP A 1 586 ? 4.975 -31.647 -7.908 1.00 91.12 586 ASP A N 1
ATOM 4465 C CA . ASP A 1 586 ? 3.563 -31.271 -7.866 1.00 91.12 586 ASP A CA 1
ATOM 4466 C C . ASP A 1 586 ? 3.188 -30.712 -6.482 1.00 91.12 586 ASP A C 1
ATOM 4468 O O . ASP A 1 586 ? 2.494 -29.701 -6.396 1.00 91.12 586 ASP A O 1
ATOM 4472 N N . GLN A 1 587 ? 3.695 -31.310 -5.396 1.00 92.50 587 GLN A N 1
ATOM 4473 C CA . GLN A 1 587 ? 3.476 -30.817 -4.031 1.00 92.50 587 GLN A CA 1
ATOM 4474 C C . GLN A 1 587 ? 4.103 -29.435 -3.808 1.00 92.50 587 GLN A C 1
ATOM 4476 O O . GLN A 1 587 ? 3.447 -28.538 -3.276 1.00 92.50 587 GLN A O 1
ATOM 4481 N N . MET A 1 588 ? 5.359 -29.236 -4.220 1.00 94.62 588 MET A N 1
ATOM 4482 C CA . MET A 1 588 ? 6.022 -27.936 -4.100 1.00 94.62 588 MET A CA 1
ATOM 4483 C C . MET A 1 588 ? 5.350 -26.888 -4.992 1.00 94.62 588 MET A C 1
ATOM 4485 O O . MET A 1 588 ? 5.083 -25.778 -4.546 1.00 94.62 588 MET A O 1
ATOM 4489 N N . HIS A 1 589 ? 5.015 -27.240 -6.232 1.00 91.56 589 HIS A N 1
ATOM 4490 C CA . HIS A 1 589 ? 4.301 -26.364 -7.152 1.00 91.56 589 HIS A CA 1
ATOM 4491 C C . HIS A 1 589 ? 2.956 -25.933 -6.563 1.00 91.56 589 HIS A C 1
ATOM 4493 O O . HIS A 1 589 ? 2.670 -24.737 -6.531 1.00 91.56 589 HIS A O 1
ATOM 4499 N N . GLN A 1 590 ? 2.185 -26.867 -5.999 1.00 89.56 590 GLN A N 1
ATOM 4500 C CA . GLN A 1 590 ? 0.917 -26.545 -5.351 1.00 89.56 590 GLN A CA 1
ATOM 4501 C C . GLN A 1 590 ? 1.100 -25.603 -4.155 1.00 89.56 590 GLN A C 1
ATOM 4503 O O . GLN A 1 590 ? 0.327 -24.661 -4.030 1.00 89.56 590 GLN A O 1
ATOM 4508 N N . LYS A 1 591 ? 2.150 -25.768 -3.331 1.00 92.81 591 LYS A N 1
ATOM 4509 C CA . LYS A 1 591 ? 2.466 -24.809 -2.251 1.00 92.81 591 LYS A CA 1
ATOM 4510 C C . LYS A 1 591 ? 2.661 -23.386 -2.782 1.00 92.81 591 LYS A C 1
ATOM 4512 O O . LYS A 1 591 ? 2.208 -22.437 -2.152 1.00 92.81 591 LYS A O 1
ATOM 4517 N N . TYR A 1 592 ? 3.330 -23.226 -3.923 1.00 92.56 592 TYR A N 1
ATOM 4518 C CA . TYR A 1 592 ? 3.537 -21.914 -4.542 1.00 92.56 592 TYR A CA 1
ATOM 4519 C C . TYR A 1 592 ? 2.252 -21.337 -5.135 1.00 92.56 592 TYR A C 1
ATOM 4521 O O . TYR A 1 592 ? 1.995 -20.149 -4.960 1.00 92.56 592 TYR A O 1
ATOM 4529 N N . ILE A 1 593 ? 1.424 -22.166 -5.773 1.00 89.19 593 ILE A N 1
ATOM 4530 C CA . ILE A 1 593 ? 0.095 -21.752 -6.234 1.00 89.19 593 ILE A CA 1
ATOM 4531 C C . ILE A 1 593 ? -0.753 -21.299 -5.041 1.00 89.19 593 ILE A C 1
ATOM 4533 O O . ILE A 1 593 ? -1.262 -20.188 -5.047 1.00 89.19 593 ILE A O 1
ATOM 4537 N N . ASP A 1 594 ? -0.830 -22.088 -3.972 1.00 89.44 594 ASP A N 1
ATOM 4538 C CA . ASP A 1 594 ? -1.569 -21.728 -2.757 1.00 89.44 594 ASP A CA 1
ATOM 4539 C C . ASP A 1 594 ? -1.039 -20.437 -2.118 1.00 89.44 594 ASP A C 1
ATOM 4541 O O . ASP A 1 594 ? -1.811 -19.646 -1.586 1.00 89.44 594 ASP A O 1
ATOM 4545 N N . PHE A 1 595 ? 0.265 -20.183 -2.213 1.00 92.44 595 PHE A N 1
ATOM 4546 C CA . PHE A 1 595 ? 0.863 -18.953 -1.711 1.00 92.44 595 PHE A CA 1
ATOM 4547 C C . PHE A 1 595 ? 0.469 -17.717 -2.523 1.00 92.44 595 PHE A C 1
ATOM 4549 O O . PHE A 1 595 ? 0.240 -16.661 -1.948 1.00 92.44 595 PHE A O 1
ATOM 4556 N N . LEU A 1 596 ? 0.330 -17.818 -3.847 1.00 91.00 596 LEU A N 1
ATOM 4557 C CA . LEU A 1 596 ? -0.148 -16.695 -4.666 1.00 91.00 596 LEU A CA 1
ATOM 4558 C C . LEU A 1 596 ? -1.564 -16.244 -4.274 1.00 91.00 596 LEU A C 1
ATOM 4560 O O . LEU A 1 596 ? -1.886 -15.059 -4.397 1.00 91.00 596 LEU A O 1
ATOM 4564 N N . GLU A 1 597 ? -2.381 -17.154 -3.734 1.00 86.38 597 GLU A N 1
ATOM 4565 C CA . GLU A 1 597 ? -3.719 -16.847 -3.219 1.00 86.38 597 GLU A CA 1
ATOM 4566 C C . GLU A 1 597 ? -3.685 -15.800 -2.110 1.00 86.38 597 GLU A C 1
ATOM 4568 O O . GLU A 1 597 ? -4.491 -14.872 -2.118 1.00 86.38 597 GLU A O 1
ATOM 4573 N N . THR A 1 598 ? -2.715 -15.893 -1.193 1.00 88.56 598 THR A N 1
ATOM 4574 C CA . THR A 1 598 ? -2.594 -14.949 -0.072 1.00 88.56 598 THR A CA 1
ATOM 4575 C C . THR A 1 598 ? -2.269 -13.532 -0.541 1.00 88.56 598 THR A C 1
ATOM 4577 O O . THR A 1 598 ? -2.457 -12.578 0.209 1.00 88.56 598 THR A O 1
ATOM 4580 N N . PHE A 1 599 ? -1.795 -13.391 -1.784 1.00 91.62 599 PHE A N 1
ATOM 4581 C CA . PHE A 1 599 ? -1.509 -12.122 -2.459 1.00 91.62 599 PHE A CA 1
ATOM 4582 C C . PHE A 1 599 ? -2.555 -11.750 -3.507 1.00 91.62 599 PHE A C 1
ATOM 4584 O O . PHE A 1 599 ? -2.404 -10.740 -4.190 1.00 91.62 599 PHE A O 1
ATOM 4591 N N . LYS A 1 600 ? -3.618 -12.554 -3.631 1.00 87.50 600 LYS A N 1
ATOM 4592 C CA . LYS A 1 600 ? -4.697 -12.372 -4.602 1.00 87.50 600 LYS A CA 1
ATOM 4593 C C . LYS A 1 600 ? -4.194 -12.304 -6.057 1.00 87.50 600 LYS A C 1
ATOM 4595 O O . LYS A 1 600 ? -4.798 -11.641 -6.901 1.00 87.50 600 LYS A O 1
ATOM 4600 N N . ILE A 1 601 ? -3.094 -13.000 -6.357 1.00 89.25 601 ILE A N 1
ATOM 4601 C CA . ILE A 1 601 ? -2.469 -13.051 -7.687 1.00 89.25 601 ILE A CA 1
ATOM 4602 C C . ILE A 1 601 ? -2.922 -14.310 -8.405 1.00 89.25 601 ILE A C 1
ATOM 4604 O O . ILE A 1 601 ? -2.758 -15.396 -7.871 1.00 89.25 601 ILE A O 1
ATOM 4608 N N . GLU A 1 602 ? -3.437 -14.175 -9.625 1.00 86.12 602 GLU A N 1
ATOM 4609 C CA . GLU A 1 602 ? -3.754 -15.308 -10.497 1.00 86.12 602 GLU A CA 1
ATOM 4610 C C . GLU A 1 602 ? -2.466 -15.866 -11.150 1.00 86.12 602 GLU A C 1
ATOM 4612 O O . GLU A 1 602 ? -1.712 -15.090 -11.743 1.00 86.12 602 GLU A O 1
ATOM 4617 N N . PRO A 1 603 ? -2.152 -17.174 -11.028 1.00 86.62 603 PRO A N 1
ATOM 4618 C CA . PRO A 1 603 ? -0.979 -17.778 -11.620 1.00 86.62 603 PRO A CA 1
ATOM 4619 C C . PRO A 1 603 ? -1.127 -17.825 -13.124 1.00 86.62 603 PRO A C 1
ATOM 4621 O O . PRO A 1 603 ? -2.065 -18.412 -13.662 1.00 86.62 603 PRO A O 1
ATOM 4624 N N . ASP A 1 604 ? -0.121 -17.282 -13.790 1.00 90.81 604 ASP A N 1
ATOM 4625 C CA . ASP A 1 604 ? 0.033 -17.383 -15.224 1.00 90.81 604 ASP A CA 1
ATOM 4626 C C . ASP A 1 604 ? 1.504 -17.651 -15.580 1.00 90.81 604 ASP A C 1
ATOM 4628 O O . ASP A 1 604 ? 2.415 -17.610 -14.747 1.00 90.81 604 ASP A O 1
ATOM 4632 N N . LEU A 1 605 ? 1.739 -17.958 -16.849 1.00 92.88 605 LEU A N 1
ATOM 4633 C CA . LEU A 1 605 ? 3.049 -18.145 -17.452 1.00 92.88 605 LEU A CA 1
ATOM 4634 C C . LEU A 1 605 ? 2.977 -17.621 -18.886 1.00 92.88 605 LEU A C 1
ATOM 4636 O O . LEU A 1 605 ? 2.649 -18.360 -19.816 1.00 92.88 605 LEU A O 1
ATOM 4640 N N . ILE A 1 606 ? 3.304 -16.341 -19.072 1.00 93.75 606 ILE A N 1
ATOM 4641 C CA . ILE A 1 606 ? 3.217 -15.691 -20.391 1.00 93.75 606 ILE A CA 1
ATOM 4642 C C . ILE A 1 606 ? 4.253 -16.254 -21.368 1.00 93.75 606 ILE A C 1
ATOM 4644 O O . ILE A 1 606 ? 4.052 -16.222 -22.573 1.00 93.75 606 ILE A O 1
ATOM 4648 N N . TYR A 1 607 ? 5.344 -16.826 -20.847 1.00 91.75 607 TYR A N 1
ATOM 4649 C CA . TYR A 1 607 ? 6.447 -17.407 -21.618 1.00 91.75 607 TYR A CA 1
ATOM 4650 C C . TYR A 1 607 ? 6.332 -18.929 -21.821 1.00 91.75 607 TYR A C 1
ATOM 4652 O O . TYR A 1 607 ? 7.346 -19.620 -21.961 1.00 91.75 607 TYR A O 1
ATOM 4660 N N . ARG A 1 608 ? 5.116 -19.488 -21.790 1.00 88.81 608 ARG A N 1
ATOM 4661 C CA . ARG A 1 608 ? 4.909 -20.940 -21.897 1.00 88.81 608 ARG A CA 1
ATOM 4662 C C . ARG A 1 608 ? 5.227 -21.480 -23.290 1.00 88.81 608 ARG A C 1
ATOM 4664 O O . ARG A 1 608 ? 4.876 -20.885 -24.301 1.00 88.81 608 ARG A O 1
ATOM 4671 N N . LYS A 1 609 ? 5.844 -22.661 -23.335 1.00 84.12 609 LYS A N 1
ATOM 4672 C CA . LYS A 1 609 ? 6.213 -23.352 -24.585 1.00 84.12 609 LYS A CA 1
ATOM 4673 C C . LYS A 1 609 ? 5.126 -24.283 -25.119 1.00 84.12 609 LYS A C 1
ATOM 4675 O O . LYS A 1 609 ? 5.229 -24.744 -26.247 1.00 84.12 609 LYS A O 1
ATOM 4680 N N . ALA A 1 610 ? 4.133 -24.593 -24.293 1.00 88.06 610 ALA A N 1
ATOM 4681 C CA . ALA A 1 610 ? 3.015 -25.457 -24.629 1.00 88.06 610 ALA A CA 1
ATOM 4682 C C . ALA A 1 610 ? 1.743 -24.953 -23.928 1.00 88.06 610 ALA A C 1
ATOM 4684 O O . ALA A 1 610 ? 1.853 -24.326 -22.864 1.00 88.06 610 ALA A O 1
ATOM 4685 N N . PRO A 1 611 ? 0.553 -25.224 -24.493 1.00 92.56 611 PRO A N 1
ATOM 4686 C CA . PRO A 1 611 ? -0.704 -24.883 -23.843 1.00 92.56 611 PRO A CA 1
ATOM 4687 C C . PRO A 1 611 ? -0.890 -25.616 -22.504 1.00 92.56 611 PRO A C 1
ATOM 4689 O O . PRO A 1 611 ? -0.516 -26.789 -22.411 1.00 92.56 611 PRO A O 1
ATOM 4692 N N . PRO A 1 612 ? -1.437 -24.952 -21.465 1.00 93.00 612 PRO A N 1
ATOM 4693 C CA . PRO A 1 612 ? -1.765 -25.612 -20.202 1.00 93.00 612 PRO A CA 1
ATOM 4694 C C . PRO A 1 612 ? -2.831 -26.692 -20.387 1.00 93.00 612 PRO A C 1
ATOM 4696 O O . PRO A 1 612 ? -3.645 -26.655 -21.308 1.00 93.00 612 PRO A O 1
ATOM 4699 N N . THR A 1 613 ? -2.864 -27.661 -19.481 1.00 93.00 613 THR A N 1
ATOM 4700 C CA . THR A 1 613 ? -3.902 -28.694 -19.526 1.00 93.00 613 THR A CA 1
ATOM 4701 C C . THR A 1 613 ? -5.232 -28.166 -18.980 1.00 93.00 613 THR A C 1
ATOM 4703 O O . THR A 1 613 ? -5.268 -27.331 -18.076 1.00 93.00 613 THR A O 1
ATOM 4706 N N . VAL A 1 614 ? -6.355 -28.702 -19.475 1.00 95.88 614 VAL A N 1
ATOM 4707 C CA . VAL A 1 614 ? -7.694 -28.405 -18.924 1.00 95.88 614 VAL A CA 1
ATOM 4708 C C . VAL A 1 614 ? -7.769 -28.731 -17.429 1.00 95.88 614 VAL A C 1
ATOM 4710 O O . VAL A 1 614 ? -8.409 -28.004 -16.679 1.00 95.88 614 VAL A O 1
ATOM 4713 N N . GLU A 1 615 ? -7.100 -29.797 -16.980 1.00 93.31 615 GLU A N 1
ATOM 4714 C CA . GLU A 1 615 ? -7.082 -30.190 -15.568 1.00 93.31 615 GLU A CA 1
ATOM 4715 C C . GLU A 1 615 ? -6.429 -29.118 -14.682 1.00 93.31 615 GLU A C 1
ATOM 4717 O O . GLU A 1 615 ? -6.985 -28.759 -13.646 1.00 93.31 615 GLU A O 1
ATOM 4722 N N . GLU A 1 616 ? -5.275 -28.579 -15.088 1.00 88.44 616 GLU A N 1
ATOM 4723 C CA . GLU A 1 616 ? -4.600 -27.492 -14.363 1.00 88.44 616 GLU A CA 1
ATOM 4724 C C . GLU A 1 616 ? -5.476 -26.237 -14.296 1.00 88.44 616 GLU A C 1
ATOM 4726 O O . GLU A 1 616 ? -5.619 -25.634 -13.233 1.00 88.44 616 GLU A O 1
ATOM 4731 N N . LEU A 1 617 ? -6.116 -25.874 -15.410 1.00 92.81 617 LEU A N 1
ATOM 4732 C CA . LEU A 1 617 ? -6.981 -24.699 -15.478 1.00 92.81 617 LEU A CA 1
ATOM 4733 C C . LEU A 1 617 ? -8.261 -24.858 -14.655 1.00 92.81 617 LEU A C 1
ATOM 4735 O O . LEU A 1 617 ? -8.669 -23.905 -14.000 1.00 92.81 617 LEU A O 1
ATOM 4739 N N . LEU A 1 618 ? -8.886 -26.041 -14.651 1.00 93.25 618 LEU A N 1
ATOM 4740 C CA . LEU A 1 618 ? -10.061 -26.308 -13.817 1.00 93.25 618 LEU A CA 1
ATOM 4741 C C . LEU A 1 618 ? -9.710 -26.289 -12.331 1.00 93.25 618 LEU A C 1
ATOM 4743 O O . LEU A 1 618 ? -10.472 -25.732 -11.553 1.00 93.25 618 LEU A O 1
ATOM 4747 N N . LYS A 1 619 ? -8.529 -26.783 -11.933 1.00 87.31 619 LYS A N 1
ATOM 4748 C CA . LYS A 1 619 ? -8.056 -26.641 -10.545 1.00 87.31 619 LYS A CA 1
ATOM 4749 C C . LYS A 1 619 ? -7.966 -25.174 -10.133 1.00 87.31 619 LYS A C 1
ATOM 4751 O O . LYS A 1 619 ? -8.421 -24.826 -9.047 1.00 87.31 619 LYS A O 1
ATOM 4756 N N . ILE A 1 620 ? -7.430 -24.309 -10.997 1.00 87.00 620 ILE A N 1
ATOM 4757 C CA . ILE A 1 620 ? -7.401 -22.863 -10.738 1.00 87.00 620 ILE A CA 1
ATOM 4758 C C . ILE A 1 620 ? -8.827 -22.299 -10.752 1.00 87.00 620 ILE A C 1
ATOM 4760 O O . ILE A 1 620 ? -9.196 -21.564 -9.846 1.00 87.00 620 ILE A O 1
ATOM 4764 N N . LYS A 1 621 ? -9.669 -22.660 -11.725 1.00 89.50 621 LYS A N 1
ATOM 4765 C CA . LYS A 1 621 ? -11.043 -22.154 -11.850 1.00 89.50 621 LYS A CA 1
ATOM 4766 C C . LYS A 1 621 ? -11.921 -22.503 -10.654 1.00 89.50 621 LYS A C 1
ATOM 4768 O O . LYS A 1 621 ? -12.558 -21.608 -10.110 1.00 89.50 621 LYS A O 1
ATOM 4773 N N . ASP A 1 622 ? -11.924 -23.760 -10.237 1.00 88.19 622 ASP A N 1
ATOM 4774 C CA . ASP A 1 622 ? -12.737 -24.254 -9.126 1.00 88.19 622 ASP A CA 1
ATOM 4775 C C . ASP A 1 622 ? -12.274 -23.664 -7.797 1.00 88.19 622 ASP A C 1
ATOM 4777 O O . ASP A 1 622 ? -13.088 -23.399 -6.912 1.00 88.19 622 ASP A O 1
ATOM 4781 N N . LYS A 1 623 ? -10.966 -23.419 -7.664 1.00 80.38 623 LYS A N 1
ATOM 4782 C CA . LYS A 1 623 ? -10.412 -22.789 -6.472 1.00 80.38 623 LYS A CA 1
ATOM 4783 C C . LYS A 1 623 ? -10.667 -21.278 -6.462 1.00 80.38 623 LYS A C 1
ATOM 4785 O O . LYS A 1 623 ? -11.005 -20.729 -5.418 1.00 80.38 623 LYS A O 1
ATOM 4790 N N . TRP A 1 624 ? -10.482 -20.596 -7.595 1.00 75.31 624 TRP A N 1
ATOM 4791 C CA . TRP A 1 624 ? -10.225 -19.149 -7.644 1.00 75.31 624 TRP A CA 1
ATOM 4792 C C . TRP A 1 624 ? -11.083 -18.328 -8.606 1.00 75.31 624 TRP A C 1
ATOM 4794 O O . TRP A 1 624 ? -11.033 -17.101 -8.543 1.00 75.31 624 TRP A O 1
ATOM 4804 N N . GLY A 1 625 ? -11.855 -18.964 -9.486 1.00 82.75 625 GLY A N 1
ATOM 4805 C CA . GLY A 1 625 ? -12.591 -18.268 -10.540 1.00 82.75 625 GLY A CA 1
ATOM 4806 C C . GLY A 1 625 ? -11.663 -17.674 -11.603 1.00 82.75 625 GLY A C 1
ATOM 4807 O O . GLY A 1 625 ? -11.654 -16.460 -11.784 1.00 82.75 625 GLY A O 1
ATOM 4808 N N . LEU A 1 626 ? -10.896 -18.546 -12.275 1.00 88.44 626 LEU A N 1
ATOM 4809 C CA . LEU A 1 626 ? -9.975 -18.258 -13.387 1.00 88.44 626 LEU A CA 1
ATOM 4810 C C . LEU A 1 626 ? -10.525 -17.163 -14.310 1.00 88.44 626 LEU A C 1
ATOM 4812 O O . LEU A 1 626 ? -11.571 -17.359 -14.938 1.00 88.44 626 LEU A O 1
ATOM 4816 N N . ARG A 1 627 ? -9.807 -16.042 -14.409 1.00 89.31 627 ARG A N 1
ATOM 4817 C CA . ARG A 1 627 ? -10.181 -14.917 -15.272 1.00 89.31 627 ARG A CA 1
ATOM 4818 C C . ARG A 1 627 ? -9.522 -14.988 -16.627 1.00 89.31 627 ARG A C 1
ATOM 4820 O O . ARG A 1 627 ? -10.201 -14.779 -17.628 1.00 89.31 627 ARG A O 1
ATOM 4827 N N . GLN A 1 628 ? -8.224 -15.266 -16.652 1.00 92.25 628 GLN A N 1
ATOM 4828 C CA . GLN A 1 628 ? -7.477 -15.378 -17.887 1.00 92.25 628 GLN A CA 1
ATOM 4829 C C . GLN A 1 628 ? -6.257 -16.290 -17.760 1.00 92.25 628 GLN A C 1
ATOM 4831 O O . GLN A 1 628 ? -5.740 -16.540 -16.678 1.00 92.25 628 GLN A O 1
ATOM 4836 N N . PHE A 1 629 ? -5.767 -16.794 -18.886 1.00 94.50 629 PHE A N 1
ATOM 4837 C CA . PHE A 1 629 ? -4.492 -17.500 -18.937 1.00 94.50 629 PHE A CA 1
ATOM 4838 C C . PHE A 1 629 ? -3.858 -17.385 -20.318 1.00 94.50 629 PHE A C 1
ATOM 4840 O O . PHE A 1 629 ? -4.547 -17.432 -21.343 1.00 94.50 629 PHE A O 1
ATOM 4847 N N . ALA A 1 630 ? -2.528 -17.306 -20.360 1.00 95.56 630 ALA A N 1
ATOM 4848 C CA . ALA A 1 630 ? -1.817 -17.438 -21.621 1.00 95.56 630 ALA A CA 1
ATOM 4849 C C . ALA A 1 630 ? -2.035 -18.862 -22.160 1.00 95.56 630 ALA A C 1
ATOM 4851 O O . ALA A 1 630 ? -1.684 -19.845 -21.515 1.00 95.56 630 ALA A O 1
ATOM 4852 N N . ALA A 1 631 ? -2.600 -19.007 -23.350 1.00 95.25 631 ALA A N 1
ATOM 4853 C CA . ALA A 1 631 ? -2.720 -20.286 -24.036 1.00 95.25 631 ALA A CA 1
ATOM 4854 C C . ALA A 1 631 ? -1.401 -20.681 -24.701 1.00 95.25 631 ALA A C 1
ATOM 4856 O O . ALA A 1 631 ? -1.079 -21.862 -24.772 1.00 95.25 631 ALA A O 1
ATOM 4857 N N . TYR A 1 632 ? -0.631 -19.709 -25.193 1.00 92.75 632 TYR A N 1
ATOM 4858 C CA . TYR A 1 632 ? 0.622 -19.963 -25.899 1.00 92.75 632 TYR A CA 1
ATOM 4859 C C . TYR A 1 632 ? 1.487 -18.692 -25.974 1.00 92.75 632 TYR A C 1
ATOM 4861 O O . TYR A 1 632 ? 0.946 -17.586 -25.909 1.00 92.75 632 TYR A O 1
ATOM 4869 N N . TYR A 1 633 ? 2.807 -18.853 -26.125 1.00 92.50 633 TYR A N 1
ATOM 4870 C CA . TYR A 1 633 ? 3.762 -17.762 -26.361 1.00 92.50 633 TYR A CA 1
ATOM 4871 C C . TYR A 1 633 ? 4.360 -17.841 -27.767 1.00 92.50 633 TYR A C 1
ATOM 4873 O O . TYR A 1 633 ? 4.901 -18.875 -28.165 1.00 92.50 633 TYR A O 1
ATOM 4881 N N . LEU A 1 634 ? 4.337 -16.732 -28.503 1.00 88.50 634 LEU A N 1
ATOM 4882 C CA . LEU A 1 634 ? 4.981 -16.620 -29.805 1.00 88.50 634 LEU A CA 1
ATOM 4883 C C . LEU A 1 634 ? 6.402 -16.044 -29.705 1.00 88.50 634 LEU A C 1
ATOM 4885 O O . LEU A 1 634 ? 6.604 -14.831 -29.711 1.00 88.50 634 LEU A O 1
ATOM 4889 N N . TYR A 1 635 ? 7.412 -16.921 -29.694 1.00 83.44 635 TYR A N 1
ATOM 4890 C CA . TYR A 1 635 ? 8.817 -16.504 -29.653 1.00 83.44 635 TYR A CA 1
ATOM 4891 C C . TYR A 1 635 ? 9.576 -16.741 -30.958 1.00 83.44 635 TYR A C 1
ATOM 4893 O O . TYR A 1 635 ? 9.934 -17.862 -31.318 1.00 83.44 635 TYR A O 1
ATOM 4901 N N . VAL A 1 636 ? 9.929 -15.639 -31.615 1.00 74.06 636 VAL A N 1
ATOM 4902 C CA . VAL A 1 636 ? 10.652 -15.628 -32.896 1.00 74.06 636 VAL A CA 1
ATOM 4903 C C . VAL A 1 636 ? 12.105 -16.103 -32.784 1.00 74.06 636 VAL A C 1
ATOM 4905 O O . VAL A 1 636 ? 12.658 -16.647 -33.738 1.00 74.06 636 VAL A O 1
ATOM 4908 N N . GLY A 1 637 ? 12.743 -15.915 -31.624 1.00 68.69 637 GLY A N 1
ATOM 4909 C CA . GLY A 1 637 ? 14.173 -16.189 -31.447 1.00 68.69 637 GLY A CA 1
ATOM 4910 C C . GLY A 1 637 ? 14.551 -17.676 -31.445 1.00 68.69 637 GLY A C 1
ATOM 4911 O O . GLY A 1 637 ? 15.709 -17.998 -31.694 1.00 68.69 637 GLY A O 1
ATOM 4912 N N . TRP A 1 638 ? 13.609 -18.597 -31.210 1.00 66.62 638 TRP A N 1
ATOM 4913 C CA . TRP A 1 638 ? 13.886 -20.046 -31.226 1.00 66.62 638 TRP A CA 1
ATOM 4914 C C . TRP A 1 638 ? 13.931 -20.632 -32.638 1.00 66.62 638 TRP A C 1
ATOM 4916 O O . TRP A 1 638 ? 14.382 -21.759 -32.820 1.00 66.62 638 TRP A O 1
ATOM 4926 N N . LEU A 1 639 ? 13.474 -19.876 -33.635 1.00 66.44 639 LEU A N 1
ATOM 4927 C CA . LEU A 1 639 ? 13.061 -20.434 -34.918 1.00 66.44 639 LEU A CA 1
ATOM 4928 C C . LEU A 1 639 ? 14.115 -20.274 -36.026 1.00 66.44 639 LEU A C 1
ATOM 4930 O O . LEU A 1 639 ? 13.954 -20.849 -37.097 1.00 66.44 639 LEU A O 1
ATOM 4934 N N . ASN A 1 640 ? 15.202 -19.528 -35.772 1.00 69.12 640 ASN A N 1
ATOM 4935 C CA . ASN A 1 640 ? 16.306 -19.274 -36.716 1.00 69.12 640 ASN A CA 1
ATOM 4936 C C . ASN A 1 640 ? 15.822 -18.943 -38.149 1.00 69.12 640 ASN A C 1
ATOM 4938 O O . ASN A 1 640 ? 16.343 -19.458 -39.140 1.00 69.12 640 ASN A O 1
ATOM 4942 N N . LEU A 1 641 ? 14.771 -18.123 -38.240 1.00 80.69 641 LEU A N 1
ATOM 4943 C CA . LEU A 1 641 ? 14.076 -17.795 -39.483 1.00 80.69 641 LEU A CA 1
ATOM 4944 C C . LEU A 1 641 ? 14.793 -16.684 -40.257 1.00 80.69 641 LEU A C 1
ATOM 4946 O O . LEU A 1 641 ? 15.288 -15.722 -39.669 1.00 80.69 641 LEU A O 1
ATOM 4950 N N . ASP A 1 642 ? 14.758 -16.756 -41.590 1.00 83.12 642 ASP A N 1
ATOM 4951 C CA . ASP A 1 642 ? 15.101 -15.612 -42.440 1.00 83.12 642 ASP A CA 1
ATOM 4952 C C . ASP A 1 642 ? 13.892 -14.668 -42.481 1.00 83.12 642 ASP A C 1
ATOM 4954 O O . ASP A 1 642 ? 12.977 -14.850 -43.284 1.00 83.12 642 ASP A O 1
ATOM 4958 N N . LEU A 1 643 ? 13.879 -13.652 -41.609 1.00 83.75 643 LEU A N 1
ATOM 4959 C CA . LEU A 1 643 ? 12.802 -12.653 -41.471 1.00 83.75 643 LEU A CA 1
ATOM 4960 C C . LEU A 1 643 ? 12.555 -11.792 -42.725 1.00 83.75 643 LEU A C 1
ATOM 4962 O O . LEU A 1 643 ? 11.698 -10.911 -42.707 1.00 83.75 643 LEU A O 1
ATOM 4966 N N . LYS A 1 644 ? 13.230 -12.064 -43.850 1.00 82.06 644 LYS A N 1
ATOM 4967 C CA . LYS A 1 644 ? 12.933 -11.461 -45.161 1.00 82.06 644 LYS A CA 1
ATOM 4968 C C . LYS A 1 644 ? 12.215 -12.408 -46.127 1.00 82.06 644 LYS A C 1
ATOM 4970 O O . LYS A 1 644 ? 11.755 -11.957 -47.174 1.00 82.06 644 LYS A O 1
ATOM 4975 N N . LYS A 1 645 ? 12.116 -13.699 -45.801 1.00 84.25 645 LYS A N 1
ATOM 4976 C CA . LYS A 1 645 ? 11.577 -14.749 -46.676 1.00 84.25 645 LYS A CA 1
ATOM 4977 C C . LYS A 1 645 ? 10.369 -15.436 -46.057 1.00 84.25 645 LYS A C 1
ATOM 4979 O O . LYS A 1 645 ? 10.512 -16.276 -45.166 1.00 84.25 645 LYS A O 1
ATOM 4984 N N . ARG A 1 646 ? 9.181 -15.123 -46.579 1.00 83.19 646 ARG A N 1
ATOM 4985 C CA . ARG A 1 646 ? 7.895 -15.661 -46.103 1.00 83.19 646 ARG A CA 1
ATOM 4986 C C . ARG A 1 646 ? 7.855 -17.192 -46.099 1.00 83.19 646 ARG A C 1
ATOM 4988 O O . ARG A 1 646 ? 7.292 -17.781 -45.182 1.00 83.19 646 ARG A O 1
ATOM 4995 N N . GLU A 1 647 ? 8.473 -17.842 -47.082 1.00 85.56 647 GLU A N 1
ATOM 4996 C CA . GLU A 1 647 ? 8.535 -19.304 -47.198 1.00 85.56 647 GLU A CA 1
ATOM 4997 C C . GLU A 1 647 ? 9.242 -19.983 -46.019 1.00 85.56 647 GLU A C 1
ATOM 4999 O O . GLU A 1 647 ? 9.018 -21.166 -45.775 1.00 85.56 647 GLU A O 1
ATOM 5004 N N . THR A 1 648 ? 10.062 -19.242 -45.265 1.00 84.94 648 THR A N 1
ATOM 5005 C CA . THR A 1 648 ? 10.699 -19.770 -44.055 1.00 84.94 648 THR A CA 1
ATOM 5006 C C . THR A 1 648 ? 9.765 -19.733 -42.847 1.00 84.94 648 THR A C 1
ATOM 5008 O O . THR A 1 648 ? 9.917 -20.558 -41.955 1.00 84.94 648 THR A O 1
ATOM 5011 N N . TRP A 1 649 ? 8.769 -18.838 -42.820 1.00 87.50 649 TRP A N 1
ATOM 5012 C CA . TRP A 1 649 ? 7.881 -18.659 -41.663 1.00 87.50 649 TRP A CA 1
ATOM 5013 C C . TRP A 1 649 ? 6.612 -19.496 -41.746 1.00 87.50 649 TRP A C 1
ATOM 5015 O O . TRP A 1 649 ? 6.103 -19.918 -40.714 1.00 87.50 649 TRP A O 1
ATOM 5025 N N . GLN A 1 650 ? 6.084 -19.722 -42.954 1.00 89.25 650 GLN A N 1
ATOM 5026 C CA . GLN A 1 650 ? 4.786 -20.384 -43.124 1.00 89.25 650 GLN A CA 1
ATOM 5027 C C . GLN A 1 650 ? 4.708 -21.766 -42.444 1.00 89.25 650 GLN A C 1
ATOM 5029 O O . GLN A 1 650 ? 3.727 -21.988 -41.739 1.00 89.25 650 GLN A O 1
ATOM 5034 N N . PRO A 1 651 ? 5.720 -22.657 -42.539 1.00 89.31 651 PRO A N 1
ATOM 5035 C CA . PRO A 1 651 ? 5.672 -23.944 -41.839 1.00 89.31 651 PRO A CA 1
ATOM 5036 C C . PRO A 1 651 ? 5.544 -23.805 -40.317 1.00 89.31 651 PRO A C 1
ATOM 5038 O O . PRO A 1 651 ? 4.914 -24.628 -39.658 1.00 89.31 651 PRO A O 1
ATOM 5041 N N . GLU A 1 652 ? 6.134 -22.752 -39.754 1.00 86.00 652 GLU A N 1
ATOM 5042 C CA . GLU A 1 652 ? 6.084 -22.485 -38.322 1.00 86.00 652 GLU A CA 1
ATOM 5043 C C . GLU A 1 652 ? 4.746 -21.867 -37.901 1.00 86.00 652 GLU A C 1
ATOM 5045 O O . GLU A 1 652 ? 4.196 -22.238 -36.865 1.00 86.00 652 GLU A O 1
ATOM 5050 N N . ILE A 1 653 ? 4.169 -20.994 -38.735 1.00 89.38 653 ILE A N 1
ATOM 5051 C CA . ILE A 1 653 ? 2.790 -20.513 -38.558 1.00 89.38 653 ILE A CA 1
ATOM 5052 C C . ILE A 1 653 ? 1.819 -21.704 -38.565 1.00 89.38 653 ILE A C 1
ATOM 5054 O O . ILE A 1 653 ? 0.981 -21.813 -37.669 1.00 89.38 653 ILE A O 1
ATOM 5058 N N . ASP A 1 654 ? 1.964 -22.628 -39.520 1.00 91.81 654 ASP A N 1
ATOM 5059 C CA . ASP A 1 654 ? 1.116 -23.820 -39.633 1.00 91.81 654 ASP A CA 1
ATOM 5060 C C . ASP A 1 654 ? 1.224 -24.712 -38.383 1.00 91.81 654 ASP A C 1
ATOM 5062 O O . ASP A 1 654 ? 0.200 -25.159 -37.853 1.00 91.81 654 ASP A O 1
ATOM 5066 N N . ARG A 1 655 ? 2.447 -24.918 -37.867 1.00 90.31 655 ARG A N 1
ATOM 5067 C CA . ARG A 1 655 ? 2.701 -25.666 -36.624 1.00 90.31 655 ARG A CA 1
ATOM 5068 C C . ARG A 1 655 ? 1.983 -25.032 -35.432 1.00 90.31 655 ARG A C 1
ATOM 5070 O O . ARG A 1 655 ? 1.239 -25.717 -34.729 1.00 90.31 655 ARG A O 1
ATOM 5077 N N . VAL A 1 656 ? 2.156 -23.724 -35.232 1.00 89.06 656 VAL A N 1
ATOM 5078 C CA . VAL A 1 656 ? 1.508 -22.977 -34.142 1.00 89.06 656 VAL A CA 1
ATOM 5079 C C . VAL A 1 656 ? -0.017 -23.055 -34.254 1.00 89.06 656 VAL A C 1
ATOM 5081 O O . VAL A 1 656 ? -0.691 -23.338 -33.266 1.00 89.06 656 VAL A O 1
ATOM 5084 N N . LEU A 1 657 ? -0.584 -22.870 -35.451 1.00 93.12 657 LEU A N 1
ATOM 5085 C CA . LEU A 1 657 ? -2.032 -22.961 -35.673 1.00 93.12 657 LEU A CA 1
ATOM 5086 C C . LEU A 1 657 ? -2.588 -24.364 -35.401 1.00 93.12 657 LEU A C 1
ATOM 5088 O O . LEU A 1 657 ? -3.766 -24.492 -35.043 1.00 93.12 657 LEU A O 1
ATOM 5092 N N . GLN A 1 658 ? -1.796 -25.414 -35.622 1.00 93.88 658 GLN A N 1
ATOM 5093 C CA . GLN A 1 658 ? -2.179 -26.788 -35.308 1.00 93.88 658 GLN A CA 1
ATOM 5094 C C . GLN A 1 658 ? -2.197 -27.024 -33.794 1.00 93.88 658 GLN A C 1
ATOM 5096 O O . GLN A 1 658 ? -3.209 -27.493 -33.273 1.00 93.88 658 GLN A O 1
ATOM 5101 N N . GLU A 1 659 ? -1.114 -26.676 -33.095 1.00 91.25 659 GLU A N 1
ATOM 5102 C CA . GLU A 1 659 ? -0.987 -26.860 -31.642 1.00 91.25 659 GLU A CA 1
ATOM 5103 C C . GLU A 1 659 ? -2.025 -26.039 -30.874 1.00 91.25 659 GLU A C 1
ATOM 5105 O O . GLU A 1 659 ? -2.754 -26.578 -30.038 1.00 91.25 659 GLU A O 1
ATOM 5110 N N . LEU A 1 660 ? -2.161 -24.757 -31.222 1.00 93.06 660 LEU A N 1
ATOM 5111 C CA . LEU A 1 660 ? -3.164 -23.874 -30.640 1.00 93.06 660 LEU A CA 1
ATOM 5112 C C . LEU A 1 660 ? -4.583 -24.382 -30.922 1.00 93.06 660 LEU A C 1
ATOM 5114 O O . LEU A 1 660 ? -5.413 -24.393 -30.022 1.00 93.06 660 LEU A O 1
ATOM 5118 N N . GLY A 1 661 ? -4.860 -24.868 -32.137 1.00 95.38 661 GLY A N 1
ATOM 5119 C CA . GLY A 1 661 ? -6.180 -25.404 -32.482 1.00 95.38 661 GLY A CA 1
ATOM 5120 C C . GLY A 1 661 ? -6.580 -26.631 -31.675 1.00 95.38 661 GLY A C 1
ATOM 5121 O O . GLY A 1 661 ? -7.718 -26.709 -31.221 1.00 95.38 661 GLY A O 1
ATOM 5122 N N . ALA A 1 662 ? -5.643 -27.553 -31.447 1.00 95.12 662 ALA A N 1
ATOM 5123 C CA . ALA A 1 662 ? -5.894 -28.722 -30.612 1.00 95.12 662 ALA A CA 1
ATOM 5124 C C . ALA A 1 662 ? -6.203 -28.336 -29.154 1.00 95.12 662 ALA A C 1
ATOM 5126 O O . ALA A 1 662 ? -7.049 -28.968 -28.522 1.00 95.12 662 ALA A O 1
ATOM 5127 N N . ALA A 1 663 ? -5.543 -27.301 -28.625 1.00 95.75 663 ALA A N 1
ATOM 5128 C CA . ALA A 1 663 ? -5.801 -26.799 -27.278 1.00 95.75 663 ALA A CA 1
ATOM 5129 C C . ALA A 1 663 ? -7.130 -26.034 -27.181 1.00 95.75 663 ALA A C 1
ATOM 5131 O O . ALA A 1 663 ? -7.924 -26.309 -26.284 1.00 95.75 663 ALA A O 1
ATOM 5132 N N . MET A 1 664 ? -7.419 -25.139 -28.132 1.00 97.31 664 MET A N 1
ATOM 5133 C CA . MET A 1 664 ? -8.667 -24.369 -28.147 1.00 97.31 664 MET A CA 1
ATOM 5134 C C . MET A 1 664 ? -9.904 -25.273 -28.208 1.00 97.31 664 MET A C 1
ATOM 5136 O O . MET A 1 664 ? -10.851 -25.031 -27.469 1.00 97.31 664 MET A O 1
ATOM 5140 N N . GLU A 1 665 ? -9.879 -26.370 -28.977 1.00 96.81 665 GLU A N 1
ATOM 5141 C CA . GLU A 1 665 ? -10.988 -27.340 -28.995 1.00 96.81 665 GLU A CA 1
ATOM 5142 C C . GLU A 1 665 ? -11.229 -27.971 -27.607 1.00 96.81 665 GLU A C 1
ATOM 5144 O O . GLU A 1 665 ? -12.370 -28.211 -27.203 1.00 96.81 665 GLU A O 1
ATOM 5149 N N . GLN A 1 666 ? -10.159 -28.240 -26.850 1.00 97.31 666 GLN A N 1
ATOM 5150 C CA . GLN A 1 666 ? -10.278 -28.756 -25.483 1.00 97.31 666 GLN A CA 1
ATOM 5151 C C . GLN A 1 666 ? -10.841 -27.694 -24.536 1.00 97.31 666 GLN A C 1
ATOM 5153 O O . GLN A 1 666 ? -11.707 -28.006 -23.718 1.00 97.31 666 GLN A O 1
ATOM 5158 N N . TYR A 1 667 ? -10.395 -26.444 -24.668 1.00 97.81 667 TYR A N 1
ATOM 5159 C CA . TYR A 1 667 ? -10.893 -25.339 -23.854 1.00 97.81 667 TYR A CA 1
ATOM 5160 C C . TYR A 1 667 ? -12.360 -25.024 -24.144 1.00 97.81 667 TYR A C 1
ATOM 5162 O O . TYR A 1 667 ? -13.120 -24.805 -23.207 1.00 97.81 667 TYR A O 1
ATOM 5170 N N . GLU A 1 668 ? -12.798 -25.066 -25.402 1.00 96.94 668 GLU A N 1
ATOM 5171 C CA . GLU A 1 668 ? -14.207 -24.894 -25.774 1.00 96.94 668 GLU A CA 1
ATOM 5172 C C . GLU A 1 668 ? -15.084 -25.970 -25.126 1.00 96.94 668 GLU A C 1
ATOM 5174 O O . GLU A 1 668 ? -16.079 -25.651 -24.473 1.00 96.94 668 GLU A O 1
ATOM 5179 N N . LYS A 1 669 ? -14.677 -27.246 -25.211 1.00 97.38 669 LYS A N 1
ATOM 5180 C CA . LYS A 1 669 ? -15.397 -28.362 -24.569 1.00 97.38 669 LYS A CA 1
ATOM 5181 C C . LYS A 1 669 ? -15.480 -28.224 -23.048 1.00 97.38 669 LYS A C 1
ATOM 5183 O O . LYS A 1 669 ? -16.450 -28.686 -22.454 1.00 97.38 669 LYS A O 1
ATOM 5188 N N . ALA A 1 670 ? -14.475 -27.609 -22.428 1.00 97.19 670 ALA A N 1
ATOM 5189 C CA . ALA A 1 670 ? -14.410 -27.388 -20.987 1.00 97.19 670 ALA A CA 1
ATOM 5190 C C . ALA A 1 670 ? -15.038 -26.056 -20.528 1.00 97.19 670 ALA A C 1
ATOM 5192 O O . ALA A 1 670 ? -15.082 -25.793 -19.326 1.00 97.19 670 ALA A O 1
ATOM 5193 N N . GLY A 1 671 ? -15.507 -25.201 -21.447 1.00 96.31 671 GLY A N 1
ATOM 5194 C CA . GLY A 1 671 ? -15.991 -23.857 -21.112 1.00 96.31 671 GLY A CA 1
ATOM 5195 C C . GLY A 1 671 ? -14.893 -22.946 -20.543 1.00 96.31 671 GLY A C 1
ATOM 5196 O O . GLY A 1 671 ? -15.129 -22.225 -19.570 1.00 96.31 671 GLY A O 1
ATOM 5197 N N . LEU A 1 672 ? -13.684 -23.053 -21.103 1.00 96.94 672 LEU A N 1
ATOM 5198 C CA . LEU A 1 672 ? -12.472 -22.310 -20.729 1.00 96.94 672 LEU A CA 1
ATOM 5199 C C . LEU A 1 672 ? -11.944 -21.392 -21.845 1.00 96.94 672 LEU A C 1
ATOM 5201 O O . LEU A 1 672 ? -11.016 -20.620 -21.617 1.00 96.94 672 LEU A O 1
ATOM 5205 N N . ALA A 1 673 ? -12.488 -21.495 -23.062 1.00 96.06 673 ALA A N 1
ATOM 5206 C CA . ALA A 1 673 ? -11.965 -20.780 -24.228 1.00 96.06 673 ALA A CA 1
ATOM 5207 C C . ALA A 1 673 ? -12.013 -19.251 -24.068 1.00 96.06 673 ALA A C 1
ATOM 5209 O O . ALA A 1 673 ? -11.081 -18.578 -24.494 1.00 96.06 673 ALA A O 1
ATOM 5210 N N . ASP A 1 674 ? -13.038 -18.719 -23.395 1.00 95.50 674 ASP A N 1
ATOM 5211 C CA . ASP A 1 674 ? -13.211 -17.274 -23.181 1.00 95.50 674 ASP A CA 1
ATOM 5212 C C . ASP A 1 674 ? -12.183 -16.674 -22.205 1.00 95.50 674 ASP A C 1
ATOM 5214 O O . ASP A 1 674 ? -12.034 -15.457 -22.140 1.00 95.50 674 ASP A O 1
ATOM 5218 N N . GLN A 1 675 ? -11.476 -17.511 -21.435 1.00 95.25 675 GLN A N 1
ATOM 5219 C CA . GLN A 1 675 ? -10.393 -17.088 -20.541 1.00 95.25 675 GLN A CA 1
ATOM 5220 C C . GLN A 1 675 ? -9.010 -17.189 -21.214 1.00 95.25 675 GLN A C 1
ATOM 5222 O O . GLN A 1 675 ? -8.014 -16.719 -20.669 1.00 95.25 675 GLN A O 1
ATOM 5227 N N . ALA A 1 676 ? -8.905 -17.819 -22.383 1.00 96.81 676 ALA A N 1
ATOM 5228 C CA . ALA A 1 676 ? -7.630 -17.978 -23.069 1.00 96.81 676 ALA A CA 1
ATOM 5229 C C . ALA A 1 676 ? -7.205 -16.670 -23.752 1.00 96.81 676 ALA A C 1
ATOM 5231 O O . ALA A 1 676 ? -8.018 -16.020 -24.402 1.00 96.81 676 ALA A O 1
ATOM 5232 N N . TYR A 1 677 ? -5.915 -16.335 -23.704 1.00 97.19 677 TYR A N 1
ATOM 5233 C CA . TYR A 1 677 ? -5.310 -15.336 -24.591 1.00 97.19 677 TYR A CA 1
ATOM 5234 C C . TYR A 1 677 ? -3.982 -15.835 -25.163 1.00 97.19 677 TYR A C 1
ATOM 5236 O O . TYR A 1 677 ? -3.311 -16.692 -24.594 1.00 97.19 677 TYR A O 1
ATOM 5244 N N . LEU A 1 678 ? -3.574 -15.306 -26.308 1.00 95.88 678 LEU A N 1
ATOM 5245 C CA . LEU A 1 678 ? -2.271 -15.574 -26.903 1.00 95.88 678 LEU A CA 1
ATOM 5246 C C . LEU A 1 678 ? -1.283 -14.484 -26.489 1.00 95.88 678 LEU A C 1
ATOM 5248 O O . LEU A 1 678 ? -1.528 -13.312 -26.773 1.00 95.88 678 LEU A O 1
ATOM 5252 N N . TYR A 1 679 ? -0.147 -14.846 -25.890 1.00 95.88 679 TYR A N 1
ATOM 5253 C CA . TYR A 1 679 ? 0.949 -13.892 -25.728 1.00 95.88 679 TYR A CA 1
ATOM 5254 C C . TYR A 1 679 ? 1.760 -13.846 -27.030 1.00 95.88 679 TYR A C 1
ATOM 5256 O O . TYR A 1 679 ? 2.360 -14.836 -27.456 1.00 95.88 679 TYR A O 1
ATOM 5264 N N . GLY A 1 680 ? 1.694 -12.699 -27.699 1.00 91.88 680 GLY A N 1
ATOM 5265 C CA . GLY A 1 680 ? 2.321 -12.394 -28.976 1.00 91.88 680 GLY A CA 1
ATOM 5266 C C . GLY A 1 680 ? 3.833 -12.205 -28.869 1.00 91.88 680 GLY A C 1
ATOM 5267 O O . GLY A 1 680 ? 4.520 -12.923 -28.147 1.00 91.88 680 GLY A O 1
ATOM 5268 N N . PHE A 1 681 ? 4.372 -11.266 -29.646 1.00 90.25 681 PHE A N 1
ATOM 5269 C CA . PHE A 1 681 ? 5.819 -11.074 -29.761 1.00 90.25 681 PHE A CA 1
ATOM 5270 C C . PHE A 1 681 ? 6.309 -10.090 -28.695 1.00 90.25 681 PHE A C 1
ATOM 5272 O O . PHE A 1 681 ? 5.881 -8.942 -28.676 1.00 90.25 681 PHE A O 1
ATOM 5279 N N . ASP A 1 682 ? 7.261 -10.506 -27.862 1.00 89.62 682 ASP A N 1
ATOM 5280 C CA . ASP A 1 682 ? 7.823 -9.647 -26.813 1.00 89.62 682 ASP A CA 1
ATOM 5281 C C . ASP A 1 682 ? 8.651 -8.496 -27.424 1.00 89.62 682 ASP A C 1
ATOM 5283 O O . ASP A 1 682 ? 9.683 -8.737 -28.054 1.00 89.62 682 ASP A O 1
ATOM 5287 N N . GLU A 1 683 ? 8.164 -7.258 -27.285 1.00 86.88 683 GLU A N 1
ATOM 5288 C CA . GLU A 1 683 ? 8.790 -6.015 -27.771 1.00 86.88 683 GLU A CA 1
ATOM 5289 C C . GLU A 1 683 ? 9.235 -6.050 -29.247 1.00 86.88 683 GLU A C 1
ATOM 5291 O O . GLU A 1 683 ? 10.350 -5.648 -29.594 1.00 86.88 683 GLU A O 1
ATOM 5296 N N . ALA A 1 684 ? 8.359 -6.539 -30.135 1.00 84.31 684 ALA A N 1
ATOM 5297 C CA . ALA A 1 684 ? 8.757 -6.851 -31.507 1.00 84.31 684 ALA A CA 1
ATOM 5298 C C . ALA A 1 684 ? 9.401 -5.678 -32.278 1.00 84.31 684 ALA A C 1
ATOM 5300 O O . ALA A 1 684 ? 8.870 -4.564 -32.343 1.00 84.31 684 ALA A O 1
ATOM 5301 N N . SER A 1 685 ? 10.532 -5.963 -32.929 1.00 84.69 685 SER A N 1
ATOM 5302 C CA . SER A 1 685 ? 11.298 -4.994 -33.714 1.00 84.69 685 SER A CA 1
ATOM 5303 C C . SER A 1 685 ? 10.664 -4.713 -35.082 1.00 84.69 685 SER A C 1
ATOM 5305 O O . SER A 1 685 ? 9.804 -5.452 -35.567 1.00 84.69 685 SER A O 1
ATOM 5307 N N . ALA A 1 686 ? 11.133 -3.658 -35.757 1.00 86.19 686 ALA A N 1
ATOM 5308 C CA . ALA A 1 686 ? 10.661 -3.309 -37.098 1.00 86.19 686 ALA A CA 1
ATOM 5309 C C . ALA A 1 686 ? 10.855 -4.446 -38.124 1.00 86.19 686 ALA A C 1
ATOM 5311 O O . ALA A 1 686 ? 10.015 -4.622 -39.003 1.00 86.19 686 ALA A O 1
ATOM 5312 N N . ASP A 1 687 ? 11.909 -5.256 -37.984 1.00 87.44 687 ASP A N 1
ATOM 5313 C CA . ASP A 1 687 ? 12.181 -6.393 -38.876 1.00 87.44 687 ASP A CA 1
ATOM 5314 C C . ASP A 1 687 ? 11.243 -7.586 -38.624 1.00 87.44 687 ASP A C 1
ATOM 5316 O O . ASP A 1 687 ? 11.038 -8.415 -39.508 1.00 87.44 687 ASP A O 1
ATOM 5320 N N . GLN A 1 688 ? 10.644 -7.681 -37.433 1.00 88.88 688 GLN A N 1
ATOM 5321 C CA . GLN A 1 688 ? 9.697 -8.744 -37.077 1.00 88.88 688 GLN A CA 1
ATOM 5322 C C . GLN A 1 688 ? 8.257 -8.421 -37.501 1.00 88.88 688 GLN A C 1
ATOM 5324 O O . GLN A 1 688 ? 7.413 -9.317 -37.549 1.00 88.88 688 GLN A O 1
ATOM 5329 N N . LEU A 1 689 ? 7.969 -7.161 -37.845 1.00 89.06 689 LEU A N 1
ATOM 5330 C CA . LEU A 1 689 ? 6.629 -6.685 -38.191 1.00 89.06 689 LEU A CA 1
ATOM 5331 C C . LEU A 1 689 ? 5.937 -7.446 -39.330 1.00 89.06 689 LEU A C 1
ATOM 5333 O O . LEU A 1 689 ? 4.753 -7.756 -39.176 1.00 89.06 689 LEU A O 1
ATOM 5337 N N . PRO A 1 690 ? 6.598 -7.752 -40.465 1.00 90.81 690 PRO A N 1
ATOM 5338 C CA . PRO A 1 690 ? 5.948 -8.489 -41.547 1.00 90.81 690 PRO A CA 1
ATOM 5339 C C . PRO A 1 690 ? 5.467 -9.874 -41.101 1.00 90.81 690 PRO A C 1
ATOM 5341 O O . PRO A 1 690 ? 4.353 -10.272 -41.433 1.00 90.81 690 PRO A O 1
ATOM 5344 N N . LEU A 1 691 ? 6.281 -10.575 -40.306 1.00 90.88 691 LEU A N 1
ATOM 5345 C CA . LEU A 1 691 ? 5.929 -11.874 -39.741 1.00 90.88 691 LEU A CA 1
ATOM 5346 C C . LEU A 1 691 ? 4.796 -11.750 -38.719 1.00 90.88 691 LEU A C 1
ATOM 5348 O O . LEU A 1 691 ? 3.830 -12.502 -38.806 1.00 90.88 691 LEU A O 1
ATOM 5352 N N . ALA A 1 692 ? 4.877 -10.791 -37.793 1.00 91.69 692 ALA A N 1
ATOM 5353 C CA . ALA A 1 692 ? 3.828 -10.570 -36.799 1.00 91.69 692 ALA A CA 1
ATOM 5354 C C . ALA A 1 692 ? 2.466 -10.315 -37.467 1.00 91.69 692 ALA A C 1
ATOM 5356 O O . ALA A 1 692 ? 1.481 -10.961 -37.123 1.00 91.69 692 ALA A O 1
ATOM 5357 N N . LYS A 1 693 ? 2.418 -9.450 -38.492 1.00 92.50 693 LYS A N 1
ATOM 5358 C CA . LYS A 1 693 ? 1.193 -9.182 -39.267 1.00 92.50 693 LYS A CA 1
ATOM 5359 C C . LYS A 1 693 ? 0.625 -10.437 -39.909 1.00 92.50 693 LYS A C 1
ATOM 5361 O O . LYS A 1 693 ? -0.570 -10.694 -39.783 1.00 92.50 693 LYS A O 1
ATOM 5366 N N . GLU A 1 694 ? 1.465 -11.201 -40.599 1.00 93.12 694 GLU A N 1
ATOM 5367 C CA . GLU A 1 694 ? 1.043 -12.422 -41.286 1.00 93.12 694 GLU A CA 1
ATOM 5368 C C . GLU A 1 694 ? 0.518 -13.462 -40.288 1.00 93.12 694 GLU A C 1
ATOM 5370 O O . GLU A 1 694 ? -0.593 -13.969 -40.441 1.00 93.12 694 GLU A O 1
ATOM 5375 N N . MET A 1 695 ? 1.283 -13.731 -39.227 1.00 92.88 695 MET A N 1
ATOM 5376 C CA . MET A 1 695 ? 0.936 -14.714 -38.206 1.00 92.88 695 MET A CA 1
ATOM 5377 C C . MET A 1 695 ? -0.343 -14.319 -37.460 1.00 92.88 695 MET A C 1
ATOM 5379 O O . MET A 1 695 ? -1.260 -15.131 -37.362 1.00 92.88 695 MET A O 1
ATOM 5383 N N . PHE A 1 696 ? -0.455 -13.073 -36.988 1.00 95.56 696 PHE A N 1
ATOM 5384 C CA . PHE A 1 696 ? -1.650 -12.612 -36.274 1.00 95.56 696 PHE A CA 1
ATOM 5385 C C . PHE A 1 696 ? -2.880 -12.602 -37.183 1.00 95.56 696 PHE A C 1
ATOM 5387 O O . PHE A 1 696 ? -3.958 -12.985 -36.739 1.00 95.56 696 PHE A O 1
ATOM 5394 N N . THR A 1 697 ? -2.729 -12.259 -38.468 1.00 96.75 697 THR A N 1
ATOM 5395 C CA . THR A 1 697 ? -3.828 -12.341 -39.443 1.00 96.75 697 THR A CA 1
ATOM 5396 C C . THR A 1 697 ? -4.341 -13.773 -39.578 1.00 96.75 697 THR A C 1
ATOM 5398 O O . THR A 1 697 ? -5.547 -13.999 -39.489 1.00 96.75 697 THR A O 1
ATOM 5401 N N . GLN A 1 698 ? -3.452 -14.754 -39.758 1.00 96.44 698 GLN A N 1
ATOM 5402 C CA . GLN A 1 698 ? -3.861 -16.156 -39.892 1.00 96.44 698 GLN A CA 1
ATOM 5403 C C . GLN A 1 698 ? -4.462 -16.711 -38.588 1.00 96.44 698 GLN A C 1
ATOM 5405 O O . GLN A 1 698 ? -5.444 -17.455 -38.631 1.00 96.44 698 GLN A O 1
ATOM 5410 N N . ILE A 1 699 ? -3.940 -16.307 -37.424 1.00 95.38 699 ILE A N 1
ATOM 5411 C CA . ILE A 1 699 ? -4.520 -16.666 -36.122 1.00 95.38 699 ILE A CA 1
ATOM 5412 C C . ILE A 1 699 ? -5.920 -16.070 -35.987 1.00 95.38 699 ILE A C 1
ATOM 5414 O O . ILE A 1 699 ? -6.846 -16.821 -35.707 1.00 95.38 699 ILE A O 1
ATOM 5418 N N . LYS A 1 700 ? -6.121 -14.777 -36.264 1.00 96.50 700 LYS A N 1
ATOM 5419 C CA . LYS A 1 700 ? -7.446 -14.137 -36.202 1.00 96.50 700 LYS A CA 1
ATOM 5420 C C . LYS A 1 700 ? -8.444 -14.710 -37.209 1.00 96.50 700 LYS A C 1
ATOM 5422 O O . LYS A 1 700 ? -9.631 -14.777 -36.914 1.00 96.50 700 LYS A O 1
ATOM 5427 N N . GLN A 1 701 ? -7.987 -15.178 -38.370 1.00 97.06 701 GLN A N 1
ATOM 5428 C CA . GLN A 1 701 ? -8.848 -15.888 -39.323 1.00 97.06 701 GLN A CA 1
ATOM 5429 C C . GLN A 1 701 ? -9.338 -17.236 -38.781 1.00 97.06 701 GLN A C 1
ATOM 5431 O O . GLN A 1 701 ? -10.473 -17.622 -39.055 1.00 97.06 701 GLN A O 1
ATOM 5436 N N . LYS A 1 702 ? -8.496 -17.958 -38.029 1.00 95.94 702 LYS A N 1
ATOM 5437 C CA . LYS A 1 702 ? -8.833 -19.280 -37.484 1.00 95.94 702 LYS A CA 1
ATOM 5438 C C . LYS A 1 702 ? -9.540 -19.210 -36.125 1.00 95.94 702 LYS A C 1
ATOM 5440 O O . LYS A 1 702 ? -10.453 -19.991 -35.880 1.00 95.94 702 LYS A O 1
ATOM 5445 N N . PHE A 1 703 ? -9.132 -18.278 -35.269 1.00 95.94 703 PHE A N 1
ATOM 5446 C CA . PHE A 1 703 ? -9.603 -18.074 -33.898 1.00 95.94 703 PHE A CA 1
ATOM 5447 C C . PHE A 1 703 ? -9.961 -16.591 -33.686 1.00 95.94 703 PHE A C 1
ATOM 5449 O O . PHE A 1 703 ? -9.233 -15.869 -33.003 1.00 95.94 703 PHE A O 1
ATOM 5456 N N . PRO A 1 704 ? -11.066 -16.098 -34.275 1.00 94.31 704 PRO A N 1
ATOM 5457 C CA . PRO A 1 704 ? -11.403 -14.670 -34.253 1.00 94.31 704 PRO A CA 1
ATOM 5458 C C . PRO A 1 704 ? -11.609 -14.109 -32.841 1.00 94.31 704 PRO A C 1
ATOM 5460 O O . PRO A 1 704 ? -11.303 -12.944 -32.599 1.00 94.31 704 PRO A O 1
ATOM 5463 N N . ASN A 1 705 ? -12.070 -14.949 -31.910 1.00 93.88 705 ASN A N 1
ATOM 5464 C CA . ASN A 1 705 ? -12.370 -14.554 -30.534 1.00 93.88 705 ASN A CA 1
ATOM 5465 C C . ASN A 1 705 ? -11.188 -14.724 -29.570 1.00 93.88 705 ASN A C 1
ATOM 5467 O O . ASN A 1 705 ? -11.326 -14.355 -28.413 1.00 93.88 705 ASN A O 1
ATOM 5471 N N . LEU A 1 706 ? -10.051 -15.283 -30.007 1.00 96.94 706 LEU A N 1
ATOM 5472 C CA . LEU A 1 706 ? -8.874 -15.421 -29.148 1.00 96.94 706 LEU A CA 1
ATOM 5473 C C . LEU A 1 706 ? -8.141 -14.069 -29.076 1.00 96.94 706 LEU A C 1
ATOM 5475 O O . LEU A 1 706 ? -7.648 -13.604 -30.115 1.00 96.94 706 LEU A O 1
ATOM 5479 N N . PRO A 1 707 ? -8.045 -13.426 -27.898 1.00 97.50 707 PRO A N 1
ATOM 5480 C CA . PRO A 1 707 ? -7.312 -12.178 -27.752 1.00 97.50 707 PRO A CA 1
ATOM 5481 C C . PRO A 1 707 ? -5.809 -12.392 -27.948 1.00 97.50 707 PRO A C 1
ATOM 5483 O O . PRO A 1 707 ? -5.250 -13.390 -27.492 1.00 97.50 707 PRO A O 1
ATOM 5486 N N . ILE A 1 708 ? -5.144 -11.444 -28.599 1.00 97.12 708 ILE A N 1
ATOM 5487 C CA . ILE A 1 708 ? -3.688 -11.382 -28.727 1.00 97.12 708 ILE A CA 1
ATOM 5488 C C . ILE A 1 708 ? -3.178 -10.247 -27.839 1.00 97.12 708 ILE A C 1
ATOM 5490 O O . ILE A 1 708 ? -3.547 -9.087 -28.030 1.00 97.12 708 ILE A O 1
ATOM 5494 N N . MET A 1 709 ? -2.311 -10.591 -26.888 1.00 97.19 709 MET A N 1
ATOM 5495 C CA . MET A 1 709 ? -1.634 -9.667 -25.980 1.00 97.19 709 MET A CA 1
ATOM 5496 C C . MET A 1 709 ? -0.176 -9.481 -26.382 1.00 97.19 709 MET A C 1
ATOM 5498 O O . MET A 1 709 ? 0.493 -10.461 -26.690 1.00 97.19 709 MET A O 1
ATOM 5502 N N . THR A 1 710 ? 0.363 -8.263 -26.337 1.00 93.38 710 THR A N 1
ATOM 5503 C CA . THR A 1 710 ? 1.782 -8.036 -26.657 1.00 93.38 710 THR A CA 1
ATOM 5504 C C . THR A 1 710 ? 2.368 -6.841 -25.908 1.00 93.38 710 THR A C 1
ATOM 5506 O O . THR A 1 710 ? 1.756 -5.772 -25.831 1.00 93.38 710 THR A O 1
ATOM 5509 N N . THR A 1 711 ? 3.590 -6.995 -25.395 1.00 91.19 711 THR A N 1
ATOM 5510 C CA . THR A 1 711 ? 4.461 -5.851 -25.089 1.00 91.19 711 THR A CA 1
ATOM 5511 C C . THR A 1 711 ? 4.938 -5.257 -26.408 1.00 91.19 711 THR A C 1
ATOM 5513 O O . THR A 1 711 ? 5.159 -5.986 -27.382 1.00 91.19 711 THR A O 1
ATOM 5516 N N . TYR A 1 712 ? 5.028 -3.930 -26.507 1.00 75.06 712 TYR A N 1
ATOM 5517 C CA . TYR A 1 712 ? 5.326 -3.329 -27.804 1.00 75.06 712 TYR A CA 1
ATOM 5518 C C . TYR A 1 712 ? 5.993 -1.956 -27.746 1.00 75.06 712 TYR A C 1
ATOM 5520 O O . TYR A 1 712 ? 5.760 -1.169 -26.832 1.00 75.06 712 TYR A O 1
ATOM 5528 N N . LEU A 1 713 ? 6.819 -1.677 -28.762 1.00 73.75 713 LEU A N 1
ATOM 5529 C CA . LEU A 1 713 ? 7.613 -0.446 -28.883 1.00 73.75 713 LEU A CA 1
ATOM 5530 C C . LEU A 1 713 ? 6.894 0.676 -29.654 1.00 73.75 713 LEU A C 1
ATOM 5532 O O . LEU A 1 713 ? 7.319 1.833 -29.600 1.00 73.75 713 LEU A O 1
ATOM 5536 N N . ASP A 1 714 ? 5.815 0.365 -30.381 1.00 85.50 714 ASP A N 1
ATOM 5537 C CA . ASP A 1 714 ? 5.003 1.373 -31.071 1.00 85.50 714 ASP A CA 1
ATOM 5538 C C . ASP A 1 714 ? 4.142 2.153 -30.071 1.00 85.50 714 ASP A C 1
ATOM 5540 O O . ASP A 1 714 ? 3.109 1.675 -29.601 1.00 85.50 714 ASP A O 1
ATOM 5544 N N . LYS A 1 715 ? 4.546 3.399 -29.805 1.00 87.81 715 LYS A N 1
ATOM 5545 C CA . LYS A 1 715 ? 3.854 4.327 -28.897 1.00 87.81 715 LYS A CA 1
ATOM 5546 C C . LYS A 1 715 ? 2.426 4.669 -29.320 1.00 87.81 715 LYS A C 1
ATOM 5548 O O . LYS A 1 715 ? 1.656 5.139 -28.498 1.00 87.81 715 LYS A O 1
ATOM 5553 N N . SER A 1 716 ? 2.068 4.441 -30.584 1.00 90.81 716 SER A N 1
ATOM 5554 C CA . SER A 1 716 ? 0.700 4.639 -31.076 1.00 90.81 716 SER A CA 1
ATOM 5555 C C . SER A 1 716 ? -0.207 3.421 -30.868 1.00 90.81 716 SER A C 1
ATOM 5557 O O . SER A 1 716 ? -1.334 3.415 -31.361 1.00 90.81 716 SER A O 1
ATOM 5559 N N . LEU A 1 717 ? 0.283 2.391 -30.163 1.00 93.38 717 LEU A N 1
ATOM 5560 C CA . LEU A 1 717 ? -0.449 1.167 -29.830 1.00 93.38 717 LEU A CA 1
ATOM 5561 C C . LEU A 1 717 ? -1.101 0.543 -31.072 1.00 93.38 717 LEU A C 1
ATOM 5563 O O . LEU A 1 717 ? -2.321 0.405 -31.163 1.00 93.38 717 LEU A O 1
ATOM 5567 N N . GLY A 1 718 ? -0.275 0.247 -32.078 1.00 91.12 718 GLY A N 1
ATOM 5568 C CA . GLY A 1 718 ? -0.684 -0.496 -33.269 1.00 91.12 718 GLY A CA 1
ATOM 5569 C C . GLY A 1 718 ? -0.937 0.337 -34.524 1.00 91.12 718 GLY A C 1
ATOM 5570 O O . GLY A 1 718 ? -0.946 -0.227 -35.620 1.00 91.12 718 GLY A O 1
ATOM 5571 N N . VAL A 1 719 ? -1.141 1.654 -34.411 1.00 91.81 719 VAL A N 1
ATOM 5572 C CA . VAL A 1 719 ? -1.517 2.497 -35.564 1.00 91.81 719 VAL A CA 1
ATOM 5573 C C . VAL A 1 719 ? -0.358 2.644 -36.552 1.00 91.81 719 VAL A C 1
ATOM 5575 O O . VAL A 1 719 ? -0.527 2.413 -37.747 1.00 91.81 719 VAL A O 1
ATOM 5578 N N . THR A 1 720 ? 0.833 2.982 -36.062 1.00 90.38 720 THR A N 1
ATOM 5579 C CA . THR A 1 720 ? 2.022 3.212 -36.900 1.00 90.38 720 THR A CA 1
ATOM 5580 C C . THR A 1 720 ? 2.586 1.899 -37.427 1.00 90.38 720 THR A C 1
ATOM 5582 O O . THR A 1 720 ? 2.971 1.792 -38.591 1.00 90.38 720 THR A O 1
ATOM 5585 N N . SER A 1 721 ? 2.601 0.872 -36.580 1.00 89.94 721 SER A N 1
ATOM 5586 C CA . SER A 1 721 ? 3.007 -0.481 -36.957 1.00 89.94 721 SER A CA 1
ATOM 5587 C C . SER A 1 721 ? 2.030 -1.149 -37.924 1.00 89.94 721 SER A C 1
ATOM 5589 O O . SER A 1 721 ? 2.441 -2.035 -38.671 1.00 89.94 721 SER A O 1
ATOM 5591 N N . GLY A 1 722 ? 0.760 -0.731 -37.963 1.00 91.56 722 GLY A N 1
ATOM 5592 C CA . GLY A 1 722 ? -0.307 -1.384 -38.725 1.00 91.56 722 GLY A CA 1
ATOM 5593 C C . GLY A 1 722 ? -0.739 -2.725 -38.125 1.00 91.56 722 GLY A C 1
ATOM 5594 O O . GLY A 1 722 ? -1.129 -3.621 -38.868 1.00 91.56 722 GLY A O 1
ATOM 5595 N N . LEU A 1 723 ? -0.588 -2.878 -36.808 1.00 93.12 723 LEU A N 1
ATOM 5596 C CA . LEU A 1 723 ? -1.060 -4.022 -36.023 1.00 93.12 723 LEU A CA 1
ATOM 5597 C C . LEU A 1 723 ? -2.405 -3.738 -35.325 1.00 93.12 723 LEU A C 1
ATOM 5599 O O . LEU A 1 723 ? -3.006 -4.655 -34.768 1.00 93.12 723 LEU A O 1
ATOM 5603 N N . ALA A 1 724 ? -2.894 -2.492 -35.362 1.00 93.38 724 ALA A N 1
ATOM 5604 C CA . ALA A 1 724 ? -4.231 -2.147 -34.882 1.00 93.38 724 ALA A CA 1
ATOM 5605 C C . ALA A 1 724 ? -5.300 -3.008 -35.585 1.00 93.38 724 ALA A C 1
ATOM 5607 O O . ALA A 1 724 ? -5.288 -3.142 -36.810 1.00 93.38 724 ALA A O 1
ATOM 5608 N N . GLY A 1 725 ? -6.208 -3.597 -34.802 1.00 92.06 725 GLY A N 1
ATOM 5609 C CA . GLY A 1 725 ? -7.219 -4.548 -35.279 1.00 92.06 725 GLY A CA 1
ATOM 5610 C C . GLY A 1 725 ? -6.746 -6.005 -35.394 1.00 92.06 725 GLY A C 1
ATOM 5611 O O . GLY A 1 725 ? -7.560 -6.875 -35.689 1.00 92.06 725 GLY A O 1
ATOM 5612 N N . LEU A 1 726 ? -5.458 -6.289 -35.164 1.00 95.38 726 LEU A N 1
ATOM 5613 C CA . LEU A 1 726 ? -4.927 -7.655 -35.032 1.00 95.38 726 LEU A CA 1
ATOM 5614 C C . LEU A 1 726 ? -4.559 -8.009 -33.586 1.00 95.38 726 LEU A C 1
ATOM 5616 O O . LEU A 1 726 ? -4.597 -9.181 -33.224 1.00 95.38 726 LEU A O 1
ATOM 5620 N N . VAL A 1 727 ? -4.188 -7.009 -32.788 1.00 96.31 727 VAL A N 1
ATOM 5621 C CA . VAL A 1 727 ? -3.857 -7.123 -31.362 1.00 96.31 727 VAL A CA 1
ATOM 5622 C C . VAL A 1 727 ? -4.995 -6.525 -30.546 1.00 96.31 727 VAL A C 1
ATOM 5624 O O . VAL A 1 727 ? -5.456 -5.433 -30.872 1.00 96.31 727 VAL A O 1
ATOM 5627 N N . ASP A 1 728 ? -5.397 -7.217 -29.482 1.00 97.19 728 ASP A N 1
ATOM 5628 C CA . ASP A 1 728 ? -6.523 -6.825 -28.626 1.00 97.19 728 ASP A CA 1
ATOM 5629 C C . ASP A 1 728 ? -6.061 -6.318 -27.258 1.00 97.19 728 ASP A C 1
ATOM 5631 O O . ASP A 1 728 ? -6.804 -5.595 -26.606 1.00 97.19 728 ASP A O 1
ATOM 5635 N N . ILE A 1 729 ? -4.858 -6.698 -26.800 1.00 97.62 729 ILE A N 1
ATOM 5636 C CA . ILE A 1 729 ? -4.320 -6.271 -25.502 1.00 97.62 729 ILE A CA 1
ATOM 5637 C C . ILE A 1 729 ? -2.906 -5.703 -25.667 1.00 97.62 729 ILE A C 1
ATOM 5639 O O . ILE A 1 729 ? -1.940 -6.419 -25.945 1.00 97.62 729 ILE A O 1
ATOM 5643 N N . TRP A 1 730 ? -2.772 -4.397 -25.468 1.00 97.06 730 TRP A N 1
ATOM 5644 C CA . TRP A 1 730 ? -1.506 -3.676 -25.579 1.00 97.06 730 TRP A CA 1
ATOM 5645 C C . TRP A 1 730 ? -0.845 -3.511 -24.218 1.00 97.06 730 TRP A C 1
ATOM 5647 O O . TRP A 1 730 ? -1.503 -3.105 -23.266 1.00 97.06 730 TRP A O 1
ATOM 5657 N N . VAL A 1 731 ? 0.462 -3.769 -24.127 1.00 96.88 731 VAL A N 1
ATOM 5658 C CA . VAL A 1 731 ? 1.203 -3.699 -22.857 1.00 96.88 731 VAL A CA 1
ATOM 5659 C C . VAL A 1 731 ? 2.452 -2.802 -22.973 1.00 96.88 731 VAL A C 1
ATOM 5661 O O . VAL A 1 731 ? 3.581 -3.297 -22.984 1.00 96.88 731 VAL A O 1
ATOM 5664 N N . PRO A 1 732 ? 2.307 -1.471 -23.102 1.00 94.88 732 PRO A N 1
ATOM 5665 C CA . PRO A 1 732 ? 3.437 -0.548 -22.987 1.00 94.88 732 PRO A CA 1
ATOM 5666 C C . PRO A 1 732 ? 4.084 -0.599 -21.592 1.00 94.88 732 PRO A C 1
ATOM 5668 O O . PRO A 1 732 ? 3.419 -0.798 -20.576 1.00 94.88 732 PRO A O 1
ATOM 5671 N N . GLY A 1 733 ? 5.396 -0.368 -21.526 1.00 92.88 733 GLY A N 1
ATOM 5672 C CA . GLY A 1 733 ? 6.067 -0.137 -20.243 1.00 92.88 733 GLY A CA 1
ATOM 5673 C C . GLY A 1 733 ? 5.631 1.197 -19.633 1.00 92.88 733 GLY A C 1
ATOM 5674 O O . GLY A 1 733 ? 5.347 2.139 -20.376 1.00 92.88 733 GLY A O 1
ATOM 5675 N N . VAL A 1 734 ? 5.623 1.312 -18.299 1.00 92.94 734 VAL A N 1
ATOM 5676 C CA . VAL A 1 734 ? 5.233 2.550 -17.579 1.00 92.94 734 VAL A CA 1
ATOM 5677 C C . VAL A 1 734 ? 5.949 3.796 -18.133 1.00 92.94 734 VAL A C 1
ATOM 5679 O O . VAL A 1 734 ? 5.347 4.849 -18.295 1.00 92.94 734 VAL A O 1
ATOM 5682 N N . GLN A 1 735 ? 7.222 3.673 -18.521 1.00 89.06 735 GLN A N 1
ATOM 5683 C CA . GLN A 1 735 ? 8.038 4.750 -19.096 1.00 89.06 735 GLN A CA 1
ATOM 5684 C C . GLN A 1 735 ? 7.598 5.240 -20.485 1.00 89.06 735 GLN A C 1
ATOM 5686 O O . GLN A 1 735 ? 8.040 6.303 -20.927 1.00 89.06 735 GLN A O 1
ATOM 5691 N N . ALA A 1 736 ? 6.819 4.434 -21.203 1.00 87.81 736 ALA A N 1
ATOM 5692 C CA . ALA A 1 736 ? 6.375 4.681 -22.571 1.00 87.81 736 ALA A CA 1
ATOM 5693 C C . ALA A 1 736 ? 4.850 4.831 -22.676 1.00 87.81 736 ALA A C 1
ATOM 5695 O O . ALA A 1 736 ? 4.333 4.935 -23.788 1.00 87.81 736 ALA A O 1
ATOM 5696 N N . PHE A 1 737 ? 4.146 4.834 -21.542 1.00 90.38 737 PHE A N 1
ATOM 5697 C CA . PHE A 1 737 ? 2.700 4.959 -21.492 1.00 90.38 737 PHE A CA 1
ATOM 5698 C C . PHE A 1 737 ? 2.257 6.361 -21.936 1.00 90.38 737 PHE A C 1
ATOM 5700 O O . PHE A 1 737 ? 2.768 7.367 -21.451 1.00 90.38 737 PHE A O 1
ATOM 5707 N N . ASP A 1 738 ? 1.298 6.423 -22.859 1.00 91.81 738 ASP A N 1
ATOM 5708 C CA . ASP A 1 738 ? 0.709 7.666 -23.360 1.00 91.81 738 ASP A CA 1
ATOM 5709 C C . ASP A 1 738 ? -0.818 7.596 -23.191 1.00 91.81 738 ASP A C 1
ATOM 5711 O O . ASP A 1 738 ? -1.469 6.801 -23.880 1.00 91.81 738 ASP A O 1
ATOM 5715 N N . PRO A 1 739 ? -1.415 8.418 -22.303 1.00 93.88 739 PRO A N 1
ATOM 5716 C CA . PRO A 1 739 ? -2.857 8.434 -22.087 1.00 93.88 739 PRO A CA 1
ATOM 5717 C C . PRO A 1 739 ? -3.676 8.670 -23.361 1.00 93.88 739 PRO A C 1
ATOM 5719 O O . PRO A 1 739 ? -4.748 8.084 -23.489 1.00 93.88 739 PRO A O 1
ATOM 5722 N N . ALA A 1 740 ? -3.180 9.469 -24.314 1.00 95.50 740 ALA A N 1
ATOM 5723 C CA . ALA A 1 740 ? -3.895 9.757 -25.554 1.00 95.50 740 ALA A CA 1
ATOM 5724 C C . ALA A 1 740 ? -3.874 8.560 -26.514 1.00 95.50 740 ALA A C 1
ATOM 5726 O O . ALA A 1 740 ? -4.897 8.234 -27.118 1.00 95.50 740 ALA A O 1
ATOM 5727 N N . ALA A 1 741 ? -2.731 7.877 -26.636 1.00 95.19 741 ALA A N 1
ATOM 5728 C CA . ALA A 1 741 ? -2.643 6.639 -27.412 1.00 95.19 741 ALA A CA 1
ATOM 5729 C C . ALA A 1 741 ? -3.504 5.535 -26.785 1.00 95.19 741 ALA A C 1
ATOM 5731 O O . ALA A 1 741 ? -4.196 4.801 -27.493 1.00 95.19 741 ALA A O 1
ATOM 5732 N N . ARG A 1 742 ? -3.518 5.469 -25.450 1.00 96.00 742 ARG A N 1
ATOM 5733 C CA . ARG A 1 742 ? -4.391 4.579 -24.692 1.00 96.00 742 ARG A CA 1
ATOM 5734 C C . ARG A 1 742 ? -5.865 4.862 -24.972 1.00 96.00 742 ARG A C 1
ATOM 5736 O O . ARG A 1 742 ? -6.585 3.930 -25.315 1.00 96.00 742 ARG A O 1
ATOM 5743 N N . ASP A 1 743 ? -6.313 6.116 -24.871 1.00 97.31 743 ASP A N 1
ATOM 5744 C CA . ASP A 1 743 ? -7.712 6.493 -25.133 1.00 97.31 743 ASP A CA 1
ATOM 5745 C C . ASP A 1 743 ? -8.127 6.108 -26.566 1.00 97.31 743 ASP A C 1
ATOM 5747 O O . ASP A 1 743 ? -9.228 5.606 -26.792 1.00 97.31 743 ASP A O 1
ATOM 5751 N N . GLN A 1 744 ? -7.225 6.283 -27.541 1.00 96.19 744 GLN A N 1
ATOM 5752 C CA . GLN A 1 744 ? -7.452 5.857 -28.925 1.00 96.19 744 GLN A CA 1
ATOM 5753 C C . GLN A 1 744 ? -7.548 4.337 -29.076 1.00 96.19 744 GLN A C 1
ATOM 5755 O O . GLN A 1 744 ? -8.337 3.873 -29.896 1.00 96.19 744 GLN A O 1
ATOM 5760 N N . ALA A 1 745 ? -6.751 3.563 -28.339 1.00 96.38 745 ALA A N 1
ATOM 5761 C CA . ALA A 1 745 ? -6.818 2.104 -28.355 1.00 96.38 745 ALA A CA 1
ATOM 5762 C C . ALA A 1 745 ? -8.113 1.589 -27.712 1.00 96.38 745 ALA A C 1
ATOM 5764 O O . ALA A 1 745 ? -8.844 0.830 -28.348 1.00 96.38 745 ALA A O 1
ATOM 5765 N N . GLN A 1 746 ? -8.477 2.107 -26.537 1.00 97.56 746 GLN A N 1
ATOM 5766 C CA . GLN A 1 746 ? -9.740 1.773 -25.868 1.00 97.56 746 GLN A CA 1
ATOM 5767 C C . GLN A 1 746 ? -10.965 2.146 -26.715 1.00 97.56 746 GLN A C 1
ATOM 5769 O O . GLN A 1 746 ? -11.935 1.393 -26.767 1.00 97.56 746 GLN A O 1
ATOM 5774 N N . ALA A 1 747 ? -10.919 3.256 -27.461 1.00 97.00 747 ALA A N 1
ATOM 5775 C CA . ALA A 1 747 ? -11.988 3.628 -28.391 1.00 97.00 747 ALA A CA 1
ATOM 5776 C C . ALA A 1 747 ? -12.176 2.632 -29.556 1.00 97.00 747 ALA A C 1
ATOM 5778 O O . ALA A 1 747 ? -13.246 2.610 -30.165 1.00 97.00 747 ALA A O 1
ATOM 5779 N N . ARG A 1 748 ? -11.165 1.807 -29.872 1.00 95.44 748 ARG A N 1
ATOM 5780 C CA . ARG A 1 748 ? -11.273 0.705 -30.846 1.00 95.44 748 ARG A CA 1
ATOM 5781 C C . ARG A 1 748 ? -11.795 -0.598 -30.234 1.00 95.44 748 ARG A C 1
ATOM 5783 O O . ARG A 1 748 ? -12.094 -1.518 -30.988 1.00 95.44 748 ARG A O 1
ATOM 5790 N N . GLY A 1 749 ? -11.933 -0.663 -28.910 1.00 96.62 749 GLY A N 1
ATOM 5791 C CA . GLY A 1 749 ? -12.264 -1.883 -28.172 1.00 96.62 749 GLY A CA 1
ATOM 5792 C C . GLY A 1 749 ? -11.046 -2.682 -27.703 1.00 96.62 749 GLY A C 1
ATOM 5793 O O . GLY A 1 749 ? -11.233 -3.760 -27.144 1.00 96.62 749 GLY A O 1
ATOM 5794 N N . ASP A 1 750 ? -9.827 -2.168 -27.902 1.00 97.00 750 ASP A N 1
ATOM 5795 C CA . ASP A 1 750 ? -8.608 -2.800 -27.396 1.00 97.00 750 ASP A CA 1
ATOM 5796 C C . ASP A 1 750 ? -8.477 -2.542 -25.883 1.00 97.00 750 ASP A C 1
ATOM 5798 O O . ASP A 1 750 ? -8.825 -1.466 -25.390 1.00 97.00 750 ASP A O 1
ATOM 5802 N N . LEU A 1 751 ? -7.905 -3.495 -25.150 1.00 97.62 751 LEU A N 1
ATOM 5803 C CA . LEU A 1 751 ? -7.474 -3.308 -23.768 1.00 97.62 751 LEU A CA 1
ATOM 5804 C C . LEU A 1 751 ? -6.040 -2.770 -23.733 1.00 97.62 751 LEU A C 1
ATOM 5806 O O . LEU A 1 751 ? -5.193 -3.142 -24.550 1.00 97.62 751 LEU A O 1
ATOM 5810 N N . VAL A 1 752 ? -5.739 -1.921 -22.756 1.00 97.50 752 VAL A N 1
ATOM 5811 C CA . VAL A 1 752 ? -4.401 -1.361 -22.551 1.00 97.50 752 VAL A CA 1
ATOM 5812 C C . VAL A 1 752 ? -3.950 -1.610 -21.125 1.00 97.50 752 VAL A C 1
ATOM 5814 O O . VAL A 1 752 ? -4.398 -0.974 -20.171 1.00 97.50 752 VAL A O 1
ATOM 5817 N N . TYR A 1 753 ? -3.032 -2.552 -20.996 1.00 97.00 753 TYR A N 1
ATOM 5818 C CA . TYR A 1 753 ? -2.331 -2.837 -19.760 1.00 97.00 753 TYR A CA 1
ATOM 5819 C C . TYR A 1 753 ? -1.083 -1.957 -19.691 1.00 97.00 753 TYR A C 1
ATOM 5821 O O . TYR A 1 753 ? -0.731 -1.240 -20.627 1.00 97.00 753 TYR A O 1
ATOM 5829 N N . TRP A 1 754 ? -0.351 -2.066 -18.598 1.00 95.31 754 TRP A N 1
ATOM 5830 C CA . TRP A 1 754 ? 1.042 -1.643 -18.561 1.00 95.31 754 TRP A CA 1
ATOM 5831 C C . TRP A 1 754 ? 1.884 -2.624 -17.758 1.00 95.31 754 TRP A C 1
ATOM 5833 O O . TRP A 1 754 ? 1.354 -3.506 -17.078 1.00 95.31 754 TRP A O 1
ATOM 5843 N N . TYR A 1 755 ? 3.201 -2.496 -17.866 1.00 94.81 755 TYR A N 1
ATOM 5844 C CA . TYR A 1 755 ? 4.127 -3.367 -17.155 1.00 94.81 755 TYR A CA 1
ATOM 5845 C C . TYR A 1 755 ? 5.336 -2.606 -16.611 1.00 94.81 755 TYR A C 1
ATOM 5847 O O . TYR A 1 755 ? 5.728 -1.559 -17.139 1.00 94.81 755 TYR A O 1
ATOM 5855 N N . SER A 1 756 ? 5.945 -3.165 -15.563 1.00 93.06 756 SER A N 1
ATOM 5856 C CA . SER A 1 756 ? 7.229 -2.714 -15.020 1.00 93.06 756 SER A CA 1
ATOM 5857 C C . SER A 1 756 ? 8.324 -3.765 -15.218 1.00 93.06 756 SER A C 1
ATOM 5859 O O . SER A 1 756 ? 8.058 -4.968 -15.219 1.00 93.06 756 SER A O 1
ATOM 5861 N N . ALA A 1 757 ? 9.562 -3.305 -15.402 1.00 92.06 757 ALA A N 1
ATOM 5862 C CA . ALA A 1 757 ? 10.766 -4.124 -15.550 1.00 92.06 757 ALA A CA 1
ATOM 5863 C C . ALA A 1 757 ? 12.024 -3.268 -15.317 1.00 92.06 757 ALA A C 1
ATOM 5865 O O . ALA A 1 757 ? 11.931 -2.078 -15.012 1.00 92.06 757 ALA A O 1
ATOM 5866 N N . ILE A 1 758 ? 13.212 -3.835 -15.557 1.00 91.12 758 ILE A N 1
ATOM 5867 C CA . ILE A 1 758 ? 14.516 -3.153 -15.448 1.00 91.12 758 ILE A CA 1
ATOM 5868 C C . ILE A 1 758 ? 14.622 -1.794 -16.181 1.00 91.12 758 ILE A C 1
ATOM 5870 O O . ILE A 1 758 ? 15.453 -0.950 -15.830 1.00 91.12 758 ILE A O 1
ATOM 5874 N N . GLY A 1 759 ? 13.812 -1.575 -17.223 1.00 88.50 759 GLY A N 1
ATOM 5875 C CA . GLY A 1 759 ? 13.764 -0.326 -17.989 1.00 88.50 759 GLY A CA 1
ATOM 5876 C C . GLY A 1 759 ? 13.047 0.831 -17.282 1.00 88.50 759 GLY A C 1
ATOM 5877 O O . GLY A 1 759 ? 13.347 1.988 -17.579 1.00 88.50 759 GLY A O 1
ATOM 5878 N N . VAL A 1 760 ? 12.152 0.535 -16.333 1.00 91.12 760 VAL A N 1
ATOM 5879 C CA . VAL A 1 760 ? 11.418 1.526 -15.534 1.00 91.12 760 VAL A CA 1
ATOM 5880 C C . VAL A 1 760 ? 12.295 1.939 -14.360 1.00 91.12 760 VAL A C 1
ATOM 5882 O O . VAL A 1 760 ? 12.674 1.121 -13.527 1.00 91.12 760 VAL A O 1
ATOM 5885 N N . LYS A 1 761 ? 12.691 3.206 -14.310 1.00 87.44 761 LYS A N 1
ATOM 5886 C CA . LYS A 1 761 ? 13.660 3.707 -13.330 1.00 87.44 761 LYS A CA 1
ATOM 5887 C C . LYS A 1 761 ? 13.147 5.002 -12.735 1.00 87.44 761 LYS A C 1
ATOM 5889 O O . LYS A 1 761 ? 12.483 5.770 -13.434 1.00 87.44 761 LYS A O 1
ATOM 5894 N N . HIS A 1 762 ? 13.547 5.272 -11.497 1.00 81.56 762 HIS A N 1
ATOM 5895 C CA . HIS A 1 762 ? 13.271 6.533 -10.820 1.00 81.56 762 HIS A CA 1
ATOM 5896 C C . HIS A 1 762 ? 13.537 7.739 -11.754 1.00 81.56 762 HIS A C 1
ATOM 5898 O O . HIS A 1 762 ? 14.583 7.771 -12.417 1.00 81.56 762 HIS A O 1
ATOM 5904 N N . PRO A 1 763 ? 12.627 8.728 -11.840 1.00 86.31 763 PRO A N 1
ATOM 5905 C CA . PRO A 1 763 ? 11.491 8.981 -10.940 1.00 86.31 763 PRO A CA 1
ATOM 5906 C C . PRO A 1 763 ? 10.223 8.153 -11.198 1.00 86.31 763 PRO A C 1
ATOM 5908 O O . PRO A 1 763 ? 9.211 8.426 -10.577 1.00 86.31 763 PRO A O 1
ATOM 5911 N N . LEU A 1 764 ? 10.241 7.166 -12.098 1.00 90.88 764 LEU A N 1
ATOM 5912 C CA . LEU A 1 764 ? 9.101 6.259 -12.281 1.00 90.88 764 LEU A CA 1
ATOM 5913 C C . LEU A 1 764 ? 9.054 5.197 -11.168 1.00 90.88 764 LEU A C 1
ATOM 5915 O O . LEU A 1 764 ? 10.129 4.736 -10.758 1.00 90.88 764 LEU A O 1
ATOM 5919 N N . PRO A 1 765 ? 7.856 4.762 -10.729 1.00 93.12 765 PRO A N 1
ATOM 5920 C CA . PRO A 1 765 ? 7.715 3.766 -9.677 1.00 93.12 765 PRO A CA 1
ATOM 5921 C C . PRO A 1 765 ? 8.237 2.407 -10.140 1.00 93.12 765 PRO A C 1
ATOM 5923 O O . PRO A 1 765 ? 7.989 1.965 -11.265 1.00 93.12 765 PRO A O 1
ATOM 5926 N N . ASN A 1 766 ? 8.957 1.727 -9.253 1.00 92.44 766 ASN A N 1
ATOM 5927 C CA . ASN A 1 766 ? 9.375 0.344 -9.447 1.00 92.44 766 ASN A CA 1
ATOM 5928 C C . ASN A 1 766 ? 9.597 -0.338 -8.086 1.00 92.44 766 ASN A C 1
ATOM 5930 O O . ASN A 1 766 ? 9.537 0.294 -7.038 1.00 92.44 766 ASN A O 1
ATOM 5934 N N . TRP A 1 767 ? 9.889 -1.634 -8.095 1.00 93.44 767 TRP A N 1
ATOM 5935 C CA . TRP A 1 767 ? 10.037 -2.475 -6.905 1.00 93.44 767 TRP A CA 1
ATOM 5936 C C . TRP A 1 767 ? 11.391 -3.183 -6.860 1.00 93.44 767 TRP A C 1
ATOM 5938 O O . TRP A 1 767 ? 11.502 -4.355 -6.485 1.00 93.44 767 TRP A O 1
ATOM 5948 N N . PHE A 1 768 ? 12.456 -2.490 -7.259 1.00 94.56 768 PHE A N 1
ATOM 5949 C CA . PHE A 1 768 ? 13.807 -2.974 -6.979 1.00 94.56 768 PHE A CA 1
ATOM 5950 C C . PHE A 1 768 ? 14.049 -3.004 -5.466 1.00 94.56 768 PHE A C 1
ATOM 5952 O O . PHE A 1 768 ? 13.512 -2.180 -4.723 1.00 94.56 768 PHE A O 1
ATOM 5959 N N . ASN A 1 769 ? 14.914 -3.903 -4.991 1.00 94.56 769 ASN A N 1
ATOM 5960 C CA . ASN A 1 769 ? 15.341 -3.842 -3.593 1.00 94.56 769 ASN A CA 1
ATOM 5961 C C . ASN A 1 769 ? 15.989 -2.471 -3.313 1.00 94.56 769 ASN A C 1
ATOM 5963 O O . ASN A 1 769 ? 16.955 -2.088 -3.977 1.00 94.56 769 ASN A O 1
ATOM 5967 N N . GLY A 1 770 ? 15.448 -1.745 -2.330 1.00 89.69 770 GLY A N 1
ATOM 5968 C CA . GLY A 1 770 ? 15.913 -0.421 -1.904 1.00 89.69 770 GLY A CA 1
ATOM 5969 C C . GLY A 1 770 ? 15.118 0.762 -2.471 1.00 89.69 770 GLY A C 1
ATOM 5970 O O . GLY A 1 770 ? 15.355 1.894 -2.034 1.00 89.69 770 GLY A O 1
ATOM 5971 N N . TYR A 1 771 ? 14.192 0.525 -3.410 1.00 92.81 771 TYR A N 1
ATOM 5972 C CA . TYR A 1 771 ? 13.117 1.482 -3.709 1.00 92.81 771 TYR A CA 1
ATOM 5973 C C . TYR A 1 771 ? 12.133 1.512 -2.536 1.00 92.81 771 TYR A C 1
ATOM 5975 O O . TYR A 1 771 ? 12.060 0.548 -1.767 1.00 92.81 771 TYR A O 1
ATOM 5983 N N . ALA A 1 772 ? 11.422 2.627 -2.370 1.00 91.00 772 ALA A N 1
ATOM 5984 C CA . ALA A 1 772 ? 10.442 2.739 -1.303 1.00 91.00 772 ALA A CA 1
ATOM 5985 C C . ALA A 1 772 ? 9.283 1.760 -1.579 1.00 91.00 772 ALA A C 1
ATOM 5987 O O . ALA A 1 772 ? 8.788 1.706 -2.705 1.00 91.00 772 ALA A O 1
ATOM 5988 N N . PRO A 1 773 ? 8.844 0.950 -0.599 1.00 93.06 773 PRO A N 1
ATOM 5989 C CA . PRO A 1 773 ? 7.710 0.052 -0.808 1.00 93.06 773 PRO A CA 1
ATOM 5990 C C . PRO A 1 773 ? 6.405 0.782 -1.188 1.00 93.06 773 PRO A C 1
ATOM 5992 O O . PRO A 1 773 ? 5.571 0.198 -1.885 1.00 93.06 773 PRO A O 1
ATOM 5995 N N . SER A 1 774 ? 6.261 2.064 -0.821 1.00 92.25 774 SER A N 1
ATOM 5996 C CA . SER A 1 774 ? 5.181 2.952 -1.282 1.00 92.25 774 SER A CA 1
ATOM 5997 C C . SER A 1 774 ? 5.088 3.062 -2.807 1.00 92.25 774 SER A C 1
ATOM 5999 O O . SER A 1 774 ? 3.971 3.055 -3.319 1.00 92.25 774 SER A O 1
ATOM 6001 N N . ASP A 1 775 ? 6.204 3.054 -3.550 1.00 94.25 775 ASP A N 1
ATOM 6002 C CA . ASP A 1 775 ? 6.201 3.058 -5.024 1.00 94.25 775 ASP A CA 1
ATOM 6003 C C . ASP A 1 775 ? 5.331 1.922 -5.584 1.00 94.25 775 ASP A C 1
ATOM 6005 O O . ASP A 1 775 ? 4.592 2.104 -6.551 1.00 94.25 775 ASP A O 1
ATOM 6009 N N . THR A 1 776 ? 5.398 0.741 -4.955 1.00 95.38 776 THR A N 1
ATOM 6010 C CA . THR A 1 776 ? 4.643 -0.446 -5.381 1.00 95.38 776 THR A CA 1
ATOM 6011 C C . THR A 1 776 ? 3.150 -0.274 -5.122 1.00 95.38 776 THR A C 1
ATOM 6013 O O . THR A 1 776 ? 2.337 -0.516 -6.015 1.00 95.38 776 THR A O 1
ATOM 6016 N N . ARG A 1 777 ? 2.790 0.172 -3.913 1.00 96.56 777 ARG A N 1
ATOM 6017 C CA . ARG A 1 777 ? 1.392 0.365 -3.511 1.00 96.56 777 ARG A CA 1
ATOM 6018 C C . ARG A 1 777 ? 0.720 1.457 -4.351 1.00 96.56 777 ARG A C 1
ATOM 6020 O O . ARG A 1 777 ? -0.371 1.248 -4.878 1.00 96.56 777 ARG A O 1
ATOM 6027 N N . VAL A 1 778 ? 1.421 2.573 -4.571 1.00 97.00 778 VAL A N 1
ATOM 6028 C CA . VAL A 1 778 ? 0.987 3.693 -5.422 1.00 97.00 778 VAL A CA 1
ATOM 6029 C C . VAL A 1 778 ? 0.799 3.258 -6.880 1.00 97.00 778 VAL A C 1
ATOM 6031 O O . VAL A 1 778 ? -0.209 3.618 -7.493 1.00 97.00 778 VAL A O 1
ATOM 6034 N N . LEU A 1 779 ? 1.740 2.481 -7.437 1.00 96.94 779 LEU A N 1
ATOM 6035 C CA . LEU A 1 779 ? 1.660 1.973 -8.811 1.00 96.94 779 LEU A CA 1
ATOM 6036 C C . LEU A 1 779 ? 0.407 1.117 -9.023 1.00 96.94 779 LEU A C 1
ATOM 6038 O O . LEU A 1 779 ? -0.340 1.344 -9.979 1.00 96.94 779 LEU A O 1
ATOM 6042 N N . MET A 1 780 ? 0.164 0.157 -8.129 1.00 96.69 780 MET A N 1
ATOM 6043 C CA . MET A 1 780 ? -0.939 -0.796 -8.279 1.00 96.69 780 MET A CA 1
ATOM 6044 C C . MET A 1 780 ? -2.308 -0.201 -7.928 1.00 96.69 780 MET A C 1
ATOM 6046 O O . MET A 1 780 ? -3.299 -0.579 -8.546 1.00 96.69 780 MET A O 1
ATOM 6050 N N . GLY A 1 781 ? -2.364 0.756 -6.998 1.00 96.75 781 GLY A N 1
ATOM 6051 C CA . GLY A 1 781 ? -3.601 1.416 -6.583 1.00 96.75 781 GLY A CA 1
ATOM 6052 C C . GLY A 1 781 ? -3.891 2.702 -7.364 1.00 96.75 781 GLY A C 1
ATOM 6053 O O . GLY A 1 781 ? -4.427 2.651 -8.480 1.00 96.75 781 GLY A O 1
ATOM 6054 N N . PRO A 1 782 ? -3.578 3.880 -6.791 1.00 97.75 782 PRO A N 1
ATOM 6055 C CA . PRO A 1 782 ? -3.997 5.167 -7.336 1.00 97.75 782 PRO A CA 1
ATOM 6056 C C . PRO A 1 782 ? -3.468 5.455 -8.742 1.00 97.75 782 PRO A C 1
ATOM 6058 O O . PRO A 1 782 ? -4.227 5.994 -9.545 1.00 97.75 782 PRO A O 1
ATOM 6061 N N . LEU A 1 783 ? -2.227 5.088 -9.092 1.00 97.38 783 LEU A N 1
ATOM 6062 C CA . LEU A 1 783 ? -1.709 5.345 -10.443 1.00 97.38 783 LEU A CA 1
ATOM 6063 C C . LEU A 1 783 ? -2.406 4.487 -11.498 1.00 97.38 783 LEU A C 1
ATOM 6065 O O . LEU A 1 783 ? -2.836 5.030 -12.514 1.00 97.38 783 LEU A O 1
ATOM 6069 N N . SER A 1 784 ? -2.580 3.184 -11.258 1.00 97.31 784 SER A N 1
ATOM 6070 C CA . SER A 1 784 ? -3.308 2.314 -12.193 1.00 97.31 784 SER A CA 1
ATOM 6071 C C . SER A 1 784 ? -4.754 2.786 -12.393 1.00 97.31 784 SER A C 1
ATOM 6073 O O . SER A 1 784 ? -5.238 2.854 -13.525 1.00 97.31 784 SER A O 1
ATOM 6075 N N . HIS A 1 785 ? -5.432 3.209 -11.321 1.00 97.31 785 HIS A N 1
ATOM 6076 C CA . HIS A 1 785 ? -6.781 3.772 -11.418 1.00 97.31 785 HIS A CA 1
ATOM 6077 C C . HIS A 1 785 ? -6.799 5.111 -12.180 1.00 97.31 785 HIS A C 1
ATOM 6079 O O . HIS A 1 785 ? -7.604 5.305 -13.093 1.00 97.31 785 HIS A O 1
ATOM 6085 N N . LYS A 1 786 ? -5.883 6.034 -11.857 1.00 95.56 786 LYS A N 1
ATOM 6086 C CA . LYS A 1 786 ? -5.779 7.361 -12.486 1.00 95.56 786 LYS A CA 1
ATOM 6087 C C . LYS A 1 786 ? -5.475 7.278 -13.979 1.00 95.56 786 LYS A C 1
ATOM 6089 O O . LYS A 1 786 ? -6.105 7.966 -14.783 1.00 95.56 786 LYS A O 1
ATOM 6094 N N . MET A 1 787 ? -4.523 6.422 -14.339 1.00 95.19 787 MET A N 1
ATOM 6095 C CA . MET A 1 787 ? -4.117 6.179 -15.722 1.00 95.19 787 MET A CA 1
ATOM 6096 C C . MET A 1 787 ? -5.137 5.323 -16.470 1.00 95.19 787 MET A C 1
ATOM 6098 O O . MET A 1 787 ? -5.050 5.216 -17.694 1.00 95.19 787 MET A O 1
ATOM 6102 N N . LYS A 1 788 ? -6.155 4.807 -15.756 1.00 96.12 788 LYS A N 1
ATOM 6103 C CA . LYS A 1 788 ? -7.287 4.050 -16.295 1.00 96.12 788 LYS A CA 1
ATOM 6104 C C . LYS A 1 788 ? -6.785 2.928 -17.212 1.00 96.12 788 LYS A C 1
ATOM 6106 O O . LYS A 1 788 ? -7.195 2.847 -18.375 1.00 96.12 788 LYS A O 1
ATOM 6111 N N . VAL A 1 789 ? -5.828 2.158 -16.700 1.00 96.38 789 VAL A N 1
ATOM 6112 C CA . VAL A 1 789 ? -5.330 0.946 -17.357 1.00 96.38 789 VAL A CA 1
ATOM 6113 C C . VAL A 1 789 ? -6.319 -0.196 -17.157 1.00 96.38 789 VAL A C 1
ATOM 6115 O O . VAL A 1 789 ? -7.013 -0.252 -16.141 1.00 96.38 789 VAL A O 1
ATOM 6118 N N . ASP A 1 790 ? -6.351 -1.114 -18.116 1.00 97.19 790 ASP A N 1
ATOM 6119 C CA . ASP A 1 790 ? -7.253 -2.271 -18.118 1.00 97.19 790 ASP A CA 1
ATOM 6120 C C . ASP A 1 790 ? -6.630 -3.516 -17.479 1.00 97.19 790 ASP A C 1
ATOM 6122 O O . ASP A 1 790 ? -7.292 -4.543 -17.357 1.00 97.19 790 ASP A O 1
ATOM 6126 N N . GLY A 1 791 ? -5.356 -3.447 -17.089 1.00 96.06 791 GLY A N 1
ATOM 6127 C CA . GLY A 1 791 ? -4.657 -4.538 -16.425 1.00 96.06 791 GLY A CA 1
ATOM 6128 C C . GLY A 1 791 ? -3.175 -4.266 -16.203 1.00 96.06 791 GLY A C 1
ATOM 6129 O O . GLY A 1 791 ? -2.631 -3.226 -16.589 1.00 96.06 791 GLY A O 1
ATOM 6130 N N . PHE A 1 792 ? -2.515 -5.225 -15.564 1.00 96.12 792 PHE A N 1
ATOM 6131 C CA . PHE A 1 792 ? -1.098 -5.147 -15.236 1.00 96.12 792 PHE A CA 1
ATOM 6132 C C . PHE A 1 792 ? -0.361 -6.427 -15.626 1.00 96.12 792 PHE A C 1
ATOM 6134 O O . PHE A 1 792 ? -0.786 -7.529 -15.287 1.00 96.12 792 PHE A O 1
ATOM 6141 N N . LEU A 1 793 ? 0.787 -6.297 -16.284 1.00 96.31 793 LEU A N 1
ATOM 6142 C CA . LEU A 1 793 ? 1.652 -7.430 -16.604 1.00 96.31 793 LEU A CA 1
ATOM 6143 C C . LEU A 1 793 ? 2.935 -7.377 -15.777 1.00 96.31 793 LEU A C 1
ATOM 6145 O O . LEU A 1 793 ? 3.548 -6.322 -15.623 1.00 96.31 793 LEU A O 1
ATOM 6149 N N . TYR A 1 794 ? 3.393 -8.536 -15.299 1.00 95.56 794 TYR A N 1
ATOM 6150 C CA . TYR A 1 794 ? 4.755 -8.668 -14.793 1.00 95.56 794 TYR A CA 1
ATOM 6151 C C . TYR A 1 794 ? 5.445 -9.926 -15.306 1.00 95.56 794 TYR A C 1
ATOM 6153 O O . TYR A 1 794 ? 4.959 -11.051 -15.168 1.00 95.56 794 TYR A O 1
ATOM 6161 N N . TYR A 1 795 ? 6.625 -9.718 -15.880 1.00 93.50 795 TYR A N 1
ATOM 6162 C CA . TYR A 1 795 ? 7.315 -10.729 -16.667 1.00 93.50 795 TYR A CA 1
ATOM 6163 C C . TYR A 1 795 ? 7.844 -11.911 -15.837 1.00 93.50 795 TYR A C 1
ATOM 6165 O O . TYR A 1 795 ? 8.083 -12.986 -16.390 1.00 93.50 795 TYR A O 1
ATOM 6173 N N . ASN A 1 796 ? 8.079 -11.745 -14.527 1.00 93.00 796 ASN A N 1
ATOM 6174 C CA . ASN A 1 796 ? 8.450 -12.851 -13.642 1.00 93.00 796 ASN A CA 1
ATOM 6175 C C . ASN A 1 796 ? 8.389 -12.486 -12.152 1.00 93.00 796 ASN A C 1
ATOM 6177 O O . ASN A 1 796 ? 8.778 -11.388 -11.782 1.00 93.00 796 ASN A O 1
ATOM 6181 N N . ILE A 1 797 ? 8.029 -13.430 -11.282 1.00 93.75 797 ILE A N 1
ATOM 6182 C CA . ILE A 1 797 ? 8.071 -13.270 -9.810 1.00 93.75 797 ILE A CA 1
ATOM 6183 C C . ILE A 1 797 ? 9.037 -14.219 -9.085 1.00 93.75 797 ILE A C 1
ATOM 6185 O O . ILE A 1 797 ? 9.226 -14.088 -7.875 1.00 93.75 797 ILE A O 1
ATOM 6189 N N . THR A 1 798 ? 9.664 -15.154 -9.803 1.00 92.69 798 THR A N 1
ATOM 6190 C CA . THR A 1 798 ? 10.479 -16.261 -9.259 1.00 92.69 798 THR A CA 1
ATOM 6191 C C . THR A 1 798 ? 11.811 -16.432 -10.008 1.00 92.69 798 THR A C 1
ATOM 6193 O O . THR A 1 798 ? 12.350 -17.531 -10.135 1.00 92.69 798 THR A O 1
ATOM 6196 N N . ARG A 1 799 ? 12.388 -15.343 -10.536 1.00 92.06 799 ARG A N 1
ATOM 6197 C CA . ARG A 1 799 ? 13.624 -15.373 -11.340 1.00 92.06 799 ARG A CA 1
ATOM 6198 C C . ARG A 1 799 ? 14.890 -15.535 -10.486 1.00 92.06 799 ARG A C 1
ATOM 6200 O O . ARG A 1 799 ? 15.757 -14.666 -10.450 1.00 92.06 799 ARG A O 1
ATOM 6207 N N . TRP A 1 800 ? 15.049 -16.684 -9.839 1.00 92.25 800 TRP A N 1
ATOM 6208 C CA . TRP A 1 800 ? 16.123 -16.921 -8.864 1.00 92.25 800 TRP A CA 1
ATOM 6209 C C . TRP A 1 800 ? 17.481 -17.328 -9.454 1.00 92.25 800 TRP A C 1
ATOM 6211 O O . TRP A 1 800 ? 18.442 -17.475 -8.704 1.00 92.25 800 TRP A O 1
ATOM 6221 N N . LEU A 1 801 ? 17.597 -17.473 -10.781 1.00 88.62 801 LEU A N 1
ATOM 6222 C CA . LEU A 1 801 ? 18.835 -17.835 -11.498 1.00 88.62 801 LEU A CA 1
ATOM 6223 C C . LEU A 1 801 ? 19.508 -19.131 -10.996 1.00 88.62 801 LEU A C 1
ATOM 6225 O O . LEU A 1 801 ? 20.731 -19.188 -10.891 1.00 88.62 801 LEU A O 1
ATOM 6229 N N . ASN A 1 802 ? 18.718 -20.169 -10.692 1.00 81.75 802 ASN A N 1
ATOM 6230 C CA . ASN A 1 802 ? 19.208 -21.458 -10.174 1.00 81.75 802 ASN A CA 1
ATOM 6231 C C . ASN A 1 802 ? 19.997 -21.333 -8.848 1.00 81.75 802 ASN A C 1
ATOM 6233 O O . ASN A 1 802 ? 20.939 -22.080 -8.585 1.00 81.75 802 ASN A O 1
ATOM 6237 N N . ARG A 1 803 ? 19.646 -20.346 -8.015 1.00 90.69 803 ARG A N 1
ATOM 6238 C CA . ARG A 1 803 ? 20.151 -20.243 -6.641 1.00 90.69 803 ARG A CA 1
ATOM 6239 C C . ARG A 1 803 ? 19.322 -21.136 -5.728 1.00 90.69 803 ARG A C 1
ATOM 6241 O O . ARG A 1 803 ? 18.098 -21.108 -5.812 1.00 90.69 803 ARG A O 1
ATOM 6248 N N . GLY A 1 804 ? 19.992 -21.879 -4.850 1.00 93.06 804 GLY A N 1
ATOM 6249 C CA . GLY A 1 804 ? 19.329 -22.710 -3.845 1.00 93.06 804 GLY A CA 1
ATOM 6250 C C . GLY A 1 804 ? 18.510 -21.897 -2.829 1.00 93.06 804 GLY A C 1
ATOM 6251 O O . GLY A 1 804 ? 18.538 -20.656 -2.857 1.00 93.06 804 GLY A O 1
ATOM 6252 N N . PRO A 1 805 ? 17.796 -22.587 -1.921 1.00 95.06 805 PRO A N 1
ATOM 6253 C CA . PRO A 1 805 ? 16.963 -21.947 -0.916 1.00 95.06 805 PRO A CA 1
ATOM 6254 C C . PRO A 1 805 ? 17.745 -20.970 -0.034 1.00 95.06 805 PRO A C 1
ATOM 6256 O O . PRO A 1 805 ? 18.946 -21.117 0.215 1.00 95.06 805 PRO A O 1
ATOM 6259 N N . MET A 1 806 ? 17.042 -19.945 0.434 1.00 94.94 806 MET A N 1
ATOM 6260 C CA . MET A 1 806 ? 17.555 -18.922 1.327 1.00 94.94 806 MET A CA 1
ATOM 6261 C C . MET A 1 806 ? 18.016 -19.548 2.647 1.00 94.94 806 MET A C 1
ATOM 6263 O O . MET A 1 806 ? 17.320 -20.363 3.238 1.00 94.94 806 MET A O 1
ATOM 6267 N N . ASN A 1 807 ? 19.196 -19.146 3.116 1.00 92.25 807 ASN A N 1
ATOM 6268 C CA . ASN A 1 807 ? 19.736 -19.570 4.408 1.00 92.25 807 ASN A CA 1
ATOM 6269 C C . ASN A 1 807 ? 18.934 -18.993 5.591 1.00 92.25 807 ASN A C 1
ATOM 6271 O O . ASN A 1 807 ? 18.257 -17.971 5.465 1.00 92.25 807 ASN A O 1
ATOM 6275 N N . ASP A 1 808 ? 19.125 -19.579 6.773 1.00 90.44 808 ASP A N 1
ATOM 6276 C CA . ASP A 1 808 ? 18.337 -19.227 7.956 1.00 90.44 808 ASP A CA 1
ATOM 6277 C C . ASP A 1 808 ? 18.734 -17.898 8.628 1.00 90.44 808 ASP A C 1
ATOM 6279 O O . ASP A 1 808 ? 18.088 -17.471 9.580 1.00 90.44 808 ASP A O 1
ATOM 6283 N N . SER A 1 809 ? 19.750 -17.185 8.127 1.00 93.25 809 SER A N 1
ATOM 6284 C CA . SER A 1 809 ? 20.177 -15.901 8.696 1.00 93.25 809 SER A CA 1
ATOM 6285 C C . SER A 1 809 ? 19.169 -14.791 8.412 1.00 93.25 809 SER A C 1
ATOM 6287 O O . SER A 1 809 ? 18.708 -14.624 7.280 1.00 93.25 809 SER A O 1
ATOM 6289 N N . ILE A 1 810 ? 18.898 -13.961 9.421 1.00 95.56 810 ILE A N 1
ATOM 6290 C CA . ILE A 1 810 ? 18.078 -12.756 9.254 1.00 95.56 810 ILE A CA 1
ATOM 6291 C C . ILE A 1 810 ? 18.767 -11.713 8.361 1.00 95.56 810 ILE A C 1
ATOM 6293 O O . ILE A 1 810 ? 18.105 -11.007 7.607 1.00 95.56 810 ILE A O 1
ATOM 6297 N N . LEU A 1 811 ? 20.104 -11.676 8.382 1.00 96.06 811 LEU A N 1
ATOM 6298 C CA . LEU A 1 811 ? 20.940 -11.001 7.388 1.00 96.06 811 LEU A CA 1
ATOM 6299 C C . LEU A 1 811 ? 21.384 -12.047 6.368 1.00 96.06 811 LEU A C 1
ATOM 6301 O O . LEU A 1 811 ? 22.424 -12.696 6.523 1.00 96.06 811 LEU A O 1
ATOM 6305 N N . SER A 1 812 ? 20.540 -12.279 5.373 1.00 94.50 812 SER A N 1
ATOM 6306 C CA . SER A 1 812 ? 20.680 -13.395 4.450 1.00 94.50 812 SER A CA 1
ATOM 6307 C C . SER A 1 812 ? 21.774 -13.150 3.414 1.00 94.50 812 SER A C 1
ATOM 6309 O O . SER A 1 812 ? 21.815 -12.116 2.751 1.00 94.50 812 SER A O 1
ATOM 6311 N N . THR A 1 813 ? 22.633 -14.146 3.198 1.00 93.62 813 THR A N 1
ATOM 6312 C CA . THR A 1 813 ? 23.639 -14.130 2.122 1.00 93.62 813 THR A CA 1
ATOM 6313 C C . THR A 1 813 ? 23.064 -14.435 0.734 1.00 93.62 813 THR A C 1
ATOM 6315 O O . THR A 1 813 ? 23.819 -14.496 -0.237 1.00 93.62 813 THR A O 1
ATOM 6318 N N . TRP A 1 814 ? 21.747 -14.640 0.620 1.00 95.19 814 TRP A N 1
ATOM 6319 C CA . TRP A 1 814 ? 21.089 -14.898 -0.657 1.00 95.19 814 TRP A CA 1
ATOM 6320 C C . TRP A 1 814 ? 21.174 -13.660 -1.561 1.00 95.19 814 TRP A C 1
ATOM 6322 O O . TRP A 1 814 ? 20.815 -12.559 -1.151 1.00 95.19 814 TRP A O 1
ATOM 6332 N N . ASP A 1 815 ? 21.678 -13.840 -2.784 1.00 93.81 815 ASP A N 1
ATOM 6333 C CA . ASP A 1 815 ? 21.934 -12.748 -3.730 1.00 93.81 815 ASP A CA 1
ATOM 6334 C C . ASP A 1 815 ? 20.653 -12.371 -4.494 1.00 93.81 815 ASP A C 1
ATOM 6336 O O . ASP A 1 815 ? 20.208 -13.160 -5.335 1.00 93.81 815 ASP A O 1
ATOM 6340 N N . PRO A 1 816 ? 20.085 -11.169 -4.267 1.00 93.94 816 PRO A N 1
ATOM 6341 C CA . PRO A 1 816 ? 18.823 -10.765 -4.873 1.00 93.94 816 PRO A CA 1
ATOM 6342 C C . PRO A 1 816 ? 18.939 -10.325 -6.330 1.00 93.94 816 PRO A C 1
ATOM 6344 O O . PRO A 1 816 ? 17.934 -9.974 -6.946 1.00 93.94 816 PRO A O 1
ATOM 6347 N N . ARG A 1 817 ? 20.146 -10.297 -6.903 1.00 93.25 817 ARG A N 1
ATOM 6348 C CA . ARG A 1 817 ? 20.339 -9.795 -8.263 1.00 93.25 817 ARG A CA 1
ATOM 6349 C C . ARG A 1 817 ? 19.826 -10.770 -9.311 1.00 93.25 817 ARG A C 1
ATOM 6351 O O . ARG A 1 817 ? 20.100 -11.969 -9.240 1.00 93.25 817 ARG A O 1
ATOM 6358 N N . THR A 1 818 ? 19.151 -10.266 -10.329 1.00 90.94 818 THR A N 1
ATOM 6359 C CA . THR A 1 818 ? 18.576 -11.087 -11.399 1.00 90.94 818 THR A CA 1
ATOM 6360 C C . THR A 1 818 ? 19.168 -10.709 -12.758 1.00 90.94 818 THR A C 1
ATOM 6362 O O . THR A 1 818 ? 20.381 -10.827 -12.947 1.00 90.94 818 THR A O 1
ATOM 6365 N N . ILE A 1 819 ? 18.347 -10.319 -13.738 1.00 81.31 819 ILE A N 1
ATOM 6366 C CA . ILE A 1 819 ? 18.829 -9.933 -15.058 1.00 81.31 819 ILE A CA 1
ATOM 6367 C C . ILE A 1 819 ? 19.676 -8.667 -14.956 1.00 81.31 819 ILE A C 1
ATOM 6369 O O . ILE A 1 819 ? 19.337 -7.716 -14.255 1.00 81.31 819 ILE A O 1
ATOM 6373 N N . SER A 1 820 ? 20.813 -8.700 -15.648 1.00 80.19 820 SER A N 1
ATOM 6374 C CA . SER A 1 820 ? 21.720 -7.566 -15.777 1.00 80.19 820 SER A CA 1
ATOM 6375 C C . SER A 1 820 ? 22.062 -6.902 -14.438 1.00 80.19 820 SER A C 1
ATOM 6377 O O . SER A 1 820 ? 22.001 -5.696 -14.326 1.00 80.19 820 SER A O 1
ATOM 6379 N N . ASP A 1 821 ? 22.385 -7.680 -13.402 1.00 89.81 821 ASP A N 1
ATOM 6380 C CA . ASP A 1 821 ? 22.766 -7.188 -12.064 1.00 89.81 821 ASP A CA 1
ATOM 6381 C C . ASP A 1 821 ? 21.729 -6.347 -11.285 1.00 89.81 821 ASP A C 1
ATOM 6383 O O . ASP A 1 821 ? 22.061 -5.847 -10.208 1.00 89.81 821 ASP A O 1
ATOM 6387 N N . ALA A 1 822 ? 20.476 -6.251 -11.746 1.00 92.56 822 ALA A N 1
ATOM 6388 C CA . ALA A 1 822 ? 19.417 -5.539 -11.030 1.00 92.56 822 ALA A CA 1
ATOM 6389 C C . ALA A 1 822 ? 18.990 -6.275 -9.751 1.00 92.56 822 ALA A C 1
ATOM 6391 O O . ALA A 1 822 ? 18.717 -7.474 -9.792 1.00 92.56 822 ALA A O 1
ATOM 6392 N N . ASN A 1 823 ? 18.902 -5.573 -8.614 1.00 94.12 823 ASN A N 1
ATOM 6393 C CA . ASN A 1 823 ? 18.496 -6.175 -7.340 1.00 94.12 823 ASN A CA 1
ATOM 6394 C C . ASN A 1 823 ? 16.961 -6.298 -7.277 1.00 94.12 823 ASN A C 1
ATOM 6396 O O . ASN A 1 823 ? 16.258 -5.287 -7.273 1.00 94.12 823 ASN A O 1
ATOM 6400 N N . GLY A 1 824 ? 16.445 -7.527 -7.210 1.00 93.88 824 GLY A N 1
ATOM 6401 C CA . GLY A 1 824 ? 15.026 -7.824 -6.981 1.00 93.88 824 GLY A CA 1
ATOM 6402 C C . GLY A 1 824 ? 14.119 -7.806 -8.214 1.00 93.88 824 GLY A C 1
ATOM 6403 O O . GLY A 1 824 ? 12.969 -8.231 -8.111 1.00 93.88 824 GLY A O 1
ATOM 6404 N N . ASP A 1 825 ? 14.601 -7.355 -9.376 1.00 94.31 825 ASP A N 1
ATOM 6405 C CA . ASP A 1 825 ? 13.818 -7.378 -10.621 1.00 94.31 825 ASP A CA 1
ATOM 6406 C C . ASP A 1 825 ? 13.460 -8.821 -11.008 1.00 94.31 825 ASP A C 1
ATOM 6408 O O . ASP A 1 825 ? 14.267 -9.729 -10.855 1.00 94.31 825 ASP A O 1
ATOM 6412 N N . GLY A 1 826 ? 12.250 -9.097 -11.468 1.00 93.06 826 GLY A N 1
ATOM 6413 C CA . GLY A 1 826 ? 11.810 -10.463 -11.770 1.00 93.06 826 GLY A CA 1
ATOM 6414 C C . GLY A 1 826 ? 11.675 -11.407 -10.557 1.00 93.06 826 GLY A C 1
ATOM 6415 O O . GLY A 1 826 ? 11.465 -12.607 -10.746 1.00 93.06 826 GLY A O 1
ATOM 6416 N N . SER A 1 827 ? 11.829 -10.920 -9.318 1.00 92.44 827 SER A N 1
ATOM 6417 C CA . SER A 1 827 ? 11.726 -11.727 -8.094 1.00 92.44 827 SER A CA 1
ATOM 6418 C C . SER A 1 827 ? 10.990 -10.965 -6.992 1.00 92.44 827 SER A C 1
ATOM 6420 O O . SER A 1 827 ? 11.564 -10.083 -6.354 1.00 92.44 827 SER A O 1
ATOM 6422 N N . LEU A 1 828 ? 9.733 -11.329 -6.732 1.00 93.88 828 LEU A N 1
ATOM 6423 C CA . LEU A 1 828 ? 8.931 -10.787 -5.619 1.00 93.88 828 LEU A CA 1
ATOM 6424 C C . LEU A 1 828 ? 8.752 -11.795 -4.475 1.00 93.88 828 LEU A C 1
ATOM 6426 O O . LEU A 1 828 ? 8.293 -11.431 -3.394 1.00 93.88 828 LEU A O 1
ATOM 6430 N N . PHE A 1 829 ? 9.178 -13.037 -4.695 1.00 94.25 829 PHE A N 1
ATOM 6431 C CA . PHE A 1 829 ? 9.249 -14.085 -3.687 1.00 94.25 829 PHE A CA 1
ATOM 6432 C C . PHE A 1 829 ? 10.682 -14.551 -3.481 1.00 94.25 829 PHE A C 1
ATOM 6434 O O . PHE A 1 829 ? 11.543 -14.386 -4.353 1.00 94.25 829 PHE A O 1
ATOM 6441 N N . TYR A 1 830 ? 10.903 -15.190 -2.340 1.00 95.50 830 TYR A N 1
ATOM 6442 C CA . TYR A 1 830 ? 12.150 -15.857 -2.006 1.00 95.50 830 TYR A CA 1
ATOM 6443 C C . TYR A 1 830 ? 11.916 -17.360 -1.823 1.00 95.50 830 TYR A C 1
ATOM 6445 O O . TYR A 1 830 ? 10.880 -17.746 -1.276 1.00 95.50 830 TYR A O 1
ATOM 6453 N N . PRO A 1 831 ? 12.863 -18.217 -2.242 1.00 95.56 831 PRO A N 1
ATOM 6454 C CA . PRO A 1 831 ? 12.767 -19.643 -1.985 1.00 95.56 831 PRO A CA 1
ATOM 6455 C C . PRO A 1 831 ? 13.193 -19.928 -0.542 1.00 95.56 831 PRO A C 1
ATOM 6457 O O . PRO A 1 831 ? 14.385 -19.958 -0.253 1.00 95.56 831 PRO A O 1
ATOM 6460 N N . GLY A 1 832 ? 12.251 -20.108 0.382 1.00 95.31 832 GLY A N 1
ATOM 6461 C CA . GLY A 1 832 ? 12.544 -20.624 1.724 1.00 95.31 832 GLY A CA 1
ATOM 6462 C C . GLY A 1 832 ? 12.864 -22.118 1.687 1.00 95.31 832 GLY A C 1
ATOM 6463 O O . GLY A 1 832 ? 12.607 -22.775 0.678 1.00 95.31 832 GLY A O 1
ATOM 6464 N N . GLN A 1 833 ? 13.406 -22.663 2.779 1.00 92.50 833 GLN A N 1
ATOM 6465 C CA . GLN A 1 833 ? 13.815 -24.077 2.851 1.00 92.50 833 GLN A CA 1
ATOM 6466 C C . GLN A 1 833 ? 12.656 -25.045 2.550 1.00 92.50 833 GLN A C 1
ATOM 6468 O O . GLN A 1 833 ? 12.829 -25.999 1.801 1.00 92.50 833 GLN A O 1
ATOM 6473 N N . GLU A 1 834 ? 11.456 -24.745 3.055 1.00 91.00 834 GLU A N 1
ATOM 6474 C CA . GLU A 1 834 ? 10.282 -25.633 2.976 1.00 91.00 834 GLU A CA 1
ATOM 6475 C C . GLU A 1 834 ? 9.182 -25.145 2.014 1.00 91.00 834 GLU A C 1
ATOM 6477 O O . GLU A 1 834 ? 8.121 -25.775 1.884 1.00 91.00 834 GLU A O 1
ATOM 6482 N N . GLY A 1 835 ? 9.407 -24.010 1.344 1.00 93.56 835 GLY A N 1
ATOM 6483 C CA . GLY A 1 835 ? 8.414 -23.368 0.487 1.00 93.56 835 GLY A CA 1
ATOM 6484 C C . GLY A 1 835 ? 8.655 -21.869 0.276 1.00 93.56 835 GLY A C 1
ATOM 6485 O O . GLY A 1 835 ? 9.728 -21.363 0.607 1.00 93.56 835 GLY A O 1
ATOM 6486 N N . PRO A 1 836 ? 7.678 -21.153 -0.301 1.00 95.88 836 PRO A N 1
ATOM 6487 C CA . PRO A 1 836 ? 7.806 -19.730 -0.603 1.00 95.88 836 PRO A CA 1
ATOM 6488 C C . PRO A 1 836 ? 7.880 -18.847 0.645 1.00 95.88 836 PRO A C 1
ATOM 6490 O O . PRO A 1 836 ? 7.193 -19.084 1.636 1.00 95.88 836 PRO A O 1
ATOM 6493 N N . LEU A 1 837 ? 8.646 -17.762 0.536 1.00 96.94 837 LEU A N 1
ATOM 6494 C CA . LEU A 1 837 ? 8.641 -16.636 1.466 1.00 96.94 837 LEU A CA 1
ATOM 6495 C C . LEU A 1 837 ? 8.239 -15.355 0.728 1.00 96.94 837 LEU A C 1
ATOM 6497 O O . LEU A 1 837 ? 8.682 -15.094 -0.398 1.00 96.94 837 LEU A O 1
ATOM 6501 N N . ALA A 1 838 ? 7.410 -14.542 1.379 1.00 97.00 838 ALA A N 1
ATOM 6502 C CA . ALA A 1 838 ? 6.969 -13.257 0.851 1.00 97.00 838 ALA A CA 1
ATOM 6503 C C . ALA A 1 838 ? 8.086 -12.215 0.937 1.00 97.00 838 ALA A C 1
ATOM 6505 O O . ALA A 1 838 ? 8.922 -12.258 1.838 1.00 97.00 838 ALA A O 1
ATOM 6506 N N . SER A 1 839 ? 8.074 -11.245 0.029 1.00 97.56 839 SER A N 1
ATOM 6507 C CA . SER A 1 839 ? 8.755 -9.968 0.247 1.00 97.56 839 SER A CA 1
ATOM 6508 C C . SER A 1 839 ? 7.788 -8.928 0.823 1.00 97.56 839 SER A C 1
ATOM 6510 O O . SER A 1 839 ? 6.576 -9.016 0.640 1.00 97.56 839 SER A O 1
ATOM 6512 N N . GLN A 1 840 ? 8.297 -7.870 1.445 1.00 97.12 840 GLN A N 1
ATOM 6513 C CA . GLN A 1 840 ? 7.466 -6.694 1.736 1.00 97.12 840 GLN A CA 1
ATOM 6514 C C . GLN A 1 840 ? 6.933 -6.026 0.448 1.00 97.12 840 GLN A C 1
ATOM 6516 O O . GLN A 1 840 ? 5.895 -5.369 0.471 1.00 97.12 840 GLN A O 1
ATOM 6521 N N . ARG A 1 841 ? 7.626 -6.189 -0.692 1.00 97.06 841 ARG A N 1
ATOM 6522 C CA . ARG A 1 841 ? 7.203 -5.635 -1.988 1.00 97.06 841 ARG A CA 1
ATOM 6523 C C . ARG A 1 841 ? 5.922 -6.297 -2.483 1.00 97.06 841 ARG A C 1
ATOM 6525 O O . ARG A 1 841 ? 5.008 -5.596 -2.896 1.00 97.06 841 ARG A O 1
ATOM 6532 N N . ILE A 1 842 ? 5.815 -7.625 -2.391 1.00 96.50 842 ILE A N 1
ATOM 6533 C CA . ILE A 1 842 ? 4.584 -8.329 -2.784 1.00 96.50 842 ILE A CA 1
ATOM 6534 C C . ILE A 1 842 ? 3.417 -8.050 -1.827 1.00 96.50 842 ILE A C 1
ATOM 6536 O O . ILE A 1 842 ? 2.270 -8.029 -2.265 1.00 96.50 842 ILE A O 1
ATOM 6540 N N . GLN A 1 843 ? 3.697 -7.759 -0.551 1.00 97.31 843 GLN A N 1
ATOM 6541 C CA . GLN A 1 843 ? 2.668 -7.274 0.373 1.00 97.31 843 GLN A CA 1
ATOM 6542 C C . GLN A 1 843 ? 2.117 -5.920 -0.082 1.00 97.31 843 GLN A C 1
ATOM 6544 O O . GLN A 1 843 ? 0.921 -5.784 -0.302 1.00 97.31 843 GLN A O 1
ATOM 6549 N N . ASN A 1 844 ? 2.996 -4.949 -0.349 1.00 97.50 844 ASN A N 1
ATOM 6550 C CA . ASN A 1 844 ? 2.579 -3.639 -0.857 1.00 97.50 844 ASN A CA 1
ATOM 6551 C C . ASN A 1 844 ? 1.926 -3.717 -2.253 1.00 97.50 844 ASN A C 1
ATOM 6553 O O . ASN A 1 844 ? 1.102 -2.870 -2.590 1.00 97.50 844 ASN A O 1
ATOM 6557 N N . PHE A 1 845 ? 2.248 -4.737 -3.057 1.00 96.88 845 PHE A N 1
ATOM 6558 C CA . PHE A 1 845 ? 1.537 -5.031 -4.305 1.00 96.88 845 PHE A CA 1
ATOM 6559 C C . PHE A 1 845 ? 0.079 -5.422 -4.033 1.00 96.88 845 PHE A C 1
ATOM 6561 O O . PHE A 1 845 ? -0.817 -4.844 -4.647 1.00 96.88 845 PHE A O 1
ATOM 6568 N N . ARG A 1 846 ? -0.171 -6.362 -3.105 1.00 96.62 846 ARG A N 1
ATOM 6569 C CA . ARG A 1 846 ? -1.534 -6.752 -2.705 1.00 96.62 846 ARG A CA 1
ATOM 6570 C C . ARG A 1 846 ? -2.298 -5.552 -2.152 1.00 96.62 846 ARG A C 1
ATOM 6572 O O . ARG A 1 846 ? -3.394 -5.280 -2.630 1.00 96.62 846 ARG A O 1
ATOM 6579 N N . ASP A 1 847 ? -1.693 -4.815 -1.225 1.00 97.00 847 ASP A N 1
ATOM 6580 C CA . ASP A 1 847 ? -2.324 -3.651 -0.602 1.00 97.00 847 ASP A CA 1
ATOM 6581 C C . ASP A 1 847 ? -2.708 -2.595 -1.666 1.00 97.00 847 ASP A C 1
ATOM 6583 O O . ASP A 1 847 ? -3.785 -2.009 -1.620 1.00 97.00 847 ASP A O 1
ATOM 6587 N N . GLY A 1 848 ? -1.871 -2.389 -2.693 1.00 96.75 848 GLY A N 1
ATOM 6588 C CA . GLY A 1 848 ? -2.186 -1.479 -3.800 1.00 96.75 848 GLY A CA 1
ATOM 6589 C C . GLY A 1 848 ? -3.335 -1.976 -4.684 1.00 96.75 848 GLY A C 1
ATOM 6590 O O . GLY A 1 848 ? -4.164 -1.187 -5.134 1.00 96.75 848 GLY A O 1
ATOM 6591 N N . MET A 1 849 ? -3.442 -3.287 -4.899 1.00 96.44 849 MET A N 1
ATOM 6592 C CA . MET A 1 849 ? -4.582 -3.889 -5.600 1.00 96.44 849 MET A CA 1
ATOM 6593 C C . MET A 1 849 ? -5.893 -3.762 -4.805 1.00 96.44 849 MET A C 1
ATOM 6595 O O . MET A 1 849 ? -6.961 -3.584 -5.393 1.00 96.44 849 MET A O 1
ATOM 6599 N N . GLU A 1 850 ? -5.827 -3.824 -3.476 1.00 97.25 850 GLU A N 1
ATOM 6600 C CA . GLU A 1 850 ? -6.968 -3.560 -2.592 1.00 97.25 850 GLU A CA 1
ATOM 6601 C C . GLU A 1 850 ? -7.353 -2.070 -2.605 1.00 97.25 850 GLU A C 1
ATOM 6603 O O . GLU A 1 850 ? -8.538 -1.740 -2.696 1.00 97.25 850 GLU A O 1
ATOM 6608 N N . ASP A 1 851 ? -6.377 -1.162 -2.669 1.00 97.75 851 ASP A N 1
ATOM 6609 C CA . ASP A 1 851 ? -6.629 0.272 -2.854 1.00 97.75 851 ASP A CA 1
ATOM 6610 C C . ASP A 1 851 ? -7.279 0.585 -4.214 1.00 97.75 851 ASP A C 1
ATOM 6612 O O . ASP A 1 851 ? -8.146 1.456 -4.306 1.00 97.75 851 ASP A O 1
ATOM 6616 N N . TYR A 1 852 ? -6.919 -0.141 -5.279 1.00 97.88 852 TYR A N 1
ATOM 6617 C CA . TYR A 1 852 ? -7.609 -0.036 -6.570 1.00 97.88 852 TYR A CA 1
ATOM 6618 C C . TYR A 1 852 ? -9.098 -0.398 -6.434 1.00 97.88 852 TYR A C 1
ATOM 6620 O O . TYR A 1 852 ? -9.969 0.323 -6.931 1.00 97.88 852 TYR A O 1
ATOM 6628 N N . ASN A 1 853 ? -9.406 -1.476 -5.704 1.00 96.94 853 ASN A N 1
ATOM 6629 C CA . ASN A 1 853 ? -10.785 -1.872 -5.409 1.00 96.94 853 ASN A CA 1
ATOM 6630 C C . ASN A 1 853 ? -11.520 -0.802 -4.593 1.00 96.94 853 ASN A C 1
ATOM 6632 O O . ASN A 1 853 ? -12.672 -0.482 -4.894 1.00 96.94 853 ASN A O 1
ATOM 6636 N N . LEU A 1 854 ? -10.851 -0.216 -3.599 1.00 97.88 854 LEU A N 1
ATOM 6637 C CA . LEU A 1 854 ? -11.393 0.876 -2.797 1.00 97.88 854 LEU A CA 1
ATOM 6638 C C . LEU A 1 854 ? -11.777 2.083 -3.674 1.00 97.88 854 LEU A C 1
ATOM 6640 O O . LEU A 1 854 ? -12.865 2.641 -3.522 1.00 97.88 854 LEU A O 1
ATOM 6644 N N . LEU A 1 855 ? -10.939 2.456 -4.645 1.00 98.25 855 LEU A N 1
ATOM 6645 C CA . LEU A 1 855 ? -11.240 3.545 -5.584 1.00 98.25 855 LEU A CA 1
ATOM 6646 C C . LEU A 1 855 ? -12.398 3.212 -6.528 1.00 98.25 855 LEU A C 1
ATOM 6648 O O . LEU A 1 855 ? -13.259 4.061 -6.771 1.00 98.25 855 LEU A O 1
ATOM 6652 N N . ASN A 1 856 ? -12.488 1.969 -7.001 1.00 97.44 856 ASN A N 1
ATOM 6653 C CA . ASN A 1 856 ? -13.639 1.517 -7.780 1.00 97.44 856 ASN A CA 1
ATOM 6654 C C . ASN A 1 856 ? -14.941 1.535 -6.976 1.00 97.44 856 ASN A C 1
ATOM 6656 O O . ASN A 1 856 ? -16.003 1.831 -7.535 1.00 97.44 856 ASN A O 1
ATOM 6660 N N . MET A 1 857 ? -14.879 1.236 -5.679 1.00 96.12 857 MET A N 1
ATOM 6661 C CA . MET A 1 857 ? -16.021 1.397 -4.785 1.00 96.12 857 MET A CA 1
ATOM 6662 C C . MET A 1 857 ? -16.402 2.867 -4.640 1.00 96.12 857 MET A C 1
ATOM 6664 O O . MET A 1 857 ? -17.568 3.188 -4.843 1.00 96.12 857 MET A O 1
ATOM 6668 N N . LEU A 1 858 ? -15.443 3.774 -4.410 1.00 97.50 858 LEU A N 1
ATOM 6669 C CA . LEU A 1 858 ? -15.717 5.215 -4.369 1.00 97.50 858 LEU A CA 1
ATOM 6670 C C . LEU A 1 858 ? -16.370 5.709 -5.667 1.00 97.50 858 LEU A C 1
ATOM 6672 O O . LEU A 1 858 ? -17.355 6.447 -5.616 1.00 97.50 858 LEU A O 1
ATOM 6676 N N . ARG A 1 859 ? -15.877 5.273 -6.832 1.00 96.69 859 ARG A N 1
ATOM 6677 C CA . ARG A 1 859 ? -16.480 5.601 -8.132 1.00 96.69 859 ARG A CA 1
ATOM 6678 C C . ARG A 1 859 ? -17.950 5.174 -8.198 1.00 96.69 859 ARG A C 1
ATOM 6680 O O . ARG A 1 859 ? -18.796 5.990 -8.554 1.00 96.69 859 ARG A O 1
ATOM 6687 N N . ARG A 1 860 ? -18.269 3.933 -7.812 1.00 94.75 860 ARG A N 1
ATOM 6688 C CA . ARG A 1 860 ? -19.655 3.430 -7.783 1.00 94.75 860 ARG A CA 1
ATOM 6689 C C . ARG A 1 860 ? -20.519 4.160 -6.761 1.00 94.75 860 ARG A C 1
ATOM 6691 O O . ARG A 1 860 ? -21.670 4.467 -7.058 1.00 94.75 860 ARG A O 1
ATOM 6698 N N . SER A 1 861 ? -19.973 4.489 -5.592 1.00 94.88 861 SER A N 1
ATOM 6699 C CA . SER A 1 861 ? -20.670 5.293 -4.586 1.00 94.88 861 SER A CA 1
ATOM 6700 C C . SER A 1 861 ? -21.059 6.658 -5.155 1.00 94.88 861 SER A C 1
ATOM 6702 O O . SER A 1 861 ? -22.216 7.047 -5.030 1.00 94.88 861 SER A O 1
ATOM 6704 N N . ILE A 1 862 ? -20.150 7.339 -5.864 1.00 95.50 862 ILE A N 1
ATOM 6705 C CA . ILE A 1 862 ? -20.436 8.611 -6.552 1.00 95.50 862 ILE A CA 1
ATOM 6706 C C . ILE A 1 862 ? -21.551 8.443 -7.594 1.00 95.50 862 ILE A C 1
ATOM 6708 O O . ILE A 1 862 ? -22.432 9.296 -7.682 1.00 95.50 862 ILE A O 1
ATOM 6712 N N . GLU A 1 863 ? -21.521 7.363 -8.379 1.00 92.88 863 GLU A N 1
ATOM 6713 C CA . GLU A 1 863 ? -22.545 7.064 -9.393 1.00 92.88 863 GLU A CA 1
ATOM 6714 C C . GLU A 1 863 ? -23.923 6.798 -8.762 1.00 92.88 863 GLU A C 1
ATOM 6716 O O . GLU A 1 863 ? -24.937 7.271 -9.274 1.00 92.88 863 GLU A O 1
ATOM 6721 N N . SER A 1 864 ? -23.965 6.083 -7.634 1.00 89.25 864 SER A N 1
ATOM 6722 C CA . SER A 1 864 ? -25.204 5.751 -6.917 1.00 89.25 864 SER A CA 1
ATOM 6723 C C . SER A 1 864 ? -25.785 6.913 -6.104 1.00 89.25 864 SER A C 1
ATOM 6725 O O . SER A 1 864 ? -26.990 6.961 -5.872 1.00 89.25 864 SER A O 1
ATOM 6727 N N . ALA A 1 865 ? -24.958 7.884 -5.711 1.00 89.06 865 ALA A N 1
ATOM 6728 C CA . ALA A 1 865 ? -25.330 9.010 -4.857 1.00 89.06 865 ALA A CA 1
ATOM 6729 C C . ALA A 1 865 ? -26.010 10.172 -5.618 1.00 89.06 865 ALA A C 1
ATOM 6731 O O . ALA A 1 865 ? -25.888 11.338 -5.226 1.00 89.06 865 ALA A O 1
ATOM 6732 N N . ALA A 1 866 ? -26.729 9.872 -6.708 1.00 71.62 866 ALA A N 1
ATOM 6733 C CA . ALA A 1 866 ? -27.456 10.844 -7.524 1.00 71.62 866 ALA A CA 1
ATOM 6734 C C . ALA A 1 866 ? -28.591 11.500 -6.708 1.00 71.62 866 ALA A C 1
ATOM 6736 O O . ALA A 1 866 ? -29.710 11.000 -6.652 1.00 71.62 866 ALA A O 1
ATOM 6737 N N . GLY A 1 867 ? -28.287 12.613 -6.034 1.00 76.81 867 GLY A N 1
ATOM 6738 C CA . GLY A 1 867 ? -29.210 13.317 -5.134 1.00 76.81 867 GLY A CA 1
ATOM 6739 C C . GLY A 1 867 ? -28.570 13.859 -3.852 1.00 76.81 867 GLY A C 1
ATOM 6740 O O . GLY A 1 867 ? -29.187 14.683 -3.179 1.00 76.81 867 GLY A O 1
ATOM 6741 N N . LYS A 1 868 ? -27.338 13.446 -3.515 1.00 87.75 868 LYS A N 1
ATOM 6742 C CA . LYS A 1 868 ? -26.537 14.093 -2.460 1.00 87.75 868 LYS A CA 1
ATOM 6743 C C . LYS A 1 868 ? -26.071 15.488 -2.910 1.00 87.75 868 LYS A C 1
ATOM 6745 O O . LYS A 1 868 ? -26.112 15.819 -4.095 1.00 87.75 868 LYS A O 1
ATOM 6750 N N . GLU A 1 869 ? -25.630 16.312 -1.959 1.00 92.44 869 GLU A N 1
ATOM 6751 C CA . GLU A 1 869 ? -25.138 17.667 -2.240 1.00 92.44 869 GLU A CA 1
ATOM 6752 C C . GLU A 1 869 ? -23.953 17.656 -3.224 1.00 92.44 869 GLU A C 1
ATOM 6754 O O . GLU A 1 869 ? -23.007 16.883 -3.066 1.00 92.44 869 GLU A O 1
ATOM 6759 N N . GLU A 1 870 ? -23.966 18.549 -4.220 1.00 94.62 870 GLU A N 1
ATOM 6760 C CA . GLU A 1 870 ? -22.912 18.596 -5.249 1.00 94.62 870 GLU A CA 1
ATOM 6761 C C . GLU A 1 870 ? -21.530 18.928 -4.664 1.00 94.62 870 GLU A C 1
ATOM 6763 O O . GLU A 1 870 ? -20.518 18.474 -5.186 1.00 94.62 870 GLU A O 1
ATOM 6768 N N . SER A 1 871 ? -21.466 19.668 -3.554 1.00 95.38 871 SER A N 1
ATOM 6769 C CA . SER A 1 871 ? -20.223 19.913 -2.806 1.00 95.38 871 SER A CA 1
ATOM 6770 C C . SER A 1 871 ? -19.565 18.607 -2.349 1.00 95.38 871 SER A C 1
ATOM 6772 O O . SER A 1 871 ? -18.365 18.423 -2.550 1.00 95.38 871 SER A O 1
ATOM 6774 N N . LEU A 1 872 ? -20.354 17.678 -1.799 1.00 95.06 872 LEU A N 1
ATOM 6775 C CA . LEU A 1 872 ? -19.892 16.363 -1.358 1.00 95.06 872 LEU A CA 1
ATOM 6776 C C . LEU A 1 872 ? -19.453 15.503 -2.551 1.00 95.06 872 LEU A C 1
ATOM 6778 O O . LEU A 1 872 ? -18.402 14.864 -2.508 1.00 95.06 872 LEU A O 1
ATOM 6782 N N . LEU A 1 873 ? -20.221 15.520 -3.647 1.00 96.25 873 LEU A N 1
ATOM 6783 C CA . LEU A 1 873 ? -19.859 14.808 -4.877 1.00 96.25 873 LEU A CA 1
ATOM 6784 C C . LEU A 1 873 ? -18.572 15.369 -5.504 1.00 96.25 873 LEU A C 1
ATOM 6786 O O . LEU A 1 873 ? -17.755 14.604 -6.016 1.00 96.25 873 LEU A O 1
ATOM 6790 N N . ALA A 1 874 ? -18.352 16.684 -5.447 1.00 96.44 874 ALA A N 1
ATOM 6791 C CA . ALA A 1 874 ? -17.128 17.322 -5.922 1.00 96.44 874 ALA A CA 1
ATOM 6792 C C . ALA A 1 874 ? -15.902 16.950 -5.065 1.00 96.44 874 ALA A C 1
ATOM 6794 O O . ALA A 1 874 ? -14.829 16.684 -5.618 1.00 96.44 874 ALA A O 1
ATOM 6795 N N . GLU A 1 875 ? -16.054 16.873 -3.739 1.00 97.56 875 GLU A N 1
ATOM 6796 C CA . GLU A 1 875 ? -15.017 16.378 -2.820 1.00 97.56 875 GLU A CA 1
ATOM 6797 C C . GLU A 1 875 ? -14.669 14.915 -3.132 1.00 97.56 875 GLU A C 1
ATOM 6799 O O . GLU A 1 875 ? -13.503 14.581 -3.346 1.00 97.56 875 GLU A O 1
ATOM 6804 N N . ALA A 1 876 ? -15.680 14.058 -3.292 1.00 97.94 876 ALA A N 1
ATOM 6805 C CA . ALA A 1 876 ? -15.495 12.657 -3.658 1.00 97.94 876 ALA A CA 1
ATOM 6806 C C . ALA A 1 876 ? -14.781 12.484 -5.009 1.00 97.94 876 ALA A C 1
ATOM 6808 O O . ALA A 1 876 ? -13.846 11.692 -5.127 1.00 97.94 876 ALA A O 1
ATOM 6809 N N . ARG A 1 877 ? -15.163 13.264 -6.031 1.00 97.69 877 ARG A N 1
ATOM 6810 C CA . ARG A 1 877 ? -14.468 13.279 -7.330 1.00 97.69 877 ARG A CA 1
ATOM 6811 C C . ARG A 1 877 ? -13.024 13.770 -7.211 1.00 97.69 877 ARG A C 1
ATOM 6813 O O . ARG A 1 877 ? -12.193 13.366 -8.017 1.00 97.69 877 ARG A O 1
ATOM 6820 N N . THR A 1 878 ? -12.720 14.636 -6.246 1.00 97.81 878 THR A N 1
ATOM 6821 C CA . THR A 1 878 ? -11.351 15.101 -5.980 1.00 97.81 878 THR A CA 1
ATOM 6822 C C . THR A 1 878 ? -10.515 13.993 -5.343 1.00 97.81 878 THR A C 1
ATOM 6824 O O . THR A 1 878 ? -9.427 13.706 -5.837 1.00 97.81 878 THR A O 1
ATOM 6827 N N . LEU A 1 879 ? -11.053 13.297 -4.336 1.00 98.19 879 LEU A N 1
ATOM 6828 C CA . LEU A 1 879 ? -10.403 12.130 -3.728 1.00 98.19 879 LEU A CA 1
ATOM 6829 C C . LEU A 1 879 ? -10.135 11.020 -4.755 1.00 98.19 879 LEU A C 1
ATOM 6831 O O . LEU A 1 879 ? -9.030 10.480 -4.791 1.00 98.19 879 LEU A O 1
ATOM 6835 N N . LEU A 1 880 ? -11.102 10.747 -5.640 1.00 98.31 880 LEU A N 1
ATOM 6836 C CA . LEU A 1 880 ? -11.001 9.728 -6.693 1.00 98.31 880 LEU A CA 1
ATOM 6837 C C . LEU A 1 880 ? -9.867 9.999 -7.702 1.00 98.31 880 LEU A C 1
ATOM 6839 O O . LEU A 1 880 ? -9.321 9.058 -8.276 1.00 98.31 880 LEU A O 1
ATOM 6843 N N . LYS A 1 881 ? -9.496 11.269 -7.929 1.00 96.38 881 LYS A N 1
ATOM 6844 C CA . LYS A 1 881 ? -8.353 11.630 -8.793 1.00 96.38 881 LYS A CA 1
ATOM 6845 C C . LYS A 1 881 ? -7.004 11.273 -8.174 1.00 96.38 881 LYS A C 1
ATOM 6847 O O . LYS A 1 881 ? -6.028 11.164 -8.917 1.00 96.38 881 LYS A O 1
ATOM 6852 N N . ALA A 1 882 ? -6.947 11.143 -6.847 1.00 97.62 882 ALA A N 1
ATOM 6853 C CA . ALA A 1 882 ? -5.748 10.833 -6.074 1.00 97.62 882 ALA A CA 1
ATOM 6854 C C . ALA A 1 882 ? -4.574 11.824 -6.251 1.00 97.62 882 ALA A C 1
ATOM 6856 O O . ALA A 1 882 ? -3.436 11.473 -5.956 1.00 97.62 882 ALA A O 1
ATOM 6857 N N . ASP A 1 883 ? -4.821 13.071 -6.686 1.00 91.38 883 ASP A N 1
ATOM 6858 C CA . ASP A 1 883 ? -3.768 14.078 -6.942 1.00 91.38 883 ASP A CA 1
ATOM 6859 C C . ASP A 1 883 ? -2.888 14.368 -5.709 1.00 91.38 883 ASP A C 1
ATOM 6861 O O . ASP A 1 883 ? -1.724 14.727 -5.856 1.00 91.38 883 ASP A O 1
ATOM 6865 N N . ALA A 1 884 ? -3.430 14.190 -4.498 1.00 89.44 884 ALA A N 1
ATOM 6866 C CA . ALA A 1 884 ? -2.707 14.398 -3.243 1.00 89.44 884 ALA A CA 1
ATOM 6867 C C . ALA A 1 884 ? -1.596 13.362 -2.990 1.00 89.44 884 ALA A C 1
ATOM 6869 O O . ALA A 1 884 ? -0.628 13.669 -2.300 1.00 89.44 884 ALA A O 1
ATOM 6870 N N . VAL A 1 885 ? -1.727 12.148 -3.538 1.00 95.06 885 VAL A N 1
ATOM 6871 C CA . VAL A 1 885 ? -0.773 11.042 -3.334 1.00 95.06 885 VAL A CA 1
ATOM 6872 C C . VAL A 1 885 ? -0.052 10.639 -4.620 1.00 95.06 885 VAL A C 1
ATOM 6874 O O . VAL A 1 885 ? 1.071 10.150 -4.558 1.00 95.06 885 VAL A O 1
ATOM 6877 N N . ALA A 1 886 ? -0.664 10.863 -5.784 1.00 94.00 886 ALA A N 1
ATOM 6878 C CA . ALA A 1 886 ? -0.097 10.562 -7.093 1.00 94.00 886 ALA A CA 1
ATOM 6879 C C . ALA A 1 886 ? -0.642 11.550 -8.140 1.00 94.00 886 ALA A C 1
ATOM 6881 O O . ALA A 1 886 ? -1.754 11.398 -8.659 1.00 94.00 886 ALA A O 1
ATOM 6882 N N . ALA A 1 887 ? 0.138 12.584 -8.457 1.00 86.19 887 ALA A N 1
ATOM 6883 C CA . ALA A 1 887 ? -0.210 13.547 -9.499 1.00 86.19 887 ALA A CA 1
ATOM 6884 C C . ALA A 1 887 ? 0.008 12.947 -10.896 1.00 86.19 887 ALA A C 1
ATOM 6886 O O . ALA A 1 887 ? -0.851 13.088 -11.761 1.00 86.19 887 ALA A O 1
ATOM 6887 N N . ASP A 1 888 ? 1.112 12.230 -11.090 1.00 86.62 888 ASP A N 1
ATOM 6888 C CA . ASP A 1 888 ? 1.444 11.480 -12.304 1.00 86.62 888 ASP A CA 1
ATOM 6889 C C . ASP A 1 888 ? 2.473 10.382 -11.983 1.00 86.62 888 ASP A C 1
ATOM 6891 O O . ASP A 1 888 ? 2.900 10.228 -10.837 1.00 86.62 888 ASP A O 1
ATOM 6895 N N . GLU A 1 889 ? 2.882 9.600 -12.983 1.00 85.69 889 GLU A N 1
ATOM 6896 C CA . GLU A 1 889 ? 3.820 8.489 -12.809 1.00 85.69 889 GLU A CA 1
ATOM 6897 C C . GLU A 1 889 ? 5.248 8.918 -12.420 1.00 85.69 889 GLU A C 1
ATOM 6899 O O . GLU A 1 889 ? 6.090 8.061 -12.169 1.00 85.69 889 GLU A O 1
ATOM 6904 N N . ARG A 1 890 ? 5.550 10.221 -12.380 1.00 86.00 890 ARG A N 1
ATOM 6905 C CA . ARG A 1 890 ? 6.849 10.789 -11.970 1.00 86.00 890 ARG A CA 1
ATOM 6906 C C . ARG A 1 890 ? 6.761 11.596 -10.678 1.00 86.00 890 ARG A C 1
ATOM 6908 O O . ARG A 1 890 ? 7.799 11.910 -10.096 1.00 86.00 890 ARG A O 1
ATOM 6915 N N . THR A 1 891 ? 5.548 11.951 -10.266 1.00 85.12 891 THR A N 1
ATOM 6916 C CA . THR A 1 891 ? 5.254 12.843 -9.148 1.00 85.12 891 THR A CA 1
ATOM 6917 C C . THR A 1 891 ? 4.216 12.189 -8.245 1.00 85.12 891 THR A C 1
ATOM 6919 O O . THR A 1 891 ? 3.005 12.357 -8.412 1.00 85.12 891 THR A O 1
ATOM 6922 N N . PHE A 1 892 ? 4.702 11.438 -7.266 1.00 91.00 892 PHE A N 1
ATOM 6923 C CA . PHE A 1 892 ? 3.890 10.733 -6.283 1.00 91.00 892 PHE A CA 1
ATOM 6924 C C . PHE A 1 892 ? 4.578 10.740 -4.918 1.00 91.00 892 PHE A C 1
ATOM 6926 O O . PHE A 1 892 ? 5.754 11.085 -4.801 1.00 91.00 892 PHE A O 1
ATOM 6933 N N . THR A 1 893 ? 3.818 10.426 -3.875 1.00 87.69 893 THR A N 1
ATOM 6934 C CA . THR A 1 893 ? 4.302 10.487 -2.500 1.00 87.69 893 THR A CA 1
ATOM 6935 C C . THR A 1 893 ? 5.075 9.231 -2.110 1.00 87.69 893 THR A C 1
ATOM 6937 O O . THR A 1 893 ? 4.634 8.112 -2.359 1.00 87.69 893 THR A O 1
ATOM 6940 N N . ASP A 1 894 ? 6.204 9.426 -1.437 1.00 86.12 894 ASP A N 1
ATOM 6941 C CA . ASP A 1 894 ? 6.903 8.399 -0.668 1.00 86.12 894 ASP A CA 1
ATOM 6942 C C . ASP A 1 894 ? 6.526 8.447 0.827 1.00 86.12 894 ASP A C 1
ATOM 6944 O O . ASP A 1 894 ? 7.013 7.632 1.608 1.00 86.12 894 ASP A O 1
ATOM 6948 N N . ASN A 1 895 ? 5.640 9.371 1.225 1.00 89.75 895 ASN A N 1
ATOM 6949 C CA . ASN A 1 895 ? 5.250 9.599 2.609 1.00 89.75 895 ASN A CA 1
ATOM 6950 C C . ASN A 1 895 ? 4.070 8.689 3.006 1.00 89.75 895 ASN A C 1
ATOM 6952 O O . ASN A 1 895 ? 2.931 8.935 2.585 1.00 89.75 895 ASN A O 1
ATOM 6956 N N . PRO A 1 896 ? 4.294 7.685 3.872 1.00 93.12 896 PRO A N 1
ATOM 6957 C CA . PRO A 1 896 ? 3.245 6.761 4.285 1.00 93.12 896 PRO A CA 1
ATOM 6958 C C . PRO A 1 896 ? 2.107 7.456 5.038 1.00 93.12 896 PRO A C 1
ATOM 6960 O O . PRO A 1 896 ? 0.949 7.101 4.848 1.00 93.12 896 PRO A O 1
ATOM 6963 N N . VAL A 1 897 ? 2.396 8.478 5.850 1.00 91.69 897 VAL A N 1
ATOM 6964 C CA . VAL A 1 897 ? 1.374 9.182 6.643 1.00 91.69 897 VAL A CA 1
ATOM 6965 C C . VAL A 1 897 ? 0.371 9.878 5.728 1.00 91.69 897 VAL A C 1
ATOM 6967 O O . VAL A 1 897 ? -0.835 9.744 5.927 1.00 91.69 897 VAL A O 1
ATOM 6970 N N . LEU A 1 898 ? 0.863 10.573 4.697 1.00 93.50 898 LEU A N 1
ATOM 6971 C CA . LEU A 1 898 ? 0.007 11.231 3.708 1.00 93.50 898 LEU A CA 1
ATOM 6972 C C . LEU A 1 898 ? -0.849 10.209 2.948 1.00 93.50 898 LEU A C 1
ATOM 6974 O O . LEU A 1 898 ? -2.047 10.422 2.759 1.00 93.50 898 LEU A O 1
ATOM 6978 N N . TYR A 1 899 ? -0.252 9.079 2.559 1.00 96.56 899 TYR A N 1
ATOM 6979 C CA . TYR A 1 899 ? -0.964 8.010 1.864 1.00 96.56 899 TYR A CA 1
ATOM 6980 C C . TYR A 1 899 ? -2.089 7.409 2.721 1.00 96.56 899 TYR A C 1
ATOM 6982 O O . TYR A 1 899 ? -3.227 7.281 2.265 1.00 96.56 899 TYR A O 1
ATOM 6990 N N . ARG A 1 900 ? -1.796 7.086 3.989 1.00 95.69 900 ARG A N 1
ATOM 6991 C CA . ARG A 1 900 ? -2.766 6.542 4.954 1.00 95.69 900 ARG A CA 1
ATOM 6992 C C . ARG A 1 900 ? -3.932 7.501 5.194 1.00 95.69 900 ARG A C 1
ATOM 6994 O O . ARG A 1 900 ? -5.080 7.066 5.181 1.00 95.69 900 ARG A O 1
ATOM 7001 N N . GLN A 1 901 ? -3.649 8.796 5.346 1.00 95.94 901 GLN A N 1
ATOM 7002 C CA . GLN A 1 901 ? -4.672 9.831 5.525 1.00 95.94 901 GLN A CA 1
ATOM 7003 C C . GLN A 1 901 ? -5.612 9.923 4.320 1.00 95.94 901 GLN A C 1
ATOM 7005 O O . GLN A 1 901 ? -6.828 9.849 4.486 1.00 95.94 901 GLN A O 1
ATOM 7010 N N . TRP A 1 902 ? -5.065 10.007 3.105 1.00 97.81 902 TRP A N 1
ATOM 7011 C CA . TRP A 1 902 ? -5.871 10.019 1.881 1.00 97.81 902 TRP A CA 1
ATOM 7012 C C . TRP A 1 902 ? -6.756 8.769 1.767 1.00 97.81 902 TRP A C 1
ATOM 7014 O O . TRP A 1 902 ? -7.943 8.864 1.448 1.00 97.81 902 TRP A O 1
ATOM 7024 N N . ARG A 1 903 ? -6.209 7.591 2.081 1.00 97.94 903 ARG A N 1
ATOM 7025 C CA . ARG A 1 903 ? -6.955 6.328 2.046 1.00 97.94 903 ARG A CA 1
ATOM 7026 C C . ARG A 1 903 ? -8.117 6.312 3.047 1.00 97.94 903 ARG A C 1
ATOM 7028 O O . ARG A 1 903 ? -9.222 5.885 2.710 1.00 97.94 903 ARG A O 1
ATOM 7035 N N . GLU A 1 904 ? -7.901 6.821 4.258 1.00 97.88 904 GLU A N 1
ATOM 7036 C CA . GLU A 1 904 ? -8.957 6.987 5.265 1.00 97.88 904 GLU A CA 1
ATOM 7037 C C . GLU A 1 904 ? -10.046 7.969 4.824 1.00 97.88 904 GLU A C 1
ATOM 7039 O O . GLU A 1 904 ? -11.229 7.742 5.090 1.00 97.88 904 GLU A O 1
ATOM 7044 N N . GLU A 1 905 ? -9.676 9.053 4.142 1.00 98.44 905 GLU A N 1
ATOM 7045 C CA . GLU A 1 905 ? -10.630 10.006 3.571 1.00 98.44 905 GLU A CA 1
ATOM 7046 C C . GLU A 1 905 ? -11.480 9.364 2.471 1.00 98.44 905 GLU A C 1
ATOM 7048 O O . GLU A 1 905 ? -12.700 9.546 2.466 1.00 98.44 905 GLU A O 1
ATOM 7053 N N . VAL A 1 906 ? -10.876 8.548 1.598 1.00 98.62 906 VAL A N 1
ATOM 7054 C CA . VAL A 1 906 ? -11.594 7.751 0.589 1.00 98.62 906 VAL A CA 1
ATOM 7055 C C . VAL A 1 906 ? -12.601 6.810 1.258 1.00 98.62 906 VAL A C 1
ATOM 7057 O O . VAL A 1 906 ? -13.784 6.832 0.910 1.00 98.62 906 VAL A O 1
ATOM 7060 N N . ALA A 1 907 ? -12.171 6.027 2.250 1.00 98.25 907 ALA A N 1
ATOM 7061 C CA . ALA A 1 907 ? -13.044 5.095 2.964 1.00 98.25 907 ALA A CA 1
ATOM 7062 C C . ALA A 1 907 ? -14.197 5.815 3.686 1.00 98.25 907 ALA A C 1
ATOM 7064 O O . ALA A 1 907 ? -15.359 5.416 3.588 1.00 98.25 907 ALA A O 1
ATOM 7065 N N . ARG A 1 908 ? -13.906 6.939 4.349 1.00 97.81 908 ARG A N 1
ATOM 7066 C CA . ARG A 1 908 ? -14.921 7.783 4.990 1.00 97.81 908 ARG A CA 1
ATOM 7067 C C . ARG A 1 908 ? -15.910 8.353 3.977 1.00 97.81 908 ARG A C 1
ATOM 7069 O O . ARG A 1 908 ? -17.100 8.446 4.277 1.00 97.81 908 ARG A O 1
ATOM 7076 N N . MET A 1 909 ? -15.435 8.745 2.797 1.00 98.00 909 MET A N 1
ATOM 7077 C CA . MET A 1 909 ? -16.282 9.277 1.735 1.00 98.00 909 MET A CA 1
ATOM 7078 C C . MET A 1 909 ? -17.237 8.214 1.186 1.00 98.00 909 MET A C 1
ATOM 7080 O O . MET A 1 909 ? -18.410 8.516 0.984 1.00 98.00 909 MET A O 1
ATOM 7084 N N . ILE A 1 910 ? -16.785 6.965 1.027 1.00 97.25 910 ILE A N 1
ATOM 7085 C CA . ILE A 1 910 ? -17.654 5.838 0.641 1.00 97.25 910 ILE A CA 1
ATOM 7086 C C . ILE A 1 910 ? -18.834 5.707 1.611 1.00 97.25 910 ILE A C 1
ATOM 7088 O O . ILE A 1 910 ? -19.972 5.600 1.163 1.00 97.25 910 ILE A O 1
ATOM 7092 N N . VAL A 1 911 ? -18.581 5.791 2.924 1.00 96.31 911 VAL A N 1
ATOM 7093 C CA . VAL A 1 911 ? -19.644 5.752 3.943 1.00 96.31 911 VAL A CA 1
ATOM 7094 C C . VAL A 1 911 ? -20.574 6.963 3.830 1.00 96.31 911 VAL A C 1
ATOM 7096 O O . VAL A 1 911 ? -21.786 6.802 3.820 1.00 96.31 911 VAL A O 1
ATOM 7099 N N . LYS A 1 912 ? -20.039 8.183 3.692 1.00 94.94 912 LYS A N 1
ATOM 7100 C CA . LYS A 1 912 ? -20.860 9.409 3.586 1.00 94.94 912 LYS A CA 1
ATOM 7101 C C . LYS A 1 912 ? -21.775 9.438 2.355 1.00 94.94 912 LYS A C 1
ATOM 7103 O O . LYS A 1 912 ? -22.839 10.061 2.392 1.00 94.94 912 LYS A O 1
ATOM 7108 N N . LEU A 1 913 ? -21.327 8.846 1.250 1.00 95.81 913 LEU A N 1
ATOM 7109 C CA . LEU A 1 913 ? -22.064 8.833 -0.012 1.00 95.81 913 LEU A CA 1
ATOM 7110 C C . LEU A 1 913 ? -23.210 7.827 -0.028 1.00 95.81 913 LEU A C 1
ATOM 7112 O O . LEU A 1 913 ? -24.085 7.933 -0.887 1.00 95.81 913 LEU A O 1
ATOM 7116 N N . ASP A 1 914 ? -23.233 6.888 0.912 1.00 93.19 914 ASP A N 1
ATOM 7117 C CA . ASP A 1 914 ? -24.319 5.934 1.000 1.00 93.19 914 ASP A CA 1
ATOM 7118 C C . ASP A 1 914 ? -25.665 6.629 1.262 1.00 93.19 914 ASP A C 1
ATOM 7120 O O . ASP A 1 914 ? -25.789 7.619 1.994 1.00 93.19 914 ASP A O 1
ATOM 7124 N N . SER A 1 915 ? -26.676 6.147 0.553 1.00 90.12 915 SER A N 1
ATOM 7125 C CA . SER A 1 915 ? -28.018 6.735 0.490 1.00 90.12 915 SER A CA 1
ATOM 7126 C C . SER A 1 915 ? -29.120 5.690 0.601 1.00 90.12 915 SER A C 1
ATOM 7128 O O . SER A 1 915 ? -30.300 6.041 0.561 1.00 90.12 915 SER A O 1
ATOM 7130 N N . GLN A 1 916 ? -28.745 4.416 0.711 1.00 90.94 916 GLN A N 1
ATOM 7131 C CA . GLN A 1 916 ? -29.692 3.334 0.894 1.00 90.94 916 GLN A CA 1
ATOM 7132 C C . GLN A 1 916 ? -30.118 3.336 2.358 1.00 90.94 916 GLN A C 1
ATOM 7134 O O . GLN A 1 916 ? -29.307 3.511 3.251 1.00 90.94 916 GLN A O 1
ATOM 7139 N N . THR A 1 917 ? -31.420 3.243 2.604 1.00 93.75 917 THR A N 1
ATOM 7140 C CA . THR A 1 917 ? -31.942 3.148 3.969 1.00 93.75 917 THR A CA 1
ATOM 7141 C C . THR A 1 917 ? -31.999 1.687 4.395 1.00 93.75 917 THR A C 1
ATOM 7143 O O . THR A 1 917 ? -32.393 0.860 3.564 1.00 93.75 917 THR A O 1
ATOM 7146 N N . PRO A 1 918 ? -31.809 1.370 5.688 1.00 96.75 918 PRO A N 1
ATOM 7147 C CA . PRO A 1 918 ? -32.014 0.015 6.175 1.00 96.75 918 PRO A CA 1
ATOM 7148 C C . PRO A 1 918 ? -33.416 -0.514 5.865 1.00 96.75 918 PRO A C 1
ATOM 7150 O O . PRO A 1 918 ? -34.417 0.202 5.983 1.00 96.75 918 PRO A O 1
ATOM 7153 N N . VAL A 1 919 ? -33.489 -1.797 5.518 1.00 96.62 919 VAL A N 1
ATOM 7154 C CA . VAL A 1 919 ? -34.719 -2.482 5.113 1.00 96.62 919 VAL A CA 1
ATOM 7155 C C . VAL A 1 919 ? -35.039 -3.615 6.084 1.00 96.62 919 VAL A C 1
ATOM 7157 O O . VAL A 1 919 ? -34.161 -4.365 6.514 1.00 96.62 919 VAL A O 1
ATOM 7160 N N . TRP A 1 920 ? -36.319 -3.749 6.428 1.00 96.19 920 TRP A N 1
ATOM 7161 C CA . TRP A 1 920 ? -36.822 -4.851 7.246 1.00 96.19 920 TRP A CA 1
ATOM 7162 C C . TRP A 1 920 ? -37.108 -6.094 6.393 1.00 96.19 920 TRP A C 1
ATOM 7164 O O . TRP A 1 920 ? -37.588 -5.949 5.266 1.00 96.19 920 TRP A O 1
ATOM 7174 N N . PRO A 1 921 ? -36.920 -7.314 6.929 1.00 95.56 921 PRO A N 1
ATOM 7175 C CA . PRO A 1 921 ? -37.405 -8.532 6.287 1.00 95.56 921 PRO A CA 1
ATOM 7176 C C . PRO A 1 921 ? -38.901 -8.450 5.957 1.00 95.56 921 PRO A C 1
ATOM 7178 O O . PRO A 1 921 ? -39.680 -7.835 6.696 1.00 95.56 921 PRO A O 1
ATOM 7181 N N . GLU A 1 922 ? -39.327 -9.088 4.868 1.00 93.38 922 GLU A N 1
ATOM 7182 C CA . GLU A 1 922 ? -40.731 -9.072 4.453 1.00 93.38 922 GLU A CA 1
ATOM 7183 C C . GLU A 1 922 ? -41.649 -9.604 5.571 1.00 93.38 922 GLU A C 1
ATOM 7185 O O . GLU A 1 922 ? -41.378 -10.627 6.197 1.00 93.38 922 GLU A O 1
ATOM 7190 N N . GLY A 1 923 ? -42.741 -8.884 5.848 1.00 91.56 923 GLY A N 1
ATOM 7191 C CA . GLY A 1 923 ? -43.703 -9.249 6.894 1.00 91.56 923 GLY A CA 1
ATOM 7192 C C . GLY A 1 923 ? -43.280 -8.912 8.330 1.00 91.56 923 GLY A C 1
ATOM 7193 O O . GLY A 1 923 ? -44.016 -9.254 9.259 1.00 91.56 923 GLY A O 1
ATOM 7194 N N . SER A 1 924 ? -42.146 -8.229 8.525 1.00 95.00 924 SER A N 1
ATOM 7195 C CA . SER A 1 924 ? -41.669 -7.794 9.844 1.00 95.00 924 SER A CA 1
ATOM 7196 C C . SER A 1 924 ? -42.690 -6.934 10.591 1.00 95.00 924 SER A C 1
ATOM 7198 O O . SER A 1 924 ? -43.366 -6.084 10.009 1.00 95.00 924 SER A O 1
ATOM 7200 N N . LYS A 1 925 ? -42.781 -7.140 11.909 1.00 94.38 925 LYS A N 1
ATOM 7201 C CA . LYS A 1 925 ? -43.646 -6.380 12.822 1.00 94.38 925 LYS A CA 1
ATOM 7202 C C . LYS A 1 925 ? -42.934 -6.140 14.148 1.00 94.38 925 LYS A C 1
ATOM 7204 O O . LYS A 1 925 ? -42.143 -6.975 14.582 1.00 94.38 925 LYS A O 1
ATOM 7209 N N . LEU A 1 926 ? -43.269 -5.029 14.802 1.00 97.00 926 LEU A N 1
ATOM 7210 C CA . LEU A 1 926 ? -42.912 -4.800 16.198 1.00 97.00 926 LEU A CA 1
ATOM 7211 C C . LEU A 1 926 ? -43.893 -5.563 17.091 1.00 97.00 926 LEU A C 1
ATOM 7213 O O . LEU A 1 926 ? -45.095 -5.295 17.064 1.00 97.00 926 LEU A O 1
ATOM 7217 N N . THR A 1 927 ? -43.385 -6.505 17.879 1.00 97.12 927 THR A N 1
ATOM 7218 C CA . THR A 1 927 ? -44.188 -7.221 18.875 1.00 97.12 927 THR A CA 1
ATOM 7219 C C . THR A 1 927 ? -44.070 -6.510 20.217 1.00 97.12 927 THR A C 1
ATOM 7221 O O . THR A 1 927 ? -42.964 -6.212 20.663 1.00 97.12 927 THR A O 1
ATOM 7224 N N . VAL A 1 928 ? -45.212 -6.238 20.847 1.00 96.50 928 VAL A N 1
ATOM 7225 C CA . VAL A 1 928 ? -45.310 -5.644 22.187 1.00 96.50 928 VAL A CA 1
ATOM 7226 C C . VAL A 1 928 ? -45.929 -6.691 23.107 1.00 96.50 928 VAL A C 1
ATOM 7228 O O . VAL A 1 928 ? -47.001 -7.218 22.806 1.00 96.50 928 VAL A O 1
ATOM 7231 N N . GLY A 1 929 ? -45.255 -7.023 24.204 1.00 92.25 929 GLY A N 1
ATOM 7232 C CA . GLY A 1 929 ? -45.654 -8.115 25.090 1.00 92.25 929 GLY A CA 1
ATOM 7233 C C . GLY A 1 929 ? -45.222 -7.909 26.538 1.00 92.25 929 GLY A C 1
ATOM 7234 O O . GLY A 1 929 ? -44.693 -6.860 26.899 1.00 92.25 929 GLY A O 1
ATOM 7235 N N . ASN A 1 930 ? -45.494 -8.916 27.379 1.00 90.44 930 ASN A N 1
ATOM 7236 C CA . ASN A 1 930 ? -45.108 -8.962 28.799 1.00 90.44 930 ASN A CA 1
ATOM 7237 C C . ASN A 1 930 ? -45.423 -7.672 29.579 1.00 90.44 930 ASN A C 1
ATOM 7239 O O . ASN A 1 930 ? -44.654 -7.237 30.436 1.00 90.44 930 ASN A O 1
ATOM 7243 N N . ALA A 1 931 ? -46.557 -7.042 29.265 1.00 91.12 931 ALA A N 1
ATOM 7244 C CA . ALA A 1 931 ? -46.944 -5.790 29.889 1.00 91.12 931 ALA A CA 1
ATOM 7245 C C . ALA A 1 931 ? -47.146 -5.978 31.401 1.00 91.12 931 ALA A C 1
ATOM 7247 O O . ALA A 1 931 ? -47.915 -6.835 31.839 1.00 91.12 931 ALA A O 1
ATOM 7248 N N . THR A 1 932 ? -46.484 -5.143 32.196 1.00 91.25 932 THR A N 1
ATOM 7249 C CA . THR A 1 932 ? -46.743 -4.967 33.626 1.00 91.25 932 THR A CA 1
ATOM 7250 C C . THR A 1 932 ? -47.388 -3.603 33.861 1.00 91.25 932 THR A C 1
ATOM 7252 O O . THR A 1 932 ? -47.608 -2.822 32.935 1.00 91.25 932 THR A O 1
ATOM 7255 N N . TYR A 1 933 ? -47.688 -3.280 35.116 1.00 89.00 933 TYR A N 1
ATOM 7256 C CA . TYR A 1 933 ? -48.234 -1.970 35.467 1.00 89.00 933 TYR A CA 1
ATOM 7257 C C . TYR A 1 933 ? -47.268 -0.803 35.193 1.00 89.00 933 TYR A C 1
ATOM 7259 O O . TYR A 1 933 ? -47.708 0.341 35.235 1.00 89.00 933 TYR A O 1
ATOM 7267 N N . SER A 1 934 ? -45.981 -1.061 34.925 1.00 90.75 934 SER A N 1
ATOM 7268 C CA . SER A 1 934 ? -45.002 -0.008 34.620 1.00 90.75 934 SER A CA 1
ATOM 7269 C C . SER A 1 934 ? -43.967 -0.354 33.549 1.00 90.75 934 SER A C 1
ATOM 7271 O O . SER A 1 934 ? -43.060 0.447 33.299 1.00 90.75 934 SER A O 1
ATOM 7273 N N . THR A 1 935 ? -44.080 -1.517 32.904 1.00 94.62 935 THR A N 1
ATOM 7274 C CA . THR A 1 935 ? -43.126 -1.974 31.885 1.00 94.62 935 THR A CA 1
ATOM 7275 C C . THR A 1 935 ? -43.810 -2.684 30.722 1.00 94.62 935 THR A C 1
ATOM 7277 O O . THR A 1 935 ? -44.903 -3.226 30.880 1.00 94.62 935 THR A O 1
ATOM 7280 N N . MET A 1 936 ? -43.159 -2.710 29.560 1.00 96.62 936 MET A N 1
ATOM 7281 C CA . MET A 1 936 ? -43.532 -3.536 28.405 1.00 96.62 936 MET A CA 1
ATOM 7282 C C . MET A 1 936 ? -42.277 -4.002 27.681 1.00 96.62 936 MET A C 1
ATOM 7284 O O . MET A 1 936 ? -41.328 -3.230 27.553 1.00 96.62 936 MET A O 1
ATOM 7288 N N . ASP A 1 937 ? -42.302 -5.224 27.161 1.00 96.81 937 ASP A N 1
ATOM 7289 C CA . ASP A 1 937 ? -41.220 -5.751 26.338 1.00 96.81 937 ASP A CA 1
ATOM 7290 C C . ASP A 1 937 ? -41.529 -5.522 24.859 1.00 96.81 937 ASP A C 1
ATOM 7292 O O . ASP A 1 937 ? -42.613 -5.847 24.365 1.00 96.81 937 ASP A O 1
ATOM 7296 N N . LEU A 1 938 ? -40.554 -4.961 24.153 1.00 97.50 938 LEU A N 1
ATOM 7297 C CA . LEU A 1 938 ? -40.545 -4.789 22.709 1.00 97.50 938 LEU A CA 1
ATOM 7298 C C . LEU A 1 938 ? -39.665 -5.865 22.087 1.00 97.50 938 LEU A C 1
ATOM 7300 O O . LEU A 1 938 ? -38.576 -6.124 22.596 1.00 97.50 938 LEU A O 1
ATOM 7304 N N . GLN A 1 939 ? -40.104 -6.444 20.971 1.00 97.19 939 GLN A N 1
ATOM 7305 C CA . GLN A 1 939 ? -39.331 -7.420 20.204 1.00 97.19 939 GLN A CA 1
ATOM 7306 C C . GLN A 1 939 ? -39.453 -7.168 18.696 1.00 97.19 939 GLN A C 1
ATOM 7308 O O . GLN A 1 939 ? -40.560 -6.987 18.181 1.00 97.19 939 GLN A O 1
ATOM 7313 N N . TRP A 1 940 ? -38.325 -7.168 17.981 1.00 96.88 940 TRP A N 1
ATOM 7314 C CA . TRP A 1 940 ? -38.271 -6.922 16.533 1.00 96.88 940 TRP A CA 1
ATOM 7315 C C . TRP A 1 940 ? -37.165 -7.739 15.839 1.00 96.88 940 TRP A C 1
ATOM 7317 O O . TRP A 1 940 ? -36.160 -8.066 16.476 1.00 96.88 940 TRP A O 1
ATOM 7327 N N . PRO A 1 941 ? -37.329 -8.095 14.549 1.00 96.19 941 PRO A N 1
ATOM 7328 C CA . PRO A 1 941 ? -36.291 -8.787 13.783 1.00 96.19 941 PRO A CA 1
ATOM 7329 C C . PRO A 1 941 ? -35.146 -7.839 13.402 1.00 96.19 941 PRO A C 1
ATOM 7331 O O . PRO A 1 941 ? -35.310 -6.621 13.420 1.00 96.19 941 PRO A O 1
ATOM 7334 N N . ALA A 1 942 ? -33.992 -8.383 13.019 1.00 94.88 942 ALA A N 1
ATOM 7335 C CA . ALA A 1 942 ? -32.893 -7.579 12.487 1.00 94.88 942 ALA A CA 1
ATOM 7336 C C . ALA A 1 942 ? -33.253 -6.911 11.145 1.00 94.88 942 ALA A C 1
ATOM 7338 O O . ALA A 1 942 ? -33.809 -7.558 10.257 1.00 94.88 942 ALA A O 1
ATOM 7339 N N . ALA A 1 943 ? -32.895 -5.634 10.980 1.00 95.31 943 ALA A N 1
ATOM 7340 C CA . ALA A 1 943 ? -32.882 -4.972 9.673 1.00 95.31 943 ALA A CA 1
ATOM 7341 C C . ALA A 1 943 ? -31.573 -5.271 8.920 1.00 95.31 943 ALA A C 1
ATOM 7343 O O . ALA A 1 943 ? -30.560 -5.629 9.525 1.00 95.31 943 ALA A O 1
ATOM 7344 N N . SER A 1 944 ? -31.586 -5.089 7.600 1.00 93.25 944 SER A N 1
ATOM 7345 C CA . SER A 1 944 ? -30.420 -5.251 6.725 1.00 93.25 944 SER A CA 1
ATOM 7346 C C . SER A 1 944 ? -30.146 -3.990 5.915 1.00 93.25 944 SER A C 1
ATOM 7348 O O . SER A 1 944 ? -31.082 -3.309 5.503 1.00 93.25 944 SER A O 1
ATOM 7350 N N . ASP A 1 945 ? -28.872 -3.725 5.650 1.00 93.75 945 ASP A N 1
ATOM 7351 C CA . ASP A 1 945 ? -28.390 -2.587 4.870 1.00 93.75 945 ASP A CA 1
ATOM 7352 C C . ASP A 1 945 ? -27.052 -2.947 4.184 1.00 93.75 945 ASP A C 1
ATOM 7354 O O . ASP A 1 945 ? -26.370 -3.873 4.638 1.00 93.75 945 ASP A O 1
ATOM 7358 N N . ASN A 1 946 ? -26.669 -2.252 3.106 1.00 88.25 946 ASN A N 1
ATOM 7359 C CA . ASN A 1 946 ? -25.416 -2.483 2.369 1.00 88.25 946 ASN A CA 1
ATOM 7360 C C . ASN A 1 946 ? -24.155 -2.124 3.171 1.00 88.25 946 ASN A C 1
ATOM 7362 O O . ASN A 1 946 ? -23.125 -2.776 2.988 1.00 88.25 946 ASN A O 1
ATOM 7366 N N . LEU A 1 947 ? -24.213 -1.124 4.054 1.00 90.31 947 LEU A N 1
ATOM 7367 C CA . LEU A 1 947 ? -23.156 -0.819 5.027 1.00 90.31 947 LEU A CA 1
ATOM 7368 C C . LEU A 1 947 ? -23.433 -1.453 6.397 1.00 90.31 947 LEU A C 1
ATOM 7370 O O . LEU A 1 947 ? -22.551 -1.545 7.255 1.00 90.31 947 LEU A O 1
ATOM 7374 N N . GLY A 1 948 ? -24.643 -1.967 6.583 1.00 89.19 948 GLY A N 1
ATOM 7375 C CA . GLY A 1 948 ? -25.087 -2.624 7.799 1.00 89.19 948 GLY A CA 1
ATOM 7376 C C . GLY A 1 948 ? -25.697 -1.644 8.795 1.00 89.19 948 GLY A C 1
ATOM 7377 O O . GLY A 1 948 ? -25.537 -0.430 8.712 1.00 89.19 948 GLY A O 1
ATOM 7378 N N . VAL A 1 949 ? -26.415 -2.195 9.769 1.00 91.69 949 VAL A N 1
ATOM 7379 C CA . VAL A 1 949 ? -27.157 -1.407 10.758 1.00 91.69 949 VAL A CA 1
ATOM 7380 C C . VAL A 1 949 ? -26.233 -1.009 11.909 1.00 91.69 949 VAL A C 1
ATOM 7382 O O . VAL A 1 949 ? -25.651 -1.861 12.586 1.00 91.69 949 VAL A O 1
ATOM 7385 N N . GLU A 1 950 ? -26.101 0.295 12.143 1.00 92.56 950 GLU A N 1
ATOM 7386 C CA . GLU A 1 950 ? -25.331 0.858 13.248 1.00 92.56 950 GLU A CA 1
ATOM 7387 C C . GLU A 1 950 ? -26.115 0.779 14.564 1.00 92.56 950 GLU A C 1
ATOM 7389 O O . GLU A 1 950 ? -25.528 0.466 15.608 1.00 92.56 950 GLU A O 1
ATOM 7394 N N . ALA A 1 951 ? -27.418 1.078 14.512 1.00 94.56 951 ALA A N 1
ATOM 7395 C CA . ALA A 1 951 ? -28.256 1.236 15.692 1.00 94.56 951 ALA A CA 1
ATOM 7396 C C . ALA A 1 951 ? -29.768 1.078 15.436 1.00 94.56 951 ALA A C 1
ATOM 7398 O O . ALA A 1 951 ? -30.246 1.226 14.313 1.00 94.56 951 ALA A O 1
ATOM 7399 N N . TYR A 1 952 ? -30.531 0.886 16.516 1.00 96.62 952 TYR A N 1
ATOM 7400 C CA . TYR A 1 952 ? -31.988 1.018 16.554 1.00 96.62 952 TYR A CA 1
ATOM 7401 C C . TYR A 1 952 ? -32.409 2.140 17.506 1.00 96.62 952 TYR A C 1
ATOM 7403 O O . TYR A 1 952 ? -31.937 2.218 18.645 1.00 96.62 952 TYR A O 1
ATOM 7411 N N . ARG A 1 953 ? -33.324 2.994 17.042 1.00 97.38 953 ARG A N 1
ATOM 7412 C CA . ARG A 1 953 ? -33.926 4.086 17.819 1.00 97.38 953 ARG A CA 1
ATOM 7413 C C . ARG A 1 953 ? -35.374 3.755 18.137 1.00 97.38 953 ARG A C 1
ATOM 7415 O O . ARG A 1 953 ? -36.132 3.380 17.241 1.00 97.38 953 ARG A O 1
ATOM 7422 N N . ILE A 1 954 ? -35.745 3.903 19.405 1.00 96.62 954 ILE A N 1
ATOM 7423 C CA . ILE A 1 954 ? -37.079 3.585 19.921 1.00 96.62 954 ILE A CA 1
ATOM 7424 C C . ILE A 1 954 ? -37.788 4.894 20.258 1.00 96.62 954 ILE A C 1
ATOM 7426 O O . ILE A 1 954 ? -37.192 5.790 20.847 1.00 96.62 954 ILE A O 1
ATOM 7430 N N . SER A 1 955 ? -39.063 5.023 19.902 1.00 96.06 955 SER A N 1
ATOM 7431 C CA . SER A 1 955 ? -39.904 6.157 20.304 1.00 96.06 955 SER A CA 1
ATOM 7432 C C . SER A 1 955 ? -41.171 5.690 21.011 1.00 96.06 955 SER A C 1
ATOM 7434 O O . SER A 1 955 ? -41.737 4.662 20.641 1.00 96.06 955 SER A O 1
ATOM 7436 N N . ILE A 1 956 ? -41.620 6.470 21.997 1.00 96.38 956 ILE A N 1
ATOM 7437 C CA . ILE A 1 956 ? -42.872 6.282 22.740 1.00 96.38 956 ILE A CA 1
ATOM 7438 C C . ILE A 1 956 ? -43.768 7.490 22.477 1.00 96.38 956 ILE A C 1
ATOM 7440 O O . ILE A 1 956 ? -43.362 8.627 22.717 1.00 96.38 956 ILE A O 1
ATOM 7444 N N . ASN A 1 957 ? -44.987 7.261 21.985 1.00 94.31 957 ASN A N 1
ATOM 7445 C CA . ASN A 1 957 ? -45.966 8.306 21.660 1.00 94.31 957 ASN A CA 1
ATOM 7446 C C . ASN A 1 957 ? -45.364 9.427 20.783 1.00 94.31 957 ASN A C 1
ATOM 7448 O O . ASN A 1 957 ? -45.620 10.612 20.993 1.00 94.31 957 ASN A O 1
ATOM 7452 N N . GLY A 1 958 ? -44.502 9.047 19.833 1.00 90.75 958 GLY A N 1
ATOM 7453 C CA . GLY A 1 958 ? -43.803 9.962 18.924 1.00 90.75 958 GLY A CA 1
ATOM 7454 C C . GLY A 1 958 ? -42.566 10.668 19.498 1.00 90.75 958 GLY A C 1
ATOM 7455 O O . GLY A 1 958 ? -41.922 11.413 18.766 1.00 90.75 958 GLY A O 1
ATOM 7456 N N . THR A 1 959 ? -42.204 10.439 20.765 1.00 94.00 959 THR A N 1
ATOM 7457 C CA . THR A 1 959 ? -40.981 10.986 21.381 1.00 94.00 959 THR A CA 1
ATOM 7458 C C . THR A 1 959 ? -39.881 9.927 21.410 1.00 94.00 959 THR A C 1
ATOM 7460 O O . THR A 1 959 ? -40.081 8.855 21.981 1.00 94.00 959 THR A O 1
ATOM 7463 N N . GLU A 1 960 ? -38.726 10.208 20.804 1.00 93.44 960 GLU A N 1
ATOM 7464 C CA . GLU A 1 960 ? -37.569 9.301 20.801 1.00 93.44 960 GLU A CA 1
ATOM 7465 C C . GLU A 1 960 ? -36.965 9.164 22.207 1.00 93.44 960 GLU A C 1
ATOM 7467 O O . GLU A 1 960 ? -36.815 10.148 22.937 1.00 93.44 960 GLU A O 1
ATOM 7472 N N . LEU A 1 961 ? -36.634 7.933 22.598 1.00 92.56 961 LEU A N 1
ATOM 7473 C CA . LEU A 1 961 ? -35.902 7.659 23.826 1.00 92.56 961 LEU A CA 1
ATOM 7474 C C . LEU A 1 961 ? -34.432 8.071 23.669 1.00 92.56 961 LEU A C 1
ATOM 7476 O O . LEU A 1 961 ? -33.861 7.906 22.595 1.00 92.56 961 LEU A O 1
ATOM 7480 N N . PRO A 1 962 ? -33.777 8.546 24.743 1.00 87.88 962 PRO A N 1
ATOM 7481 C CA . PRO A 1 962 ? -32.347 8.846 24.701 1.00 87.88 962 PRO A CA 1
ATOM 7482 C C . PRO A 1 962 ? -31.481 7.588 24.526 1.00 87.88 962 PRO A C 1
ATOM 7484 O O . PRO A 1 962 ? -30.329 7.687 24.107 1.00 87.88 962 PRO A O 1
ATOM 7487 N N . GLU A 1 963 ? -32.010 6.414 24.877 1.00 89.31 963 GLU A N 1
ATOM 7488 C CA . GLU A 1 963 ? -31.317 5.141 24.720 1.00 89.31 963 GLU A CA 1
ATOM 7489 C C . GLU A 1 963 ? -31.363 4.660 23.265 1.00 89.31 963 GLU A C 1
ATOM 7491 O O . GLU A 1 963 ? -32.417 4.617 22.631 1.00 89.31 963 GLU A O 1
ATOM 7496 N N . VAL A 1 964 ? -30.195 4.277 22.748 1.00 90.88 964 VAL A N 1
ATOM 7497 C CA . VAL A 1 964 ? -29.996 3.819 21.372 1.00 90.88 964 VAL A CA 1
ATOM 7498 C C . VAL A 1 964 ? -29.372 2.430 21.415 1.00 90.88 964 VAL A C 1
ATOM 7500 O O . VAL A 1 964 ? -28.271 2.254 21.941 1.00 90.88 964 VAL A O 1
ATOM 7503 N N . ILE A 1 965 ? -30.057 1.443 20.840 1.00 91.81 965 ILE A N 1
ATOM 7504 C CA . ILE A 1 965 ? -29.611 0.048 20.870 1.00 91.81 965 ILE A CA 1
ATOM 7505 C C . ILE A 1 965 ? -28.572 -0.165 19.774 1.00 91.81 965 ILE A C 1
ATOM 7507 O O . ILE A 1 965 ? -28.879 -0.039 18.593 1.00 91.81 965 ILE A O 1
ATOM 7511 N N . ARG A 1 966 ? -27.339 -0.493 20.165 1.00 88.12 966 ARG A N 1
ATOM 7512 C CA . ARG A 1 966 ? -26.192 -0.700 19.255 1.00 88.12 966 ARG A CA 1
ATOM 7513 C C . ARG A 1 966 ? -25.698 -2.148 19.227 1.00 88.12 966 ARG A C 1
ATOM 7515 O O . ARG A 1 966 ? -24.621 -2.422 18.704 1.00 88.12 966 ARG A O 1
ATOM 7522 N N . GLU A 1 967 ? -26.461 -3.068 19.816 1.00 82.75 967 GLU A N 1
ATOM 7523 C CA . GLU A 1 967 ? -26.151 -4.497 19.795 1.00 82.75 967 GLU A CA 1
ATOM 7524 C C . GLU A 1 967 ? -26.229 -5.059 18.364 1.00 82.75 967 GLU A C 1
ATOM 7526 O O . GLU A 1 967 ? -27.060 -4.649 17.551 1.00 82.75 967 GLU A O 1
ATOM 7531 N N . ARG A 1 968 ? -25.351 -6.012 18.034 1.00 79.19 968 ARG A N 1
ATOM 7532 C CA . ARG A 1 968 ? -25.171 -6.540 16.673 1.00 79.19 968 ARG A CA 1
ATOM 7533 C C . ARG A 1 968 ? -25.147 -8.062 16.663 1.00 79.19 968 ARG A C 1
ATOM 7535 O O . ARG A 1 968 ? -24.752 -8.686 17.643 1.00 79.19 968 ARG A O 1
ATOM 7542 N N . GLY A 1 969 ? -25.518 -8.640 15.522 1.00 74.12 969 GLY A N 1
ATOM 7543 C CA . GLY A 1 969 ? -25.394 -10.077 15.265 1.00 74.12 969 GLY A CA 1
ATOM 7544 C C . GLY A 1 969 ? -26.519 -10.941 15.838 1.00 74.12 969 GLY A C 1
ATOM 7545 O O . GLY A 1 969 ? -26.410 -12.162 15.771 1.00 74.12 969 GLY A O 1
ATOM 7546 N N . SER A 1 970 ? -27.587 -10.340 16.372 1.00 83.25 970 SER A N 1
ATOM 7547 C CA . SER A 1 970 ? -28.800 -11.073 16.742 1.00 83.25 970 SER A CA 1
ATOM 7548 C C . SER A 1 970 ? -29.792 -11.090 15.581 1.00 83.25 970 SER A C 1
ATOM 7550 O O . SER A 1 970 ? -29.968 -10.081 14.904 1.00 83.25 970 SER A O 1
ATOM 7552 N N . GLU A 1 971 ? -30.485 -12.210 15.379 1.00 89.06 971 GLU A N 1
ATOM 7553 C CA . GLU A 1 971 ? -31.620 -12.292 14.448 1.00 89.06 971 GLU A CA 1
ATOM 7554 C C . GLU A 1 971 ? -32.860 -11.574 14.999 1.00 89.06 971 GLU A C 1
ATOM 7556 O O . GLU A 1 971 ? -33.764 -11.194 14.253 1.00 89.06 971 GLU A O 1
ATOM 7561 N N . THR A 1 972 ? -32.928 -11.398 16.321 1.00 92.56 972 THR A N 1
ATOM 7562 C CA . THR A 1 972 ? -34.060 -10.779 17.013 1.00 92.56 972 THR A CA 1
ATOM 7563 C C . THR A 1 972 ? -33.588 -9.969 18.211 1.00 92.56 972 THR A C 1
ATOM 7565 O O . THR A 1 972 ? -32.802 -10.438 19.032 1.00 92.56 972 THR A O 1
ATOM 7568 N N . TYR A 1 973 ? -34.098 -8.754 18.326 1.00 95.00 973 TYR A N 1
ATOM 7569 C CA . TYR A 1 973 ? -33.745 -7.803 19.369 1.00 95.00 973 TYR A CA 1
ATOM 7570 C C . TYR A 1 973 ? -34.902 -7.620 20.339 1.00 95.00 973 TYR A C 1
ATOM 7572 O O . TYR A 1 973 ? -36.067 -7.717 19.945 1.00 95.00 973 TYR A O 1
ATOM 7580 N N . THR A 1 974 ? -34.574 -7.348 21.601 1.00 94.75 974 THR A N 1
ATOM 7581 C CA . THR A 1 974 ? -35.552 -7.099 22.662 1.00 94.75 974 THR A CA 1
ATOM 7582 C C . THR A 1 974 ? -35.183 -5.871 23.478 1.00 94.75 974 THR A C 1
ATOM 7584 O O . THR A 1 974 ? -34.004 -5.641 23.738 1.00 94.75 974 THR A O 1
ATOM 7587 N N . TYR A 1 975 ? -36.182 -5.124 23.940 1.00 95.50 975 TYR A N 1
ATOM 7588 C CA . TYR A 1 975 ? -35.985 -3.999 24.852 1.00 95.50 975 TYR A CA 1
ATOM 7589 C C . TYR A 1 975 ? -37.165 -3.851 25.812 1.00 95.50 975 TYR A C 1
ATOM 7591 O O . TYR A 1 975 ? -38.313 -3.786 25.373 1.00 95.50 975 TYR A O 1
ATOM 7599 N N . THR A 1 976 ? -36.889 -3.760 27.113 1.00 96.19 976 THR A N 1
ATOM 7600 C CA . THR A 1 976 ? -37.918 -3.523 28.133 1.00 96.19 976 THR A CA 1
ATOM 7601 C C . THR A 1 976 ? -38.061 -2.029 28.381 1.00 96.19 976 THR A C 1
ATOM 7603 O O . THR A 1 976 ? -37.210 -1.390 28.998 1.00 96.19 976 THR A O 1
ATOM 7606 N N . VAL A 1 977 ? -39.185 -1.470 27.947 1.00 95.31 977 VAL A N 1
ATOM 7607 C CA . VAL A 1 977 ? -39.575 -0.105 28.292 1.00 95.31 977 VAL A CA 1
ATOM 7608 C C . VAL A 1 977 ? -40.002 -0.079 29.755 1.00 95.31 977 VAL A C 1
ATOM 7610 O O . VAL A 1 977 ? -40.787 -0.921 30.185 1.00 95.31 977 VAL A O 1
ATOM 7613 N N . THR A 1 978 ? -39.514 0.895 30.521 1.00 93.31 978 THR A N 1
ATOM 7614 C CA . THR A 1 978 ? -39.834 1.066 31.946 1.00 93.31 978 THR A CA 1
ATOM 7615 C C . THR A 1 978 ? -40.421 2.450 32.226 1.00 93.31 978 THR A C 1
ATOM 7617 O O . THR A 1 978 ? -40.407 3.326 31.364 1.00 93.31 978 THR A O 1
ATOM 7620 N N . GLY A 1 979 ? -40.966 2.653 33.430 1.00 91.06 979 GLY A N 1
ATOM 7621 C CA . GLY A 1 979 ? -41.526 3.946 33.843 1.00 91.06 979 GLY A CA 1
ATOM 7622 C C . GLY A 1 979 ? -42.881 4.277 33.210 1.00 91.06 979 GLY A C 1
ATOM 7623 O O . GLY A 1 979 ? -43.269 5.442 33.182 1.00 91.06 979 GLY A O 1
ATOM 7624 N N . LEU A 1 980 ? -43.596 3.270 32.704 1.00 93.19 980 LEU A N 1
ATOM 7625 C CA . LEU A 1 980 ? -44.946 3.435 32.176 1.00 93.19 980 LEU A CA 1
ATOM 7626 C C . LEU A 1 980 ? -45.955 3.629 33.319 1.00 93.19 980 LEU A C 1
ATOM 7628 O O . LEU A 1 980 ? -45.753 3.162 34.441 1.00 93.19 980 LEU A O 1
ATOM 7632 N N . GLU A 1 981 ? -47.056 4.312 33.030 1.00 90.19 981 GLU A N 1
ATOM 7633 C CA . GLU A 1 981 ? -48.211 4.388 33.919 1.00 90.19 981 GLU A CA 1
ATOM 7634 C C . GLU A 1 981 ? -49.144 3.209 33.637 1.00 90.19 981 GLU A C 1
ATOM 7636 O O . GLU A 1 981 ? -49.307 2.821 32.481 1.00 90.19 981 GLU A O 1
ATOM 7641 N N . ASP A 1 982 ? -49.811 2.667 34.654 1.00 90.56 982 ASP A N 1
ATOM 7642 C CA . ASP A 1 982 ? -50.837 1.640 34.472 1.00 90.56 982 ASP A CA 1
ATOM 7643 C C . ASP A 1 982 ? -52.088 2.209 33.782 1.00 90.56 982 ASP A C 1
ATOM 7645 O O . ASP A 1 982 ? -52.405 3.404 33.868 1.00 90.56 982 ASP A O 1
ATOM 7649 N N . SER A 1 983 ? -52.839 1.324 33.120 1.00 88.50 983 SER A N 1
ATOM 7650 C CA . SER A 1 983 ? -54.063 1.662 32.378 1.00 88.50 983 SER A CA 1
ATOM 7651 C C . SER A 1 983 ? -53.874 2.759 31.327 1.00 88.50 983 SER A C 1
ATOM 7653 O O . SER A 1 983 ? -54.810 3.503 31.020 1.00 88.50 983 SER A O 1
ATOM 7655 N N . ALA A 1 984 ? -52.664 2.892 30.790 1.00 89.69 984 ALA A N 1
ATOM 7656 C CA . ALA A 1 984 ? -52.330 3.827 29.728 1.00 89.69 984 ALA A CA 1
ATOM 7657 C C . ALA A 1 984 ? -51.980 3.054 28.454 1.00 89.69 984 ALA A C 1
ATOM 7659 O O . ALA A 1 984 ? -51.397 1.971 28.506 1.00 89.69 984 ALA A O 1
ATOM 7660 N N . SER A 1 985 ? -52.389 3.602 27.310 1.00 91.00 985 SER A N 1
ATOM 7661 C CA . SER A 1 985 ? -52.011 3.064 26.002 1.00 91.00 985 SER A CA 1
ATOM 7662 C C . SER A 1 985 ? -50.781 3.796 25.493 1.00 91.00 985 SER A C 1
ATOM 7664 O O . SER A 1 985 ? -50.689 5.017 25.633 1.00 91.00 985 SER A O 1
ATOM 7666 N N . TYR A 1 986 ? -49.862 3.035 24.916 1.00 94.75 986 TYR A N 1
ATOM 7667 C CA . TYR A 1 986 ? -48.608 3.526 24.375 1.00 94.75 986 TYR A CA 1
ATOM 7668 C C . TYR A 1 986 ? -48.446 3.052 22.938 1.00 94.75 986 TYR A C 1
ATOM 7670 O O . TYR A 1 986 ? -48.638 1.868 22.648 1.00 94.75 986 TYR A O 1
ATOM 7678 N N . ASP A 1 987 ? -48.060 3.984 22.073 1.00 96.69 987 ASP A N 1
ATOM 7679 C CA . ASP A 1 987 ? -47.627 3.704 20.712 1.00 96.69 987 ASP A CA 1
ATOM 7680 C C . ASP A 1 987 ? -46.100 3.671 20.678 1.00 96.69 987 ASP A C 1
ATOM 7682 O O . ASP A 1 987 ? -45.430 4.636 21.056 1.00 96.69 987 ASP A O 1
ATOM 7686 N N . PHE A 1 988 ? -45.551 2.556 20.212 1.00 97.50 988 PHE A N 1
ATOM 7687 C CA . PHE A 1 988 ? -44.122 2.343 20.059 1.00 97.50 988 PHE A CA 1
ATOM 7688 C C . PHE A 1 988 ? -43.750 2.338 18.583 1.00 97.50 988 PHE A C 1
ATOM 7690 O O . PHE A 1 988 ? -44.458 1.775 17.742 1.00 97.50 988 PHE A O 1
ATOM 7697 N N . SER A 1 989 ? -42.599 2.925 18.270 1.00 97.06 989 SER A N 1
ATOM 7698 C CA . SER A 1 989 ? -41.980 2.776 16.957 1.00 97.06 989 SER A CA 1
ATOM 7699 C C . SER A 1 989 ? -40.494 2.496 17.070 1.00 97.06 989 SER A C 1
ATOM 7701 O O . SER A 1 989 ? -39.822 3.099 17.908 1.00 97.06 989 SER A O 1
ATOM 7703 N N . ILE A 1 990 ? -39.982 1.642 16.188 1.00 97.50 990 ILE A N 1
ATOM 7704 C CA . ILE A 1 990 ? -38.557 1.330 16.077 1.00 97.50 990 ILE A CA 1
ATOM 7705 C C . ILE A 1 990 ? -38.083 1.637 14.664 1.00 97.50 990 ILE A C 1
ATOM 7707 O O . ILE A 1 990 ? -38.704 1.211 13.691 1.00 97.50 990 ILE A O 1
ATOM 7711 N N . ARG A 1 991 ? -36.973 2.369 14.558 1.00 97.56 991 ARG A N 1
ATOM 7712 C CA . ARG A 1 991 ? -36.275 2.643 13.297 1.00 97.56 991 ARG A CA 1
ATOM 7713 C C . ARG A 1 991 ? -34.854 2.106 13.366 1.00 97.56 991 ARG A C 1
ATOM 7715 O O . ARG A 1 991 ? -34.174 2.303 14.373 1.00 97.56 991 ARG A O 1
ATOM 7722 N N . ALA A 1 992 ? -34.420 1.446 12.302 1.00 97.31 992 ALA A N 1
ATOM 7723 C CA . ALA A 1 992 ? -33.030 1.071 12.104 1.00 97.31 992 ALA A CA 1
ATOM 7724 C C . ALA A 1 992 ? -32.263 2.247 11.483 1.00 97.31 992 ALA A C 1
ATOM 7726 O O . ALA A 1 992 ? -32.822 3.002 10.684 1.00 97.31 992 ALA A O 1
ATOM 7727 N N . VAL A 1 993 ? -30.999 2.399 11.865 1.00 96.38 993 VAL A N 1
ATOM 7728 C CA . VAL A 1 993 ? -30.081 3.433 11.374 1.00 96.38 993 VAL A CA 1
ATOM 7729 C C . VAL A 1 993 ? -28.794 2.755 10.917 1.00 96.38 993 VAL A C 1
ATOM 7731 O O . VAL A 1 993 ? -28.243 1.956 11.675 1.00 96.38 993 VAL A O 1
ATOM 7734 N N . ASP A 1 994 ? -28.334 3.028 9.697 1.00 94.69 994 ASP A N 1
ATOM 7735 C CA . ASP A 1 994 ? -27.054 2.518 9.174 1.00 94.69 994 ASP A CA 1
ATOM 7736 C C . ASP A 1 994 ? -25.845 3.369 9.615 1.00 94.69 994 ASP A C 1
ATOM 7738 O O . ASP A 1 994 ? -25.971 4.328 10.377 1.00 94.69 994 ASP A O 1
ATOM 7742 N N . PHE A 1 995 ? -24.650 3.019 9.125 1.00 93.06 995 PHE A N 1
ATOM 7743 C CA . PHE A 1 995 ? -23.403 3.749 9.399 1.00 93.06 995 PHE A CA 1
ATOM 7744 C C . PHE A 1 995 ? -23.256 5.089 8.667 1.00 93.06 995 PHE A C 1
ATOM 7746 O O . PHE A 1 995 ? -22.396 5.890 9.042 1.00 93.06 995 PHE A O 1
ATOM 7753 N N . ALA A 1 996 ? -24.047 5.335 7.626 1.00 92.06 996 ALA A N 1
ATOM 7754 C CA . ALA A 1 996 ? -24.124 6.622 6.942 1.00 92.06 996 ALA A CA 1
ATOM 7755 C C . ALA A 1 996 ? -25.131 7.575 7.612 1.00 92.06 996 ALA A C 1
ATOM 7757 O O . ALA A 1 996 ? -25.156 8.773 7.317 1.00 92.06 996 ALA A O 1
ATOM 7758 N N . GLY A 1 997 ? -25.928 7.056 8.549 1.00 92.50 997 GLY A N 1
ATOM 7759 C CA . GLY A 1 997 ? -26.992 7.758 9.242 1.00 92.50 997 GLY A CA 1
ATOM 7760 C C . GLY A 1 997 ? -28.330 7.745 8.500 1.00 92.50 997 GLY A C 1
ATOM 7761 O O . GLY A 1 997 ? -29.218 8.503 8.903 1.00 92.50 997 GLY A O 1
ATOM 7762 N N . ASN A 1 998 ? -28.511 6.930 7.450 1.00 92.56 998 ASN A N 1
ATOM 7763 C CA . ASN A 1 998 ? -29.825 6.783 6.827 1.00 92.56 998 ASN A CA 1
ATOM 7764 C C . ASN A 1 998 ? -30.739 5.947 7.733 1.00 92.56 998 ASN A C 1
ATOM 7766 O O . ASN A 1 998 ? -30.302 5.089 8.502 1.00 92.56 998 ASN A O 1
ATOM 7770 N N . VAL A 1 999 ? -32.037 6.246 7.681 1.00 96.38 999 VAL A N 1
ATOM 7771 C CA . VAL A 1 999 ? -33.019 5.755 8.653 1.00 96.38 999 VAL A CA 1
ATOM 7772 C C . VAL A 1 999 ? -34.119 4.988 7.932 1.00 96.38 999 VAL A C 1
ATOM 7774 O O . VAL A 1 999 ? -34.674 5.479 6.952 1.00 96.38 999 VAL A O 1
ATOM 7777 N N . SER A 1 1000 ? -34.462 3.805 8.439 1.00 97.25 1000 SER A N 1
ATOM 7778 C CA . SER A 1 1000 ? -35.529 2.969 7.886 1.00 97.25 1000 SER A CA 1
ATOM 7779 C C . SER A 1 1000 ? -36.918 3.584 8.071 1.00 97.25 1000 SER A C 1
ATOM 7781 O O . SER A 1 1000 ? -37.153 4.408 8.966 1.00 97.25 1000 SER A O 1
ATOM 7783 N N . GLU A 1 1001 ? -37.894 3.056 7.332 1.00 95.94 1001 GLU A N 1
ATOM 7784 C CA . GLU A 1 1001 ? -39.300 3.146 7.737 1.00 95.94 1001 GLU A CA 1
ATOM 7785 C C . GLU A 1 1001 ? -39.510 2.526 9.134 1.00 95.94 1001 GLU A C 1
ATOM 7787 O O . GLU A 1 1001 ? -38.774 1.606 9.516 1.00 95.94 1001 GLU A O 1
ATOM 7792 N N . PRO A 1 1002 ? -40.460 3.029 9.942 1.00 96.44 1002 PRO A N 1
ATOM 7793 C CA . PRO A 1 1002 ? -40.646 2.549 11.303 1.00 96.44 1002 PRO A CA 1
ATOM 7794 C C . PRO A 1 1002 ? -41.417 1.223 11.330 1.00 96.44 1002 PRO A C 1
ATOM 7796 O O . PRO A 1 1002 ? -42.425 1.067 10.642 1.00 96.44 1002 PRO A O 1
ATOM 7799 N N . LEU A 1 1003 ? -41.016 0.302 12.208 1.00 97.44 1003 LEU A N 1
ATOM 7800 C CA . LEU A 1 1003 ? -41.923 -0.735 12.700 1.00 97.44 1003 LEU A CA 1
ATOM 7801 C C . LEU A 1 1003 ? -42.725 -0.167 13.865 1.00 97.44 1003 LEU A C 1
ATOM 7803 O O . LEU A 1 1003 ? -42.142 0.365 14.807 1.00 97.44 1003 LEU A O 1
ATOM 7807 N N . SER A 1 1004 ? -44.047 -0.302 13.813 1.00 96.38 1004 SER A N 1
ATOM 7808 C CA . SER A 1 1004 ? -44.951 0.212 14.843 1.00 96.38 1004 SER A CA 1
ATOM 7809 C C . SER A 1 1004 ? -45.694 -0.910 15.554 1.00 96.38 1004 SER A C 1
ATOM 7811 O O . SER A 1 1004 ? -46.039 -1.927 14.953 1.00 96.38 1004 SER A O 1
ATOM 7813 N N . GLY A 1 1005 ? -45.960 -0.697 16.837 1.00 95.38 1005 GLY A N 1
ATOM 7814 C CA . GLY A 1 1005 ? -46.741 -1.582 17.691 1.00 95.38 1005 GLY A CA 1
ATOM 7815 C C . GLY A 1 1005 ? -47.316 -0.784 18.853 1.00 95.38 1005 GLY A C 1
ATOM 7816 O O . GLY A 1 1005 ? -46.766 0.249 19.222 1.00 95.38 1005 GLY A O 1
ATOM 7817 N N . SER A 1 1006 ? -48.425 -1.235 19.424 1.00 95.31 1006 SER A N 1
ATOM 7818 C CA . SER A 1 1006 ? -49.050 -0.564 20.562 1.00 95.31 1006 SER A CA 1
ATOM 7819 C C . SER A 1 1006 ? -49.413 -1.559 21.653 1.00 95.31 1006 SER A C 1
ATOM 7821 O O . SER A 1 1006 ? -49.602 -2.750 21.402 1.00 95.31 1006 SER A O 1
ATOM 7823 N N . GLY A 1 1007 ? -49.475 -1.066 22.885 1.00 92.31 1007 GLY A N 1
ATOM 7824 C CA . GLY A 1 1007 ? -49.840 -1.860 24.051 1.00 92.31 1007 GLY A CA 1
ATOM 7825 C C . GLY A 1 1007 ? -50.537 -1.010 25.104 1.00 92.31 1007 GLY A C 1
ATOM 7826 O O . GLY A 1 1007 ? -50.307 0.195 25.200 1.00 92.31 1007 GLY A O 1
ATOM 7827 N N . THR A 1 1008 ? -51.386 -1.639 25.916 1.00 91.00 1008 THR A N 1
ATOM 7828 C CA . THR A 1 1008 ? -52.002 -1.008 27.092 1.00 91.00 1008 THR A CA 1
ATOM 7829 C C . THR A 1 1008 ? -51.472 -1.672 28.354 1.00 91.00 1008 THR A C 1
ATOM 7831 O O . THR A 1 1008 ? -51.495 -2.897 28.464 1.00 91.00 1008 THR A O 1
ATOM 7834 N N . THR A 1 1009 ? -50.978 -0.882 29.307 1.00 91.44 1009 THR A N 1
ATOM 7835 C CA . THR A 1 1009 ? -50.472 -1.411 30.577 1.00 91.44 1009 THR A CA 1
ATOM 7836 C C . THR A 1 1009 ? -51.628 -1.967 31.419 1.00 91.44 1009 THR A C 1
ATOM 7838 O O . THR A 1 1009 ? -52.649 -1.289 31.591 1.00 91.44 1009 THR A O 1
ATOM 7841 N N . PRO A 1 1010 ? -51.505 -3.186 31.972 1.00 88.75 1010 PRO A N 1
ATOM 7842 C CA . PRO A 1 1010 ? -52.482 -3.724 32.910 1.00 88.75 1010 PRO A CA 1
ATOM 7843 C C . PRO A 1 1010 ? -52.547 -2.904 34.204 1.00 88.75 1010 PRO A C 1
ATOM 7845 O O . PRO A 1 1010 ? -51.626 -2.160 34.537 1.00 88.75 1010 PRO A O 1
ATOM 7848 N N . THR A 1 1011 ? -53.610 -3.091 34.984 1.00 90.88 1011 THR A N 1
ATOM 7849 C CA . THR A 1 1011 ? -53.693 -2.597 36.366 1.00 90.88 1011 THR A CA 1
ATOM 7850 C C . THR A 1 1011 ? -54.155 -3.707 37.311 1.00 90.88 1011 THR A C 1
ATOM 7852 O O . THR A 1 1011 ? -54.345 -4.856 36.906 1.00 90.88 1011 THR A O 1
ATOM 7855 N N . ASN A 1 1012 ? -54.286 -3.389 38.596 1.00 89.44 1012 ASN A N 1
ATOM 7856 C CA . ASN A 1 1012 ? -54.877 -4.263 39.602 1.00 89.44 1012 ASN A CA 1
ATOM 7857 C C . ASN A 1 1012 ? -55.646 -3.431 40.637 1.00 89.44 1012 ASN A C 1
ATOM 7859 O O . ASN A 1 1012 ? -55.436 -2.224 40.765 1.00 89.44 1012 ASN A O 1
ATOM 7863 N N . ALA A 1 1013 ? -56.529 -4.078 41.401 1.00 89.94 1013 ALA A N 1
ATOM 7864 C CA . ALA A 1 1013 ? -57.371 -3.377 42.366 1.00 89.94 1013 ALA A CA 1
ATOM 7865 C C . ALA A 1 1013 ? -56.561 -2.579 43.408 1.00 89.94 1013 ALA A C 1
ATOM 7867 O O . ALA A 1 1013 ? -56.985 -1.492 43.785 1.00 89.94 1013 ALA A O 1
ATOM 7868 N N . ALA A 1 1014 ? -55.380 -3.058 43.816 1.00 88.69 1014 ALA A N 1
ATOM 7869 C CA . ALA A 1 1014 ? -54.521 -2.368 44.780 1.00 88.69 1014 ALA A CA 1
ATOM 7870 C C . ALA A 1 1014 ? -53.935 -1.051 44.231 1.00 88.69 1014 ALA A C 1
ATOM 7872 O O . ALA A 1 1014 ? -53.887 -0.054 44.948 1.00 88.69 1014 ALA A O 1
ATOM 7873 N N . LEU A 1 1015 ? -53.539 -1.010 42.956 1.00 89.75 1015 LEU A N 1
ATOM 7874 C CA . LEU A 1 1015 ? -53.063 0.210 42.294 1.00 89.75 1015 LEU A CA 1
ATOM 7875 C C . LEU A 1 1015 ? -54.193 1.228 42.124 1.00 89.75 1015 LEU A C 1
ATOM 7877 O O . LEU A 1 1015 ? -54.010 2.414 42.407 1.00 89.75 1015 LEU A O 1
ATOM 7881 N N . VAL A 1 1016 ? -55.384 0.764 41.729 1.00 92.44 1016 VAL A N 1
ATOM 7882 C CA . VAL A 1 1016 ? -56.570 1.630 41.638 1.00 92.44 1016 VAL A CA 1
ATOM 7883 C C . VAL A 1 1016 ? -56.962 2.168 43.019 1.00 92.44 1016 VAL A C 1
ATOM 7885 O O . VAL A 1 1016 ? -57.310 3.342 43.142 1.00 92.44 1016 VAL A O 1
ATOM 7888 N N . GLN A 1 1017 ? -56.847 1.344 44.062 1.00 91.88 1017 GLN A N 1
ATOM 7889 C CA . GLN A 1 1017 ? -57.106 1.714 45.454 1.00 91.88 1017 GLN A CA 1
ATOM 7890 C C . GLN A 1 1017 ? -56.132 2.806 45.915 1.00 91.88 1017 GLN A C 1
ATOM 7892 O O . GLN A 1 1017 ? -56.578 3.861 46.361 1.00 91.88 1017 GLN A O 1
ATOM 7897 N N . ALA A 1 1018 ? -54.824 2.606 45.732 1.00 90.06 1018 ALA A N 1
ATOM 7898 C CA . ALA A 1 1018 ? -53.806 3.592 46.095 1.00 90.06 1018 ALA A CA 1
ATOM 7899 C C . ALA A 1 1018 ? -54.005 4.930 45.356 1.00 90.06 1018 ALA A C 1
ATOM 7901 O O . ALA A 1 1018 ? -53.888 6.007 45.947 1.00 90.06 1018 ALA A O 1
ATOM 7902 N N . ARG A 1 1019 ? -54.373 4.880 44.067 1.00 92.88 1019 ARG A N 1
ATOM 7903 C CA . ARG A 1 1019 ? -54.719 6.069 43.273 1.00 92.88 1019 ARG A CA 1
ATOM 7904 C C . ARG A 1 1019 ? -55.940 6.796 43.831 1.00 92.88 1019 ARG A C 1
ATOM 7906 O O . ARG A 1 1019 ? -55.905 8.017 43.987 1.00 92.88 1019 ARG A O 1
ATOM 7913 N N . LEU A 1 1020 ? -57.013 6.061 44.126 1.00 93.50 1020 LEU A N 1
ATOM 7914 C CA . LEU A 1 1020 ? -58.233 6.617 44.706 1.00 93.50 1020 LEU A CA 1
ATOM 7915 C C . LEU A 1 1020 ? -57.940 7.292 46.054 1.00 93.50 1020 LEU A C 1
ATOM 7917 O O . LEU A 1 1020 ? -58.379 8.417 46.276 1.00 93.50 1020 LEU A O 1
ATOM 7921 N N . GLU A 1 1021 ? -57.149 6.656 46.916 1.00 93.00 1021 GLU A N 1
ATOM 7922 C CA . GLU A 1 1021 ? -56.725 7.210 48.207 1.00 93.00 1021 GLU A CA 1
ATOM 7923 C C . GLU A 1 1021 ? -55.917 8.506 48.046 1.00 93.00 1021 GLU A C 1
ATOM 7925 O O . GLU A 1 1021 ? -56.180 9.486 48.748 1.00 93.00 1021 GLU A O 1
ATOM 7930 N N . GLY A 1 1022 ? -55.011 8.573 47.065 1.00 91.94 1022 GLY A N 1
ATOM 7931 C CA . GLY A 1 1022 ? -54.291 9.804 46.723 1.00 91.94 1022 GLY A CA 1
ATOM 7932 C C . GLY A 1 1022 ? -55.215 10.937 46.251 1.00 91.94 1022 GLY A C 1
ATOM 7933 O O . GLY A 1 1022 ? -55.059 12.094 46.660 1.00 91.94 1022 GLY A O 1
ATOM 7934 N N . TYR A 1 1023 ? -56.227 10.627 45.436 1.00 95.31 1023 TYR A N 1
ATOM 7935 C CA . TYR A 1 1023 ? -57.224 11.619 45.018 1.00 95.31 1023 TYR A CA 1
ATOM 7936 C C . TYR A 1 1023 ? -58.131 12.079 46.162 1.00 95.31 1023 TYR A C 1
ATOM 7938 O O . TYR A 1 1023 ? -58.515 13.248 46.204 1.00 95.31 1023 TYR A O 1
ATOM 7946 N N . ILE A 1 1024 ? -58.433 11.204 47.121 1.00 93.50 1024 ILE A N 1
ATOM 7947 C CA . ILE A 1 1024 ? -59.148 11.579 48.345 1.00 93.50 1024 ILE A CA 1
ATOM 7948 C C . ILE A 1 1024 ? -58.287 12.525 49.195 1.00 93.50 1024 ILE A C 1
ATOM 7950 O O . ILE A 1 1024 ? -58.763 13.581 49.609 1.00 93.50 1024 ILE A O 1
ATOM 7954 N N . ALA A 1 1025 ? -57.009 12.196 49.406 1.00 92.19 1025 ALA A N 1
ATOM 7955 C CA . ALA A 1 1025 ? -56.087 12.995 50.217 1.00 92.19 1025 ALA A CA 1
ATOM 7956 C C . ALA A 1 1025 ? -55.834 14.402 49.641 1.00 92.19 1025 ALA A C 1
ATOM 7958 O O . ALA A 1 1025 ? -55.743 15.375 50.386 1.00 92.19 1025 ALA A O 1
ATOM 7959 N N . SER A 1 1026 ? -55.764 14.521 48.312 1.00 93.12 1026 SER A N 1
ATOM 7960 C CA . SER A 1 1026 ? -55.610 15.800 47.596 1.00 93.12 1026 SER A CA 1
ATOM 7961 C C . SER A 1 1026 ? -56.912 16.601 47.455 1.00 93.12 1026 SER A C 1
ATOM 7963 O O . SER A 1 1026 ? -56.893 17.726 46.958 1.00 93.12 1026 SER A O 1
ATOM 7965 N N . GLY A 1 1027 ? -58.055 16.041 47.868 1.00 92.19 1027 GLY A N 1
ATOM 7966 C CA . GLY A 1 1027 ? -59.373 16.657 47.704 1.00 92.19 1027 GLY A CA 1
ATOM 7967 C C . GLY A 1 1027 ? -59.924 16.611 46.274 1.00 92.19 1027 GLY A C 1
ATOM 7968 O O . GLY A 1 1027 ? -60.975 17.199 46.014 1.00 92.19 1027 GLY A O 1
ATOM 7969 N N . ALA A 1 1028 ? -59.252 15.905 45.357 1.00 92.62 1028 ALA A N 1
ATOM 7970 C CA . ALA A 1 1028 ? -59.716 15.671 43.993 1.00 92.62 1028 ALA A CA 1
ATOM 7971 C C . ALA A 1 1028 ? -60.941 14.740 43.932 1.00 92.62 1028 ALA A C 1
ATOM 7973 O O . ALA A 1 1028 ? -61.704 14.817 42.973 1.00 92.62 1028 ALA A O 1
ATOM 7974 N N . VAL A 1 1029 ? -61.155 13.911 44.962 1.00 94.75 1029 VAL A N 1
ATOM 7975 C CA . VAL A 1 1029 ? -62.387 13.143 45.219 1.00 94.75 1029 VAL A CA 1
ATOM 7976 C C . VAL A 1 1029 ? -62.881 13.472 46.632 1.00 94.75 1029 VAL A C 1
ATOM 7978 O O . VAL A 1 1029 ? -62.139 13.336 47.602 1.00 94.75 1029 VAL A O 1
ATOM 7981 N N . ARG A 1 1030 ? -64.135 13.917 46.776 1.00 93.12 1030 ARG A N 1
ATOM 7982 C CA . ARG A 1 1030 ? -64.712 14.403 48.046 1.00 93.12 1030 ARG A CA 1
ATOM 7983 C C . ARG A 1 1030 ? -65.879 13.540 48.525 1.00 93.12 1030 ARG A C 1
ATOM 7985 O O . ARG A 1 1030 ? -66.513 12.825 47.754 1.00 93.12 1030 ARG A O 1
ATOM 7992 N N . GLN A 1 1031 ? -66.183 13.617 49.820 1.00 91.00 1031 GLN A N 1
ATOM 7993 C CA . GLN A 1 1031 ? -67.331 12.921 50.412 1.00 91.00 1031 GLN A CA 1
ATOM 7994 C C . GLN A 1 1031 ? -68.674 13.445 49.851 1.00 91.00 1031 GLN A C 1
ATOM 7996 O O . GLN A 1 1031 ? -68.765 14.636 49.532 1.00 91.00 1031 GLN A O 1
ATOM 8001 N N . PRO A 1 1032 ? -69.725 12.601 49.737 1.00 89.75 1032 PRO A N 1
ATOM 8002 C CA . PRO A 1 1032 ? -69.799 11.179 50.122 1.00 89.75 1032 PRO A CA 1
ATOM 8003 C C . PRO A 1 1032 ? -69.247 10.189 49.072 1.00 89.75 1032 PRO A C 1
ATOM 8005 O O . PRO A 1 1032 ? -69.148 8.994 49.353 1.00 89.75 1032 PRO A O 1
ATOM 8008 N N . LEU A 1 1033 ? -68.881 10.674 47.877 1.00 92.25 1033 LEU A N 1
ATOM 8009 C CA . LEU A 1 1033 ? -68.450 9.845 46.744 1.00 92.25 1033 LEU A CA 1
ATOM 8010 C C . LEU A 1 1033 ? -67.208 9.006 47.083 1.00 92.25 1033 LEU A C 1
ATOM 8012 O O . LEU A 1 1033 ? -67.161 7.824 46.761 1.00 92.25 1033 LEU A O 1
ATOM 8016 N N . ALA A 1 1034 ? -66.236 9.589 47.792 1.00 91.50 1034 ALA A N 1
ATOM 8017 C CA . ALA A 1 1034 ? -65.025 8.898 48.243 1.00 91.50 1034 ALA A CA 1
ATOM 8018 C C . ALA A 1 1034 ? -65.322 7.542 48.916 1.00 91.50 1034 ALA A C 1
ATOM 8020 O O . ALA A 1 1034 ? -64.810 6.512 48.484 1.00 91.50 1034 ALA A O 1
ATOM 8021 N N . SER A 1 1035 ? -66.202 7.522 49.925 1.00 91.50 1035 SER A N 1
ATOM 8022 C CA . SER A 1 1035 ? -66.556 6.291 50.643 1.00 91.50 1035 SER A CA 1
ATOM 8023 C C . SER A 1 1035 ? -67.322 5.288 49.776 1.00 91.50 1035 SER A C 1
ATOM 8025 O O . SER A 1 1035 ? -67.132 4.083 49.926 1.00 91.50 1035 SER A O 1
ATOM 8027 N N . GLN A 1 1036 ? -68.163 5.759 48.853 1.00 93.56 1036 GLN A N 1
ATOM 8028 C CA . GLN A 1 1036 ? -68.887 4.886 47.924 1.00 93.56 1036 GLN A CA 1
ATOM 8029 C C . GLN A 1 1036 ? -67.936 4.186 46.945 1.00 93.56 1036 GLN A C 1
ATOM 8031 O O . GLN A 1 1036 ? -68.063 2.980 46.738 1.00 93.56 1036 GLN A O 1
ATOM 8036 N N . LEU A 1 1037 ? -66.965 4.918 46.390 1.00 95.06 1037 LEU A N 1
ATOM 8037 C CA . LEU A 1 1037 ? -65.963 4.373 45.473 1.00 95.06 1037 LEU A CA 1
ATOM 8038 C C . LEU A 1 1037 ? -65.035 3.377 46.179 1.00 95.06 1037 LEU A C 1
ATOM 8040 O O . LEU A 1 1037 ? -64.851 2.266 45.685 1.00 95.06 1037 LEU A O 1
ATOM 8044 N N . THR A 1 1038 ? -64.518 3.714 47.366 1.00 94.25 1038 THR A N 1
ATOM 8045 C CA . THR A 1 1038 ? -63.659 2.800 48.138 1.00 94.25 1038 THR A CA 1
ATOM 8046 C C . THR A 1 1038 ? -64.376 1.488 48.460 1.00 94.25 1038 THR A C 1
ATOM 8048 O O . THR A 1 1038 ? -63.812 0.418 48.238 1.00 94.25 1038 THR A O 1
ATOM 8051 N N . ASN A 1 1039 ? -65.634 1.552 48.912 1.00 94.56 1039 ASN A N 1
ATOM 8052 C CA . ASN A 1 1039 ? -66.411 0.354 49.238 1.00 94.56 1039 ASN A CA 1
ATOM 8053 C C . ASN A 1 1039 ? -66.630 -0.546 48.014 1.00 94.56 1039 ASN A C 1
ATOM 8055 O O . ASN A 1 1039 ? -66.472 -1.761 48.117 1.00 94.56 1039 ASN A O 1
ATOM 8059 N N . GLN A 1 1040 ? -66.982 0.032 46.861 1.00 95.31 1040 GLN A N 1
ATOM 8060 C CA . GLN A 1 1040 ? -67.215 -0.749 45.642 1.00 95.31 1040 GLN A CA 1
ATOM 8061 C C . GLN A 1 1040 ? -65.929 -1.388 45.108 1.00 95.31 1040 GLN A C 1
ATOM 8063 O O . GLN A 1 1040 ? -65.952 -2.551 44.713 1.00 95.31 1040 GLN A O 1
ATOM 8068 N N . LEU A 1 1041 ? -64.792 -0.685 45.160 1.00 95.00 1041 LEU A N 1
ATOM 8069 C CA . LEU A 1 1041 ? -63.508 -1.244 44.731 1.00 95.00 1041 LEU A CA 1
ATOM 8070 C C . LEU A 1 1041 ? -63.034 -2.387 45.645 1.00 95.00 1041 LEU A C 1
ATOM 8072 O O . LEU A 1 1041 ? -62.554 -3.406 45.151 1.00 95.00 1041 LEU A O 1
ATOM 8076 N N . GLN A 1 1042 ? -63.227 -2.262 46.963 1.00 93.69 1042 GLN A N 1
ATOM 8077 C CA . GLN A 1 1042 ? -62.913 -3.329 47.921 1.00 93.69 1042 GLN A CA 1
ATOM 8078 C C . GLN A 1 1042 ? -63.821 -4.552 47.750 1.00 93.69 1042 GLN A C 1
ATOM 8080 O O . GLN A 1 1042 ? -63.339 -5.683 47.791 1.00 93.69 1042 GLN A O 1
ATOM 8085 N N . GLN A 1 1043 ? -65.124 -4.345 47.519 1.00 93.94 1043 GLN A N 1
ATOM 8086 C CA . GLN A 1 1043 ? -66.054 -5.433 47.195 1.00 93.94 1043 GLN A CA 1
ATOM 8087 C C . GLN A 1 1043 ? -65.637 -6.140 45.905 1.00 93.94 1043 GLN A C 1
ATOM 8089 O O . GLN A 1 1043 ? -65.564 -7.368 45.880 1.00 93.94 1043 GLN A O 1
ATOM 8094 N N . ALA A 1 1044 ? -65.292 -5.375 44.867 1.00 93.56 1044 ALA A N 1
ATOM 8095 C CA . ALA A 1 1044 ? -64.818 -5.914 43.601 1.00 93.56 1044 ALA A CA 1
ATOM 8096 C C . ALA A 1 1044 ? -63.566 -6.791 43.783 1.00 93.56 1044 ALA A C 1
ATOM 8098 O O . ALA A 1 1044 ? -63.551 -7.934 43.327 1.00 93.56 1044 ALA A O 1
ATOM 8099 N N . ALA A 1 1045 ? -62.553 -6.298 44.506 1.00 92.44 1045 ALA A N 1
ATOM 8100 C CA . ALA A 1 1045 ? -61.339 -7.054 44.814 1.00 92.44 1045 ALA A CA 1
ATOM 8101 C C . ALA A 1 1045 ? -61.642 -8.347 45.595 1.00 92.44 1045 ALA A C 1
ATOM 8103 O O . ALA A 1 1045 ? -61.206 -9.425 45.199 1.00 92.44 1045 ALA A O 1
ATOM 8104 N N . HIS A 1 1046 ? -62.469 -8.267 46.644 1.00 92.00 1046 HIS A N 1
ATOM 8105 C CA . HIS A 1 1046 ? -62.852 -9.424 47.458 1.00 92.00 1046 HIS A CA 1
ATOM 8106 C C . HIS A 1 1046 ? -63.608 -10.498 46.657 1.00 92.00 1046 HIS A C 1
ATOM 8108 O O . HIS A 1 1046 ? -63.379 -11.698 46.828 1.00 92.00 1046 HIS A O 1
ATOM 8114 N N . HIS A 1 1047 ? -64.520 -10.086 45.773 1.00 92.94 1047 HIS A N 1
ATOM 8115 C CA . HIS A 1 1047 ? -65.228 -11.010 44.889 1.00 92.94 1047 HIS A CA 1
ATOM 8116 C C . HIS A 1 1047 ? -64.278 -11.676 43.888 1.00 92.94 1047 HIS A C 1
ATOM 8118 O O . HIS A 1 1047 ? -64.412 -12.879 43.647 1.00 92.94 1047 HIS A O 1
ATOM 8124 N N . GLN A 1 1048 ? -63.302 -10.936 43.351 1.00 92.56 1048 GLN A N 1
ATOM 8125 C CA . GLN A 1 1048 ? -62.306 -11.475 42.427 1.00 92.56 1048 GLN A CA 1
ATOM 8126 C C . GLN A 1 1048 ? -61.382 -12.498 43.103 1.00 92.56 1048 GLN A C 1
ATOM 8128 O O . GLN A 1 1048 ? -61.189 -13.579 42.548 1.00 92.56 1048 GLN A O 1
ATOM 8133 N N . GLU A 1 1049 ? -60.890 -12.222 44.315 1.00 90.94 1049 GLU A N 1
ATOM 8134 C CA . GLU A 1 1049 ? -60.055 -13.153 45.096 1.00 90.94 1049 GLU A CA 1
ATOM 8135 C C . GLU A 1 1049 ? -60.757 -14.489 45.379 1.00 90.94 1049 GLU A C 1
ATOM 8137 O O . GLU A 1 1049 ? -60.122 -15.539 45.455 1.00 90.94 1049 GLU A O 1
ATOM 8142 N N . GLN A 1 1050 ? -62.086 -14.471 45.500 1.00 92.12 1050 GLN A N 1
ATOM 8143 C CA . GLN A 1 1050 ? -62.903 -15.670 45.702 1.00 92.12 1050 GLN A CA 1
ATOM 8144 C C . GLN A 1 1050 ? -63.319 -16.367 44.396 1.00 92.12 1050 GLN A C 1
ATOM 8146 O O . GLN A 1 1050 ? -64.146 -17.280 44.430 1.00 92.12 1050 GLN A O 1
ATOM 8151 N N . GLY A 1 1051 ? -62.804 -15.930 43.242 1.00 88.50 1051 GLY A N 1
ATOM 8152 C CA . GLY A 1 1051 ? -63.153 -16.472 41.926 1.00 88.50 1051 GLY A CA 1
ATOM 8153 C C . GLY A 1 1051 ? -64.565 -16.111 41.448 1.00 88.50 1051 GLY A C 1
ATOM 8154 O O . GLY A 1 1051 ? -65.053 -16.675 40.471 1.00 88.50 1051 GLY A O 1
ATOM 8155 N N . ARG A 1 1052 ? -65.252 -15.169 42.110 1.00 93.25 1052 ARG A N 1
ATOM 8156 C CA . ARG A 1 1052 ? -66.623 -14.741 41.781 1.00 93.25 1052 ARG A CA 1
ATOM 8157 C C . ARG A 1 1052 ? -66.595 -13.573 40.790 1.00 93.25 1052 ARG A C 1
ATOM 8159 O O . ARG A 1 1052 ? -67.053 -12.474 41.096 1.00 93.25 1052 ARG A O 1
ATOM 8166 N N . ILE A 1 1053 ? -66.049 -13.820 39.597 1.00 91.88 1053 ILE A N 1
ATOM 8167 C CA . ILE A 1 1053 ? -65.721 -12.778 38.608 1.00 91.88 1053 ILE A CA 1
ATOM 8168 C C . ILE A 1 1053 ? -66.937 -11.941 38.182 1.00 91.88 1053 ILE A C 1
ATOM 8170 O O . ILE A 1 1053 ? -66.835 -10.722 38.123 1.00 91.88 1053 ILE A O 1
ATOM 8174 N N . ASP A 1 1054 ? -68.112 -12.545 37.977 1.00 91.94 1054 ASP A N 1
ATOM 8175 C CA . ASP A 1 1054 ? -69.325 -11.793 37.607 1.00 91.94 1054 ASP A CA 1
ATOM 8176 C C . ASP A 1 1054 ? -69.770 -10.796 38.688 1.00 91.94 1054 ASP A C 1
ATOM 8178 O O . ASP A 1 1054 ? -70.218 -9.693 38.381 1.00 91.94 1054 ASP A O 1
ATOM 8182 N N . GLN A 1 1055 ? -69.599 -11.155 39.964 1.00 92.50 1055 GLN A N 1
ATOM 8183 C CA . GLN A 1 1055 ? -69.897 -10.260 41.086 1.00 92.50 1055 GLN A CA 1
ATOM 8184 C C . GLN A 1 1055 ? -68.850 -9.147 41.190 1.00 92.50 1055 GLN A C 1
ATOM 8186 O O . GLN A 1 1055 ? -69.200 -8.001 41.456 1.00 92.50 1055 GLN A O 1
ATOM 8191 N N . ALA A 1 1056 ? -67.583 -9.467 40.915 1.00 91.81 1056 ALA A N 1
ATOM 8192 C CA . ALA A 1 1056 ? -66.504 -8.489 40.875 1.00 91.81 1056 ALA A CA 1
ATOM 8193 C C . ALA A 1 1056 ? -66.716 -7.450 39.759 1.00 91.81 1056 ALA A C 1
ATOM 8195 O O . ALA A 1 1056 ? -66.607 -6.249 40.006 1.00 91.81 1056 ALA A O 1
ATOM 8196 N N . LEU A 1 1057 ? -67.087 -7.899 38.553 1.00 93.12 1057 LEU A N 1
ATOM 8197 C CA . LEU A 1 1057 ? -67.419 -7.032 37.420 1.00 93.12 1057 LEU A CA 1
ATOM 8198 C C . LEU A 1 1057 ? -68.633 -6.145 37.716 1.00 93.12 1057 LEU A C 1
ATOM 8200 O O . LEU A 1 1057 ? -68.575 -4.951 37.428 1.00 93.12 1057 LEU A O 1
ATOM 8204 N N . HIS A 1 1058 ? -69.672 -6.688 38.362 1.00 94.19 1058 HIS A N 1
ATOM 8205 C CA . HIS A 1 1058 ? -70.836 -5.909 38.787 1.00 94.19 1058 HIS A CA 1
ATOM 8206 C C . HIS A 1 1058 ? -70.467 -4.803 39.789 1.00 94.19 1058 HIS A C 1
ATOM 8208 O O . HIS A 1 1058 ? -70.905 -3.666 39.635 1.00 94.19 1058 HIS A O 1
ATOM 8214 N N . SER A 1 1059 ? -69.611 -5.080 40.778 1.00 94.69 1059 SER A N 1
ATOM 8215 C CA . SER A 1 1059 ? -69.115 -4.037 41.692 1.00 94.69 1059 SER A CA 1
ATOM 8216 C C . SER A 1 1059 ? -68.309 -2.950 40.963 1.00 94.69 1059 SER A C 1
ATOM 8218 O O . SER A 1 1059 ? -68.419 -1.772 41.306 1.00 94.69 1059 SER A O 1
ATOM 8220 N N . LEU A 1 1060 ? -67.540 -3.303 39.923 1.00 95.19 1060 LEU A N 1
ATOM 8221 C CA . LEU A 1 1060 ? -66.860 -2.316 39.073 1.00 95.19 1060 LEU A CA 1
ATOM 8222 C C . LEU A 1 1060 ? -67.836 -1.509 38.191 1.00 95.19 1060 LEU A C 1
ATOM 8224 O O . LEU A 1 1060 ? -67.567 -0.341 37.915 1.00 95.19 1060 LEU A O 1
ATOM 8228 N N . ASP A 1 1061 ? -68.968 -2.082 37.768 1.00 94.25 1061 ASP A N 1
ATOM 8229 C CA . ASP A 1 1061 ? -70.051 -1.341 37.098 1.00 94.25 1061 ASP A CA 1
ATOM 8230 C C . ASP A 1 1061 ? -70.670 -0.296 38.030 1.00 94.25 1061 ASP A C 1
ATOM 8232 O O . ASP A 1 1061 ? -70.724 0.884 37.684 1.00 94.25 1061 ASP A O 1
ATOM 8236 N N . VAL A 1 1062 ? -71.033 -0.699 39.250 1.00 94.12 1062 VAL A N 1
ATOM 8237 C CA . VAL A 1 1062 ? -71.591 0.209 40.266 1.00 94.12 1062 VAL A CA 1
ATOM 8238 C C . VAL A 1 1062 ? -70.584 1.305 40.647 1.00 94.12 1062 VAL A C 1
ATOM 8240 O O . VAL A 1 1062 ? -70.964 2.455 40.876 1.00 94.12 1062 VAL A O 1
ATOM 8243 N N . PHE A 1 1063 ? -69.281 0.997 40.664 1.00 95.06 1063 PHE A N 1
ATOM 8244 C CA . PHE A 1 1063 ? -68.226 2.002 40.838 1.00 95.06 1063 PHE A CA 1
ATOM 8245 C C . PHE A 1 1063 ? -68.289 3.093 39.751 1.00 95.06 1063 PHE A C 1
ATOM 8247 O O . PHE A 1 1063 ? -68.266 4.285 40.069 1.00 95.06 1063 PHE A O 1
ATOM 8254 N N . LEU A 1 1064 ? -68.405 2.705 38.475 1.00 93.31 1064 LEU A N 1
ATOM 8255 C CA . LEU A 1 1064 ? -68.527 3.645 37.354 1.00 93.31 1064 LEU A CA 1
ATOM 8256 C C . LEU A 1 1064 ? -69.855 4.419 37.384 1.00 93.31 1064 LEU A C 1
ATOM 8258 O O . LEU A 1 1064 ? -69.868 5.607 37.056 1.00 93.31 1064 LEU A O 1
ATOM 8262 N N . GLU A 1 1065 ? -70.957 3.789 37.797 1.00 92.62 1065 GLU A N 1
ATOM 8263 C CA . GLU A 1 1065 ? -72.256 4.453 37.973 1.00 92.62 1065 GLU A CA 1
ATOM 8264 C C . GLU A 1 1065 ? -72.179 5.566 39.023 1.00 92.62 1065 GLU A C 1
ATOM 8266 O O . GLU A 1 1065 ? -72.591 6.696 38.753 1.00 92.62 1065 GLU A O 1
ATOM 8271 N N . HIS A 1 1066 ? -71.576 5.299 40.188 1.00 90.94 1066 HIS A N 1
ATOM 8272 C CA . HIS A 1 1066 ? -71.374 6.318 41.220 1.00 90.94 1066 HIS A CA 1
ATOM 8273 C C . HIS A 1 1066 ? -70.542 7.506 40.715 1.00 90.94 1066 HIS A C 1
ATOM 8275 O O . HIS A 1 1066 ? -70.881 8.653 41.007 1.00 90.94 1066 HIS A O 1
ATOM 8281 N N . MET A 1 1067 ? -69.494 7.261 39.919 1.00 90.62 1067 MET A N 1
ATOM 8282 C CA . MET A 1 1067 ? -68.686 8.332 39.313 1.00 90.62 1067 MET A CA 1
ATOM 8283 C C . MET A 1 1067 ? -69.436 9.160 38.258 1.00 90.62 1067 MET A C 1
ATOM 8285 O O . MET A 1 1067 ? -69.079 10.317 38.007 1.00 90.62 1067 MET A O 1
ATOM 8289 N N . ASN A 1 1068 ? -70.431 8.572 37.594 1.00 87.12 1068 ASN A N 1
ATOM 8290 C CA . ASN A 1 1068 ? -71.185 9.205 36.511 1.00 87.12 1068 ASN A CA 1
ATOM 8291 C C . ASN A 1 1068 ? -72.525 9.802 36.947 1.00 87.12 1068 ASN A C 1
ATOM 8293 O O . ASN A 1 1068 ? -73.174 10.466 36.143 1.00 87.12 1068 ASN A O 1
ATOM 8297 N N . ASN A 1 1069 ? -72.912 9.626 38.209 1.00 86.88 1069 ASN A N 1
ATOM 8298 C CA . ASN A 1 1069 ? -74.156 10.157 38.740 1.00 86.88 1069 ASN A CA 1
ATOM 8299 C C . ASN A 1 1069 ? -74.124 11.697 38.845 1.00 86.88 1069 ASN A C 1
ATOM 8301 O O . ASN A 1 1069 ? -73.195 12.281 39.408 1.00 86.88 1069 ASN A O 1
ATOM 8305 N N . GLU A 1 1070 ? -75.166 12.358 38.337 1.00 73.38 1070 GLU A N 1
ATOM 8306 C CA . GLU A 1 1070 ? -75.279 13.822 38.225 1.00 73.38 1070 GLU A CA 1
ATOM 8307 C C . GLU A 1 1070 ? -75.048 14.583 39.555 1.00 73.38 1070 GLU A C 1
ATOM 8309 O O . GLU A 1 1070 ? -74.286 15.553 39.563 1.00 73.38 1070 GLU A O 1
ATOM 8314 N N . PRO A 1 1071 ? -75.579 14.132 40.714 1.00 78.50 1071 PRO A N 1
ATOM 8315 C CA . PRO A 1 1071 ? -75.358 14.770 42.017 1.00 78.50 1071 PRO A CA 1
ATOM 8316 C C . PRO A 1 1071 ? -73.915 14.688 42.545 1.00 78.50 1071 PRO A C 1
ATOM 8318 O O . PRO A 1 1071 ? -73.610 15.271 43.586 1.00 78.50 1071 PRO A O 1
ATOM 8321 N N . HIS A 1 1072 ? -73.032 13.936 41.881 1.00 79.25 1072 HIS A N 1
ATOM 8322 C CA . HIS A 1 1072 ? -71.629 13.766 42.262 1.00 79.25 1072 HIS A CA 1
ATOM 8323 C C . HIS A 1 1072 ? -70.652 14.472 41.313 1.00 79.25 1072 HIS A C 1
ATOM 8325 O O . HIS A 1 1072 ? -69.442 14.419 41.540 1.00 79.25 1072 HIS A O 1
ATOM 8331 N N . ALA A 1 1073 ? -71.156 15.185 40.298 1.00 76.62 1073 ALA A N 1
ATOM 8332 C CA . ALA A 1 1073 ? -70.337 15.872 39.301 1.00 76.62 1073 ALA A CA 1
ATOM 8333 C C . ALA A 1 1073 ? -69.378 16.923 39.901 1.00 76.62 1073 ALA A C 1
ATOM 8335 O O . ALA A 1 1073 ? -68.291 17.126 39.371 1.00 76.62 1073 ALA A O 1
ATOM 8336 N N . ASP A 1 1074 ? -69.729 17.555 41.030 1.00 85.69 1074 ASP A N 1
ATOM 8337 C CA . ASP A 1 1074 ? -68.866 18.507 41.750 1.00 85.69 1074 ASP A CA 1
ATOM 8338 C C . ASP A 1 1074 ? -67.939 17.837 42.788 1.00 85.69 1074 ASP A C 1
ATOM 8340 O O . ASP A 1 1074 ? -67.120 18.507 43.429 1.00 85.69 1074 ASP A O 1
ATOM 8344 N N . LYS A 1 1075 ? -68.068 16.522 43.005 1.00 90.62 1075 LYS A N 1
ATOM 8345 C CA . LYS A 1 1075 ? -67.329 15.762 44.030 1.00 90.62 1075 LYS A CA 1
ATOM 8346 C C . LYS A 1 1075 ? -66.094 15.049 43.497 1.00 90.62 1075 LYS A C 1
ATOM 8348 O O . LYS A 1 1075 ? -65.345 14.506 44.304 1.00 90.62 1075 LYS A O 1
ATOM 8353 N N . ILE A 1 1076 ? -65.854 15.085 42.191 1.00 93.88 1076 ILE A N 1
ATOM 8354 C CA . ILE A 1 1076 ? -64.652 14.556 41.552 1.00 93.88 1076 ILE A CA 1
ATOM 8355 C C . ILE A 1 1076 ? -64.154 15.539 40.493 1.00 93.88 1076 ILE A C 1
ATOM 8357 O O . ILE A 1 1076 ? -64.943 16.085 39.726 1.00 93.88 1076 ILE A O 1
ATOM 8361 N N . THR A 1 1077 ? -62.851 15.803 40.451 1.00 92.81 1077 THR A N 1
ATOM 8362 C CA . THR A 1 1077 ? -62.276 16.618 39.374 1.00 92.81 1077 THR A CA 1
ATOM 8363 C C . THR A 1 1077 ? -62.261 15.825 38.070 1.00 92.81 1077 THR A C 1
ATOM 8365 O O . THR A 1 1077 ? -62.087 14.606 38.086 1.00 92.81 1077 THR A O 1
ATOM 8368 N N . ALA A 1 1078 ? -62.402 16.504 36.929 1.00 89.19 1078 ALA A N 1
ATOM 8369 C CA . ALA A 1 1078 ? -62.367 15.837 35.626 1.00 89.19 1078 ALA A CA 1
ATOM 8370 C C . ALA A 1 1078 ? -61.111 14.948 35.435 1.00 89.19 1078 ALA A C 1
ATOM 8372 O O . ALA A 1 1078 ? -61.287 13.774 35.123 1.00 89.19 1078 ALA A O 1
ATOM 8373 N N . PRO A 1 1079 ? -59.874 15.390 35.768 1.00 89.12 1079 PRO A N 1
ATOM 8374 C CA . PRO A 1 1079 ? -58.688 14.540 35.617 1.00 89.12 1079 PRO A CA 1
ATOM 8375 C C . PRO A 1 1079 ? -58.708 13.269 36.481 1.00 89.12 1079 PRO A C 1
ATOM 8377 O O . PRO A 1 1079 ? -58.308 12.199 36.023 1.00 89.12 1079 PRO A O 1
ATOM 8380 N N . ALA A 1 1080 ? -59.184 13.364 37.729 1.00 88.62 1080 ALA A N 1
ATOM 8381 C CA . ALA A 1 1080 ? -59.300 12.203 38.610 1.00 88.62 1080 ALA A CA 1
ATOM 8382 C C . ALA A 1 1080 ? -60.385 11.238 38.114 1.00 88.62 1080 ALA A C 1
ATOM 8384 O O . ALA A 1 1080 ? -60.190 10.020 38.139 1.00 88.62 1080 ALA A O 1
ATOM 8385 N N . LYS A 1 1081 ? -61.504 11.781 37.615 1.00 91.19 1081 LYS A N 1
ATOM 8386 C CA . LYS A 1 1081 ? -62.586 11.003 37.010 1.00 91.19 1081 LYS A CA 1
ATOM 8387 C C . LYS A 1 1081 ? -62.095 10.235 35.790 1.00 91.19 1081 LYS A C 1
ATOM 8389 O O . LYS A 1 1081 ? -62.331 9.031 35.706 1.00 91.19 1081 LYS A O 1
ATOM 8394 N N . ASP A 1 1082 ? -61.373 10.888 34.891 1.00 88.50 1082 ASP A N 1
ATOM 8395 C CA . ASP A 1 1082 ? -60.883 10.270 33.660 1.00 88.50 1082 ASP A CA 1
ATOM 8396 C C . ASP A 1 1082 ? -59.879 9.148 33.961 1.00 88.50 1082 ASP A C 1
ATOM 8398 O O . ASP A 1 1082 ? -60.028 8.028 33.465 1.00 88.50 1082 ASP A O 1
ATOM 8402 N N . ARG A 1 1083 ? -58.906 9.387 34.855 1.00 88.94 1083 ARG A N 1
ATOM 8403 C CA . ARG A 1 1083 ? -57.904 8.368 35.222 1.00 88.94 1083 ARG A CA 1
ATOM 8404 C C . ARG A 1 1083 ? -58.505 7.183 35.975 1.00 88.94 1083 ARG A C 1
ATOM 8406 O O . ARG A 1 1083 ? -58.144 6.042 35.681 1.00 88.94 1083 ARG A O 1
ATOM 8413 N N . LEU A 1 1084 ? -59.432 7.404 36.911 1.00 90.88 1084 LEU A N 1
ATOM 8414 C CA . LEU A 1 1084 ? -60.125 6.301 37.592 1.00 90.88 1084 LEU A CA 1
ATOM 8415 C C . LEU A 1 1084 ? -61.015 5.513 36.624 1.00 90.88 1084 LEU A C 1
ATOM 8417 O O . LEU A 1 1084 ? -61.005 4.286 36.667 1.00 90.88 1084 LEU A O 1
ATOM 8421 N N . THR A 1 1085 ? -61.708 6.187 35.702 1.00 91.38 1085 THR A N 1
ATOM 8422 C CA . THR A 1 1085 ? -62.524 5.529 34.667 1.00 91.38 1085 THR A CA 1
ATOM 8423 C C . THR A 1 1085 ? -61.664 4.627 33.783 1.00 91.38 1085 THR A C 1
ATOM 8425 O O . THR A 1 1085 ? -62.008 3.464 33.579 1.00 91.38 1085 THR A O 1
ATOM 8428 N N . ALA A 1 1086 ? -60.511 5.120 33.317 1.00 87.50 1086 ALA A N 1
ATOM 8429 C CA . ALA A 1 1086 ? -59.559 4.334 32.530 1.00 87.50 1086 ALA A CA 1
ATOM 8430 C C . ALA A 1 1086 ? -59.012 3.124 33.309 1.00 87.50 1086 ALA A C 1
ATOM 8432 O O . ALA A 1 1086 ? -58.893 2.026 32.759 1.00 87.50 1086 ALA A O 1
ATOM 8433 N N . SER A 1 1087 ? -58.745 3.310 34.606 1.00 90.50 1087 SER A N 1
ATOM 8434 C CA . SER A 1 1087 ? -58.240 2.253 35.488 1.00 90.50 1087 SER A CA 1
ATOM 8435 C C . SER A 1 1087 ? -59.257 1.131 35.677 1.00 90.50 1087 SER A C 1
ATOM 8437 O O . SER A 1 1087 ? -58.956 -0.041 35.471 1.00 90.50 1087 SER A O 1
ATOM 8439 N N . ILE A 1 1088 ? -60.498 1.491 35.999 1.00 93.31 1088 ILE A N 1
ATOM 8440 C CA . ILE A 1 1088 ? -61.587 0.530 36.183 1.00 93.31 1088 ILE A CA 1
ATOM 8441 C C . ILE A 1 1088 ? -61.939 -0.148 34.859 1.00 93.31 1088 ILE A C 1
ATOM 8443 O O . ILE A 1 1088 ? -62.142 -1.357 34.830 1.00 93.31 1088 ILE A O 1
ATOM 8447 N N . GLY A 1 1089 ? -61.963 0.593 33.749 1.00 90.06 1089 GLY A N 1
ATOM 8448 C CA . GLY A 1 1089 ? -62.200 0.028 32.420 1.00 90.06 1089 GLY A CA 1
ATOM 8449 C C . GLY A 1 1089 ? -61.141 -1.001 32.010 1.00 90.06 1089 GLY A C 1
ATOM 8450 O O . GLY A 1 1089 ? -61.471 -2.027 31.414 1.00 90.06 1089 GLY A O 1
ATOM 8451 N N . THR A 1 1090 ? -59.876 -0.763 32.360 1.00 89.44 1090 THR A N 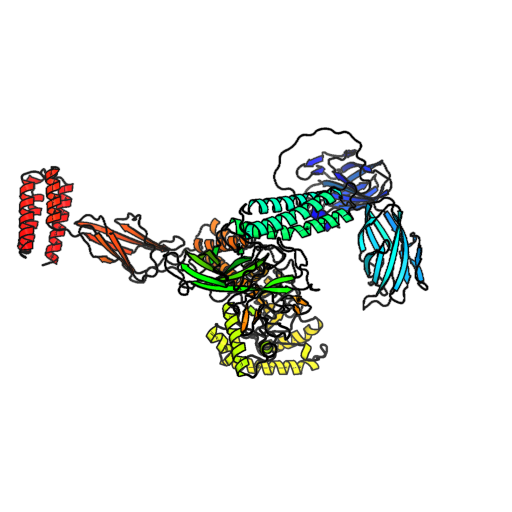1
ATOM 8452 C CA . THR A 1 1090 ? -58.784 -1.724 32.146 1.00 89.44 1090 THR A CA 1
ATOM 8453 C C . THR A 1 1090 ? -58.939 -2.941 33.054 1.00 89.44 1090 THR A C 1
ATOM 8455 O O . THR A 1 1090 ? -58.965 -4.061 32.549 1.00 89.44 1090 THR A O 1
ATOM 8458 N N . LEU A 1 1091 ? -59.175 -2.733 34.353 1.00 90.94 1091 LEU A N 1
ATOM 8459 C CA . LEU A 1 1091 ? -59.379 -3.808 35.327 1.00 90.94 1091 LEU A CA 1
ATOM 8460 C C . LEU A 1 1091 ? -60.554 -4.728 34.955 1.00 90.94 1091 LEU A C 1
ATOM 8462 O O . LEU A 1 1091 ? -60.440 -5.950 35.031 1.00 90.94 1091 LEU A O 1
ATOM 8466 N N . LYS A 1 1092 ? -61.666 -4.149 34.483 1.00 92.50 1092 LYS A N 1
ATOM 8467 C CA . LYS A 1 1092 ? -62.829 -4.902 33.992 1.00 92.50 1092 LYS A CA 1
ATOM 8468 C C . LYS A 1 1092 ? -62.480 -5.782 32.798 1.00 92.50 1092 LYS A C 1
ATOM 8470 O O . LYS A 1 1092 ? -62.828 -6.957 32.819 1.00 92.50 1092 LYS A O 1
ATOM 8475 N N . ARG A 1 1093 ? -61.799 -5.239 31.780 1.00 89.38 1093 ARG A N 1
ATOM 8476 C CA . ARG A 1 1093 ? -61.381 -6.020 30.601 1.00 89.38 1093 ARG A CA 1
ATOM 8477 C C . ARG A 1 1093 ? -60.472 -7.179 30.999 1.00 89.38 1093 ARG A C 1
ATOM 8479 O O . ARG A 1 1093 ? -60.741 -8.306 30.608 1.00 89.38 1093 ARG A O 1
ATOM 8486 N N . GLN A 1 1094 ? -59.484 -6.924 31.857 1.00 88.31 1094 GLN A N 1
ATOM 8487 C CA . GLN A 1 1094 ? -58.574 -7.962 32.349 1.00 88.31 1094 GLN A CA 1
ATOM 8488 C C . GLN A 1 1094 ? -59.322 -9.104 33.047 1.00 88.31 1094 GLN A C 1
ATOM 8490 O O . GLN A 1 1094 ? -59.033 -10.274 32.820 1.00 88.31 1094 GLN A O 1
ATOM 8495 N N . TRP A 1 1095 ? -60.297 -8.782 33.900 1.00 91.38 1095 TRP A N 1
ATOM 8496 C CA . TRP A 1 1095 ? -61.081 -9.803 34.597 1.00 91.38 1095 TRP A CA 1
ATOM 8497 C C . TRP A 1 1095 ? -62.082 -10.516 33.683 1.00 91.38 1095 TRP A C 1
ATOM 8499 O O . TRP A 1 1095 ? -62.373 -11.683 33.916 1.00 91.38 1095 TRP A O 1
ATOM 8509 N N . GLN A 1 1096 ? -62.588 -9.849 32.643 1.00 88.62 1096 GLN A N 1
ATOM 8510 C CA . GLN A 1 1096 ? -63.433 -10.464 31.615 1.00 88.62 1096 GLN A CA 1
ATOM 8511 C C . GLN A 1 1096 ? -62.660 -11.441 30.730 1.00 88.62 1096 GLN A C 1
ATOM 8513 O O . GLN A 1 1096 ? -63.205 -12.477 30.382 1.00 88.62 1096 GLN A O 1
ATOM 8518 N N . GLU A 1 1097 ? -61.416 -11.126 30.374 1.00 85.06 1097 GLU A N 1
ATOM 8519 C CA . GLU A 1 1097 ? -60.545 -12.008 29.585 1.00 85.06 1097 GLU A CA 1
ATOM 8520 C C . GLU A 1 1097 ? -60.028 -13.203 30.399 1.00 85.06 1097 GLU A C 1
ATOM 8522 O O . GLU A 1 1097 ? -59.753 -14.260 29.839 1.00 85.06 1097 GLU A O 1
ATOM 8527 N N . ALA A 1 1098 ? -59.903 -13.047 31.722 1.00 78.62 1098 ALA A N 1
ATOM 8528 C CA . ALA A 1 1098 ? -59.522 -14.121 32.639 1.00 78.62 1098 ALA A CA 1
ATOM 8529 C C . ALA A 1 1098 ? -60.682 -15.072 33.008 1.00 78.62 1098 ALA A C 1
ATOM 8531 O O . ALA A 1 1098 ? -60.440 -16.098 33.650 1.00 78.62 1098 ALA A O 1
ATOM 8532 N N . LYS A 1 1099 ? -61.923 -14.707 32.659 1.00 80.25 1099 LYS A N 1
ATOM 8533 C CA . LYS A 1 1099 ? -63.145 -15.503 32.836 1.00 80.25 1099 LYS A CA 1
ATOM 8534 C C . LYS A 1 1099 ? -63.314 -16.479 31.677 1.00 80.25 1099 LYS A C 1
ATOM 8536 O O . LYS A 1 1099 ? -63.721 -17.628 31.962 1.00 80.25 1099 LYS A O 1
#